Protein AF-A0ABD3H7F9-F1 (afdb_monomer_lite)

Structure (mmCIF, N/CA/C/O backbone):
data_AF-A0ABD3H7F9-F1
#
_entry.id   AF-A0ABD3H7F9-F1
#
loop_
_atom_site.group_PDB
_atom_site.id
_atom_site.type_symbol
_atom_site.label_atom_id
_atom_site.label_alt_id
_atom_site.label_comp_id
_atom_site.label_asym_id
_atom_site.label_entity_id
_atom_site.label_seq_id
_atom_site.pdbx_PDB_ins_code
_atom_site.Cartn_x
_atom_site.Cartn_y
_atom_site.Cartn_z
_atom_site.occupancy
_atom_site.B_iso_or_equiv
_atom_site.auth_seq_id
_atom_site.auth_comp_id
_atom_site.auth_asym_id
_atom_site.auth_atom_id
_atom_site.pdbx_PDB_model_num
ATOM 1 N N . MET A 1 1 ? -20.869 2.059 19.305 1.00 38.31 1 MET A N 1
ATOM 2 C CA . MET A 1 1 ? -21.438 0.926 18.537 1.00 38.31 1 MET A CA 1
ATOM 3 C C . MET A 1 1 ? -22.450 0.207 19.412 1.00 38.31 1 MET A C 1
ATOM 5 O O . MET A 1 1 ? -22.310 0.286 20.626 1.00 38.31 1 MET A O 1
ATOM 9 N N . MET A 1 2 ? -23.457 -0.457 18.847 1.00 39.31 2 MET A N 1
ATOM 10 C CA . MET A 1 2 ? -24.384 -1.286 19.617 1.00 39.31 2 MET A CA 1
ATOM 11 C C . MET A 1 2 ? -24.661 -2.608 18.898 1.00 39.31 2 MET A C 1
ATOM 13 O O . MET A 1 2 ? -24.943 -2.591 17.702 1.00 39.31 2 MET A O 1
ATOM 17 N N . ASP A 1 3 ? -24.602 -3.725 19.616 1.00 29.95 3 ASP A N 1
ATOM 18 C CA . ASP A 1 3 ? -24.915 -5.063 19.108 1.00 29.95 3 ASP A CA 1
ATOM 19 C C . ASP A 1 3 ? -26.116 -5.672 19.834 1.00 29.95 3 ASP A C 1
ATOM 21 O O . ASP A 1 3 ? -26.522 -5.212 20.906 1.00 29.95 3 ASP A O 1
ATOM 25 N N . CYS A 1 4 ? -26.733 -6.674 19.217 1.00 30.72 4 CYS A N 1
ATOM 26 C CA . CYS A 1 4 ? -28.081 -7.114 19.538 1.00 30.72 4 CYS A CA 1
ATOM 27 C C . CYS A 1 4 ? -28.252 -8.622 19.343 1.00 30.72 4 CYS A C 1
ATOM 29 O O . CYS A 1 4 ? -28.142 -9.127 18.225 1.00 30.72 4 CYS A O 1
ATOM 31 N N . LEU A 1 5 ? -28.633 -9.333 20.409 1.00 32.62 5 LEU A N 1
ATOM 32 C CA . LEU A 1 5 ? -28.878 -10.776 20.364 1.00 32.62 5 LEU A CA 1
ATOM 33 C C . LEU A 1 5 ? -30.266 -11.182 20.870 1.00 32.62 5 LEU A C 1
ATOM 35 O O . LEU A 1 5 ? -30.680 -10.869 21.988 1.00 32.62 5 LEU A O 1
ATOM 39 N N . GLY A 1 6 ? -30.931 -11.983 20.031 1.00 28.97 6 GLY A N 1
ATOM 40 C CA . GLY A 1 6 ? -32.134 -12.748 20.354 1.00 28.97 6 GLY A CA 1
ATOM 41 C C . GLY A 1 6 ? -33.464 -11.989 20.279 1.00 28.97 6 GLY A C 1
ATOM 42 O O . GLY A 1 6 ? -33.531 -10.762 20.299 1.00 28.97 6 GLY A O 1
ATOM 43 N N . LYS A 1 7 ? -34.551 -12.766 20.197 1.00 25.95 7 LYS A N 1
ATOM 44 C CA . LYS A 1 7 ? -35.922 -12.331 20.499 1.00 25.95 7 LYS A CA 1
ATOM 45 C C . LYS A 1 7 ? -36.588 -13.338 21.436 1.00 25.95 7 LYS A C 1
ATOM 47 O O . LYS A 1 7 ? -36.658 -14.523 21.110 1.00 25.95 7 LYS A O 1
ATOM 52 N N . THR A 1 8 ? -37.135 -12.856 22.546 1.00 30.25 8 THR A N 1
ATOM 53 C CA . THR A 1 8 ? -38.145 -13.557 23.361 1.00 30.25 8 THR A CA 1
ATOM 54 C C . THR A 1 8 ? -39.496 -12.824 23.273 1.00 30.25 8 THR A C 1
ATOM 56 O O . THR A 1 8 ? -39.582 -11.757 22.663 1.00 30.25 8 THR A O 1
ATOM 59 N N . SER A 1 9 ? -40.592 -13.474 23.684 1.00 25.92 9 SER A N 1
ATOM 60 C CA . SER A 1 9 ? -41.957 -13.083 23.291 1.00 25.92 9 SER A CA 1
ATOM 61 C C . SER A 1 9 ? -42.791 -12.476 24.428 1.00 25.92 9 SER A C 1
ATOM 63 O O . SER A 1 9 ? -43.049 -13.176 25.407 1.00 25.92 9 SER A O 1
ATOM 65 N N . ARG A 1 10 ? -43.361 -11.286 24.161 1.00 30.67 10 ARG A N 1
ATOM 66 C CA . ARG A 1 10 ? -44.129 -10.358 25.039 1.00 30.67 10 ARG A CA 1
ATOM 67 C C . ARG A 1 10 ? -43.253 -9.291 25.726 1.00 30.67 10 ARG A C 1
ATOM 69 O O . ARG A 1 10 ? -42.058 -9.249 25.458 1.00 30.67 10 ARG A O 1
ATOM 76 N N . SER A 1 11 ? -43.891 -8.259 26.291 1.00 27.70 11 SER A N 1
ATOM 77 C CA . SER A 1 11 ? -43.440 -6.867 26.112 1.00 27.70 11 SER A CA 1
ATOM 78 C C . SER A 1 11 ? -43.610 -5.922 27.312 1.00 27.70 11 SER A C 1
ATOM 80 O O . SER A 1 11 ? -44.677 -5.887 27.916 1.00 27.70 11 SER A O 1
ATOM 82 N N . GLU A 1 12 ? -42.627 -5.014 27.428 1.00 35.47 12 GLU A N 1
ATOM 83 C CA . GLU A 1 12 ? -42.575 -3.745 28.190 1.00 35.47 12 GLU A CA 1
ATOM 84 C C . GLU A 1 12 ? -42.271 -3.801 29.707 1.00 35.47 12 GLU A C 1
ATOM 86 O O . GLU A 1 12 ? -43.075 -4.236 30.523 1.00 35.47 12 GLU A O 1
ATOM 91 N N . SER A 1 13 ? -41.176 -3.146 30.138 1.00 42.50 13 SER A N 1
ATOM 92 C CA . SER A 1 13 ? -41.279 -1.704 30.495 1.00 42.50 13 SER A CA 1
ATOM 93 C C . SER A 1 13 ? -40.049 -1.050 31.171 1.00 42.50 13 SER A C 1
ATOM 95 O O . SER A 1 13 ? -40.034 0.175 31.270 1.00 42.50 13 SER A O 1
ATOM 97 N N . LEU A 1 14 ? -39.007 -1.775 31.620 1.00 35.69 14 LEU A N 1
ATOM 98 C CA . LEU A 1 14 ? -38.000 -1.183 32.541 1.00 35.69 14 LEU A CA 1
ATOM 99 C C . LEU A 1 14 ? -36.609 -0.850 31.952 1.00 35.69 14 LEU A C 1
ATOM 101 O O . LEU A 1 14 ? -35.970 0.110 32.390 1.00 35.69 14 LEU A O 1
ATOM 105 N N . THR A 1 15 ? -36.107 -1.607 30.973 1.00 49.72 15 THR A N 1
ATOM 106 C CA . THR A 1 15 ? -34.692 -1.500 30.544 1.00 49.72 15 THR A CA 1
ATOM 107 C C . THR A 1 15 ? -34.398 -0.281 29.660 1.00 49.72 15 THR A C 1
ATOM 109 O O . THR A 1 15 ? -33.296 0.273 29.694 1.00 49.72 15 THR A O 1
ATOM 112 N N . TRP A 1 16 ? -35.397 0.205 28.925 1.00 51.16 16 TRP A N 1
ATOM 113 C CA . TRP A 1 16 ? -35.250 1.281 27.937 1.00 51.16 16 TRP A CA 1
ATOM 114 C C . TRP A 1 16 ? -34.870 2.643 28.542 1.00 51.16 16 TRP A C 1
ATOM 116 O O . TRP A 1 16 ? -34.143 3.412 27.913 1.00 51.16 16 TRP A O 1
ATOM 126 N N . SER A 1 17 ? -35.267 2.919 29.789 1.00 53.38 17 SER A N 1
ATOM 127 C CA . SER A 1 17 ? -34.863 4.136 30.510 1.00 53.38 17 SER A CA 1
ATOM 128 C C . SER A 1 17 ? -33.361 4.167 30.816 1.00 53.38 17 SER A C 1
ATOM 130 O O . SER A 1 17 ? -32.742 5.221 30.696 1.00 53.38 17 SER A O 1
ATOM 132 N N . LYS A 1 18 ? -32.752 3.014 31.132 1.00 57.78 18 LYS A N 1
ATOM 133 C CA . LYS A 1 18 ? -31.305 2.916 31.399 1.00 57.78 18 LYS A CA 1
ATOM 134 C C . LYS A 1 18 ? -30.475 3.059 30.126 1.00 57.78 18 LYS A C 1
ATOM 136 O O . LYS A 1 18 ? -29.468 3.755 30.135 1.00 57.78 18 LYS A O 1
ATOM 141 N N . ILE A 1 19 ? -30.940 2.481 29.015 1.00 58.38 19 ILE A N 1
ATOM 142 C CA . ILE A 1 19 ? -30.327 2.686 27.691 1.00 58.38 19 ILE A CA 1
ATOM 143 C C . ILE A 1 19 ? -30.337 4.179 27.331 1.00 58.38 19 ILE A C 1
ATOM 145 O O . ILE A 1 19 ? -29.314 4.712 26.903 1.00 58.38 19 ILE A O 1
ATOM 149 N N . LYS A 1 20 ? -31.458 4.880 27.573 1.00 59.28 20 LYS A N 1
ATOM 150 C CA . LYS A 1 20 ? -31.551 6.338 27.385 1.00 59.28 20 LYS A CA 1
ATOM 151 C C . LYS A 1 20 ? -30.502 7.073 28.229 1.00 59.28 20 LYS A C 1
ATOM 153 O O . LYS A 1 20 ? -29.807 7.927 27.694 1.00 59.28 20 LYS A O 1
ATOM 158 N N . GLU A 1 21 ? -30.341 6.726 29.507 1.00 62.25 21 GLU A N 1
ATOM 159 C CA . GLU A 1 21 ? -29.339 7.337 30.399 1.00 62.25 21 GLU A CA 1
ATOM 160 C C . GLU A 1 21 ? -27.885 7.086 29.963 1.00 62.25 21 GLU A C 1
ATOM 162 O O . GLU A 1 21 ? -27.087 8.023 29.988 1.00 62.25 21 GLU A O 1
ATOM 167 N N . THR A 1 22 ? -27.533 5.886 29.495 1.00 62.62 22 THR A N 1
ATOM 168 C CA . THR A 1 22 ? -26.176 5.602 28.987 1.00 62.62 22 THR A CA 1
ATOM 169 C C . THR A 1 22 ? -25.889 6.306 27.665 1.00 62.62 22 THR A C 1
ATOM 171 O O . THR A 1 22 ? -24.820 6.898 27.514 1.00 62.62 22 THR A O 1
ATOM 174 N N . VAL A 1 23 ? -26.848 6.343 26.733 1.00 60.78 23 VAL A N 1
ATOM 175 C CA . VAL A 1 23 ? -26.695 7.124 25.493 1.00 60.78 23 VAL A CA 1
ATOM 176 C C . VAL A 1 23 ? -26.539 8.615 25.813 1.00 60.78 23 VAL A C 1
ATOM 178 O O . VAL A 1 23 ? -25.650 9.254 25.257 1.00 60.78 23 VAL A O 1
ATOM 181 N N . VAL A 1 24 ? -27.308 9.164 26.766 1.00 61.31 24 VAL A N 1
ATOM 182 C CA . VAL A 1 24 ? -27.089 10.534 27.276 1.00 61.31 24 VAL A CA 1
ATOM 183 C C . VAL A 1 24 ? -25.661 10.681 27.818 1.00 61.31 24 VAL A C 1
ATOM 185 O O . VAL A 1 24 ? -24.975 11.639 27.464 1.00 61.31 24 VAL A O 1
ATOM 188 N N . ARG A 1 25 ? -25.191 9.741 28.652 1.00 63.19 25 ARG A N 1
ATOM 189 C CA . ARG A 1 25 ? -23.871 9.795 29.303 1.00 63.19 25 ARG A CA 1
ATOM 190 C C . ARG A 1 25 ? -22.723 9.872 28.299 1.00 63.19 25 ARG A C 1
ATOM 192 O O . ARG A 1 25 ? -21.864 10.731 28.457 1.00 63.19 25 ARG A O 1
ATOM 199 N N . TRP A 1 26 ? -22.716 9.009 27.284 1.00 59.19 26 TRP A N 1
ATOM 200 C CA . TRP A 1 26 ? -21.624 8.915 26.304 1.00 59.19 26 TRP A CA 1
ATOM 201 C C . TRP A 1 26 ? -21.670 9.991 25.221 1.00 59.19 26 TRP A C 1
ATOM 203 O O . TRP A 1 26 ? -20.634 10.418 24.723 1.00 59.19 26 TRP A O 1
ATOM 213 N N . VAL A 1 27 ? -22.860 10.494 24.891 1.00 54.41 27 VAL A N 1
ATOM 214 C CA . VAL A 1 27 ? -23.014 11.632 23.974 1.00 54.41 27 VAL A CA 1
ATOM 215 C C . VAL A 1 27 ? -22.721 12.970 24.684 1.00 54.41 27 VAL A C 1
ATOM 217 O O . VAL A 1 27 ? -22.485 13.985 24.026 1.00 54.41 27 VAL A O 1
ATOM 220 N N . THR A 1 28 ? -22.680 12.997 26.025 1.00 55.94 28 THR A N 1
ATOM 221 C CA . THR A 1 28 ? -22.356 14.199 26.812 1.00 55.94 28 THR A CA 1
ATOM 222 C C . THR A 1 28 ? -20.837 14.460 26.867 1.00 55.94 28 THR A C 1
ATOM 224 O O . THR A 1 28 ? -20.105 13.693 27.491 1.00 55.94 28 THR A O 1
ATOM 227 N N . PRO A 1 29 ? -20.329 15.601 26.355 1.00 46.38 29 PRO A N 1
ATOM 228 C CA . PRO A 1 29 ? -18.886 15.864 26.200 1.00 46.38 29 PRO A CA 1
ATOM 229 C C . PRO A 1 29 ? -18.065 16.073 27.489 1.00 46.38 29 PRO A C 1
ATOM 231 O O . PRO A 1 29 ? -16.899 16.468 27.393 1.00 46.38 29 PRO A O 1
ATOM 234 N N . LEU A 1 30 ? -18.671 15.906 28.670 1.00 37.91 30 LEU A N 1
ATOM 235 C CA . LEU A 1 30 ? -18.085 16.198 29.990 1.00 37.91 30 LEU A CA 1
ATOM 236 C C . LEU A 1 30 ? -17.264 15.038 30.572 1.00 37.91 30 LEU A C 1
ATOM 238 O O . LEU A 1 30 ? -16.552 15.233 31.553 1.00 37.91 30 LEU A O 1
ATOM 242 N N . ARG A 1 31 ? -17.340 13.844 29.975 1.00 44.22 31 ARG A N 1
ATOM 243 C CA . ARG A 1 31 ? -16.438 12.725 30.259 1.00 44.22 31 ARG A CA 1
ATOM 244 C C . ARG A 1 31 ? -15.954 12.146 28.936 1.00 44.22 31 ARG A C 1
ATOM 246 O O . ARG A 1 31 ? -16.713 11.467 28.256 1.00 44.22 31 ARG A O 1
ATOM 253 N N . ARG A 1 32 ? -14.694 12.408 28.575 1.00 47.81 32 ARG A N 1
ATOM 254 C CA . ARG A 1 32 ? -13.992 11.509 27.652 1.00 47.81 32 ARG A CA 1
ATOM 255 C C . ARG A 1 32 ? -13.730 10.215 28.412 1.00 47.81 32 ARG A C 1
ATOM 257 O O . ARG A 1 32 ? -13.245 10.262 29.538 1.00 47.81 32 ARG A O 1
ATOM 264 N N . THR A 1 33 ? -14.084 9.097 27.808 1.00 51.16 33 THR A N 1
ATOM 265 C CA . THR A 1 33 ? -13.743 7.764 28.293 1.00 51.16 33 THR A CA 1
ATOM 266 C C . THR A 1 33 ? -12.237 7.547 28.090 1.00 51.16 33 THR A C 1
ATOM 268 O O . THR A 1 33 ? -11.667 7.959 27.079 1.00 51.16 33 THR A O 1
ATOM 271 N N . GLU A 1 34 ? -11.554 6.981 29.089 1.00 50.25 34 GLU A N 1
ATOM 272 C CA . GLU A 1 34 ? -10.085 6.803 29.075 1.00 50.25 34 GLU A CA 1
ATOM 273 C C . GLU A 1 34 ? -9.649 5.502 28.364 1.00 50.25 34 GLU A C 1
ATOM 275 O O . GLU A 1 34 ? -8.468 5.175 28.296 1.00 50.25 34 GLU A O 1
ATOM 280 N N . GLY A 1 35 ? -10.609 4.764 27.804 1.00 58.75 35 GLY A N 1
ATOM 281 C CA . GLY A 1 35 ? -10.428 3.501 27.096 1.00 58.75 35 GLY A CA 1
ATOM 282 C C . GLY A 1 35 ? -11.771 2.986 26.577 1.00 58.75 35 GLY A C 1
ATOM 283 O O . GLY A 1 35 ? -12.745 3.733 26.517 1.00 58.75 35 GLY A O 1
ATOM 284 N N . ILE A 1 36 ? -11.840 1.705 26.214 1.00 66.19 36 ILE A N 1
ATOM 285 C CA . ILE A 1 36 ? -13.080 1.104 25.698 1.00 66.19 36 ILE A CA 1
ATOM 286 C C . ILE A 1 36 ? -14.035 0.818 26.872 1.00 66.19 36 ILE A C 1
ATOM 288 O O . ILE A 1 36 ? -13.650 0.114 27.808 1.00 66.19 36 ILE A O 1
ATOM 292 N N . GLU A 1 37 ? -15.267 1.332 26.823 1.00 69.75 37 GLU A N 1
ATOM 293 C CA . GLU A 1 37 ? -16.351 0.975 27.753 1.00 69.75 37 GLU A CA 1
ATOM 294 C C . GLU A 1 37 ? -17.333 0.008 27.083 1.00 69.75 37 GLU A C 1
ATOM 296 O O . GLU A 1 37 ? -17.786 0.243 25.961 1.00 69.75 37 GLU A O 1
ATOM 301 N N . VAL A 1 38 ? -17.716 -1.047 27.800 1.00 69.69 38 VAL A N 1
ATOM 302 C CA . VAL A 1 38 ? -18.782 -1.977 27.411 1.00 69.69 38 VAL A CA 1
ATOM 303 C C . VAL A 1 38 ? -19.888 -1.924 28.458 1.00 69.69 38 VAL A C 1
ATOM 305 O O . VAL A 1 38 ? -19.657 -2.225 29.632 1.00 69.69 38 VAL A O 1
ATOM 308 N N . GLU A 1 39 ? -21.103 -1.576 28.037 1.00 70.88 39 GLU A N 1
ATOM 309 C CA . GLU A 1 39 ? -22.305 -1.672 28.865 1.00 70.88 39 GLU A CA 1
ATOM 310 C C . GLU A 1 39 ? -23.340 -2.593 28.231 1.00 70.88 39 GLU A C 1
ATOM 312 O O . GLU A 1 39 ? -23.689 -2.481 27.058 1.00 70.88 39 GLU A O 1
ATOM 317 N N . LEU A 1 40 ? -23.847 -3.516 29.039 1.00 67.12 40 LEU A N 1
ATOM 318 C CA . LEU A 1 40 ? -24.771 -4.559 28.627 1.00 67.12 40 LEU A CA 1
ATOM 319 C C . LEU A 1 40 ? -26.130 -4.333 29.278 1.00 67.12 40 LEU A C 1
ATOM 321 O O . LEU A 1 40 ? -26.257 -4.255 30.502 1.00 67.12 40 LEU A O 1
ATOM 325 N N . PHE A 1 41 ? -27.156 -4.272 28.441 1.00 65.94 41 PHE A N 1
ATOM 326 C CA . PHE A 1 41 ? -28.539 -4.058 28.825 1.00 65.94 41 PHE A CA 1
ATOM 327 C C . PHE A 1 41 ? -29.334 -5.316 28.532 1.00 65.94 41 PHE A C 1
ATOM 329 O O . PHE A 1 41 ? -29.323 -5.846 27.420 1.00 65.94 41 PHE A O 1
ATOM 336 N N . TYR A 1 42 ? -30.047 -5.779 29.549 1.00 58.38 42 TYR A N 1
ATOM 337 C CA . TYR A 1 42 ? -30.940 -6.917 29.443 1.00 58.38 42 TYR A CA 1
ATOM 338 C C . TYR A 1 42 ? -32.384 -6.431 29.555 1.00 58.38 42 TYR A C 1
ATOM 340 O O . TYR A 1 42 ? -32.785 -5.961 30.623 1.00 58.38 42 TYR A O 1
ATOM 348 N N . ASP A 1 43 ? -33.158 -6.489 28.468 1.00 56.31 43 ASP A N 1
ATOM 349 C CA . ASP A 1 43 ? -34.612 -6.327 28.555 1.00 56.31 43 ASP A CA 1
ATOM 350 C C . ASP A 1 43 ? -35.214 -7.669 28.963 1.00 56.31 43 ASP A C 1
ATOM 352 O O . ASP A 1 43 ? -34.997 -8.673 28.283 1.00 56.31 43 ASP A O 1
ATOM 356 N N . GLN A 1 44 ? -35.931 -7.693 30.090 1.00 47.44 44 GLN A N 1
ATOM 357 C CA . GLN A 1 44 ? -36.232 -8.929 30.829 1.00 47.44 44 GLN A CA 1
ATOM 358 C C . GLN A 1 44 ? -37.065 -9.956 30.043 1.00 47.44 44 GLN A C 1
ATOM 360 O O . GLN A 1 44 ? -37.118 -11.118 30.449 1.00 47.44 44 GLN A O 1
ATOM 365 N N . GLU A 1 45 ? -37.680 -9.546 28.929 1.00 52.03 45 GLU A N 1
ATOM 366 C CA . GLU A 1 45 ? -38.606 -10.366 28.140 1.00 52.03 45 GLU A CA 1
ATOM 367 C C . GLU A 1 45 ? -38.353 -10.368 26.618 1.00 52.03 45 GLU A C 1
ATOM 369 O O . GLU A 1 45 ? -39.100 -11.031 25.896 1.00 52.03 45 GLU A O 1
ATOM 374 N N . ALA A 1 46 ? -37.335 -9.652 26.105 1.00 53.91 46 ALA A N 1
ATOM 375 C CA . ALA A 1 46 ? -37.198 -9.450 24.654 1.00 53.91 46 ALA A CA 1
ATOM 376 C C . ALA A 1 46 ? -35.781 -9.556 24.063 1.00 53.91 46 ALA A C 1
ATOM 378 O O . ALA A 1 46 ? -35.609 -10.330 23.119 1.00 53.91 46 ALA A O 1
ATOM 379 N N . MET A 1 47 ? -34.800 -8.766 24.521 1.00 60.28 47 MET A N 1
ATOM 380 C CA . MET A 1 47 ? -33.522 -8.546 23.812 1.00 60.28 47 MET A CA 1
ATOM 381 C C . MET A 1 47 ? -32.348 -8.298 24.771 1.00 60.28 47 MET A C 1
ATOM 383 O O . MET A 1 47 ? -32.502 -7.598 25.775 1.00 60.28 47 MET A O 1
ATOM 387 N N . THR A 1 48 ? -31.159 -8.792 24.411 1.00 62.97 48 THR A N 1
ATOM 388 C CA . THR A 1 48 ? -29.886 -8.362 25.014 1.00 62.97 48 THR A CA 1
ATOM 389 C C . THR A 1 48 ? -29.194 -7.381 24.071 1.00 62.97 48 THR A C 1
ATOM 391 O O . THR A 1 48 ? -29.005 -7.690 22.894 1.00 62.97 48 THR A O 1
ATOM 394 N N . ILE A 1 49 ? -28.816 -6.212 24.589 1.00 69.56 49 ILE A N 1
ATOM 395 C CA . ILE A 1 49 ? -28.135 -5.144 23.847 1.00 69.56 49 ILE A CA 1
ATOM 396 C C . ILE A 1 49 ? -26.775 -4.900 24.500 1.00 69.56 49 ILE A C 1
ATOM 398 O O . ILE A 1 49 ? -26.720 -4.603 25.693 1.00 69.56 49 ILE A O 1
ATOM 402 N N . SER A 1 50 ? -25.688 -4.981 23.734 1.00 70.94 50 SER A N 1
ATOM 403 C CA . SER A 1 50 ? -24.373 -4.499 24.171 1.00 70.94 50 SER A CA 1
ATOM 404 C C . SER A 1 50 ? -24.096 -3.149 23.517 1.00 70.94 50 SER A C 1
ATOM 406 O O . SER A 1 50 ? -24.270 -2.986 22.314 1.00 70.94 50 SER A O 1
ATOM 408 N N . ILE A 1 51 ? -23.709 -2.148 24.300 1.00 73.75 51 ILE A N 1
ATOM 409 C CA . ILE A 1 51 ? -23.305 -0.827 23.821 1.00 73.75 51 ILE A CA 1
ATOM 410 C C . ILE A 1 51 ? -21.809 -0.704 24.109 1.00 73.75 51 ILE A C 1
ATOM 412 O O . ILE A 1 51 ? -21.365 -0.954 25.227 1.00 73.75 51 ILE A O 1
ATOM 416 N N . TRP A 1 52 ? -21.040 -0.349 23.085 1.00 72.94 52 TRP A N 1
ATOM 417 C CA . TRP A 1 52 ? -19.585 -0.244 23.130 1.00 72.94 52 TRP A CA 1
ATOM 418 C C . TRP A 1 52 ? -19.157 1.172 22.746 1.00 72.94 52 TRP A C 1
ATOM 420 O O . TRP A 1 52 ? -19.477 1.637 21.642 1.00 72.94 52 TRP A O 1
ATOM 430 N N . ASP A 1 53 ? -18.415 1.839 23.623 1.00 73.06 53 ASP A N 1
ATOM 431 C CA . ASP A 1 53 ? -17.689 3.073 23.325 1.00 73.06 53 ASP A CA 1
ATOM 432 C C . ASP A 1 53 ? -16.189 2.777 23.227 1.00 73.06 53 ASP A C 1
ATOM 434 O O . ASP A 1 53 ? -15.641 2.058 24.053 1.00 73.06 53 ASP A O 1
ATOM 438 N N . PHE A 1 54 ? -15.522 3.335 22.218 1.00 64.12 54 PHE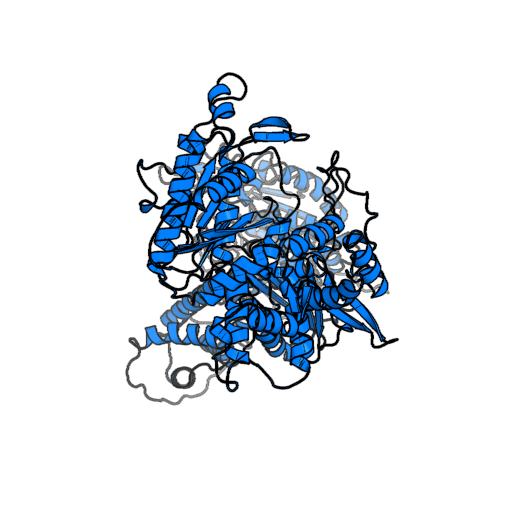 A N 1
ATOM 439 C CA . PHE A 1 54 ? -14.098 3.121 21.923 1.00 64.12 54 PHE A CA 1
ATOM 440 C C . PHE A 1 54 ? -13.260 4.396 22.158 1.00 64.12 54 PHE A C 1
ATOM 442 O O . PHE A 1 54 ? -12.222 4.588 21.524 1.00 64.12 54 PHE A O 1
ATOM 449 N N . ALA A 1 55 ? -13.735 5.308 23.019 1.00 55.41 55 ALA A N 1
ATOM 450 C CA . ALA A 1 55 ? -13.115 6.595 23.375 1.00 55.41 55 ALA A CA 1
ATOM 451 C C . ALA A 1 55 ? -12.830 7.565 22.209 1.00 55.41 55 ALA A C 1
ATOM 453 O O . ALA A 1 55 ? -12.178 8.596 22.386 1.00 55.41 55 ALA A O 1
ATOM 454 N N . GLY A 1 56 ? -13.285 7.244 20.995 1.00 53.00 56 GLY A N 1
ATOM 455 C CA . GLY A 1 56 ? -13.020 7.998 19.766 1.00 53.00 56 GLY A CA 1
ATOM 456 C C . GLY A 1 56 ? -11.555 8.014 19.302 1.00 53.00 56 GLY A C 1
ATOM 457 O O . GLY A 1 56 ? -11.280 8.513 18.212 1.00 53.00 56 GLY A O 1
ATOM 458 N N . GLN A 1 57 ? -10.613 7.469 20.077 1.00 54.09 57 GLN A N 1
ATOM 459 C CA . GLN A 1 57 ? -9.189 7.494 19.743 1.00 54.09 57 GLN A CA 1
ATOM 460 C C . GLN A 1 57 ? -8.852 6.375 18.754 1.00 54.09 57 GLN A C 1
ATOM 462 O O . GLN A 1 57 ? -9.165 5.206 18.991 1.00 54.09 57 GLN A O 1
ATOM 467 N N . GLN A 1 58 ? -8.150 6.707 17.665 1.00 57.56 58 GLN A N 1
ATOM 468 C CA . GLN A 1 58 ? -7.751 5.716 16.657 1.00 57.56 58 GLN A CA 1
ATOM 469 C C . GLN A 1 58 ? -6.950 4.546 17.246 1.00 57.56 58 GLN A C 1
ATOM 471 O O . GLN A 1 58 ? -7.070 3.420 16.773 1.00 57.56 58 GLN A O 1
ATOM 476 N N . ILE A 1 59 ? -6.197 4.797 18.318 1.00 58.41 59 ILE A N 1
ATOM 477 C CA . ILE A 1 59 ? -5.332 3.821 18.982 1.00 58.41 59 ILE A CA 1
ATOM 478 C C . ILE A 1 59 ? -6.084 2.640 19.624 1.00 58.41 59 ILE A C 1
ATOM 480 O O . ILE A 1 59 ? -5.508 1.566 19.780 1.00 58.41 59 ILE A O 1
ATOM 484 N N . PHE A 1 60 ? -7.379 2.797 19.933 1.00 62.69 60 PHE A N 1
ATOM 485 C CA . PHE A 1 60 ? -8.224 1.726 20.477 1.00 62.69 60 PHE A CA 1
ATOM 486 C C . PHE A 1 60 ? -9.037 0.977 19.415 1.00 62.69 60 PHE A C 1
ATOM 488 O O . PHE A 1 60 ? -9.469 -0.147 19.676 1.00 62.69 60 PHE A O 1
ATOM 495 N N . ARG A 1 61 ? -9.189 1.535 18.201 1.00 65.19 61 ARG A N 1
ATOM 496 C CA . ARG A 1 61 ? -9.831 0.843 17.064 1.00 65.19 61 ARG A CA 1
ATOM 497 C C . ARG A 1 61 ? -9.219 -0.549 16.799 1.00 65.19 61 ARG A C 1
ATOM 499 O O . ARG A 1 61 ? -9.996 -1.479 16.596 1.00 65.19 61 ARG A O 1
ATOM 506 N N . PRO A 1 62 ? -7.884 -0.754 16.882 1.00 61.97 62 PRO A N 1
ATOM 507 C CA . PRO A 1 62 ? -7.261 -2.074 16.803 1.00 61.97 62 PRO A CA 1
ATOM 508 C C . PRO A 1 62 ? -7.836 -3.180 17.684 1.00 61.97 62 PRO A C 1
ATOM 510 O O . PRO A 1 62 ? -7.908 -4.332 17.260 1.00 61.97 62 PRO A O 1
ATOM 513 N N . LEU A 1 63 ? -8.243 -2.843 18.907 1.00 66.88 63 LEU A N 1
ATOM 514 C CA . LEU A 1 63 ? -8.722 -3.826 19.876 1.00 66.88 63 LEU A CA 1
ATOM 515 C C . LEU A 1 63 ? -10.147 -4.291 19.570 1.00 66.88 63 LEU A C 1
ATOM 517 O O . LEU A 1 63 ? -10.556 -5.347 20.049 1.00 66.88 63 LEU A O 1
ATOM 521 N N . GLN A 1 64 ? -10.894 -3.555 18.741 1.00 66.88 64 GLN A N 1
ATOM 522 C CA . GLN A 1 64 ? -12.217 -3.977 18.291 1.00 66.88 64 GLN A CA 1
ATOM 523 C C . GLN A 1 64 ? -12.149 -5.354 17.615 1.00 66.88 64 GLN A C 1
ATOM 525 O O . GLN A 1 64 ? -12.892 -6.242 18.002 1.00 66.88 64 GLN A O 1
ATOM 530 N N . ASN A 1 65 ? -11.187 -5.595 16.719 1.00 60.91 65 ASN A N 1
ATOM 531 C CA . ASN A 1 65 ? -11.023 -6.880 16.013 1.00 60.91 65 ASN A CA 1
ATOM 532 C C . ASN A 1 65 ? -10.519 -8.040 16.903 1.00 60.91 65 ASN A C 1
ATOM 534 O O . ASN A 1 65 ? -10.189 -9.116 16.400 1.00 60.91 65 ASN A O 1
ATOM 538 N N . ILE A 1 66 ? -10.349 -7.800 18.204 1.00 65.38 66 ILE A N 1
ATOM 539 C CA . ILE A 1 66 ? -9.848 -8.764 19.193 1.00 65.38 66 ILE A CA 1
ATOM 540 C C . ILE A 1 66 ? -10.917 -9.032 20.255 1.00 65.38 66 ILE A C 1
ATOM 542 O O . ILE A 1 66 ? -11.063 -10.161 20.712 1.00 65.38 66 ILE A O 1
ATOM 546 N N . LEU A 1 67 ? -11.660 -7.992 20.640 1.00 67.38 67 LEU A N 1
ATOM 547 C CA . LEU A 1 67 ? -12.650 -8.026 21.714 1.00 67.38 67 LEU A CA 1
ATOM 548 C C . LEU A 1 67 ? -14.089 -8.148 21.206 1.00 67.38 67 LEU A C 1
ATOM 550 O O . LEU A 1 67 ? -14.951 -8.619 21.944 1.00 67.38 67 LEU A O 1
ATOM 554 N N . PHE A 1 68 ? -14.356 -7.694 19.980 1.00 64.19 68 PHE A N 1
ATOM 555 C CA . PHE A 1 68 ? -15.695 -7.646 19.412 1.00 64.19 68 PHE A CA 1
ATOM 556 C C . PHE A 1 68 ? -16.000 -8.926 18.616 1.00 64.19 68 PHE A C 1
ATOM 558 O O . PHE A 1 68 ? -15.255 -9.263 17.689 1.00 64.19 68 PHE A O 1
ATOM 565 N N . PRO A 1 69 ? -17.092 -9.639 18.928 1.00 52.62 69 PRO A N 1
ATOM 566 C CA . PRO A 1 69 ? -17.507 -10.802 18.159 1.00 52.62 69 PRO A CA 1
ATOM 567 C C . PRO A 1 69 ? -17.942 -10.426 16.738 1.00 52.62 69 PRO A C 1
ATOM 569 O O . PRO A 1 69 ? -18.620 -9.432 16.508 1.00 52.62 69 PRO A O 1
ATOM 572 N N . LYS A 1 70 ? -17.540 -11.264 15.784 1.00 56.38 70 LYS A N 1
ATOM 573 C CA . LYS A 1 70 ? -17.745 -11.195 14.324 1.00 56.38 70 LYS A CA 1
ATOM 574 C C . LYS A 1 70 ? -18.948 -10.343 13.877 1.00 56.38 70 LYS A C 1
ATOM 576 O O . LYS A 1 70 ? -20.094 -10.665 14.186 1.00 56.38 70 LYS A O 1
ATOM 581 N N . ILE A 1 71 ? -18.715 -9.363 12.995 1.00 50.69 71 ILE A N 1
ATOM 582 C CA . ILE A 1 71 ? -19.750 -8.457 12.436 1.00 50.69 71 ILE A CA 1
ATOM 583 C C . ILE A 1 71 ? -20.692 -9.160 11.416 1.00 50.69 71 ILE A C 1
ATOM 585 O O . ILE A 1 71 ? -21.312 -8.543 10.555 1.00 50.69 71 ILE A O 1
ATOM 589 N N . SER A 1 72 ? -20.863 -10.480 11.538 1.00 47.25 72 SER A N 1
ATOM 590 C CA . SER A 1 72 ? -22.038 -11.202 11.041 1.00 47.25 72 SER A CA 1
ATOM 591 C C . SER A 1 72 ? -23.263 -11.019 11.960 1.00 47.25 72 SER A C 1
ATOM 593 O O . SER A 1 72 ? -24.355 -11.486 11.620 1.00 47.25 72 SER A O 1
ATOM 595 N N . GLN A 1 73 ? -23.129 -10.301 13.084 1.00 56.31 73 GLN A N 1
ATOM 596 C CA . GLN A 1 73 ? -24.190 -9.973 14.051 1.00 56.31 73 GLN A CA 1
ATOM 597 C C . GLN A 1 73 ? -25.011 -8.709 13.714 1.00 56.31 73 GLN A C 1
ATOM 599 O O . GLN A 1 73 ? -24.916 -8.152 12.618 1.00 56.31 73 GLN A O 1
ATOM 604 N N . ALA A 1 74 ? -25.965 -8.341 14.573 1.00 61.09 74 ALA A N 1
ATOM 605 C CA . ALA A 1 74 ? -27.021 -7.362 14.302 1.00 61.09 74 ALA A CA 1
ATOM 606 C C . ALA A 1 74 ? -26.637 -5.937 14.748 1.00 61.09 74 ALA A C 1
ATOM 608 O O . ALA A 1 74 ? -27.362 -5.299 15.511 1.00 61.09 74 ALA A O 1
ATOM 609 N N . CYS A 1 75 ? -25.497 -5.442 14.267 1.00 72.38 75 CYS A N 1
ATOM 610 C CA . CYS A 1 75 ? -24.878 -4.229 14.795 1.00 72.38 75 CYS A CA 1
ATOM 611 C C . CYS A 1 75 ? -25.444 -2.927 14.191 1.00 72.38 75 CYS A C 1
ATOM 613 O O . CYS A 1 75 ? -25.612 -2.805 12.974 1.00 72.38 75 CYS A O 1
ATOM 615 N N . VAL A 1 76 ? -25.649 -1.918 15.044 1.00 79.00 76 VAL A N 1
ATOM 616 C CA . VAL A 1 76 ? -25.979 -0.532 14.676 1.00 79.00 76 VAL A CA 1
ATOM 617 C C . VAL A 1 76 ? -24.859 0.395 15.157 1.00 79.00 76 VAL A C 1
ATOM 619 O O . VAL A 1 76 ? -24.454 0.388 16.324 1.00 79.00 76 VAL A O 1
ATOM 622 N N . PHE A 1 77 ? -24.343 1.221 14.255 1.00 83.00 77 PHE A N 1
ATOM 623 C CA . PHE A 1 77 ? -23.272 2.174 14.518 1.00 83.00 77 PHE A CA 1
ATOM 624 C C . PHE A 1 77 ? -23.856 3.574 14.713 1.00 83.00 77 PHE A C 1
ATOM 626 O O . PHE A 1 77 ? -24.707 4.023 13.949 1.00 83.00 77 PHE A O 1
ATOM 633 N N . LEU A 1 78 ? -23.371 4.277 15.734 1.00 82.44 78 LEU A N 1
ATOM 634 C CA . LEU A 1 78 ? -23.730 5.662 16.020 1.00 82.44 78 LEU A CA 1
ATOM 635 C C . LEU A 1 78 ? -22.468 6.507 15.854 1.00 82.44 78 LEU A C 1
ATOM 637 O O . LEU A 1 78 ? -21.550 6.396 16.666 1.00 82.44 78 LEU A O 1
ATOM 641 N N . PHE A 1 79 ? -22.406 7.302 14.789 1.00 84.81 79 PHE A N 1
ATOM 642 C CA . PHE A 1 79 ? -21.332 8.261 14.564 1.00 84.81 79 PHE A CA 1
ATOM 643 C C . PHE A 1 79 ? -21.708 9.590 15.222 1.00 84.81 79 PHE A C 1
ATOM 645 O O . PHE A 1 79 ? -22.755 10.164 14.925 1.00 84.81 79 PHE A O 1
ATOM 652 N N . VAL A 1 80 ? -20.858 10.061 16.135 1.00 80.94 80 VAL A N 1
ATOM 653 C CA . VAL A 1 80 ? -21.100 11.257 16.950 1.00 80.94 80 VAL A CA 1
ATOM 654 C C . VAL A 1 80 ? -19.999 12.272 16.667 1.00 80.94 80 VAL A C 1
ATOM 656 O O . VAL A 1 80 ? -18.865 12.108 17.113 1.00 80.94 80 VAL A O 1
ATOM 659 N N . PHE A 1 81 ? -20.334 13.332 15.935 1.00 82.12 81 PHE A N 1
ATOM 660 C CA . PHE A 1 81 ? -19.392 14.390 15.588 1.00 82.12 81 PHE A CA 1
ATOM 661 C C . PHE A 1 81 ? -19.436 15.551 16.586 1.00 82.12 81 PHE A C 1
ATOM 663 O O . PHE A 1 81 ? -20.499 15.990 17.046 1.00 82.12 81 PHE A O 1
ATOM 670 N N . ASN A 1 82 ? -18.253 16.088 16.881 1.00 79.62 82 ASN A N 1
ATOM 671 C CA . ASN A 1 82 ? -18.075 17.351 17.584 1.00 79.62 82 ASN A CA 1
ATOM 672 C C . ASN A 1 82 ? -17.439 18.378 16.624 1.00 79.62 82 ASN A C 1
ATOM 674 O O . ASN A 1 82 ? -16.271 18.200 16.266 1.00 79.62 82 ASN A O 1
ATOM 678 N N . PRO A 1 83 ? -18.154 19.455 16.244 1.00 77.44 83 PRO A N 1
ATOM 679 C CA . PRO A 1 83 ? -17.636 20.491 15.347 1.00 77.44 83 PRO A CA 1
ATOM 680 C C . PRO A 1 83 ? -16.658 21.465 16.025 1.00 77.44 83 PRO A C 1
ATOM 682 O O . PRO A 1 83 ? -16.083 22.314 15.348 1.00 77.44 83 PRO A O 1
ATOM 685 N N . PHE A 1 84 ? -16.466 21.370 17.346 1.00 73.88 84 PHE A N 1
ATOM 686 C CA . PHE A 1 84 ? -15.670 22.317 18.125 1.00 73.88 84 PHE A CA 1
ATOM 687 C C . PHE A 1 84 ? -14.280 21.790 18.498 1.00 73.88 84 PHE A C 1
ATOM 689 O O . PHE A 1 84 ? -14.134 20.681 19.025 1.00 73.88 84 PHE A O 1
ATOM 696 N N . SER A 1 85 ? -13.276 22.642 18.308 1.00 68.12 85 SER A N 1
ATOM 697 C CA . SER A 1 85 ? -11.922 22.486 18.837 1.00 68.12 85 SER A CA 1
ATOM 698 C C . SER A 1 85 ? -11.926 22.626 20.361 1.00 68.12 85 SER A C 1
ATOM 700 O O . SER A 1 85 ? -12.699 23.409 20.923 1.00 68.12 85 SER A O 1
ATOM 702 N N . LYS A 1 86 ? -11.063 21.863 21.042 1.00 59.88 86 LYS A N 1
ATOM 703 C CA . LYS A 1 86 ? -10.920 21.915 22.502 1.00 59.88 86 LYS A CA 1
ATOM 704 C C . LYS A 1 86 ? -9.463 22.048 22.927 1.00 59.88 86 LYS A C 1
ATOM 706 O O . LYS A 1 86 ? -8.626 21.285 22.459 1.00 59.88 86 LYS A O 1
ATOM 711 N N . VAL A 1 87 ? -9.218 22.933 23.889 1.00 53.22 87 VAL A N 1
ATOM 712 C CA . VAL A 1 87 ? -7.974 23.030 24.671 1.00 53.22 87 VAL A CA 1
ATOM 713 C C . VAL A 1 87 ? -8.377 22.927 26.142 1.00 53.22 87 VAL A C 1
ATOM 715 O O . VAL A 1 87 ? -9.378 23.520 26.549 1.00 53.22 87 VAL A O 1
ATOM 718 N N . ASP A 1 88 ? -7.689 22.087 26.914 1.00 43.50 88 ASP A N 1
ATOM 719 C CA . ASP A 1 88 ? -7.976 21.803 28.334 1.00 43.50 88 ASP A CA 1
ATOM 720 C C . ASP A 1 88 ? -9.456 21.477 28.622 1.00 43.50 88 ASP A C 1
ATOM 722 O O . ASP A 1 88 ? -10.063 21.916 29.601 1.00 43.50 88 ASP A O 1
ATOM 726 N N . GLY A 1 89 ? -10.086 20.743 27.698 1.00 50.44 89 GLY A N 1
ATOM 727 C CA . GLY A 1 89 ? -11.500 20.357 27.756 1.00 50.44 89 GLY A CA 1
ATOM 728 C C . GLY A 1 89 ? -12.510 21.474 27.447 1.00 50.44 89 GLY A C 1
ATOM 729 O O . GLY A 1 89 ? -13.681 21.164 27.192 1.00 50.44 89 GLY A O 1
ATOM 730 N N . LYS A 1 90 ? -12.082 22.741 27.399 1.00 56.81 90 LYS A N 1
ATOM 731 C CA . LYS A 1 90 ? -12.909 23.904 27.039 1.00 56.81 90 LYS A CA 1
ATOM 732 C C . LYS A 1 90 ? -12.985 24.065 25.523 1.00 56.81 90 LYS A C 1
ATOM 734 O O . LYS A 1 90 ? -12.015 23.815 24.817 1.00 56.81 90 LYS A O 1
ATOM 739 N N . ILE A 1 91 ? -14.142 24.501 25.029 1.00 65.06 91 ILE A N 1
ATOM 740 C CA . ILE A 1 91 ? -14.327 24.858 23.616 1.00 65.06 91 ILE A CA 1
ATOM 741 C C . ILE A 1 91 ? -13.580 26.166 23.345 1.00 65.06 91 ILE A C 1
ATOM 743 O O . ILE A 1 91 ? -13.858 27.168 24.001 1.00 65.06 91 ILE A O 1
ATOM 747 N N . THR A 1 92 ? -12.649 26.150 22.392 1.00 66.62 92 THR A N 1
ATOM 748 C CA . THR A 1 92 ? -11.862 27.332 21.991 1.00 66.62 92 THR A CA 1
ATOM 749 C C . THR A 1 92 ? -12.350 27.969 20.693 1.00 66.62 92 THR A C 1
ATOM 751 O O . THR A 1 92 ? -12.152 29.162 20.486 1.00 66.62 92 THR A O 1
ATOM 754 N N . GLY A 1 93 ? -13.024 27.199 19.839 1.00 71.75 93 GLY A N 1
ATOM 755 C CA . GLY A 1 93 ? -13.582 27.649 18.566 1.00 71.75 93 GLY A CA 1
ATOM 756 C C . GLY A 1 93 ? -14.133 26.473 17.764 1.00 71.75 93 GLY A C 1
ATOM 757 O O . GLY A 1 93 ? -14.155 25.339 18.249 1.00 71.75 93 GLY A O 1
ATOM 758 N N . LEU A 1 94 ? -14.575 26.724 16.533 1.00 75.38 94 LEU A N 1
ATOM 759 C CA . LEU A 1 94 ? -14.854 25.650 15.575 1.00 75.38 94 LEU A CA 1
ATOM 760 C C . LEU A 1 94 ? -13.557 24.924 15.179 1.00 75.38 94 LEU A C 1
ATOM 762 O O . LEU A 1 94 ? -12.451 25.434 15.377 1.00 75.38 94 LEU A O 1
ATOM 766 N N . LYS A 1 95 ? -13.691 23.716 14.632 1.00 77.88 95 LYS A N 1
ATOM 767 C CA . LYS A 1 95 ? -12.619 23.089 13.852 1.00 77.88 95 LYS A CA 1
ATOM 768 C C . LYS A 1 95 ? -12.367 23.910 12.588 1.00 77.88 95 LYS A C 1
ATOM 770 O O . LYS A 1 95 ? -13.312 24.388 11.959 1.00 77.88 95 LYS A O 1
ATOM 775 N N . GLU A 1 96 ? -11.100 24.048 12.224 1.00 76.50 96 GLU A N 1
ATOM 776 C CA . GLU A 1 96 ? -10.701 24.589 10.926 1.00 76.50 96 GLU A CA 1
ATOM 777 C C . GLU A 1 96 ? -11.272 23.683 9.821 1.00 76.50 96 GLU A C 1
ATOM 779 O O . GLU A 1 96 ? -11.282 22.461 9.979 1.00 76.50 96 GLU A O 1
ATOM 784 N N . ASN A 1 97 ? -11.853 24.277 8.772 1.00 83.31 97 ASN A N 1
ATOM 785 C CA . ASN A 1 97 ? -12.602 23.577 7.717 1.00 83.31 97 ASN A CA 1
ATOM 786 C C . ASN A 1 97 ? -13.571 22.496 8.251 1.00 83.31 97 ASN A C 1
ATOM 788 O O . ASN A 1 97 ? -13.523 21.333 7.857 1.00 83.31 97 ASN A O 1
ATOM 792 N N . VAL A 1 98 ? -14.470 22.875 9.171 1.00 83.56 98 VAL A N 1
ATOM 793 C CA . VAL A 1 98 ? -15.353 21.946 9.913 1.00 83.56 98 VAL A CA 1
ATOM 794 C C . VAL A 1 98 ? -16.140 20.946 9.047 1.00 83.56 98 VAL A C 1
ATOM 796 O O . VAL A 1 98 ? -16.408 19.836 9.509 1.00 83.56 98 VAL A O 1
ATOM 799 N N . HIS A 1 99 ? -16.503 21.312 7.813 1.00 86.19 99 HIS A N 1
ATOM 800 C CA . HIS A 1 99 ? -17.203 20.429 6.874 1.00 86.19 99 HIS A CA 1
ATOM 801 C C . HIS A 1 99 ? -16.271 19.372 6.256 1.00 86.19 99 HIS A C 1
ATOM 803 O O . HIS A 1 99 ? -16.658 18.205 6.198 1.00 86.19 99 HIS A O 1
ATOM 809 N N . ASP A 1 100 ? -15.029 19.729 5.918 1.00 87.12 100 ASP A N 1
ATOM 810 C CA . ASP A 1 100 ? -14.003 18.777 5.469 1.00 87.12 100 ASP A CA 1
ATOM 811 C C . ASP A 1 100 ? -13.605 17.841 6.619 1.00 87.12 100 ASP A C 1
ATOM 813 O O . ASP A 1 100 ? -13.623 16.622 6.471 1.00 87.12 100 ASP A O 1
ATOM 817 N N . ALA A 1 101 ? -13.386 18.389 7.821 1.00 83.88 101 ALA A N 1
ATOM 818 C CA . ALA A 1 101 ? -13.099 17.597 9.019 1.00 83.88 101 ALA A CA 1
ATOM 819 C C . ALA A 1 101 ? -14.233 16.607 9.364 1.00 83.88 101 ALA A C 1
ATOM 821 O O . ALA A 1 101 ? -13.974 15.498 9.831 1.00 83.88 101 ALA A O 1
ATOM 822 N N . PHE A 1 102 ? -15.496 16.982 9.126 1.00 87.25 102 PHE A N 1
ATOM 823 C CA . PHE A 1 102 ? -16.638 16.070 9.233 1.00 87.25 102 PHE A CA 1
ATOM 824 C C . PHE A 1 102 ? -16.613 14.988 8.147 1.00 87.25 102 PHE A C 1
ATOM 826 O O . PHE A 1 102 ? -16.827 13.815 8.462 1.00 87.25 102 PHE A O 1
ATOM 833 N N . ALA A 1 103 ? -16.346 15.364 6.892 1.00 89.88 103 ALA A N 1
ATOM 834 C CA . ALA A 1 103 ? -16.274 14.441 5.764 1.00 89.88 103 ALA A CA 1
ATOM 835 C C . ALA A 1 103 ? -15.177 13.385 5.963 1.00 89.88 103 ALA A C 1
ATOM 837 O O . ALA A 1 103 ? -15.438 12.195 5.785 1.00 89.88 103 ALA A O 1
ATOM 838 N N . ASP A 1 104 ? -13.987 13.801 6.396 1.00 87.44 104 ASP A N 1
ATOM 839 C CA . ASP A 1 104 ? -12.838 12.925 6.618 1.00 87.44 104 ASP A CA 1
ATOM 840 C C . ASP A 1 104 ? -13.019 12.026 7.846 1.00 87.44 104 ASP A C 1
ATOM 842 O O . ASP A 1 104 ? -12.755 10.822 7.770 1.00 87.44 104 ASP A O 1
ATOM 846 N N . GLU A 1 105 ? -13.541 12.551 8.964 1.00 85.81 105 GLU A N 1
ATOM 847 C CA . GLU A 1 105 ? -13.867 11.723 10.132 1.00 85.81 105 GLU A CA 1
ATOM 848 C C . GLU A 1 105 ? -14.941 10.679 9.795 1.00 85.81 105 GLU A C 1
ATOM 850 O O . GLU A 1 105 ? -14.763 9.498 10.111 1.00 85.81 105 GLU A O 1
ATOM 855 N N . LEU A 1 106 ? -16.031 11.076 9.127 1.00 89.31 106 LEU A N 1
ATOM 856 C CA . LEU A 1 106 ? -17.108 10.159 8.749 1.00 89.31 106 LEU A CA 1
ATOM 857 C C . LEU A 1 106 ? -16.628 9.133 7.711 1.00 89.31 106 LEU A C 1
ATOM 859 O O . LEU A 1 106 ? -16.865 7.941 7.904 1.00 89.31 106 LEU A O 1
ATOM 863 N N . ARG A 1 107 ? -15.890 9.541 6.668 1.00 90.94 107 ARG A N 1
ATOM 864 C CA . ARG A 1 107 ? -15.305 8.616 5.681 1.00 90.94 107 ARG A CA 1
ATOM 865 C C . ARG A 1 107 ? -14.323 7.643 6.340 1.00 90.94 107 ARG A C 1
ATOM 867 O O . ARG A 1 107 ? -14.411 6.449 6.071 1.00 90.94 107 ARG A O 1
ATOM 874 N N . SER A 1 108 ? -13.445 8.099 7.239 1.00 85.69 108 SER A N 1
ATOM 875 C CA . SER A 1 108 ? -12.538 7.222 8.005 1.00 85.69 108 SER A CA 1
ATOM 876 C C . SER A 1 108 ? -13.309 6.168 8.807 1.00 85.69 108 SER A C 1
ATOM 878 O O . SER A 1 108 ? -12.957 4.988 8.779 1.00 85.69 108 SER A O 1
ATOM 880 N N . TRP A 1 109 ? -14.396 6.560 9.481 1.00 84.62 109 TRP A N 1
ATOM 881 C CA . TRP A 1 109 ? -15.252 5.615 10.201 1.00 84.62 109 TRP A CA 1
ATOM 882 C C . TRP A 1 109 ? -15.990 4.649 9.269 1.00 84.62 109 TRP A C 1
ATOM 884 O O . TRP A 1 109 ? -16.026 3.460 9.570 1.00 84.62 109 TRP A O 1
ATOM 894 N N . LEU A 1 110 ? -16.531 5.108 8.137 1.00 89.25 110 LEU A N 1
ATOM 895 C CA . LEU A 1 110 ? -17.195 4.241 7.156 1.00 89.25 110 LEU A CA 1
ATOM 896 C C . LEU A 1 110 ? -16.221 3.206 6.574 1.00 89.25 110 LEU A C 1
ATOM 898 O O . LEU A 1 110 ? -16.527 2.015 6.600 1.00 89.25 110 LEU A O 1
ATOM 902 N N . ARG A 1 111 ? -15.020 3.632 6.156 1.00 88.62 111 ARG A N 1
ATOM 903 C CA . ARG A 1 111 ? -13.950 2.739 5.674 1.00 88.62 111 ARG A CA 1
ATOM 904 C C . ARG A 1 111 ? -13.572 1.702 6.724 1.00 88.62 111 ARG A C 1
ATOM 906 O O . ARG A 1 111 ? -13.528 0.510 6.424 1.00 88.62 111 ARG A O 1
ATOM 913 N N . PHE A 1 112 ? -13.388 2.126 7.973 1.00 83.75 112 PHE A N 1
ATOM 914 C CA . PHE A 1 112 ? -13.106 1.224 9.089 1.00 83.75 112 PHE A CA 1
ATOM 915 C C . PHE A 1 112 ? -14.248 0.223 9.354 1.00 83.75 112 PHE A C 1
ATOM 917 O O . PHE A 1 112 ? -13.980 -0.947 9.621 1.00 83.75 112 PHE A O 1
ATOM 924 N N . ILE A 1 113 ? -15.514 0.641 9.262 1.00 82.81 113 ILE A N 1
ATOM 925 C CA . ILE A 1 113 ? -16.668 -0.251 9.453 1.00 82.81 113 ILE A CA 1
ATOM 926 C C . ILE A 1 113 ? -16.719 -1.308 8.347 1.00 82.81 113 ILE A C 1
ATOM 928 O O . ILE A 1 113 ? -16.786 -2.496 8.661 1.00 82.81 113 ILE A O 1
ATOM 932 N N . VAL A 1 114 ? -16.644 -0.903 7.074 1.00 86.75 114 VAL A N 1
ATOM 933 C CA . VAL A 1 114 ? -16.693 -1.833 5.929 1.00 86.75 114 VAL A CA 1
ATOM 934 C C . VAL A 1 114 ? -15.549 -2.837 6.006 1.00 86.75 114 VAL A C 1
ATOM 936 O O . VAL A 1 114 ? -15.793 -4.036 5.981 1.00 86.75 114 VAL A O 1
ATOM 939 N N . SER A 1 115 ? -14.318 -2.365 6.205 1.00 86.31 115 SER A N 1
ATOM 940 C CA . SER A 1 115 ? -13.106 -3.200 6.187 1.00 86.31 115 SER A CA 1
ATOM 941 C C . SER A 1 115 ? -13.106 -4.325 7.223 1.00 86.31 115 SER A C 1
ATOM 943 O O . SER A 1 115 ? -12.503 -5.372 7.006 1.00 86.31 115 SER A O 1
ATOM 945 N N . ASN A 1 116 ? -13.800 -4.136 8.347 1.00 79.81 116 ASN A N 1
ATOM 946 C CA . ASN A 1 116 ? -13.896 -5.135 9.413 1.00 79.81 116 ASN A CA 1
ATOM 947 C C . ASN A 1 116 ? -15.223 -5.921 9.388 1.00 79.81 116 ASN A C 1
ATOM 949 O O . ASN A 1 116 ? -15.427 -6.804 10.221 1.00 79.81 116 ASN A O 1
ATOM 953 N N . THR A 1 117 ? -16.115 -5.637 8.431 1.00 77.06 117 THR A N 1
ATOM 954 C CA . THR A 1 117 ? -17.422 -6.293 8.286 1.00 77.06 117 THR A CA 1
ATOM 955 C C . THR A 1 117 ? -17.430 -7.259 7.107 1.00 77.06 117 THR A C 1
ATOM 957 O O . THR A 1 117 ? -17.379 -6.847 5.953 1.00 77.06 117 THR A O 1
ATOM 960 N N . GLN A 1 118 ? -17.598 -8.555 7.378 1.00 69.88 118 GLN A N 1
ATOM 961 C CA . GLN A 1 118 ? -17.807 -9.541 6.318 1.00 69.88 118 GLN A CA 1
ATOM 962 C C . GLN A 1 118 ? -19.265 -9.493 5.824 1.00 69.88 118 GLN A C 1
ATOM 964 O O . GLN A 1 118 ? -20.173 -10.040 6.460 1.00 69.88 118 GLN A O 1
ATOM 969 N N . ILE A 1 119 ? -19.504 -8.835 4.685 1.00 65.44 119 ILE A N 1
ATOM 970 C CA . ILE A 1 119 ? -20.847 -8.644 4.111 1.00 65.44 119 ILE A CA 1
ATOM 971 C C . ILE A 1 119 ? -21.353 -9.958 3.491 1.00 65.44 119 ILE A C 1
ATOM 973 O O . ILE A 1 119 ? -21.227 -10.224 2.299 1.00 65.44 119 ILE A O 1
ATOM 977 N N . THR A 1 120 ? -21.950 -10.805 4.327 1.00 54.94 120 THR A N 1
ATOM 978 C CA . THR A 1 120 ? -22.521 -12.100 3.933 1.00 54.94 120 THR A CA 1
ATOM 979 C C . THR A 1 120 ? -24.009 -11.962 3.583 1.00 54.94 120 THR A C 1
ATOM 981 O O . THR A 1 120 ? -24.906 -12.197 4.392 1.00 54.94 120 THR A O 1
ATOM 984 N N . GLY A 1 121 ? -24.291 -11.574 2.336 1.00 54.66 121 GLY A N 1
ATOM 985 C CA . GLY A 1 121 ? -25.650 -11.508 1.784 1.00 54.66 121 GLY A CA 1
ATOM 986 C C . GLY A 1 121 ? -26.298 -10.119 1.858 1.00 54.66 121 GLY A C 1
ATOM 987 O O . GLY A 1 121 ? -25.685 -9.122 1.502 1.00 54.66 121 GLY A O 1
ATOM 988 N N . ARG A 1 122 ? -27.580 -10.046 2.249 1.00 56.62 122 ARG A N 1
ATOM 989 C CA . ARG A 1 122 ? -28.431 -8.841 2.085 1.00 56.62 122 ARG A CA 1
ATOM 990 C C . ARG A 1 122 ? -28.400 -7.826 3.240 1.00 56.62 122 ARG A C 1
ATOM 992 O O . ARG A 1 122 ? -29.185 -6.881 3.218 1.00 56.62 122 ARG A O 1
ATOM 999 N N . ILE A 1 123 ? -27.583 -8.023 4.275 1.00 67.38 123 ILE A N 1
ATOM 1000 C CA . ILE A 1 123 ? -27.607 -7.177 5.483 1.00 67.38 123 ILE A CA 1
ATOM 1001 C C . ILE A 1 123 ? -26.298 -6.394 5.583 1.00 67.38 123 ILE A C 1
ATOM 1003 O O . ILE A 1 123 ? -25.258 -6.961 5.903 1.00 67.38 123 ILE A O 1
ATOM 1007 N N . ARG A 1 124 ? -26.381 -5.086 5.321 1.00 78.38 124 ARG A N 1
ATOM 1008 C CA . ARG A 1 124 ? -25.290 -4.116 5.489 1.00 78.38 124 ARG A CA 1
ATOM 1009 C C . ARG A 1 124 ? -25.271 -3.581 6.933 1.00 78.38 124 ARG A C 1
ATOM 1011 O O . ARG A 1 124 ? -26.341 -3.510 7.544 1.00 78.38 124 ARG A O 1
ATOM 1018 N N . PRO A 1 125 ? -24.112 -3.167 7.475 1.00 81.50 125 PRO A N 1
ATOM 1019 C CA . PRO A 1 125 ? -24.050 -2.424 8.732 1.00 81.50 125 PRO A CA 1
ATOM 1020 C C . PRO A 1 125 ? -24.836 -1.109 8.618 1.00 81.50 125 PRO A C 1
ATOM 1022 O O . PRO A 1 125 ? -24.733 -0.409 7.609 1.00 81.50 125 PRO A O 1
ATOM 1025 N N . GLN A 1 126 ? -25.616 -0.773 9.648 1.00 84.94 126 GLN A N 1
ATOM 1026 C CA . GLN A 1 126 ? -26.382 0.476 9.705 1.00 84.94 126 GLN A CA 1
ATOM 1027 C C . GLN A 1 126 ? -25.597 1.556 10.452 1.00 84.94 126 GLN A C 1
ATOM 1029 O O . GLN A 1 126 ? -25.090 1.294 11.543 1.00 84.94 126 GLN A O 1
ATOM 1034 N N . VAL A 1 127 ? -25.518 2.768 9.898 1.00 87.44 127 VAL A N 1
ATOM 1035 C CA . VAL A 1 127 ? -24.799 3.906 10.503 1.00 87.44 127 VAL A CA 1
ATOM 1036 C C . VAL A 1 127 ? -25.747 5.090 10.664 1.00 87.44 127 VAL A C 1
ATOM 1038 O O . VAL A 1 127 ? -26.356 5.527 9.695 1.00 87.44 127 VAL A O 1
ATOM 1041 N N . ILE A 1 128 ? -25.854 5.631 11.876 1.00 86.06 128 ILE A N 1
ATOM 1042 C CA . ILE A 1 128 ? -26.648 6.825 12.201 1.00 86.06 128 ILE A CA 1
ATOM 1043 C C . ILE A 1 128 ? -25.697 7.991 12.489 1.00 86.06 128 ILE A C 1
ATOM 1045 O O . ILE A 1 128 ? -24.773 7.846 13.292 1.00 86.06 128 ILE A O 1
ATOM 1049 N N . VAL A 1 129 ? -25.940 9.149 11.867 1.00 87.50 129 VAL A N 1
ATOM 1050 C CA . VAL A 1 129 ? -25.113 10.361 11.999 1.00 87.50 129 VAL A CA 1
ATOM 1051 C C . VAL A 1 129 ? -25.734 11.354 12.983 1.00 87.50 129 VAL A C 1
ATOM 1053 O O . VAL A 1 129 ? -26.877 11.791 12.824 1.00 87.50 129 VAL A O 1
ATOM 1056 N N . VAL A 1 130 ? -24.948 11.755 13.983 1.00 83.56 130 VAL A N 1
ATOM 1057 C CA . VAL A 1 130 ? -25.338 12.696 15.040 1.00 83.56 130 VAL A CA 1
ATOM 1058 C C . VAL A 1 130 ? -24.307 13.816 15.159 1.00 83.56 130 VAL A C 1
ATOM 1060 O O . VAL A 1 130 ? -23.112 13.555 15.293 1.00 83.56 130 VAL A O 1
ATOM 1063 N N . ILE A 1 131 ? -24.768 15.068 15.173 1.00 81.56 131 ILE A N 1
ATOM 1064 C CA . ILE A 1 131 ? -23.935 16.254 15.411 1.00 81.56 131 ILE A CA 1
ATOM 1065 C C . ILE A 1 131 ? -24.309 16.865 16.764 1.00 81.56 131 ILE A C 1
ATOM 1067 O O . ILE A 1 131 ? -25.471 17.159 17.053 1.00 81.56 131 ILE A O 1
ATOM 1071 N N . THR A 1 132 ? -23.302 17.023 17.619 1.00 78.62 132 THR A N 1
ATOM 1072 C CA . THR A 1 132 ? -23.456 17.494 19.004 1.00 78.62 132 THR A CA 1
ATOM 1073 C C . THR A 1 132 ? -23.394 19.019 19.127 1.00 78.62 132 THR A C 1
ATOM 1075 O O . THR A 1 132 ? -23.070 19.720 18.171 1.00 78.62 132 THR A O 1
ATOM 1078 N N . HIS A 1 133 ? -23.663 19.537 20.333 1.00 73.19 133 HIS A N 1
ATOM 1079 C CA . HIS A 1 133 ? -23.555 20.963 20.681 1.00 73.19 133 HIS A CA 1
ATOM 1080 C C . HIS A 1 133 ? -24.452 21.890 19.830 1.00 73.19 133 HIS A C 1
ATOM 1082 O O . HIS A 1 133 ? -24.086 23.031 19.536 1.00 73.19 133 HIS A O 1
ATOM 1088 N N . LYS A 1 134 ? -25.652 21.420 19.457 1.00 76.94 134 LYS A N 1
ATOM 1089 C CA . LYS A 1 134 ? -26.683 22.207 18.752 1.00 76.94 134 LYS A CA 1
ATOM 1090 C C . LYS A 1 134 ? -26.923 23.579 19.382 1.00 76.94 134 LYS A C 1
ATOM 1092 O O . LYS A 1 134 ? -27.024 24.566 18.667 1.00 76.94 134 LYS A O 1
ATOM 1097 N N . ASP A 1 135 ? -26.949 23.659 20.708 1.00 71.06 135 ASP A N 1
ATOM 1098 C CA . ASP A 1 135 ? -27.173 24.907 21.432 1.00 71.06 135 ASP A CA 1
ATOM 1099 C C . ASP A 1 135 ? -26.023 25.916 21.286 1.00 71.06 135 ASP A C 1
ATOM 1101 O O . ASP A 1 135 ? -26.261 27.117 21.380 1.00 71.06 135 ASP A O 1
ATOM 1105 N N . VAL A 1 136 ? -24.795 25.453 21.036 1.00 70.12 136 VAL A N 1
ATOM 1106 C CA . VAL A 1 136 ? -23.639 26.311 20.736 1.00 70.12 136 VAL A CA 1
ATOM 1107 C C . VAL A 1 136 ? -23.657 26.730 19.266 1.00 70.12 136 VAL A C 1
ATOM 1109 O O . VAL A 1 136 ? -23.415 27.897 18.974 1.00 70.12 136 VAL A O 1
ATOM 1112 N N . LEU A 1 137 ? -24.018 25.828 18.345 1.00 71.44 137 LEU A N 1
ATOM 1113 C CA . LEU A 1 137 ? -24.183 26.143 16.918 1.00 71.44 137 LEU A CA 1
ATOM 1114 C C . LEU A 1 137 ? -25.310 27.166 16.673 1.00 71.44 137 LEU A C 1
ATOM 1116 O O . LEU A 1 137 ? -25.133 28.116 15.915 1.00 71.44 137 LEU A O 1
ATOM 1120 N N . GLU A 1 138 ? -26.454 27.016 17.345 1.00 70.12 138 GLU A N 1
ATOM 1121 C CA . GLU A 1 138 ? -27.613 27.908 17.198 1.00 70.12 138 GLU A CA 1
ATOM 1122 C C . GLU A 1 138 ? -27.370 29.301 17.807 1.00 70.12 138 GLU A C 1
ATOM 1124 O O . GLU A 1 138 ? -27.789 30.305 17.224 1.00 70.12 138 GLU A O 1
ATOM 1129 N N . LYS A 1 139 ? -26.655 29.383 18.942 1.00 62.50 139 LYS A N 1
ATOM 1130 C CA . LYS A 1 139 ? -26.253 30.654 19.583 1.00 62.50 139 LYS A CA 1
ATOM 1131 C C . LYS A 1 139 ? -25.025 31.297 18.925 1.00 62.50 139 LYS A C 1
ATOM 1133 O O . LYS A 1 139 ? -24.843 32.508 19.022 1.00 62.50 139 LYS A O 1
ATOM 1138 N N . GLY A 1 140 ? -24.184 30.506 18.257 1.00 53.69 140 GLY A N 1
ATOM 1139 C CA . GLY A 1 140 ? -22.876 30.900 17.722 1.00 53.69 140 GLY A CA 1
ATOM 1140 C C . GLY A 1 140 ? -22.900 31.859 16.530 1.00 53.69 140 GLY A C 1
ATOM 1141 O O . GLY A 1 140 ? -21.840 32.371 16.167 1.00 53.69 140 GLY A O 1
ATOM 1142 N N . LYS A 1 141 ? -24.090 32.158 15.978 1.00 53.19 141 LYS A N 1
ATOM 1143 C CA . LYS A 1 141 ? -24.323 33.037 14.811 1.00 53.19 141 LYS A CA 1
ATOM 1144 C C . LYS A 1 141 ? -23.577 34.377 14.847 1.00 53.19 141 LYS A C 1
ATOM 1146 O O . LYS A 1 141 ? -23.271 34.913 13.789 1.00 53.19 141 LYS A O 1
ATOM 1151 N N . ASN A 1 142 ? -23.267 34.892 16.039 1.00 49.12 142 ASN A N 1
ATOM 1152 C CA . ASN A 1 142 ? -22.622 36.195 16.226 1.00 49.12 142 ASN A CA 1
ATOM 1153 C C . ASN A 1 142 ? -21.146 36.111 16.678 1.00 49.12 142 ASN A C 1
ATOM 1155 O O . ASN A 1 142 ? -20.525 37.155 16.845 1.00 49.12 142 ASN A O 1
ATOM 1159 N N . ALA A 1 143 ? -20.596 34.914 16.935 1.00 52.53 143 ALA A N 1
ATOM 1160 C CA . ALA A 1 143 ? -19.302 34.749 17.620 1.00 52.53 143 ALA A CA 1
ATOM 1161 C C . ALA A 1 143 ? -18.283 33.846 16.900 1.00 52.53 143 ALA A C 1
ATOM 1163 O O . ALA A 1 143 ? -17.087 34.080 17.037 1.00 52.53 143 ALA A O 1
ATOM 1164 N N . PHE A 1 144 ? -18.728 32.836 16.141 1.00 55.00 144 PHE A N 1
ATOM 1165 C CA . PHE A 1 144 ? -17.831 31.855 15.501 1.00 55.00 144 PHE A CA 1
ATOM 1166 C C . PHE A 1 144 ? -18.107 31.638 14.001 1.00 55.00 144 PHE A C 1
ATOM 1168 O O . PHE A 1 144 ? -17.554 30.722 13.403 1.00 55.00 144 PHE A O 1
ATOM 1175 N N . GLY A 1 145 ? -18.944 32.478 13.384 1.00 56.44 145 GLY A N 1
ATOM 1176 C CA . GLY A 1 145 ? -19.402 32.301 12.002 1.00 56.44 145 GLY A CA 1
ATOM 1177 C C . GLY A 1 145 ? -20.619 31.374 11.881 1.00 56.44 145 GLY A C 1
ATOM 1178 O O . GLY A 1 145 ? -21.016 30.694 12.829 1.00 56.44 145 GLY A O 1
ATOM 1179 N N . GLN A 1 146 ? -21.256 31.385 10.709 1.00 60.84 146 GLN A N 1
ATOM 1180 C CA . GLN A 1 146 ? -22.448 30.584 10.431 1.00 60.84 146 GLN A CA 1
ATOM 1181 C C . GLN A 1 146 ? -22.053 29.216 9.863 1.00 60.84 146 GLN A C 1
ATOM 1183 O O . GLN A 1 146 ? -21.551 29.135 8.748 1.00 60.84 146 GLN A O 1
ATOM 1188 N N . VAL A 1 147 ? -22.332 28.141 10.607 1.00 68.44 147 VAL A N 1
ATOM 1189 C CA . VAL A 1 147 ? -22.177 26.759 10.122 1.00 68.44 147 VAL A CA 1
ATOM 1190 C C . VAL A 1 147 ? -23.450 26.321 9.397 1.00 68.44 147 VAL A C 1
ATOM 1192 O O . VAL A 1 147 ? -24.559 26.459 9.922 1.00 68.44 147 VAL A O 1
ATOM 1195 N N . SER A 1 148 ? -23.295 25.789 8.188 1.00 73.00 148 SER A N 1
ATOM 1196 C CA . SER A 1 148 ? -24.385 25.391 7.299 1.00 73.00 148 SER A CA 1
ATOM 1197 C C . SER A 1 148 ? -24.808 23.946 7.574 1.00 73.00 148 SER A C 1
ATOM 1199 O O . SER A 1 148 ? -24.116 22.997 7.217 1.00 73.00 148 SER A O 1
ATOM 1201 N N . VAL A 1 149 ? -25.966 23.744 8.212 1.00 73.69 149 VAL A N 1
ATOM 1202 C CA . VAL A 1 149 ? -26.487 22.384 8.484 1.00 73.69 149 VAL A CA 1
ATOM 1203 C C . VAL A 1 149 ? -26.711 21.602 7.181 1.00 73.69 149 VAL A C 1
ATOM 1205 O O . VAL A 1 149 ? -26.415 20.412 7.107 1.00 73.69 149 VAL A O 1
ATOM 1208 N N . SER A 1 150 ? -27.148 22.296 6.128 1.00 79.06 150 SER A N 1
ATOM 1209 C CA . SER A 1 150 ? -27.327 21.750 4.780 1.00 79.06 150 SER A CA 1
ATOM 1210 C C . SER A 1 150 ? -26.039 21.217 4.144 1.00 79.06 150 SER A C 1
ATOM 1212 O O . SER A 1 150 ? -26.112 20.293 3.338 1.00 79.06 150 SER A O 1
ATOM 1214 N N . GLU A 1 151 ? -24.863 21.744 4.499 1.00 83.50 151 GLU A N 1
ATOM 1215 C CA . GLU A 1 151 ? -23.589 21.213 3.996 1.00 83.50 151 GLU A CA 1
ATOM 1216 C C . GLU A 1 151 ? -23.266 19.849 4.610 1.00 83.50 151 GLU A C 1
ATOM 1218 O O . GLU A 1 151 ? -22.931 18.932 3.866 1.00 83.50 151 GLU A O 1
ATOM 1223 N N . PHE A 1 152 ? -23.498 19.649 5.916 1.00 86.69 152 PHE A N 1
ATOM 1224 C CA . PHE A 1 152 ? -23.379 18.315 6.525 1.00 86.69 152 PHE A CA 1
ATOM 1225 C C . PHE A 1 152 ? -24.349 17.303 5.897 1.00 86.69 152 PHE A C 1
ATOM 1227 O O . PHE A 1 152 ? -23.964 16.165 5.632 1.00 86.69 152 PHE A O 1
ATOM 1234 N N . GLU A 1 153 ? -25.596 17.702 5.621 1.00 88.00 153 GLU A N 1
ATOM 1235 C CA . GLU A 1 153 ? -26.558 16.830 4.932 1.00 88.00 153 GLU A CA 1
ATOM 1236 C C . GLU A 1 153 ? -26.120 16.487 3.503 1.00 88.00 153 GLU A C 1
ATOM 1238 O O . GLU A 1 153 ? -26.337 15.362 3.057 1.00 88.00 153 GLU A O 1
ATOM 1243 N N . ASN A 1 154 ? -25.495 17.421 2.781 1.00 89.06 154 ASN A N 1
ATOM 1244 C CA . ASN A 1 154 ? -24.956 17.160 1.447 1.00 89.06 154 ASN A CA 1
ATOM 1245 C C . ASN A 1 154 ? -23.764 16.193 1.505 1.00 89.06 154 ASN A C 1
ATOM 1247 O O . ASN A 1 154 ? -23.780 15.198 0.784 1.00 89.06 154 ASN A O 1
ATOM 1251 N N . THR A 1 155 ? -22.820 16.381 2.434 1.00 91.00 155 THR A N 1
ATOM 1252 C CA . THR A 1 155 ? -21.732 15.418 2.677 1.00 91.00 155 THR A CA 1
ATOM 1253 C C . THR A 1 155 ? -22.269 14.022 3.010 1.00 91.00 155 THR A C 1
ATOM 1255 O O . THR A 1 155 ? -21.743 13.026 2.516 1.00 91.00 155 THR A O 1
ATOM 1258 N N . VAL A 1 156 ? -23.344 13.916 3.804 1.00 91.44 156 VAL A N 1
ATOM 1259 C CA . VAL A 1 156 ? -23.981 12.617 4.081 1.00 91.44 156 VAL A CA 1
ATOM 1260 C C . VAL A 1 156 ? -24.626 12.020 2.828 1.00 91.44 156 VAL A C 1
ATOM 1262 O O . VAL A 1 156 ? -24.466 10.824 2.622 1.00 91.44 156 VAL A O 1
ATOM 1265 N N . LYS A 1 157 ? -25.271 12.803 1.950 1.00 90.69 157 LYS A N 1
ATOM 1266 C CA . LYS A 1 157 ? -25.786 12.303 0.653 1.00 90.69 157 LYS A CA 1
ATOM 1267 C C . LYS A 1 157 ? -24.667 11.815 -0.268 1.00 90.69 157 LYS A C 1
ATOM 1269 O O . LYS A 1 157 ? -24.833 10.812 -0.960 1.00 90.69 157 LYS A O 1
ATOM 1274 N N . ASP A 1 158 ? -23.533 12.507 -0.287 1.00 91.94 158 ASP A N 1
ATOM 1275 C CA . ASP A 1 158 ? -22.365 12.111 -1.076 1.00 91.94 158 ASP A CA 1
ATOM 1276 C C . ASP A 1 158 ? -21.795 10.782 -0.576 1.00 91.94 158 ASP A C 1
ATOM 1278 O O . ASP A 1 158 ? -21.651 9.842 -1.358 1.00 91.94 158 ASP A O 1
ATOM 1282 N N . LEU A 1 159 ? -21.595 10.652 0.737 1.00 92.81 159 LEU A N 1
ATOM 1283 C CA . LEU A 1 159 ? -21.123 9.414 1.357 1.00 92.81 159 LEU A CA 1
ATOM 1284 C C . LEU A 1 159 ? -22.171 8.286 1.315 1.00 92.81 159 LEU A C 1
ATOM 1286 O O . LEU A 1 159 ? -21.799 7.123 1.192 1.00 92.81 159 LEU A O 1
ATOM 1290 N N . GLN A 1 160 ? -23.473 8.592 1.334 1.00 91.75 160 GLN A N 1
ATOM 1291 C CA . GLN A 1 160 ? -24.540 7.610 1.095 1.00 91.75 160 GLN A CA 1
ATOM 1292 C C . GLN A 1 160 ? -24.438 7.009 -0.308 1.00 91.75 160 GLN A C 1
ATOM 1294 O O . GLN A 1 160 ? -24.620 5.804 -0.449 1.00 91.75 160 GLN A O 1
ATOM 1299 N N . ARG A 1 161 ? -24.125 7.820 -1.330 1.00 90.81 161 ARG A N 1
ATOM 1300 C CA . ARG A 1 161 ? -23.889 7.342 -2.703 1.00 90.81 161 ARG A CA 1
ATOM 1301 C C . ARG A 1 161 ? -22.576 6.572 -2.821 1.00 90.81 161 ARG A C 1
ATOM 1303 O O . ARG A 1 161 ? -22.562 5.507 -3.425 1.00 90.81 161 ARG A O 1
ATOM 1310 N N . GLU A 1 162 ? -21.499 7.074 -2.214 1.00 93.31 162 GLU A N 1
ATOM 1311 C CA . GLU A 1 162 ? -20.180 6.423 -2.202 1.00 93.31 162 GLU A CA 1
ATOM 1312 C C . GLU A 1 162 ? -20.262 5.022 -1.558 1.00 93.31 162 GLU A C 1
ATOM 1314 O O . GLU A 1 162 ? -19.799 4.045 -2.140 1.00 93.31 162 GLU A O 1
ATOM 1319 N N . PHE A 1 163 ? -20.932 4.883 -0.410 1.00 92.06 163 PHE A N 1
ATOM 1320 C CA . PHE A 1 163 ? -20.989 3.635 0.366 1.00 92.06 163 PHE A CA 1
ATOM 1321 C C . PHE A 1 163 ? -22.271 2.800 0.168 1.00 92.06 163 PHE A C 1
ATOM 1323 O O . PHE A 1 163 ? -22.442 1.801 0.867 1.00 92.06 163 PHE A O 1
ATOM 1330 N N . GLN A 1 164 ? -23.154 3.145 -0.781 1.00 87.12 164 GLN A N 1
ATOM 1331 C CA . GLN A 1 164 ? -24.511 2.573 -0.907 1.00 87.12 164 GLN A CA 1
ATOM 1332 C C . GLN A 1 164 ? -24.558 1.034 -0.925 1.00 87.12 164 GLN A C 1
ATOM 1334 O O . GLN A 1 164 ? -25.462 0.417 -0.357 1.00 87.12 164 GLN A O 1
ATOM 1339 N N . GLU A 1 165 ? -23.600 0.392 -1.588 1.00 85.44 165 GLU A N 1
ATOM 1340 C CA . GLU A 1 165 ? -23.547 -1.069 -1.733 1.00 85.44 165 GLU A CA 1
ATOM 1341 C C . GLU A 1 165 ? -23.110 -1.782 -0.443 1.00 85.44 165 GLU A C 1
ATOM 1343 O O . GLU A 1 165 ? -23.494 -2.926 -0.208 1.00 85.44 165 GLU A O 1
ATOM 1348 N N . VAL A 1 166 ? -22.345 -1.096 0.413 1.00 86.06 166 VAL A N 1
ATOM 1349 C CA . VAL A 1 166 ? -21.596 -1.692 1.530 1.00 86.06 166 VAL A CA 1
ATOM 1350 C C . VAL A 1 166 ? -22.061 -1.233 2.916 1.00 86.06 166 VAL A C 1
ATOM 1352 O O . VAL A 1 166 ? -21.877 -1.966 3.882 1.00 86.06 166 VAL A O 1
ATOM 1355 N N . VAL A 1 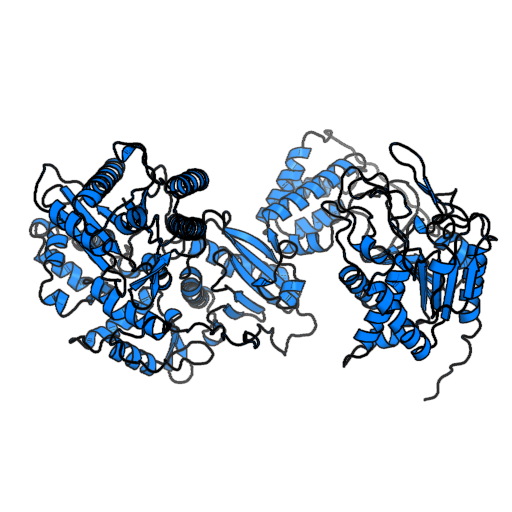167 ? -22.714 -0.072 3.035 1.00 87.88 167 VAL A N 1
ATOM 1356 C CA . VAL A 1 167 ? -23.236 0.479 4.300 1.00 87.88 167 VAL A CA 1
ATOM 1357 C C . VAL A 1 167 ? -24.660 0.998 4.108 1.00 87.88 167 VAL A C 1
ATOM 1359 O O . VAL A 1 167 ? -24.987 1.627 3.106 1.00 87.88 167 VAL A O 1
ATOM 1362 N N . GLU A 1 168 ? -25.518 0.776 5.100 1.00 87.12 168 GLU A N 1
ATOM 1363 C CA . GLU A 1 168 ? -26.837 1.403 5.200 1.00 87.12 168 GLU A CA 1
ATOM 1364 C C . GLU A 1 168 ? -26.720 2.670 6.073 1.00 87.12 168 GLU A C 1
ATOM 1366 O O . GLU A 1 168 ? -27.012 2.670 7.269 1.00 87.12 168 GLU A O 1
ATOM 1371 N N . LEU A 1 169 ? -26.193 3.745 5.475 1.00 88.19 169 LEU A N 1
ATOM 1372 C CA . LEU A 1 169 ? -25.994 5.046 6.124 1.00 88.19 169 LEU A CA 1
ATOM 1373 C C . LEU A 1 169 ? -27.325 5.816 6.176 1.00 88.19 169 LEU A C 1
ATOM 1375 O O . LEU A 1 169 ? -27.913 6.098 5.136 1.00 88.19 169 LEU A O 1
ATOM 1379 N N . CYS A 1 170 ? -27.785 6.147 7.384 1.00 82.31 170 CYS A N 1
ATOM 1380 C CA . CYS A 1 170 ? -29.051 6.820 7.700 1.00 82.31 170 CYS A CA 1
ATOM 1381 C C . CYS A 1 170 ? -30.279 6.209 6.977 1.00 82.31 170 CYS A C 1
ATOM 1383 O O . CYS A 1 170 ? -30.850 6.854 6.097 1.00 82.31 170 CYS A O 1
ATOM 1385 N N . PRO A 1 171 ? -30.686 4.964 7.318 1.00 70.31 171 PRO A N 1
ATOM 1386 C CA . PRO A 1 171 ? -31.779 4.254 6.644 1.00 70.31 171 PRO A CA 1
ATOM 1387 C C . PRO A 1 171 ? -33.126 4.988 6.675 1.00 70.31 171 PRO A C 1
ATOM 1389 O O . PRO A 1 171 ? -33.527 5.532 7.701 1.00 70.31 171 PRO A O 1
ATOM 1392 N N . GLU A 1 172 ? -33.899 4.896 5.592 1.00 62.44 172 GLU A N 1
ATOM 1393 C CA . GLU A 1 172 ? -35.244 5.496 5.495 1.00 62.44 172 GLU A CA 1
ATOM 1394 C C . GLU A 1 172 ? -36.262 4.876 6.472 1.00 62.44 172 GLU A C 1
ATOM 1396 O O . GLU A 1 172 ? -37.183 5.550 6.932 1.00 62.44 172 GLU A O 1
ATOM 1401 N N . SER A 1 173 ? -36.075 3.604 6.852 1.00 52.25 173 SER A N 1
ATOM 1402 C CA . SER A 1 173 ? -36.922 2.889 7.823 1.00 52.25 173 SER A CA 1
ATOM 1403 C C . SER A 1 173 ? -36.814 3.417 9.260 1.00 52.25 173 SER A C 1
ATOM 1405 O O . SER A 1 173 ? -37.541 2.958 10.140 1.00 52.25 173 SER A O 1
ATOM 1407 N N . SER A 1 174 ? -35.911 4.366 9.505 1.00 51.47 174 SER A N 1
ATOM 1408 C CA . SER A 1 174 ? -35.488 4.783 10.841 1.00 51.47 174 SER A CA 1
ATOM 1409 C C . SER A 1 174 ? -36.415 5.832 11.502 1.00 51.47 174 SER A C 1
ATOM 1411 O O . SER A 1 174 ? -36.447 5.945 12.727 1.00 51.47 174 SER A O 1
ATOM 1413 N N . GLY A 1 175 ? -37.310 6.459 10.724 1.00 43.78 175 GLY A N 1
ATOM 1414 C CA . GLY A 1 175 ? -38.610 6.938 11.220 1.00 43.78 175 GLY A CA 1
ATOM 1415 C C . GLY A 1 175 ? -38.819 8.457 11.313 1.00 43.78 175 GLY A C 1
ATOM 1416 O O . GLY A 1 175 ? -38.248 9.118 12.171 1.00 43.78 175 GLY A O 1
ATOM 1417 N N . GLN A 1 176 ? -39.776 8.928 10.498 1.00 43.16 176 GLN A N 1
ATOM 1418 C CA . GLN A 1 176 ? -40.429 10.252 10.443 1.00 43.16 176 GLN A CA 1
ATOM 1419 C C . GLN A 1 176 ? -39.534 11.508 10.372 1.00 43.16 176 GLN A C 1
ATOM 1421 O O . GLN A 1 176 ? -38.741 11.804 11.256 1.00 43.16 176 GLN A O 1
ATOM 1426 N N . GLU A 1 177 ? -39.804 12.308 9.329 1.00 53.16 177 GLU A N 1
ATOM 1427 C CA . GLU A 1 177 ? -38.937 13.352 8.757 1.00 53.16 177 GLU A CA 1
ATOM 1428 C C . GLU A 1 177 ? -37.680 12.767 8.089 1.00 53.16 177 GLU A C 1
ATOM 1430 O O . GLU A 1 177 ? -36.898 12.061 8.713 1.00 53.16 177 GLU A O 1
ATOM 1435 N N . GLY A 1 178 ? -37.469 13.071 6.802 1.00 55.78 178 GLY A N 1
ATOM 1436 C CA . GLY A 1 178 ? -36.323 12.597 6.007 1.00 55.78 178 GLY A CA 1
ATOM 1437 C C . GLY A 1 178 ? -34.998 13.286 6.357 1.00 55.78 178 GLY A C 1
ATOM 1438 O O . GLY A 1 178 ? -34.294 13.756 5.466 1.00 55.78 178 GLY A O 1
ATOM 1439 N N . LYS A 1 179 ? -34.695 13.410 7.652 1.00 66.62 179 LYS A N 1
ATOM 1440 C CA . LYS A 1 179 ? -33.484 14.034 8.188 1.00 66.62 179 LYS A CA 1
ATOM 1441 C C . LYS A 1 179 ? -32.321 13.055 8.123 1.00 66.62 179 LYS A C 1
ATOM 1443 O O . LYS A 1 179 ? -32.339 12.009 8.763 1.00 66.62 179 LYS A O 1
ATOM 1448 N N . LEU A 1 180 ? -31.283 13.434 7.385 1.00 75.25 180 LEU A N 1
ATOM 1449 C CA . LEU A 1 180 ? -30.066 12.630 7.238 1.00 75.25 180 LEU A CA 1
ATOM 1450 C C . LEU A 1 180 ? -29.068 12.838 8.385 1.00 75.25 180 LEU A C 1
ATOM 1452 O O . LEU A 1 180 ? -28.157 12.032 8.557 1.00 75.25 180 LEU A O 1
ATOM 1456 N N . VAL A 1 181 ? -29.227 13.913 9.161 1.00 79.75 181 VAL A N 1
ATOM 1457 C CA . VAL A 1 181 ? -28.321 14.300 10.247 1.00 79.75 181 VAL A CA 1
ATOM 1458 C C . VAL A 1 181 ? -29.132 14.746 11.462 1.00 79.75 181 VAL A C 1
ATOM 1460 O O . VAL A 1 181 ? -29.988 15.626 11.365 1.00 79.75 181 VAL A O 1
ATOM 1463 N N . TYR A 1 182 ? -28.836 14.184 12.635 1.00 79.50 182 TYR A N 1
ATOM 1464 C CA . TYR A 1 182 ? -29.489 14.574 13.885 1.00 79.50 182 TYR A CA 1
ATOM 1465 C C . TYR A 1 182 ? -28.639 15.586 14.661 1.00 79.50 182 TYR A C 1
ATOM 1467 O O . TYR A 1 182 ? -27.639 15.227 15.280 1.00 79.50 182 TYR A O 1
ATOM 1475 N N . HIS A 1 183 ? -29.051 16.856 14.655 1.00 79.06 183 HIS A N 1
ATOM 1476 C CA . HIS A 1 183 ? -28.473 17.900 15.511 1.00 79.06 183 HIS A CA 1
ATOM 1477 C C . HIS A 1 183 ? -29.070 17.845 16.921 1.00 79.06 183 HIS A C 1
ATOM 1479 O O . HIS A 1 183 ? -30.291 17.926 17.079 1.00 79.06 183 HIS A O 1
ATOM 1485 N N . ILE A 1 184 ? -28.218 17.772 17.947 1.00 76.62 184 ILE A N 1
ATOM 1486 C CA . ILE A 1 184 ? -28.645 17.653 19.350 1.00 76.62 184 ILE A CA 1
ATOM 1487 C C . ILE A 1 184 ? -27.834 18.499 20.332 1.00 76.62 184 ILE A C 1
ATOM 1489 O O . ILE A 1 184 ? -26.619 18.678 20.206 1.00 76.62 184 ILE A O 1
ATOM 1493 N N . ASN A 1 185 ? -28.502 18.959 21.386 1.00 72.69 185 ASN A N 1
ATOM 1494 C CA . ASN A 1 185 ? -27.859 19.305 22.641 1.00 72.69 185 ASN A CA 1
ATOM 1495 C C . ASN A 1 185 ? -27.888 18.079 23.569 1.00 72.69 185 ASN A C 1
ATOM 1497 O O . ASN A 1 185 ? -28.942 17.695 24.075 1.00 72.69 185 ASN A O 1
ATOM 1501 N N . ALA A 1 186 ? -26.717 17.497 23.837 1.00 66.69 186 ALA A N 1
ATOM 1502 C CA . ALA A 1 186 ? -26.558 16.320 24.696 1.00 66.69 186 ALA A CA 1
ATOM 1503 C C . ALA A 1 186 ? -27.030 16.525 26.153 1.00 66.69 186 ALA A C 1
ATOM 1505 O O . ALA A 1 186 ? -27.254 15.557 26.873 1.00 66.69 186 ALA A O 1
ATOM 1506 N N . THR A 1 187 ? -27.214 17.772 26.597 1.00 63.34 187 THR A N 1
ATOM 1507 C CA . THR A 1 187 ? -27.742 18.086 27.936 1.00 63.34 187 THR A CA 1
ATOM 1508 C C . THR A 1 187 ? -29.277 18.116 27.996 1.00 63.34 187 THR A C 1
ATOM 1510 O O . THR A 1 187 ? -29.848 18.081 29.086 1.00 63.34 187 THR A O 1
ATOM 1513 N N . LEU A 1 188 ? -29.972 18.143 26.849 1.00 68.00 188 LEU A N 1
ATOM 1514 C CA . LEU A 1 188 ? -31.431 18.257 26.773 1.00 68.00 188 LEU A CA 1
ATOM 1515 C C . LEU A 1 188 ? -32.090 16.918 26.413 1.00 68.00 188 LEU A C 1
ATOM 1517 O O . LEU A 1 188 ? -32.009 16.437 25.284 1.00 68.00 188 LEU A O 1
ATOM 1521 N N . LYS A 1 189 ? -32.855 16.351 27.358 1.00 68.00 189 LYS A N 1
ATOM 1522 C CA . LYS A 1 189 ? -33.574 15.071 27.177 1.00 68.00 189 LYS A CA 1
ATOM 1523 C C . LYS A 1 189 ? -34.520 15.046 25.963 1.00 68.00 189 LYS A C 1
ATOM 1525 O O . LYS A 1 189 ? -34.746 13.969 25.415 1.00 68.00 189 LYS A O 1
ATOM 1530 N N . GLN A 1 190 ? -35.052 16.201 25.553 1.00 74.81 190 GLN A N 1
ATOM 1531 C CA . GLN A 1 190 ? -35.955 16.339 24.400 1.00 74.81 190 GLN A CA 1
ATOM 1532 C C . GLN A 1 190 ? -35.259 16.072 23.053 1.00 74.81 190 GLN A C 1
ATOM 1534 O O . GLN A 1 190 ? -35.852 15.448 22.181 1.00 74.81 190 GLN A O 1
ATOM 1539 N N . ASP A 1 191 ? -33.993 16.477 22.907 1.00 70.44 191 ASP A N 1
ATOM 1540 C CA . ASP A 1 191 ? -33.213 16.294 21.675 1.00 70.44 191 ASP A CA 1
ATOM 1541 C C . ASP A 1 191 ? -32.727 14.837 21.528 1.00 70.44 191 ASP A C 1
ATOM 1543 O O . ASP A 1 191 ? -32.538 14.339 20.421 1.00 70.44 191 ASP A O 1
ATOM 1547 N N . LEU A 1 192 ? -32.555 14.129 22.649 1.00 69.62 192 LEU A N 1
ATOM 1548 C CA . LEU A 1 192 ? -32.048 12.752 22.691 1.00 69.62 192 LEU A CA 1
ATOM 1549 C C . LEU A 1 192 ? -33.135 11.681 22.525 1.00 69.62 192 LEU A C 1
ATOM 1551 O O . LEU A 1 192 ? -32.835 10.535 22.180 1.00 69.62 192 LEU A O 1
ATOM 1555 N N . GLU A 1 193 ? -34.401 12.015 22.772 1.00 72.88 193 GLU A N 1
ATOM 1556 C CA . GLU A 1 193 ? -35.500 11.056 22.659 1.00 72.88 193 GLU A CA 1
ATOM 1557 C C . GLU A 1 193 ? -35.753 10.549 21.225 1.00 72.88 193 GLU A C 1
ATOM 1559 O O . GLU A 1 193 ? -35.912 9.332 21.083 1.00 72.88 193 GLU A O 1
ATOM 1564 N N . PRO A 1 194 ? -35.730 11.391 20.169 1.00 76.38 194 PRO A N 1
ATOM 1565 C CA . PRO A 1 194 ? -35.808 10.924 18.786 1.00 76.38 194 PRO A CA 1
ATOM 1566 C C . PRO A 1 194 ? -34.694 9.929 18.447 1.00 76.38 194 PRO A C 1
ATOM 1568 O O . PRO A 1 194 ? -34.993 8.828 17.998 1.00 76.38 194 PRO A O 1
ATOM 1571 N N . ILE A 1 195 ? -33.432 10.250 18.769 1.00 75.00 195 ILE A N 1
ATOM 1572 C CA . ILE A 1 195 ? -32.278 9.361 18.525 1.00 75.00 195 ILE A CA 1
ATOM 1573 C C . ILE A 1 195 ? -32.409 8.045 19.300 1.00 75.00 195 ILE A C 1
ATOM 1575 O O . ILE A 1 195 ? -32.081 6.978 18.786 1.00 75.00 195 ILE A O 1
ATOM 1579 N N . THR A 1 196 ? -32.921 8.085 20.530 1.00 72.62 196 THR A N 1
ATOM 1580 C CA . THR A 1 196 ? -33.126 6.858 21.312 1.00 72.62 196 THR A CA 1
ATOM 1581 C C . THR A 1 196 ? -34.166 5.953 20.637 1.00 72.62 196 THR A C 1
ATOM 1583 O O . THR A 1 196 ? -33.928 4.758 20.480 1.00 72.62 196 THR A O 1
ATOM 1586 N N . LYS A 1 197 ? -35.297 6.508 20.172 1.00 75.19 197 LYS A N 1
ATOM 1587 C CA . LYS A 1 197 ? -36.338 5.754 19.442 1.00 75.19 197 LYS A CA 1
ATOM 1588 C C . LYS A 1 197 ? -35.820 5.207 18.106 1.00 75.19 197 LYS A C 1
ATOM 1590 O O . LYS A 1 197 ? -36.029 4.033 17.811 1.00 75.19 197 LYS A O 1
ATOM 1595 N N . LEU A 1 198 ? -35.098 6.039 17.359 1.00 76.88 198 LEU A N 1
ATOM 1596 C CA . LEU A 1 198 ? -34.409 5.741 16.102 1.00 76.88 198 LEU A CA 1
ATOM 1597 C C . LEU A 1 198 ? -33.488 4.516 16.229 1.00 76.88 198 LEU A C 1
ATOM 1599 O O . LEU A 1 198 ? -33.672 3.520 15.525 1.00 76.88 198 LEU A O 1
ATOM 1603 N N . VAL A 1 199 ? -32.556 4.547 17.186 1.00 76.12 199 VAL A N 1
ATOM 1604 C CA . VAL A 1 199 ? -31.617 3.448 17.468 1.00 76.12 199 VAL A CA 1
ATOM 1605 C C . VAL A 1 199 ? -32.365 2.165 17.845 1.00 76.12 199 VAL A C 1
ATOM 1607 O O . VAL A 1 199 ? -32.098 1.111 17.270 1.00 76.12 199 VAL A O 1
ATOM 1610 N N . ILE A 1 200 ? -33.361 2.247 18.736 1.00 74.19 200 ILE A N 1
ATOM 1611 C CA . ILE A 1 200 ? -34.171 1.086 19.150 1.00 74.19 200 ILE A CA 1
ATOM 1612 C C . ILE A 1 200 ? -34.951 0.488 17.967 1.00 74.19 200 ILE A C 1
ATOM 1614 O O . ILE A 1 200 ? -35.070 -0.734 17.863 1.00 74.19 200 ILE A O 1
ATOM 1618 N N . SER A 1 201 ? -35.497 1.320 17.076 1.00 76.50 201 SER A N 1
ATOM 1619 C CA . SER A 1 201 ? -36.221 0.848 15.888 1.00 76.50 201 SER A CA 1
ATOM 1620 C C . SER A 1 201 ? -35.290 0.116 14.914 1.00 76.50 201 SER A C 1
ATOM 1622 O O . SER A 1 201 ? -35.611 -0.992 14.485 1.00 76.50 201 SER A O 1
ATOM 1624 N N . SER A 1 202 ? -34.093 0.669 14.695 1.00 77.81 202 SER A N 1
ATOM 1625 C CA . SER A 1 202 ? -33.031 0.098 13.859 1.00 77.81 202 SER A CA 1
ATOM 1626 C C . SER A 1 202 ? -32.603 -1.280 14.383 1.00 77.81 202 SER A C 1
ATOM 1628 O O . SER A 1 202 ? -32.635 -2.270 13.658 1.00 77.81 202 SER A O 1
ATOM 1630 N N . MET A 1 203 ? -32.339 -1.400 15.689 1.00 75.25 203 MET A N 1
ATOM 1631 C CA . MET A 1 203 ? -32.041 -2.685 16.342 1.00 75.25 203 MET A CA 1
ATOM 1632 C C . MET A 1 203 ? -33.155 -3.724 16.158 1.00 75.25 203 MET A C 1
ATOM 1634 O O . MET A 1 203 ? -32.891 -4.882 15.826 1.00 75.25 203 MET A O 1
ATOM 1638 N N . LYS A 1 204 ? -34.418 -3.323 16.366 1.00 74.88 204 LYS A N 1
ATOM 1639 C CA . LYS A 1 204 ? -35.584 -4.212 16.229 1.00 74.88 204 LYS A CA 1
ATOM 1640 C C . LYS A 1 204 ? -35.759 -4.715 14.796 1.00 74.88 204 LYS A C 1
ATOM 1642 O O . LYS A 1 204 ? -36.152 -5.876 14.624 1.00 74.88 204 LYS A O 1
ATOM 1647 N N . ASP A 1 205 ? -35.458 -3.871 13.810 1.00 75.56 205 ASP A N 1
ATOM 1648 C CA . ASP A 1 205 ? -35.427 -4.192 12.384 1.00 75.56 205 ASP A CA 1
ATOM 1649 C C . ASP A 1 205 ? -34.302 -5.194 12.071 1.00 75.56 205 ASP A C 1
ATOM 1651 O O . ASP A 1 205 ? -34.603 -6.320 11.664 1.00 75.56 205 ASP A O 1
ATOM 1655 N N . VAL A 1 206 ? -33.035 -4.892 12.383 1.00 73.94 206 VAL A N 1
ATOM 1656 C CA . VAL A 1 206 ? -31.906 -5.807 12.108 1.00 73.94 206 VAL A CA 1
ATOM 1657 C C . VAL A 1 206 ? -32.086 -7.169 12.807 1.00 73.94 206 VAL A C 1
ATOM 1659 O O . VAL A 1 206 ? -31.880 -8.215 12.184 1.00 73.94 206 VAL A O 1
ATOM 1662 N N . LEU A 1 207 ? -32.585 -7.200 14.050 1.00 71.06 207 LEU A N 1
ATOM 1663 C CA . LEU A 1 207 ? -32.954 -8.448 14.737 1.00 71.06 207 LEU A CA 1
ATOM 1664 C C . LEU A 1 207 ? -34.137 -9.179 14.086 1.00 71.06 207 LEU A C 1
ATOM 1666 O O . LEU A 1 207 ? -34.196 -10.410 14.128 1.00 71.06 207 LEU A O 1
ATOM 1670 N N . SER A 1 208 ? -35.101 -8.462 13.497 1.00 69.81 208 SER A N 1
ATOM 1671 C CA . SER A 1 208 ? -36.204 -9.089 12.753 1.00 69.81 208 SER A CA 1
ATOM 1672 C C . SER A 1 208 ? -35.714 -9.801 11.493 1.00 69.81 208 SER A C 1
ATOM 1674 O O . SER A 1 208 ? -36.187 -10.900 11.211 1.00 69.81 208 SER A O 1
ATOM 1676 N N . ARG A 1 209 ? -34.714 -9.224 10.811 1.00 69.50 209 ARG A N 1
ATOM 1677 C CA . ARG A 1 209 ? -34.101 -9.772 9.594 1.00 69.50 209 ARG A CA 1
ATOM 1678 C C . ARG A 1 209 ? -33.278 -11.045 9.863 1.00 69.50 209 ARG A C 1
ATOM 1680 O O . ARG A 1 209 ? -33.197 -11.887 8.976 1.00 69.50 209 ARG A O 1
ATOM 1687 N N . LYS A 1 210 ? -32.684 -11.206 11.060 1.00 62.31 210 LYS A N 1
ATOM 1688 C CA . LYS A 1 210 ? -31.816 -12.362 11.406 1.00 62.31 210 LYS A CA 1
ATOM 1689 C C . LYS A 1 210 ? -32.505 -13.495 12.188 1.00 62.31 210 LYS A C 1
ATOM 1691 O O . LYS A 1 210 ? -32.106 -14.644 12.049 1.00 62.31 210 LYS A O 1
ATOM 1696 N N . SER A 1 211 ? -33.521 -13.198 13.005 1.00 53.38 211 SER A N 1
ATOM 1697 C CA . SER A 1 211 ? -34.338 -14.176 13.762 1.00 53.38 211 SER A CA 1
ATOM 1698 C C . SER A 1 211 ? -33.611 -15.335 14.507 1.00 53.38 211 SER A C 1
ATOM 1700 O O . SER A 1 211 ? -34.107 -16.468 14.504 1.00 53.38 211 SER A O 1
ATOM 1702 N N . PRO A 1 212 ? -32.467 -15.122 15.196 1.00 59.31 212 PRO A N 1
ATOM 1703 C CA . PRO A 1 212 ? -31.859 -16.181 15.999 1.00 59.31 212 PRO A CA 1
ATOM 1704 C C . PRO A 1 212 ? -32.718 -16.482 17.241 1.00 59.31 212 PRO A C 1
ATOM 1706 O O . PRO A 1 212 ? -32.946 -15.615 18.090 1.00 59.31 212 PRO A O 1
ATOM 1709 N N . LYS A 1 213 ? -33.183 -17.730 17.377 1.00 60.84 213 LYS A N 1
ATOM 1710 C CA . LYS A 1 213 ? -33.835 -18.215 18.604 1.00 60.84 213 LYS A CA 1
ATOM 1711 C C . LYS A 1 213 ? -32.773 -18.603 19.631 1.00 60.84 213 LYS A C 1
ATOM 1713 O O . LYS A 1 213 ? -32.130 -19.640 19.492 1.00 60.84 213 LYS A O 1
ATOM 1718 N N . VAL A 1 214 ? -32.619 -17.786 20.668 1.00 65.94 214 VAL A N 1
ATOM 1719 C CA . VAL A 1 214 ? -31.673 -18.021 21.769 1.00 65.94 214 VAL A CA 1
ATOM 1720 C C . VAL A 1 214 ? -32.385 -18.743 22.927 1.00 65.94 214 VAL A C 1
ATOM 1722 O O . VAL A 1 214 ? -33.479 -18.325 23.311 1.00 65.94 214 VAL A O 1
ATOM 1725 N N . PRO A 1 215 ? -31.806 -19.807 23.517 1.00 67.94 215 PRO A N 1
ATOM 1726 C CA . PRO A 1 215 ? -32.329 -20.415 24.740 1.00 67.94 215 PRO A CA 1
ATOM 1727 C C . PRO A 1 215 ? -32.300 -19.444 25.930 1.00 67.94 215 PRO A C 1
ATOM 1729 O O . PRO A 1 215 ? -31.261 -18.854 26.218 1.00 67.94 215 PRO A O 1
ATOM 1732 N N . ARG A 1 216 ? -33.410 -19.342 26.677 1.00 71.12 216 ARG A N 1
ATOM 1733 C CA . ARG A 1 216 ? -33.565 -18.420 27.825 1.00 71.12 216 ARG A CA 1
ATOM 1734 C C . ARG A 1 216 ? -32.425 -18.507 28.852 1.00 71.12 216 ARG A C 1
ATOM 1736 O O . ARG A 1 216 ? -31.957 -17.481 29.327 1.00 71.12 216 ARG A O 1
ATOM 1743 N N . VAL A 1 217 ? -31.911 -19.714 29.100 1.00 74.81 217 VAL A N 1
ATOM 1744 C CA . VAL A 1 217 ? -30.791 -19.953 30.028 1.00 74.81 217 VAL A CA 1
ATOM 1745 C C . VAL A 1 217 ? -29.533 -19.138 29.699 1.00 74.81 217 VAL A C 1
ATOM 1747 O O . VAL A 1 217 ? -28.807 -18.746 30.607 1.00 74.81 217 VAL A O 1
ATOM 1750 N N . CYS A 1 218 ? -29.280 -18.830 28.423 1.00 75.50 218 CYS A N 1
ATOM 1751 C CA . CYS A 1 218 ? -28.161 -17.976 28.035 1.00 75.50 218 CYS A CA 1
ATOM 1752 C C . CYS A 1 218 ? -28.364 -16.534 28.525 1.00 75.50 218 CYS A C 1
ATOM 1754 O O . CYS A 1 218 ? -27.438 -15.918 29.047 1.00 75.50 218 CYS A O 1
ATOM 1756 N N . SER A 1 219 ? -29.585 -16.012 28.394 1.00 71.62 219 SER A N 1
ATOM 1757 C CA . SER A 1 219 ? -29.979 -14.691 28.887 1.00 71.62 219 SER A CA 1
ATOM 1758 C C . SER A 1 219 ? -29.917 -14.602 30.414 1.00 71.62 219 SER A C 1
ATOM 1760 O O . SER A 1 219 ? -29.386 -13.629 30.950 1.00 71.62 219 SER A O 1
ATOM 1762 N N . ASP A 1 220 ? -30.383 -15.640 31.114 1.00 75.31 220 ASP A N 1
ATOM 1763 C CA . ASP A 1 220 ? -30.343 -15.711 32.579 1.00 75.31 220 ASP A CA 1
ATOM 1764 C C . ASP A 1 220 ? -28.887 -15.723 33.104 1.00 75.31 220 ASP A C 1
ATOM 1766 O O . ASP A 1 220 ? -28.553 -15.001 34.047 1.00 75.31 220 ASP A O 1
ATOM 1770 N N . LEU A 1 221 ? -27.986 -16.468 32.445 1.00 79.94 221 LEU A N 1
ATOM 1771 C CA . LEU A 1 221 ? -26.555 -16.525 32.781 1.00 79.94 221 LEU A CA 1
ATOM 1772 C C . LEU A 1 221 ? -25.817 -15.206 32.508 1.00 79.94 221 LEU A C 1
ATOM 1774 O O . LEU A 1 221 ? -25.016 -14.775 33.341 1.00 79.94 221 LEU A O 1
ATOM 1778 N N . VAL A 1 222 ? -26.109 -14.528 31.390 1.00 77.50 222 VAL A N 1
ATOM 1779 C CA . VAL A 1 222 ? -25.598 -13.167 31.136 1.00 77.50 222 VAL A CA 1
ATOM 1780 C C . VAL A 1 222 ? -26.094 -12.213 32.225 1.00 77.50 222 VAL A C 1
ATOM 1782 O O . VAL A 1 222 ? -25.288 -11.505 32.823 1.00 77.50 222 VAL A O 1
ATOM 1785 N N . SER A 1 223 ? -27.387 -12.247 32.570 1.00 74.94 223 SER A N 1
ATOM 1786 C CA . SER A 1 223 ? -27.949 -11.427 33.653 1.00 74.94 223 SER A CA 1
ATOM 1787 C C . SER A 1 223 ? -27.251 -11.659 35.001 1.00 74.94 223 SER A C 1
ATOM 1789 O O . SER A 1 223 ? -27.087 -10.713 35.774 1.00 74.94 223 SER A O 1
ATOM 1791 N N . PHE A 1 224 ? -26.801 -12.885 35.288 1.00 78.06 224 PHE A N 1
ATOM 1792 C CA . PHE A 1 224 ? -26.039 -13.183 36.500 1.00 78.06 224 PHE A CA 1
ATOM 1793 C C . PHE A 1 224 ? -24.644 -12.538 36.492 1.00 78.06 224 PHE A C 1
ATOM 1795 O O . PHE A 1 224 ? -24.280 -11.901 37.480 1.00 78.06 224 PHE A O 1
ATOM 1802 N N . LEU A 1 225 ? -23.886 -12.622 35.388 1.00 77.88 225 LEU A N 1
ATOM 1803 C CA . LEU A 1 225 ? -22.582 -11.943 35.283 1.00 77.88 225 LEU A CA 1
ATOM 1804 C C . LEU A 1 225 ? -22.711 -10.417 35.415 1.00 77.88 225 LEU A C 1
ATOM 1806 O O . LEU A 1 225 ? -21.900 -9.793 36.098 1.00 77.88 225 LEU A O 1
ATOM 1810 N N . LEU A 1 226 ? -23.766 -9.816 34.851 1.00 70.88 226 LEU A N 1
ATOM 1811 C CA . LEU A 1 226 ? -24.010 -8.367 34.933 1.00 70.88 226 LEU A CA 1
ATOM 1812 C C . LEU A 1 226 ? -24.289 -7.855 36.349 1.00 70.88 226 LEU A C 1
ATOM 1814 O O . LEU A 1 226 ? -24.090 -6.672 36.621 1.00 70.88 226 LEU A O 1
ATOM 1818 N N . LYS A 1 227 ? -24.689 -8.729 37.279 1.00 74.38 227 LYS A N 1
ATOM 1819 C CA . LYS A 1 227 ? -24.785 -8.385 38.708 1.00 74.38 227 LYS A CA 1
ATOM 1820 C C . LYS A 1 227 ? -23.407 -8.260 39.378 1.00 74.38 227 LYS A C 1
ATOM 1822 O O . LYS A 1 227 ? -23.361 -7.918 40.556 1.00 74.38 227 LYS A O 1
ATOM 1827 N N . ARG A 1 228 ? -22.311 -8.526 38.646 1.00 72.44 228 ARG A N 1
ATOM 1828 C CA . ARG A 1 228 ? -20.908 -8.501 39.098 1.00 72.44 228 ARG A CA 1
ATOM 1829 C C . ARG A 1 228 ? -20.735 -9.198 40.456 1.00 72.44 228 ARG A C 1
ATOM 1831 O O . ARG A 1 228 ? -20.431 -8.525 41.445 1.00 72.44 228 ARG A O 1
ATOM 1838 N N . PRO A 1 229 ? -20.932 -10.530 40.537 1.00 75.69 229 PRO A N 1
ATOM 1839 C CA . PRO A 1 229 ? -20.698 -11.271 41.775 1.00 75.69 229 PRO A CA 1
ATOM 1840 C C . PRO A 1 229 ? -19.247 -11.080 42.268 1.00 75.69 229 PRO A C 1
ATOM 1842 O O . PRO A 1 229 ? -18.358 -10.807 41.452 1.00 75.69 229 PRO A O 1
ATOM 1845 N N . PRO A 1 230 ? -18.966 -11.231 43.579 1.00 74.88 230 PRO A N 1
ATOM 1846 C CA . PRO A 1 230 ? -17.646 -10.939 44.154 1.00 74.88 230 PRO A CA 1
ATOM 1847 C C . PRO A 1 230 ? -16.486 -11.690 43.482 1.00 74.88 230 PRO A C 1
ATOM 1849 O O . PRO A 1 230 ? -15.375 -11.170 43.389 1.00 74.88 230 PRO A O 1
ATOM 1852 N N . GLU A 1 231 ? -16.755 -12.889 42.964 1.00 75.75 231 GLU A N 1
ATOM 1853 C CA . GLU A 1 231 ? -15.819 -13.724 42.201 1.00 75.75 231 GLU A CA 1
ATOM 1854 C C . GLU A 1 231 ? -15.324 -13.040 40.916 1.00 75.75 231 GLU A C 1
ATOM 1856 O O . GLU A 1 231 ? -14.133 -13.082 40.625 1.00 75.75 231 GLU A O 1
ATOM 1861 N N . VAL A 1 232 ? -16.209 -12.354 40.179 1.00 76.44 232 VAL A N 1
ATOM 1862 C CA . VAL A 1 232 ? -15.861 -11.603 38.955 1.00 76.44 232 VAL A CA 1
ATOM 1863 C C . VAL A 1 232 ? -15.055 -10.350 39.304 1.00 76.44 232 VAL A C 1
ATOM 1865 O O . VAL A 1 232 ? -14.056 -10.057 38.654 1.00 76.44 232 VAL A O 1
ATOM 1868 N N . GLN A 1 233 ? -15.442 -9.638 40.370 1.00 70.62 233 GLN A N 1
ATOM 1869 C CA . GLN A 1 233 ? -14.749 -8.417 40.810 1.00 70.62 233 GLN A CA 1
ATOM 1870 C C . GLN A 1 233 ? -13.330 -8.687 41.339 1.00 70.62 233 GLN A C 1
ATOM 1872 O O . GLN A 1 233 ? -12.464 -7.817 41.275 1.00 70.62 233 GLN A O 1
ATOM 1877 N N . THR A 1 234 ? -13.094 -9.872 41.907 1.00 75.44 234 THR A N 1
ATOM 1878 C CA . THR A 1 234 ? -11.788 -10.261 42.465 1.00 75.44 234 THR A CA 1
ATOM 1879 C C . THR A 1 234 ? -10.911 -10.994 41.453 1.00 75.44 234 THR A C 1
ATOM 1881 O O . THR A 1 234 ? -9.701 -10.765 41.431 1.00 75.44 234 THR A O 1
ATOM 1884 N N . LYS A 1 235 ? -11.508 -11.824 40.588 1.00 83.44 235 LYS A N 1
ATOM 1885 C CA . LYS A 1 235 ? -10.832 -12.576 39.525 1.00 83.44 235 LYS A CA 1
ATOM 1886 C C . LYS A 1 235 ? -11.517 -12.296 38.173 1.00 83.44 235 LYS A C 1
ATOM 1888 O O . LYS A 1 235 ? -12.434 -13.023 37.804 1.00 83.44 235 LYS A O 1
ATOM 1893 N N . PRO A 1 236 ? -11.074 -11.279 37.410 1.00 85.75 236 PRO A N 1
ATOM 1894 C CA . PRO A 1 236 ? -11.686 -10.897 36.128 1.00 85.75 236 PRO A CA 1
ATOM 1895 C C . PRO A 1 236 ? -11.299 -11.810 34.946 1.00 85.75 236 PRO A C 1
ATOM 1897 O O . PRO A 1 236 ? -11.825 -11.658 33.841 1.00 85.75 236 PRO A O 1
ATOM 1900 N N . LEU A 1 237 ? -10.387 -12.763 35.168 1.00 88.81 237 LEU A N 1
ATOM 1901 C CA . LEU A 1 237 ? -9.873 -13.717 34.185 1.00 88.81 237 LEU A CA 1
ATOM 1902 C C . LEU A 1 237 ? -10.017 -15.140 34.740 1.00 88.81 237 LEU A C 1
ATOM 1904 O O . LEU A 1 237 ? -9.458 -15.445 35.795 1.00 88.81 237 LEU A O 1
ATOM 1908 N N . TRP A 1 238 ? -10.774 -15.995 34.050 1.00 88.75 238 TRP A N 1
ATOM 1909 C CA . TRP A 1 238 ? -11.090 -17.366 34.466 1.00 88.75 238 TRP A CA 1
ATOM 1910 C C . TRP A 1 238 ? -10.578 -18.394 33.444 1.00 88.75 238 TRP A C 1
ATOM 1912 O O . TRP A 1 238 ? -10.679 -18.167 32.236 1.00 88.75 238 TRP A O 1
ATOM 1922 N N . PRO A 1 239 ? -10.122 -19.581 33.878 1.00 87.94 239 PRO A N 1
ATOM 1923 C CA . PRO A 1 239 ? -10.033 -20.745 33.004 1.00 87.94 239 PRO A CA 1
ATOM 1924 C C . PRO A 1 239 ? -11.423 -21.141 32.485 1.00 87.94 239 PRO A C 1
ATOM 1926 O O . PRO A 1 239 ? -12.407 -21.117 33.227 1.00 87.94 239 PRO A O 1
ATOM 1929 N N . CYS A 1 240 ? -11.527 -21.607 31.240 1.00 85.69 240 CYS A N 1
ATOM 1930 C CA . CYS A 1 240 ? -12.807 -22.005 30.640 1.00 85.69 240 CYS A CA 1
ATOM 1931 C C . CYS A 1 240 ? -13.523 -23.115 31.425 1.00 85.69 240 CYS A C 1
ATOM 1933 O O . CYS A 1 240 ? -14.749 -23.172 31.431 1.00 85.69 240 CYS A O 1
ATOM 1935 N N . LYS A 1 241 ? -12.777 -23.963 32.146 1.00 84.25 241 LYS A N 1
ATOM 1936 C CA . LYS A 1 241 ? -13.341 -24.935 33.094 1.00 84.25 241 LYS A CA 1
ATOM 1937 C C . LYS A 1 241 ? -14.198 -24.254 34.173 1.00 84.25 241 LYS A C 1
ATOM 1939 O O . LYS A 1 241 ? -15.333 -24.673 34.380 1.00 84.25 241 LYS A O 1
ATOM 1944 N N . GLN A 1 242 ? -13.694 -23.183 34.787 1.00 87.12 242 GLN A N 1
ATOM 1945 C CA . GLN A 1 242 ? -14.413 -22.401 35.798 1.00 87.12 242 GLN A CA 1
ATOM 1946 C C . GLN A 1 242 ? -15.646 -21.710 35.192 1.00 87.12 242 GLN A C 1
ATOM 1948 O O . GLN A 1 242 ? -16.703 -21.691 35.816 1.00 87.12 242 GLN A O 1
ATOM 1953 N N . LEU A 1 243 ? -15.560 -21.221 33.947 1.00 87.38 243 LEU A N 1
ATOM 1954 C CA . LEU A 1 243 ? -16.721 -20.680 33.228 1.00 87.38 243 LEU A CA 1
ATOM 1955 C C . LEU A 1 243 ? -17.803 -21.754 32.979 1.00 87.38 243 LEU A C 1
ATOM 1957 O O . LEU A 1 243 ? -18.986 -21.500 33.189 1.00 87.38 243 LEU A O 1
ATOM 1961 N N . TYR A 1 244 ? -17.423 -22.979 32.598 1.00 86.50 244 TYR A N 1
ATOM 1962 C CA . TYR A 1 244 ? -18.369 -24.090 32.410 1.00 86.50 244 TYR A CA 1
ATOM 1963 C C . TYR A 1 244 ? -18.987 -24.594 33.726 1.00 86.50 244 TYR A C 1
ATOM 1965 O O . TYR A 1 244 ? -20.141 -25.042 33.735 1.00 86.50 244 TYR A O 1
ATOM 1973 N N . GLU A 1 245 ? -18.244 -24.519 34.832 1.00 85.56 245 GLU A N 1
ATOM 1974 C CA . GLU A 1 245 ? -18.738 -24.775 36.189 1.00 85.56 245 GLU A CA 1
ATOM 1975 C C . GLU A 1 245 ? -19.733 -23.684 36.614 1.00 85.56 245 GLU A C 1
ATOM 1977 O O . GLU A 1 245 ? -20.857 -24.009 36.990 1.00 85.56 245 GLU A O 1
ATOM 1982 N N . PHE A 1 246 ? -19.403 -22.403 36.418 1.00 86.12 246 PHE A N 1
ATOM 1983 C CA . PHE A 1 246 ? -20.311 -21.271 36.631 1.00 86.12 246 PHE A CA 1
ATOM 1984 C C . PHE A 1 246 ? -21.628 -21.421 35.848 1.00 86.12 246 PHE A C 1
ATOM 1986 O O . PHE A 1 246 ? -22.709 -21.301 36.433 1.00 86.12 246 PHE A O 1
ATOM 1993 N N . CYS A 1 247 ? -21.561 -21.748 34.551 1.00 85.00 247 CYS A N 1
ATOM 1994 C CA . CYS A 1 247 ? -22.748 -22.005 33.733 1.00 85.00 247 CYS A CA 1
ATOM 1995 C C . CYS A 1 247 ? -23.547 -23.219 34.240 1.00 85.00 247 CYS A C 1
ATOM 1997 O O . CYS A 1 247 ? -24.774 -23.191 34.227 1.00 85.00 247 CYS A O 1
ATOM 1999 N N . SER A 1 248 ? -22.870 -24.275 34.706 1.00 82.44 248 SER A N 1
ATOM 2000 C CA . SER A 1 248 ? -23.513 -25.482 35.248 1.00 82.44 248 SER A CA 1
ATOM 2001 C C . SER A 1 248 ? -24.239 -25.257 36.571 1.00 82.44 248 SER A C 1
ATOM 2003 O O . SER A 1 248 ? -25.259 -25.905 36.793 1.00 82.44 248 SER A O 1
ATOM 2005 N N . THR A 1 249 ? -23.702 -24.398 37.438 1.00 82.00 249 THR A N 1
ATOM 2006 C CA . THR A 1 249 ? -24.253 -24.115 38.771 1.00 82.00 249 THR A CA 1
ATOM 2007 C C . THR A 1 249 ? -25.422 -23.138 38.699 1.00 82.00 249 THR A C 1
ATOM 2009 O O . THR A 1 249 ? -26.429 -23.351 39.364 1.00 82.00 249 THR A O 1
ATOM 2012 N N . ASN A 1 250 ? -25.319 -22.096 37.867 1.00 79.50 250 ASN A N 1
ATOM 2013 C CA . ASN A 1 250 ? -26.330 -21.034 37.787 1.00 79.50 250 ASN A CA 1
ATOM 2014 C C . ASN A 1 250 ? -27.410 -21.287 36.716 1.00 79.50 250 ASN A C 1
ATOM 2016 O O . ASN A 1 250 ? -28.449 -20.631 36.715 1.00 79.50 250 ASN A O 1
ATOM 2020 N N . GLY A 1 251 ? -27.194 -22.232 35.797 1.00 74.56 251 GLY A N 1
ATOM 2021 C CA . GLY A 1 251 ? -28.175 -22.616 34.784 1.00 74.56 251 GLY A CA 1
ATOM 2022 C C . GLY A 1 251 ? -29.097 -23.737 35.264 1.00 74.56 251 GLY A C 1
ATOM 2023 O O . GLY A 1 251 ? -28.898 -24.884 34.868 1.00 74.56 251 GLY A O 1
ATOM 2024 N N . GLU A 1 252 ? -30.131 -23.427 36.055 1.00 64.75 252 GLU A N 1
ATOM 2025 C CA . GLU A 1 252 ? -31.063 -24.423 36.632 1.00 64.75 252 GLU A CA 1
ATOM 2026 C C . GLU A 1 252 ? -31.621 -25.412 35.587 1.00 64.75 252 GLU A C 1
ATOM 2028 O O . GLU A 1 252 ? -31.661 -26.623 35.811 1.00 64.75 252 GLU A O 1
ATOM 2033 N N . SER A 1 253 ? -31.955 -24.916 34.389 1.00 61.72 253 SER A N 1
ATOM 2034 C CA . SER A 1 253 ? -32.461 -25.721 33.261 1.00 61.72 253 SER A CA 1
ATOM 2035 C C . SER A 1 253 ? -31.434 -26.695 32.649 1.00 61.72 253 SER A C 1
ATOM 2037 O O . SER A 1 253 ? -31.815 -27.603 31.911 1.00 61.72 253 SER A O 1
ATOM 2039 N N . LEU A 1 254 ? -30.134 -26.542 32.931 1.00 64.12 254 LEU A N 1
ATOM 2040 C CA . LEU A 1 254 ? -29.065 -27.419 32.422 1.00 64.12 254 LEU A CA 1
ATOM 2041 C C . LEU A 1 254 ? -28.890 -28.692 33.263 1.00 64.12 254 LEU A C 1
ATOM 2043 O O . LEU A 1 254 ? -28.227 -29.635 32.822 1.00 64.12 254 LEU A O 1
ATOM 2047 N N . SER A 1 255 ? -29.491 -28.740 34.455 1.00 61.84 255 SER A N 1
ATOM 2048 C CA . SER A 1 255 ? -29.462 -29.893 35.364 1.00 61.84 255 SER A CA 1
ATOM 2049 C C . SER A 1 255 ? -29.973 -31.186 34.708 1.00 61.84 255 SER A C 1
ATOM 2051 O O . SER A 1 255 ? -29.401 -32.252 34.928 1.00 61.84 255 SER A O 1
ATOM 2053 N N . HIS A 1 256 ? -30.978 -31.085 33.832 1.00 59.44 256 HIS A N 1
ATOM 2054 C CA . HIS A 1 256 ? -31.621 -32.214 33.149 1.00 59.44 256 HIS A CA 1
ATOM 2055 C C . HIS A 1 256 ? -30.883 -32.725 31.893 1.00 59.44 256 HIS A C 1
ATOM 2057 O O . HIS A 1 256 ? -31.300 -33.719 31.291 1.00 59.44 256 HIS A O 1
ATOM 2063 N N . ILE A 1 257 ? -29.799 -32.072 31.456 1.00 60.88 257 ILE A N 1
ATOM 2064 C CA . ILE A 1 257 ? -29.096 -32.443 30.219 1.00 60.88 257 ILE A CA 1
ATOM 2065 C C . ILE A 1 257 ? -28.221 -33.682 30.453 1.00 60.88 257 ILE A C 1
ATOM 2067 O O . ILE A 1 257 ? -27.331 -33.685 31.306 1.00 60.88 257 ILE A O 1
ATOM 2071 N N . LYS A 1 258 ? -28.445 -34.735 29.649 1.00 58.62 258 LYS A N 1
ATOM 2072 C CA . LYS A 1 258 ? -27.694 -36.002 29.714 1.00 58.62 258 LYS A CA 1
ATOM 2073 C C . LYS A 1 258 ? -26.177 -35.764 29.672 1.00 58.62 258 LYS A C 1
ATOM 2075 O O . LYS A 1 258 ? -25.673 -35.002 28.849 1.00 58.62 258 LYS A O 1
ATOM 2080 N N . VAL A 1 259 ? -25.442 -36.506 30.508 1.00 57.25 259 VAL A N 1
ATOM 2081 C CA . VAL A 1 259 ? -23.972 -36.424 30.663 1.00 57.25 259 VAL A CA 1
ATOM 2082 C C . VAL A 1 259 ? -23.235 -36.474 29.315 1.00 57.25 259 VAL A C 1
ATOM 2084 O O . VAL A 1 259 ? -22.289 -35.720 29.081 1.00 57.25 259 VAL A O 1
ATOM 2087 N N . ARG A 1 260 ? -23.707 -37.314 28.384 1.00 52.31 260 ARG A N 1
ATOM 2088 C CA . ARG A 1 260 ? -23.163 -37.436 27.026 1.00 52.31 260 ARG A CA 1
ATOM 2089 C C . ARG A 1 260 ? -23.563 -36.218 26.178 1.00 52.31 260 ARG A C 1
ATOM 2091 O O . ARG A 1 260 ? -24.621 -36.203 25.562 1.00 52.31 260 ARG A O 1
ATOM 2098 N N . GLY A 1 261 ? -22.696 -35.204 26.156 1.00 65.44 261 GLY A N 1
ATOM 2099 C CA . GLY A 1 261 ? -22.868 -33.974 25.369 1.00 65.44 261 GLY A CA 1
ATOM 2100 C C . GLY A 1 261 ? -22.902 -32.680 26.188 1.00 65.44 261 GLY A C 1
ATOM 2101 O O . GLY A 1 261 ? -22.726 -31.611 25.609 1.00 65.44 261 GLY A O 1
ATOM 2102 N N . ARG A 1 262 ? -23.026 -32.751 27.524 1.00 76.12 262 ARG A N 1
ATOM 2103 C CA . ARG A 1 262 ? -23.104 -31.574 28.415 1.00 76.12 262 ARG A CA 1
ATOM 2104 C C . ARG A 1 262 ? -21.981 -30.549 28.182 1.00 76.12 262 ARG A C 1
ATOM 2106 O O . ARG A 1 262 ? -22.264 -29.361 28.086 1.00 76.12 262 ARG A O 1
ATOM 2113 N N . LYS A 1 263 ? -20.734 -31.000 27.987 1.00 76.88 263 LYS A N 1
ATOM 2114 C CA . LYS A 1 263 ? -19.576 -30.130 27.687 1.00 76.88 263 LYS A CA 1
ATOM 2115 C C . LYS A 1 263 ? -19.725 -29.354 26.365 1.00 76.88 263 LYS A C 1
ATOM 2117 O O . LYS A 1 263 ? -19.327 -28.199 26.307 1.00 76.88 263 LYS A O 1
ATOM 2122 N N . LYS A 1 264 ? -20.358 -29.940 25.334 1.00 80.25 264 LYS A N 1
ATOM 2123 C CA . LYS A 1 264 ? -20.658 -29.241 24.067 1.00 80.25 264 LYS A CA 1
ATOM 2124 C C . LYS A 1 264 ? -21.735 -28.169 24.245 1.00 80.25 264 LYS A C 1
ATOM 2126 O O . LYS A 1 264 ? -21.618 -27.103 23.656 1.00 80.25 264 LYS A O 1
ATOM 2131 N N . VAL A 1 265 ? -22.753 -28.433 25.070 1.00 82.25 265 VAL A N 1
ATOM 2132 C CA . VAL A 1 265 ? -23.799 -27.442 25.381 1.00 82.25 265 VAL A CA 1
ATOM 2133 C C . VAL A 1 265 ? -23.222 -26.276 26.185 1.00 82.25 265 VAL A C 1
ATOM 2135 O O . VAL A 1 265 ? -23.452 -25.131 25.826 1.00 82.25 265 VAL A O 1
ATOM 2138 N N . LEU A 1 266 ? -22.422 -26.551 27.220 1.00 84.00 266 LEU A N 1
ATOM 2139 C CA . LEU A 1 266 ? -21.757 -25.510 28.018 1.00 84.00 266 LEU A CA 1
ATOM 2140 C C . LEU A 1 266 ? -20.794 -24.664 27.176 1.00 84.00 266 LEU A C 1
ATOM 2142 O O . LEU A 1 266 ? -20.781 -23.447 27.317 1.00 84.00 266 LEU A O 1
ATOM 2146 N N . HIS A 1 267 ? -20.050 -25.290 26.260 1.00 84.94 267 HIS A N 1
ATOM 2147 C CA . HIS A 1 267 ? -19.229 -24.578 25.284 1.00 84.94 267 HIS A CA 1
ATOM 2148 C C . HIS A 1 267 ? -20.079 -23.691 24.363 1.00 84.94 267 HIS A C 1
ATOM 2150 O O . HIS A 1 267 ? -19.779 -22.515 24.247 1.00 84.94 267 HIS A O 1
ATOM 2156 N N . ALA A 1 268 ? -21.184 -24.190 23.796 1.00 82.31 268 ALA A N 1
ATOM 2157 C CA . ALA A 1 268 ? -22.077 -23.378 22.960 1.00 82.31 268 ALA A CA 1
ATOM 2158 C C . ALA A 1 268 ? -22.726 -22.200 23.719 1.00 82.31 268 ALA A C 1
ATOM 2160 O O . ALA A 1 268 ? -22.917 -21.131 23.145 1.00 82.31 268 ALA A O 1
ATOM 2161 N N . ILE A 1 269 ? -23.033 -22.369 25.011 1.00 83.62 269 ILE A N 1
ATOM 2162 C CA . ILE A 1 269 ? -23.500 -21.282 25.887 1.00 83.62 269 ILE A CA 1
ATOM 2163 C C . ILE A 1 269 ? -22.381 -20.258 26.108 1.00 83.62 269 ILE A C 1
ATOM 2165 O O . ILE A 1 269 ? -22.626 -19.065 25.971 1.00 83.62 269 ILE A O 1
ATOM 2169 N N . ALA A 1 270 ? -21.156 -20.701 26.398 1.00 85.00 270 ALA A N 1
ATOM 2170 C CA . ALA A 1 270 ? -20.011 -19.808 26.565 1.00 85.00 270 ALA A CA 1
ATOM 2171 C C . ALA A 1 270 ? -19.668 -19.057 25.265 1.00 85.00 270 ALA A C 1
ATOM 2173 O O . ALA A 1 270 ? -19.443 -17.853 25.314 1.00 85.00 270 ALA A O 1
ATOM 2174 N N . SER A 1 271 ? -19.730 -19.721 24.104 1.00 81.19 271 SER A N 1
ATOM 2175 C CA . SER A 1 271 ? -19.616 -19.085 22.786 1.00 81.19 271 SER A CA 1
ATOM 2176 C C . SER A 1 271 ? -20.711 -18.046 22.565 1.00 81.19 271 SER A C 1
ATOM 2178 O O . SER A 1 271 ? -20.393 -16.940 22.162 1.00 81.19 271 SER A O 1
ATOM 2180 N N . TYR A 1 272 ? -21.970 -18.329 22.923 1.00 80.06 272 TYR A N 1
ATOM 2181 C CA . TYR A 1 272 ? -23.029 -17.315 22.881 1.00 80.06 272 TYR A CA 1
ATOM 2182 C C . TYR A 1 272 ? -22.748 -16.133 23.826 1.00 80.06 272 TYR A C 1
ATOM 2184 O O . TYR A 1 272 ? -23.017 -14.986 23.488 1.00 80.06 272 TYR A O 1
ATOM 2192 N N . MET A 1 273 ? -22.222 -16.384 25.028 1.00 80.69 273 MET A N 1
ATOM 2193 C CA . MET A 1 273 ? -21.865 -15.318 25.972 1.00 80.69 273 MET A CA 1
ATOM 2194 C C . MET A 1 273 ? -20.676 -14.491 25.467 1.00 80.69 273 MET A C 1
ATOM 2196 O O . MET A 1 273 ? -20.621 -13.291 25.737 1.00 80.69 273 MET A O 1
ATOM 2200 N N . HIS A 1 274 ? -19.761 -15.112 24.716 1.00 81.75 274 HIS A N 1
ATOM 2201 C CA . HIS A 1 274 ? -18.729 -14.412 23.966 1.00 81.75 274 HIS A CA 1
ATOM 2202 C C . HIS A 1 274 ? -19.351 -13.551 22.870 1.00 81.75 274 HIS A C 1
ATOM 2204 O O . HIS A 1 274 ? -19.150 -12.343 22.889 1.00 81.75 274 HIS A O 1
ATOM 2210 N N . ASP A 1 275 ? -20.182 -14.146 22.012 1.00 74.38 275 ASP A N 1
ATOM 2211 C CA . ASP A 1 275 ? -20.925 -13.476 20.942 1.00 74.38 275 ASP A CA 1
ATOM 221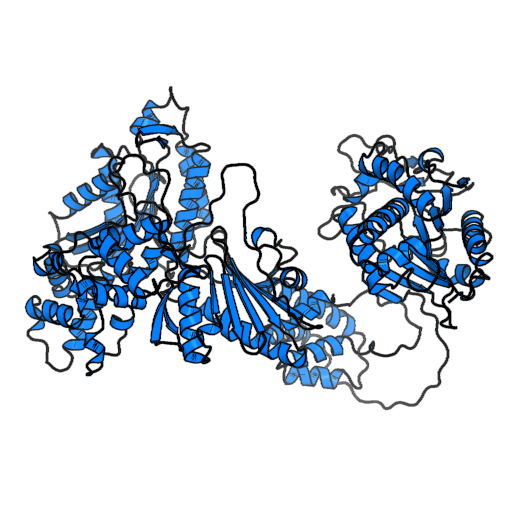2 C C . ASP A 1 275 ? -21.774 -12.301 21.460 1.00 74.38 275 ASP A C 1
ATOM 2214 O O . ASP A 1 275 ? -21.920 -11.299 20.771 1.00 74.38 275 ASP A O 1
ATOM 2218 N N . ALA A 1 276 ? -22.283 -12.369 22.693 1.00 72.75 276 ALA A N 1
ATOM 2219 C CA . ALA A 1 276 ? -23.032 -11.291 23.338 1.00 72.75 276 ALA A CA 1
ATOM 2220 C C . ALA A 1 276 ? -22.170 -10.127 23.859 1.00 72.75 276 ALA A C 1
ATOM 2222 O O . ALA A 1 276 ? -22.724 -9.131 24.324 1.00 72.75 276 ALA A O 1
ATOM 2223 N N . GLY A 1 277 ? -20.840 -10.256 23.863 1.00 74.62 277 GLY A N 1
ATOM 2224 C CA . GLY A 1 277 ? -19.927 -9.328 24.535 1.00 74.62 277 GLY A CA 1
ATOM 2225 C C . GLY A 1 277 ? -19.930 -9.438 26.065 1.00 74.62 277 GLY A C 1
ATOM 2226 O O . GLY A 1 277 ? -19.377 -8.571 26.736 1.00 74.62 277 GLY A O 1
ATOM 2227 N N . ALA A 1 278 ? -20.556 -10.474 26.637 1.00 78.56 278 ALA A N 1
ATOM 2228 C CA . ALA A 1 278 ? -20.625 -10.683 28.087 1.00 78.56 278 ALA A CA 1
ATOM 2229 C C . ALA A 1 278 ? -19.348 -11.319 28.663 1.00 78.56 278 ALA A C 1
ATOM 2231 O O . ALA A 1 278 ? -19.052 -11.134 29.841 1.00 78.56 278 ALA A O 1
ATOM 2232 N N . VAL A 1 279 ? -18.597 -12.054 27.837 1.00 84.19 279 VAL A N 1
ATOM 2233 C CA . VAL A 1 279 ? -17.246 -12.560 28.132 1.00 84.19 279 VAL A CA 1
ATOM 2234 C C . VAL A 1 279 ? -16.357 -12.422 26.889 1.00 84.19 279 VAL A C 1
ATOM 2236 O O . VAL A 1 279 ? -16.855 -12.347 25.770 1.00 84.19 279 VAL A O 1
ATOM 2239 N N . CYS A 1 280 ? -15.035 -12.421 27.043 1.00 84.50 280 CYS A N 1
ATOM 2240 C CA . CYS A 1 280 ? -14.110 -12.548 25.913 1.00 84.50 280 CYS A CA 1
ATOM 2241 C C . CYS A 1 280 ? -13.338 -13.863 26.042 1.00 84.50 280 CYS A C 1
ATOM 2243 O O . CYS A 1 280 ? -12.461 -13.991 26.896 1.00 84.50 280 CYS A O 1
ATOM 2245 N N . MET A 1 281 ? -13.691 -14.858 25.227 1.00 84.50 281 MET A N 1
ATOM 2246 C CA . MET A 1 281 ? -12.985 -16.141 25.162 1.00 84.50 281 MET A CA 1
ATOM 2247 C C . MET A 1 281 ? -11.794 -16.042 24.210 1.00 84.50 281 MET A C 1
ATOM 2249 O O . MET A 1 281 ? -11.867 -15.344 23.200 1.00 84.50 281 MET A O 1
ATOM 2253 N N . THR A 1 282 ? -10.705 -16.753 24.498 1.00 80.94 282 THR A N 1
ATOM 2254 C CA . THR A 1 282 ? -9.554 -16.772 23.587 1.00 80.94 282 THR A CA 1
ATOM 2255 C C . THR A 1 282 ? -9.835 -17.580 22.310 1.00 80.94 282 THR A C 1
ATOM 2257 O O . THR A 1 282 ? -10.690 -18.472 22.315 1.00 80.94 282 THR A O 1
ATOM 2260 N N . PRO A 1 283 ? -9.130 -17.323 21.189 1.00 76.69 283 PRO A N 1
ATOM 2261 C CA . PRO A 1 283 ? -9.389 -18.020 19.925 1.00 76.69 283 PRO A CA 1
ATOM 2262 C C . PRO A 1 283 ? -9.273 -19.547 20.036 1.00 76.69 283 PRO A C 1
ATOM 2264 O O . PRO A 1 283 ? -10.094 -20.279 19.486 1.00 76.69 283 PRO A O 1
ATOM 2267 N N . THR A 1 284 ? -8.301 -20.042 20.807 1.00 75.00 284 THR A N 1
ATOM 2268 C CA . THR A 1 284 ? -8.134 -21.474 21.106 1.00 75.00 284 THR A CA 1
ATOM 2269 C C . THR A 1 284 ? -9.339 -22.038 21.865 1.00 75.00 284 THR A C 1
ATOM 2271 O O . THR A 1 284 ? -9.781 -23.156 21.579 1.00 75.00 284 THR A O 1
ATOM 2274 N N . ALA A 1 285 ? -9.915 -21.257 22.784 1.00 78.25 285 ALA A N 1
ATOM 2275 C CA . ALA A 1 285 ? -11.085 -21.613 23.574 1.00 78.25 285 ALA A CA 1
ATOM 2276 C C . ALA A 1 285 ? -12.373 -21.745 22.749 1.00 78.25 285 ALA A C 1
ATOM 2278 O O . ALA A 1 285 ? -13.250 -22.511 23.146 1.00 78.25 285 ALA A O 1
ATOM 2279 N N . LEU A 1 286 ? -12.466 -21.057 21.606 1.00 75.00 286 LEU A N 1
ATOM 2280 C CA . LEU A 1 286 ? -13.614 -21.084 20.689 1.00 75.00 286 LEU A CA 1
ATOM 2281 C C . LEU A 1 286 ? -13.572 -22.235 19.664 1.00 75.00 286 LEU A C 1
ATOM 2283 O O . LEU A 1 286 ? -14.588 -22.541 19.042 1.00 75.00 286 LEU A O 1
ATOM 2287 N N . THR A 1 287 ? -12.428 -22.903 19.475 1.00 70.19 287 THR A N 1
ATOM 2288 C CA . THR A 1 287 ? -12.328 -24.022 18.517 1.00 70.19 287 THR A CA 1
ATOM 2289 C C . THR A 1 287 ? -13.020 -25.297 19.024 1.00 70.19 287 THR A C 1
ATOM 2291 O O . THR A 1 287 ? -12.839 -25.721 20.168 1.00 70.19 287 THR A O 1
ATOM 2294 N N . GLN A 1 288 ? -13.786 -25.965 18.149 1.00 54.03 288 GLN A N 1
ATOM 2295 C CA . GLN A 1 288 ? -14.667 -27.094 18.509 1.00 54.03 288 GLN A CA 1
ATOM 2296 C C . GLN A 1 288 ? -13.956 -28.411 18.887 1.00 54.03 288 GLN A C 1
ATOM 2298 O O . GLN A 1 288 ? -14.627 -29.417 19.152 1.00 54.03 288 GLN A O 1
ATOM 2303 N N . HIS A 1 289 ? -12.622 -28.442 18.963 1.00 53.88 289 HIS A N 1
ATOM 2304 C CA . HIS A 1 289 ? -11.874 -29.586 19.491 1.00 53.88 289 HIS A CA 1
ATOM 2305 C C . HIS A 1 289 ? -11.997 -29.656 21.021 1.00 53.88 289 HIS A C 1
ATOM 2307 O O . HIS A 1 289 ? -11.063 -29.391 21.778 1.00 53.88 289 HIS A O 1
ATOM 2313 N N . VAL A 1 290 ? -13.191 -30.049 21.470 1.00 52.19 290 VAL A N 1
ATOM 2314 C CA . VAL A 1 290 ? -13.509 -30.412 22.852 1.00 52.19 290 VAL A CA 1
ATOM 2315 C C . VAL A 1 290 ? -12.901 -31.788 23.137 1.00 52.19 290 VAL A C 1
ATOM 2317 O O . VAL A 1 290 ? -13.586 -32.813 23.128 1.00 52.19 290 VAL A O 1
ATOM 2320 N N . GLY A 1 291 ? -11.583 -31.804 23.338 1.00 50.25 291 GLY A N 1
ATOM 2321 C CA . GLY A 1 291 ? -10.841 -32.979 23.779 1.00 50.25 291 GLY A CA 1
ATOM 2322 C C . GLY A 1 291 ? -11.224 -33.398 25.202 1.00 50.25 291 GLY A C 1
ATOM 2323 O O . GLY A 1 291 ? -11.921 -32.686 25.929 1.00 50.25 291 GLY A O 1
ATOM 2324 N N . ASN A 1 292 ? -10.757 -34.574 25.617 1.00 49.50 292 ASN A N 1
ATOM 2325 C CA . ASN A 1 292 ? -10.955 -35.089 26.977 1.00 49.50 292 ASN A CA 1
ATOM 2326 C C . ASN A 1 292 ? -9.652 -35.059 27.804 1.00 49.50 292 ASN A C 1
ATOM 2328 O O . ASN A 1 292 ? -9.474 -35.864 28.710 1.00 49.50 292 ASN A O 1
ATOM 2332 N N . SER A 1 293 ? -8.733 -34.159 27.443 1.00 53.06 293 SER A N 1
ATOM 2333 C CA . SER A 1 293 ? -7.361 -34.044 27.955 1.00 53.06 293 SER A CA 1
ATOM 2334 C C . SER A 1 293 ? -7.132 -32.742 28.730 1.00 53.06 293 SER A C 1
ATOM 2336 O O . SER A 1 293 ? -7.777 -31.733 28.439 1.00 53.06 293 SER A O 1
ATOM 2338 N N . ASP A 1 294 ? -6.130 -32.728 29.616 1.00 49.19 294 ASP A N 1
ATOM 2339 C CA . ASP A 1 294 ? -5.742 -31.574 30.454 1.00 49.19 294 ASP A CA 1
ATOM 2340 C C . ASP A 1 294 ? -5.410 -30.281 29.684 1.00 49.19 294 ASP A C 1
ATOM 2342 O O . ASP A 1 294 ? -5.412 -29.196 30.263 1.00 49.19 294 ASP A O 1
ATOM 2346 N N . ALA A 1 295 ? -5.184 -30.360 28.369 1.00 51.66 295 ALA A N 1
ATOM 2347 C CA . ALA A 1 295 ? -5.010 -29.197 27.498 1.00 51.66 295 ALA A CA 1
ATOM 2348 C C . ALA A 1 295 ? -6.189 -28.197 27.552 1.00 51.66 295 ALA A C 1
ATOM 2350 O O . ALA A 1 295 ? -5.976 -26.996 27.399 1.00 51.66 295 ALA A O 1
ATOM 2351 N N . ASP A 1 296 ? -7.419 -28.653 27.829 1.00 51.41 296 ASP A N 1
ATOM 2352 C CA . ASP A 1 296 ? -8.580 -27.758 27.967 1.00 51.41 296 ASP A CA 1
ATOM 2353 C C . ASP A 1 296 ? -8.512 -26.852 29.213 1.00 51.41 296 ASP A C 1
ATOM 2355 O O . ASP A 1 296 ? -9.206 -25.836 29.265 1.00 51.41 296 ASP A O 1
ATOM 2359 N N . CYS A 1 297 ? -7.673 -27.177 30.203 1.00 49.88 297 CYS A N 1
ATOM 2360 C CA . CYS A 1 297 ? -7.517 -26.388 31.428 1.00 49.88 297 CYS A CA 1
ATOM 2361 C C . CYS A 1 297 ? -6.700 -25.097 31.230 1.00 49.88 297 CYS A C 1
ATOM 2363 O O . CYS A 1 297 ? -6.709 -24.251 32.120 1.00 49.88 297 CYS A O 1
ATOM 2365 N N . LYS A 1 298 ? -6.016 -24.929 30.086 1.00 62.09 298 LYS A N 1
ATOM 2366 C CA . LYS A 1 298 ? -5.241 -23.716 29.755 1.00 62.09 298 LYS A CA 1
ATOM 2367 C C . LYS A 1 298 ? -6.034 -22.638 29.007 1.00 62.09 298 LYS A C 1
ATOM 2369 O O . LYS A 1 298 ? -5.574 -21.509 28.932 1.00 62.09 298 LYS A O 1
ATOM 2374 N N . LYS A 1 299 ? -7.209 -22.973 28.464 1.00 81.38 299 LYS A N 1
ATOM 2375 C CA . LYS A 1 299 ? -8.073 -22.047 27.712 1.00 81.38 299 LYS A CA 1
ATOM 2376 C C . LYS A 1 299 ? -8.641 -20.972 28.640 1.00 81.38 299 LYS A C 1
ATOM 2378 O O . LYS A 1 299 ? -9.229 -21.319 29.666 1.00 81.38 299 LYS A O 1
ATOM 2383 N N . LEU A 1 300 ? -8.530 -19.696 28.274 1.00 87.31 300 LEU A N 1
ATOM 2384 C CA . LEU A 1 300 ? -8.921 -18.565 29.124 1.00 87.31 300 LEU A CA 1
ATOM 2385 C C . LEU A 1 300 ? -10.190 -17.851 28.631 1.00 87.31 300 LEU A C 1
ATOM 2387 O O . LEU A 1 300 ? -10.506 -17.829 27.440 1.00 87.31 300 LEU A O 1
ATOM 2391 N N . ALA A 1 301 ? -10.912 -17.250 29.574 1.00 88.00 301 ALA A N 1
ATOM 2392 C CA . ALA A 1 301 ? -12.049 -16.377 29.330 1.00 88.00 301 ALA A CA 1
ATOM 2393 C C . ALA A 1 301 ? -12.003 -15.169 30.276 1.00 88.00 301 ALA A C 1
ATOM 2395 O O . ALA A 1 301 ? -11.908 -15.306 31.496 1.00 88.00 301 ALA A O 1
ATOM 2396 N N . VAL A 1 302 ? -12.088 -13.974 29.706 1.00 88.38 302 VAL A N 1
ATOM 2397 C CA . VAL A 1 302 ? -12.195 -12.710 30.438 1.00 88.38 302 VAL A CA 1
ATOM 2398 C C . VAL A 1 302 ? -13.666 -12.496 30.769 1.00 88.38 302 VAL A C 1
ATOM 2400 O O . VAL A 1 302 ? -14.500 -12.462 29.864 1.00 88.38 302 VAL A O 1
ATOM 2403 N N . VAL A 1 303 ? -13.985 -12.364 32.053 1.00 87.62 303 VAL A N 1
ATOM 2404 C CA . VAL A 1 303 ? -15.364 -12.218 32.556 1.00 87.62 303 VAL A CA 1
ATOM 2405 C C . VAL A 1 303 ? -15.702 -10.797 33.004 1.00 87.62 303 VAL A C 1
ATOM 2407 O O . VAL A 1 303 ? -16.861 -10.500 33.276 1.00 87.62 303 VAL A O 1
ATOM 2410 N N . ASP A 1 304 ? -14.712 -9.903 33.028 1.00 84.69 304 ASP A N 1
ATOM 2411 C CA . ASP A 1 304 ? -14.921 -8.459 33.103 1.00 84.69 304 ASP A CA 1
ATOM 2412 C C . ASP A 1 304 ? -14.173 -7.775 31.949 1.00 84.69 304 ASP A C 1
ATOM 2414 O O . ASP A 1 304 ? -12.961 -7.555 32.011 1.00 84.69 304 ASP A O 1
ATOM 2418 N N . LEU A 1 305 ? -14.889 -7.475 30.858 1.00 78.69 305 LEU A N 1
ATOM 2419 C CA . LEU A 1 305 ? -14.288 -6.832 29.685 1.00 78.69 305 LEU A CA 1
ATOM 2420 C C . LEU A 1 305 ? -13.759 -5.433 30.007 1.00 78.69 305 LEU A C 1
ATOM 2422 O O . LEU A 1 305 ? -12.708 -5.071 29.489 1.00 78.69 305 LEU A O 1
ATOM 2426 N N . ASN A 1 306 ? -14.440 -4.680 30.881 1.00 78.75 306 ASN A N 1
ATOM 2427 C CA . ASN A 1 306 ? -14.026 -3.323 31.243 1.00 78.75 306 ASN A CA 1
ATOM 2428 C C . ASN A 1 306 ? -12.687 -3.324 31.995 1.00 78.75 306 ASN A C 1
ATOM 2430 O O . ASN A 1 306 ? -11.864 -2.440 31.780 1.00 78.75 306 ASN A O 1
ATOM 2434 N N . TRP A 1 307 ? -12.418 -4.349 32.812 1.00 83.94 307 TRP A N 1
ATOM 2435 C CA . TRP A 1 307 ? -11.092 -4.539 33.409 1.00 83.94 307 TRP A CA 1
ATOM 2436 C C . TRP A 1 307 ? -10.006 -4.751 32.342 1.00 83.94 307 TRP A C 1
ATOM 2438 O O . TRP A 1 307 ? -8.952 -4.115 32.391 1.00 83.94 307 TRP A O 1
ATOM 2448 N N . LEU A 1 308 ? -10.256 -5.607 31.345 1.00 82.56 308 LEU A N 1
ATOM 2449 C CA . LEU A 1 308 ? -9.283 -5.843 30.277 1.00 82.56 308 LEU A CA 1
ATOM 2450 C C . LEU A 1 308 ? -9.065 -4.582 29.431 1.00 82.56 308 LEU A C 1
ATOM 2452 O O . LEU A 1 308 ? -7.925 -4.246 29.115 1.00 82.56 308 LEU A O 1
ATOM 2456 N N . THR A 1 309 ? -10.127 -3.872 29.059 1.00 76.12 309 THR A N 1
ATOM 2457 C CA . THR A 1 309 ? -10.023 -2.701 28.184 1.00 76.12 309 THR A CA 1
ATOM 2458 C C . THR A 1 309 ? -9.432 -1.485 28.878 1.00 76.12 309 THR A C 1
ATOM 2460 O O . THR A 1 309 ? -8.542 -0.854 28.313 1.00 76.12 309 THR A O 1
ATOM 2463 N N . GLN A 1 310 ? -9.909 -1.144 30.076 1.00 75.00 310 GLN A N 1
ATOM 2464 C CA . GLN A 1 310 ? -9.533 0.083 30.777 1.00 75.00 310 GLN A CA 1
ATOM 2465 C C . GLN A 1 310 ? -8.253 -0.125 31.592 1.00 75.00 310 GLN A C 1
ATOM 2467 O O . GLN A 1 310 ? -7.264 0.579 31.390 1.00 75.00 310 GLN A O 1
ATOM 2472 N N . ASN A 1 311 ? -8.241 -1.121 32.483 1.00 78.38 311 ASN A N 1
ATOM 2473 C CA . ASN A 1 311 ? -7.141 -1.312 33.428 1.00 78.38 311 ASN A CA 1
ATOM 2474 C C . ASN A 1 311 ? -5.902 -1.941 32.781 1.00 78.38 311 ASN A C 1
ATOM 2476 O O . ASN A 1 311 ? -4.799 -1.658 33.234 1.00 78.38 311 ASN A O 1
ATOM 2480 N N . VAL A 1 312 ? -6.057 -2.770 31.741 1.00 82.56 312 VAL A N 1
ATOM 2481 C CA . VAL A 1 312 ? -4.926 -3.467 31.102 1.00 82.56 312 VAL A CA 1
ATOM 2482 C C . VAL A 1 312 ? -4.539 -2.841 29.764 1.00 82.56 312 VAL A C 1
ATOM 2484 O O . VAL A 1 312 ? -3.466 -2.250 29.644 1.00 82.56 312 VAL A O 1
ATOM 2487 N N . LEU A 1 313 ? -5.391 -2.963 28.745 1.00 79.69 313 LEU A N 1
ATOM 2488 C CA . LEU A 1 313 ? -5.050 -2.574 27.375 1.00 79.69 313 LEU A CA 1
ATOM 2489 C C . LEU A 1 313 ? -4.922 -1.050 27.226 1.00 79.69 313 LEU A C 1
ATOM 2491 O O . LEU A 1 313 ? -3.975 -0.589 26.593 1.00 79.69 313 LEU A O 1
ATOM 2495 N N . GLY A 1 314 ? -5.797 -0.276 27.879 1.00 74.12 314 GLY A N 1
ATOM 2496 C CA . GLY A 1 314 ? -5.728 1.186 27.963 1.00 74.12 314 GLY A CA 1
ATOM 2497 C C . GLY A 1 314 ? -4.392 1.693 28.507 1.00 74.12 314 GLY A C 1
ATOM 2498 O O . GLY A 1 314 ? -3.758 2.567 27.908 1.00 74.12 314 GLY A O 1
ATOM 2499 N N . GLN A 1 315 ? -3.906 1.081 29.590 1.00 76.19 315 GLN A N 1
ATOM 2500 C CA . GLN A 1 315 ? -2.622 1.443 30.190 1.00 76.19 315 GLN A CA 1
ATOM 2501 C C . GLN A 1 315 ? -1.429 0.985 29.341 1.00 76.19 315 GLN A C 1
ATOM 2503 O O . GLN A 1 315 ? -0.510 1.772 29.132 1.00 76.19 315 GLN A O 1
ATOM 2508 N N . LEU A 1 316 ? -1.444 -0.242 28.800 1.00 78.19 316 LEU A N 1
ATOM 2509 C CA . LEU A 1 316 ? -0.386 -0.731 27.900 1.00 78.19 316 LEU A CA 1
ATOM 2510 C C . LEU A 1 316 ? -0.225 0.164 26.665 1.00 78.19 316 LEU A C 1
ATOM 2512 O O . LEU A 1 316 ? 0.894 0.493 26.282 1.00 78.19 316 LEU A O 1
ATOM 2516 N N . ILE A 1 317 ? -1.337 0.602 26.077 1.00 72.25 317 ILE A N 1
ATOM 2517 C CA . ILE A 1 317 ? -1.346 1.541 24.954 1.00 72.25 317 ILE A CA 1
ATOM 2518 C C . ILE A 1 317 ? -0.769 2.903 25.365 1.00 72.25 317 ILE A C 1
ATOM 2520 O O . ILE A 1 317 ? 0.122 3.420 24.692 1.00 72.25 317 ILE A O 1
ATOM 2524 N N . THR A 1 318 ? -1.211 3.454 26.498 1.00 70.50 318 THR A N 1
ATOM 2525 C CA . THR A 1 318 ? -0.713 4.740 27.025 1.00 70.50 318 THR A CA 1
ATOM 2526 C C . THR A 1 318 ? 0.791 4.705 27.336 1.00 70.50 318 THR A C 1
ATOM 2528 O O . THR A 1 318 ? 1.484 5.700 27.139 1.00 70.50 318 THR A O 1
ATOM 2531 N N . LEU A 1 319 ? 1.323 3.556 27.773 1.00 72.44 319 LEU A N 1
ATOM 2532 C CA . LEU A 1 319 ? 2.756 3.358 28.027 1.00 72.44 319 LEU A CA 1
ATOM 2533 C C . LEU A 1 319 ? 3.612 3.413 26.750 1.00 72.44 319 LEU A C 1
ATOM 2535 O O . LEU A 1 319 ? 4.731 3.924 26.804 1.00 72.44 319 LEU A O 1
ATOM 2539 N N . GLY A 1 320 ? 3.107 2.903 25.621 1.00 66.56 320 GLY A N 1
ATOM 2540 C CA . GLY A 1 320 ? 3.777 3.009 24.318 1.00 66.56 320 GLY A CA 1
ATOM 2541 C C . GLY A 1 320 ? 3.589 4.377 23.650 1.00 66.56 320 GLY A C 1
ATOM 2542 O O . GLY A 1 320 ? 4.479 4.861 22.952 1.00 66.56 320 GLY A O 1
ATOM 2543 N N . HIS A 1 321 ? 2.445 5.022 23.884 1.00 64.38 321 HIS A N 1
ATOM 2544 C CA . HIS A 1 321 ? 2.018 6.243 23.202 1.00 64.38 321 HIS A CA 1
ATOM 2545 C C . HIS A 1 321 ? 1.643 7.374 24.183 1.00 64.38 321 HIS A C 1
ATOM 2547 O O . HIS A 1 321 ? 0.465 7.717 24.306 1.00 64.38 321 HIS A O 1
ATOM 2553 N N . PRO A 1 322 ? 2.624 8.000 24.864 1.00 54.31 322 PRO A N 1
ATOM 2554 C CA . PRO A 1 322 ? 2.367 9.141 25.738 1.00 54.31 322 PRO A CA 1
ATOM 2555 C C . PRO A 1 322 ? 1.913 10.363 24.921 1.00 54.31 322 PRO A C 1
ATOM 2557 O O . PRO A 1 322 ? 2.717 11.020 24.262 1.00 54.31 322 PRO A O 1
ATOM 2560 N N . THR A 1 323 ? 0.616 10.672 24.962 1.00 46.91 323 THR A N 1
ATOM 2561 C CA . THR A 1 323 ? 0.030 11.851 24.304 1.00 46.91 323 THR A CA 1
ATOM 2562 C C . THR A 1 323 ? 0.361 13.142 25.046 1.00 46.91 323 THR A C 1
ATOM 2564 O O . THR A 1 323 ? 0.174 13.217 26.260 1.00 46.91 323 THR A O 1
ATOM 2567 N N . GLU A 1 324 ? 0.724 14.197 24.314 1.00 40.44 324 GLU A N 1
ATOM 2568 C CA . GLU A 1 324 ? 0.970 15.538 24.874 1.00 40.44 324 GLU A CA 1
ATOM 2569 C C . GLU A 1 324 ? -0.293 16.166 25.500 1.00 40.44 324 GLU A C 1
ATOM 2571 O O . GLU A 1 324 ? -0.208 16.952 26.436 1.00 40.44 324 GLU A O 1
ATOM 2576 N N . SER A 1 325 ? -1.490 15.758 25.062 1.00 37.19 325 SER A N 1
ATOM 2577 C CA . SER A 1 325 ? -2.781 16.305 25.509 1.00 37.19 325 SER A CA 1
ATOM 2578 C C . SER A 1 325 ? -3.294 15.774 26.863 1.00 37.19 325 SER A C 1
ATOM 2580 O O . SER A 1 325 ? -4.508 15.672 27.053 1.00 37.19 325 SER A O 1
ATOM 2582 N N . MET A 1 326 ? -2.407 15.376 27.781 1.00 39.25 326 MET A N 1
ATOM 2583 C CA . MET A 1 326 ? -2.760 14.873 29.123 1.00 39.25 326 MET A CA 1
ATOM 2584 C C . MET A 1 326 ? -2.133 15.675 30.280 1.00 39.25 326 MET A C 1
ATOM 2586 O O . MET A 1 326 ? -2.010 15.177 31.401 1.00 39.25 326 MET A O 1
ATOM 2590 N N . GLU A 1 327 ? -1.819 16.954 30.063 1.00 32.22 327 GLU A N 1
ATOM 2591 C CA . GLU A 1 327 ? -1.574 17.893 31.165 1.00 32.22 327 GLU A CA 1
ATOM 2592 C C . GLU A 1 327 ? -2.882 18.213 31.916 1.00 32.22 327 GLU A C 1
ATOM 2594 O O . GLU A 1 327 ? -3.600 19.155 31.595 1.00 32.22 327 GLU A O 1
ATOM 2599 N N . GLY A 1 328 ? -3.223 17.408 32.929 1.00 35.31 328 GLY A N 1
ATOM 2600 C CA . GLY A 1 328 ? -4.333 17.715 33.844 1.00 35.31 328 GLY A CA 1
ATOM 2601 C C . GLY A 1 328 ? -4.975 16.515 34.540 1.00 35.31 328 GLY A C 1
ATOM 2602 O O . GLY A 1 328 ? -5.516 16.665 35.635 1.00 35.31 328 GLY A O 1
ATOM 2603 N N . ALA A 1 329 ? -4.882 15.318 33.960 1.00 32.25 329 ALA A N 1
ATOM 2604 C CA . ALA A 1 329 ? -5.244 14.085 34.656 1.00 32.25 329 ALA A CA 1
ATOM 2605 C C . ALA A 1 329 ? -4.078 13.633 35.563 1.00 32.25 329 ALA A C 1
ATOM 2607 O O . ALA A 1 329 ? -2.917 13.804 35.182 1.00 32.25 329 ALA A O 1
ATOM 2608 N N . PRO A 1 330 ? -4.330 13.019 36.737 1.00 32.56 330 PRO A N 1
ATOM 2609 C CA . PRO A 1 330 ? -3.287 12.499 37.624 1.00 32.56 330 PRO A CA 1
ATOM 2610 C C . PRO A 1 330 ? -2.705 11.171 37.102 1.00 32.56 330 PRO A C 1
ATOM 2612 O O . PRO A 1 330 ? -2.531 10.206 37.851 1.00 32.56 330 PRO A O 1
ATOM 2615 N N . VAL A 1 331 ? -2.393 11.110 35.805 1.00 40.31 331 VAL A N 1
ATOM 2616 C CA . VAL A 1 331 ? -1.693 9.983 35.193 1.00 40.31 331 VAL A CA 1
ATOM 2617 C C . VAL A 1 331 ? -0.291 9.959 35.785 1.00 40.31 331 VAL A C 1
ATOM 2619 O O . VAL A 1 331 ? 0.511 10.876 35.586 1.00 40.31 331 VAL A O 1
ATOM 2622 N N . ARG A 1 332 ? -0.003 8.911 36.564 1.00 42.28 332 ARG A N 1
ATOM 2623 C CA . ARG A 1 332 ? 1.323 8.672 37.142 1.00 42.28 332 ARG A CA 1
ATOM 2624 C C . ARG A 1 332 ? 2.339 8.761 36.000 1.00 42.28 332 ARG A C 1
ATOM 2626 O O . ARG A 1 332 ? 2.230 7.996 35.048 1.00 42.28 332 ARG A O 1
ATOM 2633 N N . ARG A 1 333 ? 3.303 9.692 36.072 1.00 41.38 333 ARG A N 1
ATOM 2634 C CA . ARG A 1 333 ? 4.352 9.853 35.047 1.00 41.38 333 ARG A CA 1
ATOM 2635 C C . ARG A 1 333 ? 5.191 8.576 34.968 1.00 41.38 333 ARG A C 1
ATOM 2637 O O . ARG A 1 333 ? 6.182 8.428 35.683 1.00 41.38 333 ARG A O 1
ATOM 2644 N N . PHE A 1 334 ? 4.780 7.642 34.119 1.00 47.94 334 PHE A N 1
ATOM 2645 C CA . PHE A 1 334 ? 5.529 6.428 33.855 1.00 47.94 334 PHE A CA 1
ATOM 2646 C C . PHE A 1 334 ? 6.776 6.792 33.051 1.00 47.94 334 PHE A C 1
ATOM 2648 O O . PHE A 1 334 ? 6.699 7.428 32.000 1.00 47.94 334 PHE A O 1
ATOM 2655 N N . ARG A 1 335 ? 7.946 6.403 33.564 1.00 48.12 335 ARG A N 1
ATOM 2656 C CA . ARG A 1 335 ? 9.202 6.493 32.817 1.00 48.12 335 ARG A CA 1
ATOM 2657 C C . ARG A 1 335 ? 9.076 5.585 31.591 1.00 48.12 335 ARG A C 1
ATOM 2659 O O . ARG A 1 335 ? 8.649 4.440 31.747 1.00 48.12 335 ARG A O 1
ATOM 2666 N N . GLN A 1 336 ? 9.411 6.112 30.413 1.00 55.72 336 GLN A N 1
ATOM 2667 C CA . GLN A 1 336 ? 9.314 5.394 29.139 1.00 55.72 336 GLN A CA 1
ATOM 2668 C C . GLN A 1 336 ? 9.986 4.019 29.252 1.00 55.72 336 GLN A C 1
ATOM 2670 O O . GLN A 1 336 ? 11.061 3.900 29.843 1.00 55.72 336 GLN A O 1
ATOM 2675 N N . VAL A 1 337 ? 9.327 2.979 28.738 1.00 58.41 337 VAL A N 1
ATOM 2676 C CA . VAL A 1 337 ? 9.882 1.622 28.740 1.00 58.41 337 VAL A CA 1
ATOM 2677 C C . VAL A 1 337 ? 11.068 1.596 27.778 1.00 58.41 337 VAL A C 1
ATOM 2679 O O . VAL A 1 337 ? 10.904 1.860 26.590 1.00 58.41 337 VAL A O 1
ATOM 2682 N N . GLU A 1 338 ? 12.255 1.281 28.293 1.00 56.97 338 GLU A N 1
ATOM 2683 C CA . GLU A 1 338 ? 13.424 0.980 27.466 1.00 56.97 338 GLU A CA 1
ATOM 2684 C C . GLU A 1 338 ? 13.222 -0.400 26.827 1.00 56.97 338 GLU A C 1
ATOM 2686 O O . GLU A 1 338 ? 13.431 -1.440 27.456 1.00 56.97 338 GLU A O 1
ATOM 2691 N N . VAL A 1 339 ? 12.739 -0.382 25.585 1.00 62.94 339 VAL A N 1
ATOM 2692 C CA . VAL A 1 339 ? 12.701 -1.533 24.676 1.00 62.94 339 VAL A CA 1
ATOM 2693 C C . VAL A 1 339 ? 14.041 -1.595 23.933 1.00 62.94 339 VAL A C 1
ATOM 2695 O O . VAL A 1 339 ? 14.665 -0.553 23.715 1.00 62.94 339 VAL A O 1
ATOM 2698 N N . ASP A 1 340 ? 14.508 -2.787 23.557 1.00 60.94 340 ASP A N 1
ATOM 2699 C CA . ASP A 1 340 ? 15.737 -2.904 22.765 1.00 60.94 340 ASP A CA 1
ATOM 2700 C C . ASP A 1 340 ? 15.567 -2.429 21.305 1.00 60.94 340 ASP A C 1
ATOM 2702 O O . ASP A 1 340 ? 14.488 -2.019 20.868 1.00 60.94 340 ASP A O 1
ATOM 2706 N N . ALA A 1 341 ? 16.667 -2.447 20.544 1.00 56.88 341 ALA A N 1
ATOM 2707 C CA . ALA A 1 341 ? 16.716 -1.925 19.176 1.00 56.88 341 ALA A CA 1
ATOM 2708 C C . ALA A 1 341 ? 15.822 -2.681 18.169 1.00 56.88 341 ALA A C 1
ATOM 2710 O 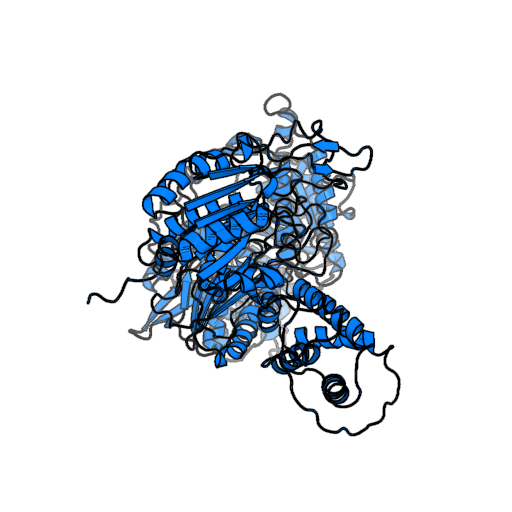O . ALA A 1 341 ? 15.544 -2.135 17.097 1.00 56.88 341 ALA A O 1
ATOM 2711 N N . ASP A 1 342 ? 15.366 -3.888 18.519 1.00 60.38 342 ASP A N 1
ATOM 2712 C CA . ASP A 1 342 ? 14.519 -4.764 17.700 1.00 60.38 342 ASP A CA 1
ATOM 2713 C C . ASP A 1 342 ? 13.120 -4.955 18.326 1.00 60.38 342 ASP A C 1
ATOM 2715 O O . ASP A 1 342 ? 12.341 -5.828 17.935 1.00 60.38 342 ASP A O 1
ATOM 2719 N N . GLY A 1 343 ? 12.764 -4.110 19.301 1.00 68.81 343 GLY A N 1
ATOM 2720 C CA . GLY A 1 343 ? 11.420 -4.052 19.863 1.00 68.81 343 GLY A CA 1
ATOM 2721 C C . GLY A 1 343 ? 11.081 -5.162 20.864 1.00 68.81 343 GLY A C 1
ATOM 2722 O O . GLY A 1 343 ? 9.895 -5.406 21.114 1.00 68.81 343 GLY A O 1
ATOM 2723 N N . LEU A 1 344 ? 12.081 -5.848 21.424 1.00 76.19 344 LEU A N 1
ATOM 2724 C CA . LEU A 1 344 ? 11.895 -6.980 22.329 1.00 76.19 344 LEU A CA 1
ATOM 2725 C C . LEU A 1 344 ? 12.028 -6.589 23.811 1.00 76.19 344 LEU A C 1
ATOM 2727 O O . LEU A 1 344 ? 12.725 -5.651 24.202 1.00 76.19 344 LEU A O 1
ATOM 2731 N N . LEU A 1 345 ? 11.337 -7.359 24.651 1.00 81.19 345 LEU A N 1
ATOM 2732 C CA . LEU A 1 345 ? 11.346 -7.277 26.111 1.00 81.19 345 LEU A CA 1
ATOM 2733 C C . LEU A 1 345 ? 11.721 -8.639 26.691 1.00 81.19 345 LEU A C 1
ATOM 2735 O O . LEU A 1 345 ? 11.131 -9.650 26.322 1.00 81.19 345 LEU A O 1
ATOM 2739 N N . ASN A 1 346 ? 12.652 -8.710 27.636 1.00 84.00 346 ASN A N 1
ATOM 2740 C CA . ASN A 1 346 ? 12.887 -9.954 28.368 1.00 84.00 346 ASN A CA 1
ATOM 2741 C C . ASN A 1 346 ? 11.743 -10.252 29.365 1.00 84.00 346 ASN A C 1
ATOM 2743 O O . ASN A 1 346 ? 10.899 -9.402 29.660 1.00 84.00 346 ASN A O 1
ATOM 2747 N N . THR A 1 347 ? 11.713 -11.475 29.902 1.00 83.56 347 THR A N 1
ATOM 2748 C CA . THR A 1 347 ? 10.648 -11.924 30.821 1.00 83.56 347 THR A CA 1
ATOM 2749 C C . THR A 1 347 ? 10.460 -11.002 32.037 1.00 83.56 347 THR A C 1
ATOM 2751 O O . THR A 1 347 ? 9.314 -10.707 32.378 1.00 83.56 347 THR A O 1
ATOM 2754 N N . GLN A 1 348 ? 11.550 -10.506 32.641 1.00 83.06 348 GLN A N 1
ATOM 2755 C CA . GLN A 1 348 ? 11.503 -9.613 33.807 1.00 83.06 348 GLN A CA 1
ATOM 2756 C C . GLN A 1 348 ? 10.961 -8.228 33.438 1.00 83.06 348 GLN A C 1
ATOM 2758 O O . GLN A 1 348 ? 10.116 -7.698 34.152 1.00 83.06 348 GLN A O 1
ATOM 2763 N N . GLN A 1 349 ? 11.389 -7.658 32.305 1.00 84.31 349 GLN A N 1
ATOM 2764 C CA . GLN A 1 349 ? 10.850 -6.384 31.810 1.00 84.31 349 GLN A CA 1
ATOM 2765 C C . GLN A 1 349 ? 9.334 -6.476 31.587 1.00 84.31 349 GLN A C 1
ATOM 2767 O O . GLN A 1 349 ? 8.604 -5.556 31.953 1.00 84.31 349 GLN A O 1
ATOM 2772 N N . LEU A 1 350 ? 8.845 -7.596 31.038 1.00 85.50 350 LEU A N 1
ATOM 2773 C CA . LEU A 1 350 ? 7.410 -7.820 30.868 1.00 85.50 350 LEU A CA 1
ATOM 2774 C C . LEU A 1 350 ? 6.676 -7.952 32.214 1.00 85.50 350 LEU A C 1
ATOM 2776 O O . LEU A 1 350 ? 5.623 -7.337 32.379 1.00 85.50 350 LEU A O 1
ATOM 2780 N N . ASP A 1 351 ? 7.212 -8.704 33.183 1.00 85.25 351 ASP A N 1
ATOM 2781 C CA . ASP A 1 351 ? 6.620 -8.781 34.530 1.00 85.25 351 ASP A CA 1
ATOM 2782 C C . ASP A 1 351 ? 6.561 -7.407 35.207 1.00 85.25 351 ASP A C 1
ATOM 2784 O O . ASP A 1 351 ? 5.515 -7.033 35.734 1.00 85.25 351 ASP A O 1
ATOM 2788 N N . ASP A 1 352 ? 7.632 -6.616 35.132 1.00 83.56 352 ASP A N 1
ATOM 2789 C CA . ASP A 1 352 ? 7.687 -5.266 35.699 1.00 83.56 352 ASP A CA 1
ATOM 2790 C C . ASP A 1 352 ? 6.631 -4.333 35.082 1.00 83.56 352 ASP A C 1
ATOM 2792 O O . ASP A 1 352 ? 6.040 -3.515 35.791 1.00 83.56 352 ASP A O 1
ATOM 2796 N N . ILE A 1 353 ? 6.373 -4.444 33.774 1.00 83.94 353 ILE A N 1
ATOM 2797 C CA . ILE A 1 353 ? 5.323 -3.684 33.079 1.00 83.94 353 ILE A CA 1
ATOM 2798 C C . ILE A 1 353 ? 3.938 -4.141 33.549 1.00 83.94 353 ILE A C 1
ATOM 2800 O O . ILE A 1 353 ? 3.130 -3.308 33.964 1.00 83.94 353 ILE A O 1
ATOM 2804 N N . LEU A 1 354 ? 3.668 -5.450 33.546 1.00 86.88 354 LEU A N 1
ATOM 2805 C CA . LEU A 1 354 ? 2.369 -5.993 33.952 1.00 86.88 354 LEU A CA 1
ATOM 2806 C C . LEU A 1 354 ? 2.069 -5.722 35.435 1.00 86.88 354 LEU A C 1
ATOM 2808 O O . LEU A 1 354 ? 0.935 -5.384 35.767 1.00 86.88 354 LEU A O 1
ATOM 2812 N N . HIS A 1 355 ? 3.072 -5.763 36.317 1.00 85.44 355 HIS A N 1
ATOM 2813 C CA . HIS A 1 355 ? 2.940 -5.372 37.724 1.00 85.44 355 HIS A CA 1
ATOM 2814 C C . HIS A 1 355 ? 2.609 -3.883 37.916 1.00 85.44 355 HIS A C 1
ATOM 2816 O O . HIS A 1 355 ? 1.890 -3.544 38.857 1.00 85.44 355 HIS A O 1
ATOM 2822 N N . ARG A 1 356 ? 3.111 -2.986 37.054 1.00 80.12 356 ARG A N 1
ATOM 2823 C CA . ARG A 1 356 ? 2.772 -1.548 37.097 1.00 80.12 356 ARG A CA 1
ATOM 2824 C C . ARG A 1 356 ? 1.337 -1.308 36.631 1.00 80.12 356 ARG A C 1
ATOM 2826 O O . ARG A 1 356 ? 0.586 -0.627 37.331 1.00 80.12 356 ARG A O 1
ATOM 2833 N N . VAL A 1 357 ? 0.967 -1.913 35.501 1.00 81.69 357 VAL A N 1
ATOM 2834 C CA . VAL A 1 357 ? -0.383 -1.863 34.913 1.00 81.69 357 VAL A CA 1
ATOM 2835 C C . VAL A 1 357 ? -1.428 -2.393 35.903 1.00 81.69 357 VAL A C 1
ATOM 2837 O O . VAL A 1 357 ? -2.432 -1.747 36.186 1.00 81.69 357 VAL A O 1
ATOM 2840 N N . LEU A 1 358 ? -1.143 -3.532 36.535 1.00 83.75 358 LEU A N 1
ATOM 2841 C CA . LEU A 1 358 ? -2.014 -4.175 37.520 1.00 83.75 358 LEU A CA 1
ATOM 2842 C C . LEU A 1 358 ? -1.743 -3.736 38.970 1.00 83.75 358 LEU A C 1
ATOM 2844 O O . LEU A 1 358 ? -2.050 -4.480 39.899 1.00 83.75 358 LEU A O 1
ATOM 2848 N N . SER A 1 359 ? -1.195 -2.537 39.201 1.00 75.44 359 SER A N 1
ATOM 2849 C CA . SER A 1 359 ? -0.820 -2.092 40.559 1.00 75.44 359 SER A CA 1
ATOM 2850 C C . SER A 1 359 ? -1.990 -1.993 41.554 1.00 75.44 359 SER A C 1
ATOM 2852 O O . SER A 1 359 ? -1.764 -2.025 42.762 1.00 75.44 359 SER A O 1
ATOM 2854 N N . GLU A 1 360 ? -3.230 -1.918 41.064 1.00 71.88 360 GLU A N 1
ATOM 2855 C CA . GLU A 1 360 ? -4.461 -1.888 41.873 1.00 71.88 360 GLU A CA 1
ATOM 2856 C C . GLU A 1 360 ? -5.150 -3.264 41.983 1.00 71.88 360 GLU A C 1
ATOM 2858 O O . GLU A 1 360 ? -6.097 -3.435 42.756 1.00 71.88 360 GLU A O 1
ATOM 2863 N N . GLN A 1 361 ? -4.669 -4.270 41.244 1.00 78.12 361 GLN A N 1
ATOM 2864 C CA . GLN A 1 361 ? -5.246 -5.611 41.223 1.00 78.12 361 GLN A CA 1
ATOM 2865 C C . GLN A 1 361 ? -4.803 -6.415 42.452 1.00 78.12 361 GLN A C 1
ATOM 2867 O O . GLN A 1 361 ? -3.614 -6.596 42.716 1.00 78.12 361 GLN A O 1
ATOM 2872 N N . LYS A 1 362 ? -5.778 -6.940 43.202 1.00 70.62 362 LYS A N 1
ATOM 2873 C CA . LYS A 1 362 ? -5.520 -7.683 44.449 1.00 70.62 362 LYS A CA 1
ATOM 2874 C C . LYS A 1 362 ? -4.944 -9.080 44.214 1.00 70.62 362 LYS A C 1
ATOM 2876 O O . LYS A 1 362 ? -4.141 -9.547 45.017 1.00 70.62 362 LYS A O 1
ATOM 2881 N N . ASP A 1 363 ? -5.363 -9.740 43.137 1.00 75.62 363 ASP A N 1
ATOM 2882 C CA . ASP A 1 363 ? -4.886 -11.073 42.773 1.00 75.62 363 ASP A CA 1
ATOM 2883 C C . ASP A 1 363 ? -3.654 -10.979 41.860 1.00 75.62 363 ASP A C 1
ATOM 2885 O O . ASP A 1 363 ? -3.761 -10.581 40.699 1.00 75.62 363 ASP A O 1
ATOM 2889 N N . LYS A 1 364 ? -2.481 -11.352 42.385 1.00 72.31 364 LYS A N 1
ATOM 2890 C CA . LYS A 1 364 ? -1.222 -11.382 41.623 1.00 72.31 364 LYS A CA 1
ATOM 2891 C C . LYS A 1 364 ? -1.063 -12.640 40.762 1.00 72.31 364 LYS A C 1
ATOM 2893 O O . LYS A 1 364 ? -0.262 -12.618 39.830 1.00 72.31 364 LYS A O 1
ATOM 2898 N N . GLU A 1 365 ? -1.839 -13.701 41.005 1.00 75.88 365 GLU A N 1
ATOM 2899 C CA . GLU A 1 365 ? -1.838 -14.917 40.173 1.00 75.88 365 GLU A CA 1
ATOM 2900 C C . GLU A 1 365 ? -2.436 -14.659 38.779 1.00 75.88 365 GLU A C 1
ATOM 2902 O O . GLU A 1 365 ? -2.261 -15.458 37.859 1.00 75.88 365 GLU A O 1
ATOM 2907 N N . VAL A 1 366 ? -3.085 -13.505 38.580 1.00 83.00 366 VAL A N 1
ATOM 2908 C CA . VAL A 1 366 ? -3.587 -13.080 37.270 1.00 83.00 366 VAL A CA 1
ATOM 2909 C C . VAL A 1 366 ? -2.468 -12.791 36.261 1.00 83.00 366 VAL A C 1
ATOM 2911 O O . VAL A 1 366 ? -2.719 -12.878 35.067 1.00 83.00 366 VAL A O 1
ATOM 2914 N N . ILE A 1 367 ? -1.242 -12.458 36.692 1.00 83.94 367 ILE A N 1
ATOM 2915 C CA . ILE A 1 367 ? -0.164 -12.020 35.780 1.00 83.94 367 ILE A CA 1
ATOM 2916 C C . ILE A 1 367 ? 0.311 -13.145 34.844 1.00 83.94 367 ILE A C 1
ATOM 2918 O O . ILE A 1 367 ? 0.334 -12.913 33.633 1.00 83.94 367 ILE A O 1
ATOM 2922 N N . PRO A 1 368 ? 0.613 -14.369 35.325 1.00 84.88 368 PRO A N 1
ATOM 2923 C CA . PRO A 1 368 ? 0.864 -15.513 34.448 1.00 84.88 368 PRO A CA 1
ATOM 2924 C C . PRO A 1 368 ? -0.283 -15.785 33.466 1.00 84.88 368 PRO A C 1
ATOM 2926 O O . PRO A 1 368 ? -0.036 -15.976 32.278 1.00 84.88 368 PRO A O 1
ATOM 2929 N N . MET A 1 369 ? -1.539 -15.735 33.927 1.00 86.06 369 MET A N 1
ATOM 2930 C CA . MET A 1 369 ? -2.703 -15.928 33.051 1.00 86.06 369 MET A CA 1
ATOM 2931 C C . MET A 1 369 ? -2.843 -14.798 32.018 1.00 86.06 369 MET A C 1
ATOM 2933 O O . MET A 1 369 ? -3.203 -15.054 30.874 1.00 86.06 369 MET A O 1
ATOM 2937 N N . LEU A 1 370 ? -2.521 -13.555 32.383 1.00 87.44 370 LEU A N 1
ATOM 2938 C CA . LEU A 1 370 ? -2.550 -12.408 31.477 1.00 87.44 370 LEU A CA 1
ATOM 2939 C C . LEU A 1 370 ? -1.449 -12.493 30.409 1.00 87.44 370 LEU A C 1
ATOM 2941 O O . LEU A 1 370 ? -1.701 -12.137 29.261 1.00 87.44 370 LEU A O 1
ATOM 2945 N N . LYS A 1 371 ? -0.255 -12.999 30.741 1.00 86.38 371 LYS A N 1
ATOM 2946 C CA . LYS A 1 371 ? 0.790 -13.277 29.740 1.00 86.38 371 LYS A CA 1
ATOM 2947 C C . LYS A 1 371 ? 0.293 -14.257 28.678 1.00 86.38 371 LYS A C 1
ATOM 2949 O O . LYS A 1 371 ? 0.408 -13.967 27.491 1.00 86.38 371 LYS A O 1
ATOM 2954 N N . GLU A 1 372 ? -0.308 -15.371 29.095 1.00 85.31 372 GLU A N 1
ATOM 2955 C CA . GLU A 1 372 ? -0.897 -16.347 28.169 1.00 85.31 372 GLU A CA 1
ATOM 2956 C C . GLU A 1 372 ? -2.062 -15.732 27.367 1.00 85.31 372 GLU A C 1
ATOM 2958 O O . GLU A 1 372 ? -2.103 -15.877 26.148 1.00 85.31 372 GLU A O 1
ATOM 2963 N N . LEU A 1 373 ? -2.939 -14.937 27.996 1.00 85.81 373 LEU A N 1
ATOM 2964 C CA . LEU A 1 373 ? -4.008 -14.201 27.306 1.00 85.81 373 LEU A CA 1
ATOM 2965 C C . LEU A 1 373 ? -3.461 -13.284 26.194 1.00 85.81 373 LEU A C 1
ATOM 2967 O O . LEU A 1 373 ? -3.974 -13.302 25.078 1.00 85.81 373 LEU A O 1
ATOM 2971 N N . LEU A 1 374 ? -2.407 -12.506 26.460 1.00 85.44 374 LEU A N 1
ATOM 2972 C CA . LEU A 1 374 ? -1.794 -11.615 25.464 1.00 85.44 374 LEU A CA 1
ATOM 2973 C C . LEU A 1 374 ? -1.150 -12.388 24.296 1.00 85.44 374 LEU A C 1
ATOM 2975 O O . LEU A 1 374 ? -1.164 -11.898 23.164 1.00 85.44 374 LEU A O 1
ATOM 2979 N N . LEU A 1 375 ? -0.626 -13.595 24.548 1.00 82.81 375 LEU A N 1
ATOM 2980 C CA . LEU A 1 375 ? -0.099 -14.500 23.516 1.00 82.81 375 LEU A CA 1
ATOM 2981 C C . LEU A 1 375 ? -1.213 -15.145 22.667 1.00 82.81 375 LEU A C 1
ATOM 2983 O O . LEU A 1 375 ? -1.034 -15.307 21.454 1.00 82.81 375 LEU A O 1
ATOM 2987 N N . GLU A 1 376 ? -2.350 -15.504 23.278 1.00 79.62 376 GLU A N 1
ATOM 2988 C CA . GLU A 1 376 ? -3.509 -16.098 22.590 1.00 79.62 376 GLU A CA 1
ATOM 2989 C C . GLU A 1 376 ? -4.334 -15.072 21.793 1.00 79.62 376 GLU A C 1
ATOM 2991 O O . GLU A 1 376 ? -4.911 -15.429 20.766 1.00 79.62 376 GLU A O 1
ATOM 2996 N N . LEU A 1 377 ? -4.367 -13.803 22.219 1.00 77.62 377 LEU A N 1
ATOM 2997 C CA . LEU A 1 377 ? -5.033 -12.701 21.504 1.00 77.62 377 LEU A CA 1
ATOM 2998 C C . LEU A 1 377 ? -4.197 -12.106 20.348 1.00 77.62 377 LEU A C 1
ATOM 3000 O O . LEU A 1 377 ? -4.649 -11.172 19.687 1.00 77.62 377 LEU A O 1
ATOM 3004 N N . ASP A 1 378 ? -2.990 -12.630 20.095 1.00 77.81 378 ASP A N 1
ATOM 3005 C CA . ASP A 1 378 ? -2.010 -12.086 19.136 1.00 77.81 378 ASP A CA 1
ATOM 3006 C C . ASP A 1 378 ? -1.642 -10.607 19.402 1.00 77.81 378 ASP A C 1
ATOM 3008 O O . ASP A 1 378 ? -1.370 -9.840 18.480 1.00 77.81 378 ASP A O 1
ATOM 3012 N N . LEU A 1 379 ? -1.621 -10.207 20.680 1.00 78.31 379 LEU A N 1
ATOM 3013 C CA . LEU A 1 379 ? -1.143 -8.896 21.150 1.00 78.31 379 LEU A CA 1
ATOM 3014 C C . LEU A 1 379 ? 0.341 -8.917 21.549 1.00 78.31 379 LEU A C 1
ATOM 3016 O O . LEU A 1 379 ? 0.975 -7.871 21.700 1.00 78.31 379 LEU A O 1
ATOM 3020 N N . CYS A 1 380 ? 0.887 -10.117 21.737 1.00 80.94 380 CYS A N 1
ATOM 3021 C CA . CYS A 1 380 ? 2.273 -10.380 22.080 1.00 80.94 380 CYS A CA 1
ATOM 3022 C C . CYS A 1 380 ? 2.750 -11.667 21.384 1.00 80.94 380 CYS A C 1
ATOM 3024 O O . CYS A 1 380 ? 1.958 -12.569 21.101 1.00 80.94 380 CYS A O 1
ATOM 3026 N N . TYR A 1 381 ? 4.054 -11.775 21.137 1.00 80.56 381 TYR A N 1
ATOM 3027 C CA . TYR A 1 381 ? 4.725 -13.010 20.724 1.00 80.56 381 TYR A CA 1
ATOM 3028 C C . TYR A 1 381 ? 5.915 -13.293 21.641 1.00 80.56 381 TYR A C 1
ATOM 3030 O O . TYR A 1 381 ? 6.609 -12.354 22.013 1.00 80.56 381 TYR A O 1
ATOM 3038 N N . SER A 1 382 ? 6.205 -14.560 21.956 1.00 82.69 382 SER A N 1
ATOM 3039 C CA . SER A 1 382 ? 7.380 -14.934 22.755 1.00 82.69 382 SER A CA 1
ATOM 3040 C C . SER A 1 382 ? 8.459 -15.656 21.944 1.00 82.69 382 SER A C 1
ATOM 3042 O O . SER A 1 382 ? 8.163 -16.694 21.356 1.00 82.69 382 SER A O 1
ATOM 3044 N N . LEU A 1 383 ? 9.698 -15.170 21.996 1.00 74.88 383 LEU A N 1
ATOM 3045 C CA . LEU A 1 383 ? 10.892 -15.811 21.439 1.00 74.88 383 LEU A CA 1
ATOM 3046 C C . LEU A 1 383 ? 11.592 -16.660 22.501 1.00 74.88 383 LEU A C 1
ATOM 3048 O O . LEU A 1 383 ? 11.660 -16.243 23.661 1.00 74.88 383 LEU A O 1
ATOM 3052 N N . GLU A 1 384 ? 12.218 -17.764 22.103 1.00 69.62 384 GLU A N 1
ATOM 3053 C CA . GLU A 1 384 ? 13.128 -18.525 22.970 1.00 69.62 384 GLU A CA 1
ATOM 3054 C C . GLU A 1 384 ? 14.559 -18.483 22.422 1.00 69.62 384 GLU A C 1
ATOM 3056 O O . GLU A 1 384 ? 14.847 -19.005 21.346 1.00 69.62 384 GLU A O 1
ATOM 3061 N N . SER A 1 385 ? 15.487 -17.877 23.172 1.00 60.06 385 SER A N 1
ATOM 3062 C CA . SER A 1 385 ? 16.902 -17.901 22.793 1.00 60.06 385 SER A CA 1
ATOM 3063 C C . SER A 1 385 ? 17.517 -19.268 23.088 1.00 60.06 385 SER A C 1
ATOM 3065 O O . SER A 1 385 ? 17.538 -19.727 24.237 1.00 60.06 385 SER A O 1
ATOM 3067 N N . GLY A 1 386 ? 18.100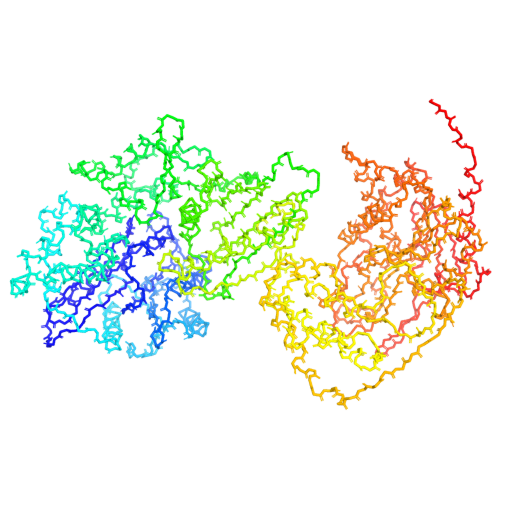 -19.888 22.056 1.00 50.44 386 GLY A N 1
ATOM 3068 C CA . GLY A 1 386 ? 18.857 -21.138 22.181 1.00 50.44 386 GLY A CA 1
ATOM 3069 C C . GLY A 1 386 ? 20.080 -21.028 23.102 1.00 50.44 386 GLY A C 1
ATOM 3070 O O . GLY A 1 386 ? 20.553 -22.040 23.621 1.00 50.44 386 GLY A O 1
ATOM 3071 N N . VAL A 1 387 ? 20.563 -19.809 23.369 1.00 46.22 387 VAL A N 1
ATOM 3072 C CA . VAL A 1 387 ? 21.628 -19.540 24.340 1.00 46.22 387 VAL A CA 1
ATOM 3073 C C . VAL A 1 387 ? 20.998 -19.094 25.664 1.00 46.22 387 VAL A C 1
ATOM 3075 O O . VAL A 1 387 ? 20.557 -17.957 25.815 1.00 46.22 387 VAL A O 1
ATOM 3078 N N . GLY A 1 388 ? 20.969 -20.003 26.643 1.00 53.53 388 GLY A N 1
ATOM 3079 C CA . GLY A 1 388 ? 20.613 -19.698 28.036 1.00 53.53 388 GLY A CA 1
ATOM 3080 C C . GLY A 1 388 ? 19.142 -19.873 28.440 1.00 53.53 388 GLY A C 1
ATOM 3081 O O . GLY A 1 388 ? 18.833 -19.644 29.605 1.00 53.53 388 GLY A O 1
ATOM 3082 N N . ARG A 1 389 ? 18.243 -20.312 27.541 1.00 59.56 389 ARG A N 1
ATOM 3083 C CA . ARG A 1 389 ? 16.781 -20.435 27.786 1.00 59.56 389 ARG A CA 1
ATOM 3084 C C . ARG A 1 389 ? 16.086 -19.116 28.168 1.00 59.56 389 ARG A C 1
ATOM 3086 O O . ARG A 1 389 ? 15.005 -19.130 28.756 1.00 59.56 389 ARG A O 1
ATOM 3093 N N . THR A 1 390 ? 16.677 -17.970 27.838 1.00 66.06 390 THR A N 1
ATOM 3094 C CA . THR A 1 390 ? 16.044 -16.667 28.076 1.00 66.06 390 THR A CA 1
ATOM 3095 C C . THR A 1 390 ? 14.887 -16.471 27.098 1.00 66.06 390 THR A C 1
ATOM 3097 O O . THR A 1 390 ? 15.083 -16.521 25.880 1.00 66.06 390 THR A O 1
ATOM 3100 N N . ARG A 1 391 ? 13.683 -16.238 27.633 1.00 78.69 391 ARG A N 1
ATOM 3101 C CA . ARG A 1 391 ? 12.472 -15.956 26.853 1.00 78.69 391 ARG A CA 1
ATOM 3102 C C . ARG A 1 391 ? 12.272 -14.444 26.719 1.00 78.69 391 ARG A C 1
ATOM 3104 O O . ARG A 1 391 ? 12.252 -13.724 27.727 1.00 78.69 391 ARG A O 1
ATOM 3111 N N . TYR A 1 392 ? 12.136 -13.989 25.479 1.00 82.50 392 TYR A N 1
ATOM 3112 C CA . TYR A 1 392 ? 11.866 -12.598 25.109 1.00 82.50 392 TYR A CA 1
ATOM 3113 C C . TYR A 1 392 ? 10.442 -12.470 24.570 1.00 82.50 392 TYR A C 1
ATOM 3115 O O . TYR A 1 392 ? 9.818 -13.462 24.204 1.00 82.50 392 TYR A O 1
ATOM 3123 N N . PHE A 1 393 ? 9.926 -11.250 24.514 1.00 83.25 393 PHE A N 1
ATOM 3124 C CA . PHE A 1 393 ? 8.558 -10.928 24.153 1.00 83.25 393 PHE A CA 1
ATOM 3125 C C . PHE A 1 393 ? 8.534 -9.718 23.220 1.00 83.25 393 PHE A C 1
ATOM 3127 O O . PHE A 1 393 ? 9.022 -8.647 23.570 1.00 83.25 393 PHE A O 1
ATOM 3134 N N . PHE A 1 394 ? 7.946 -9.885 22.040 1.00 81.75 394 PHE A N 1
ATOM 3135 C CA . PHE A 1 394 ? 7.648 -8.803 21.109 1.00 81.75 394 PHE A CA 1
ATOM 3136 C C . PHE A 1 394 ? 6.235 -8.284 21.395 1.00 81.75 394 PHE A C 1
ATOM 3138 O O . PHE A 1 394 ? 5.278 -9.064 21.414 1.00 81.75 394 PHE A O 1
ATOM 3145 N N . MET A 1 395 ? 6.100 -6.979 21.640 1.00 80.19 395 MET A N 1
ATOM 3146 C CA . MET A 1 395 ? 4.819 -6.319 21.919 1.00 80.19 395 MET A CA 1
ATOM 3147 C C . MET A 1 395 ? 4.669 -5.070 21.042 1.00 80.19 395 MET A C 1
ATOM 3149 O O . MET A 1 395 ? 5.093 -3.989 21.455 1.00 80.19 395 MET A O 1
ATOM 3153 N N . PRO A 1 396 ? 4.033 -5.177 19.859 1.00 74.31 396 PRO A N 1
ATOM 3154 C CA . PRO A 1 396 ? 3.931 -4.065 18.912 1.00 74.31 396 PRO A CA 1
ATOM 3155 C C . PRO A 1 396 ? 3.343 -2.775 19.501 1.00 74.31 396 PRO A C 1
ATOM 3157 O O . PRO A 1 396 ? 3.765 -1.685 19.129 1.00 74.31 396 PRO A O 1
ATOM 3160 N N . MET A 1 397 ? 2.404 -2.887 20.451 1.00 71.31 397 MET A N 1
ATOM 3161 C CA . MET A 1 397 ? 1.750 -1.731 21.087 1.00 71.31 397 MET A CA 1
ATOM 3162 C C . MET A 1 397 ? 2.690 -0.875 21.954 1.00 71.31 397 MET A C 1
ATOM 3164 O O . MET A 1 397 ? 2.347 0.262 22.269 1.00 71.31 397 MET A O 1
ATOM 3168 N N . LEU A 1 398 ? 3.841 -1.417 22.371 1.00 71.69 398 LEU A N 1
ATOM 3169 C CA . LEU A 1 398 ? 4.826 -0.724 23.212 1.00 71.69 398 LEU A CA 1
ATOM 3170 C C . LEU A 1 398 ? 5.944 -0.058 22.397 1.00 71.69 398 LEU A C 1
ATOM 3172 O O . LEU A 1 398 ? 6.715 0.728 22.946 1.00 71.69 398 LEU A O 1
ATOM 3176 N N . LEU A 1 399 ? 6.022 -0.335 21.092 1.00 66.00 399 LEU A N 1
ATOM 3177 C CA . LEU A 1 399 ? 6.927 0.358 20.182 1.00 66.00 399 LEU A CA 1
ATOM 3178 C C . LEU A 1 399 ? 6.395 1.775 19.979 1.00 66.00 399 LEU A C 1
ATOM 3180 O O . LEU A 1 399 ? 5.461 1.966 19.204 1.00 66.00 399 LEU A O 1
ATOM 3184 N N . GLY A 1 400 ? 6.951 2.765 20.674 1.00 53.25 400 GLY A N 1
ATOM 3185 C CA . GLY A 1 400 ? 6.504 4.151 20.537 1.00 53.25 400 GLY A CA 1
ATOM 3186 C C . GLY A 1 400 ? 6.583 4.672 19.098 1.00 53.25 400 GLY A C 1
ATOM 3187 O O . GLY A 1 400 ? 7.269 4.112 18.241 1.00 53.25 400 GLY A O 1
ATOM 3188 N N . GLY A 1 401 ? 5.865 5.759 18.815 1.00 48.88 401 GLY A N 1
ATOM 3189 C CA . GLY A 1 401 ? 6.047 6.467 17.549 1.00 48.88 401 GLY A CA 1
ATOM 3190 C C . GLY A 1 401 ? 7.448 7.078 17.475 1.00 48.88 401 GLY A C 1
ATOM 3191 O O . GLY A 1 401 ? 7.873 7.748 18.419 1.00 48.88 401 GLY A O 1
ATOM 3192 N N . GLU A 1 402 ? 8.142 6.891 16.350 1.00 41.69 402 GLU A N 1
ATOM 3193 C CA . GLU A 1 402 ? 9.254 7.771 15.979 1.00 41.69 402 GLU A CA 1
ATOM 3194 C C . GLU A 1 402 ? 8.685 9.194 15.926 1.00 41.69 402 GLU A C 1
ATOM 3196 O O . GLU A 1 402 ? 7.765 9.472 15.154 1.00 41.69 402 GLU A O 1
ATOM 3201 N N . ARG A 1 403 ? 9.130 10.073 16.833 1.00 33.94 403 ARG A N 1
ATOM 3202 C CA . ARG A 1 403 ? 8.537 11.408 16.947 1.00 33.94 403 ARG A CA 1
ATOM 3203 C C . ARG A 1 403 ? 8.853 12.207 15.679 1.00 33.94 403 ARG A C 1
ATOM 3205 O O . ARG A 1 403 ? 10.037 12.356 15.369 1.00 33.94 403 ARG A O 1
ATOM 3212 N N . PRO A 1 404 ? 7.861 12.816 15.009 1.00 28.41 404 PRO A N 1
ATOM 3213 C CA . PRO A 1 404 ? 8.147 13.949 14.150 1.00 28.41 404 PRO A CA 1
ATOM 3214 C C . PRO A 1 404 ? 8.595 15.095 15.065 1.00 28.41 404 PRO A C 1
ATOM 3216 O O . PRO A 1 404 ? 7.776 15.716 15.740 1.00 28.41 404 PRO A O 1
ATOM 3219 N N . CYS A 1 405 ? 9.903 15.345 15.152 1.00 24.92 405 CYS A N 1
ATOM 3220 C CA . CYS A 1 405 ? 10.408 16.507 15.875 1.00 24.92 405 CYS A CA 1
ATOM 3221 C C . CYS A 1 405 ? 9.856 17.776 15.220 1.00 24.92 405 CYS A C 1
ATOM 3223 O O . CYS A 1 405 ? 10.186 18.092 14.079 1.00 24.92 405 CYS A O 1
ATOM 3225 N N . THR A 1 406 ? 9.033 18.528 15.950 1.00 28.55 406 THR A N 1
ATOM 3226 C CA . THR A 1 406 ? 8.485 19.824 15.525 1.00 28.55 406 THR A CA 1
ATOM 3227 C C . THR A 1 406 ? 9.516 20.947 15.677 1.00 28.55 406 THR A C 1
ATOM 3229 O O . THR A 1 406 ? 9.266 21.979 16.294 1.00 28.55 406 THR A O 1
ATOM 3232 N N . THR A 1 407 ? 10.695 20.729 15.104 1.00 28.00 407 THR A N 1
ATOM 3233 C CA . THR A 1 407 ? 11.762 21.704 14.867 1.00 28.00 407 THR A CA 1
ATOM 3234 C C . THR A 1 407 ? 12.460 21.277 13.588 1.00 28.00 407 THR A C 1
ATOM 3236 O O . THR A 1 407 ? 12.706 20.090 13.402 1.00 28.00 407 THR A O 1
ATOM 3239 N N . SER A 1 408 ? 12.765 22.231 12.712 1.00 34.72 408 SER A N 1
ATOM 3240 C CA . SER A 1 408 ? 13.311 22.016 11.369 1.00 34.72 408 SER A CA 1
ATOM 3241 C C . SER A 1 408 ? 14.658 21.278 11.354 1.00 34.72 408 SER A C 1
ATOM 3243 O O . SER A 1 408 ? 15.706 21.907 11.254 1.00 34.72 408 SER A O 1
ATOM 3245 N N . GLU A 1 409 ? 14.618 19.951 11.407 1.00 29.81 409 GLU A N 1
ATOM 3246 C CA . GLU A 1 409 ? 15.724 19.031 11.147 1.00 29.81 409 GLU A CA 1
ATOM 3247 C C . GLU A 1 409 ? 15.150 17.656 10.759 1.00 29.81 409 GLU A C 1
ATOM 3249 O O . GLU A 1 409 ? 13.981 17.356 11.004 1.00 29.81 409 GLU A O 1
ATOM 3254 N N . GLN A 1 410 ? 15.938 16.862 10.036 1.00 32.16 410 GLN A N 1
ATOM 3255 C CA . GLN A 1 410 ? 15.452 15.718 9.258 1.00 32.16 410 GLN A CA 1
ATOM 3256 C C . GLN A 1 410 ? 14.789 14.635 10.127 1.00 32.16 410 GLN A C 1
ATOM 3258 O O . GLN A 1 410 ? 15.322 14.250 11.166 1.00 32.16 410 GLN A O 1
ATOM 3263 N N . VAL A 1 411 ? 13.665 14.080 9.652 1.00 33.28 411 VAL A N 1
ATOM 3264 C CA . VAL A 1 411 ? 13.065 12.874 10.244 1.00 33.28 411 VAL A CA 1
ATOM 3265 C C . VAL A 1 411 ? 14.097 11.751 10.178 1.00 33.28 411 VAL A C 1
ATOM 3267 O O . VAL A 1 411 ? 14.480 11.329 9.085 1.00 33.28 411 VAL A O 1
ATOM 3270 N N . ILE A 1 412 ? 14.543 11.261 11.337 1.00 34.72 412 ILE A N 1
ATOM 3271 C CA . ILE A 1 412 ? 15.522 10.171 11.435 1.00 34.72 412 ILE A CA 1
ATOM 3272 C C . ILE A 1 412 ? 14.806 8.834 11.201 1.00 34.72 412 ILE A C 1
ATOM 3274 O O . ILE A 1 412 ? 14.745 7.974 12.077 1.00 34.72 412 ILE A O 1
ATOM 3278 N N . TYR A 1 413 ? 14.295 8.643 9.985 1.00 43.38 413 TYR A N 1
ATOM 3279 C CA . TYR A 1 413 ? 14.112 7.303 9.450 1.00 43.38 413 TYR A CA 1
ATOM 3280 C C . TYR A 1 413 ? 15.495 6.653 9.415 1.00 43.38 413 TYR A C 1
ATOM 3282 O O . TYR A 1 413 ? 16.370 7.114 8.679 1.00 43.38 413 TYR A O 1
ATOM 3290 N N . ARG A 1 414 ? 15.718 5.573 10.174 1.00 48.78 414 ARG A N 1
ATOM 3291 C CA . ARG A 1 414 ? 16.829 4.668 9.845 1.00 48.78 414 ARG A CA 1
ATOM 3292 C C . ARG A 1 414 ? 16.479 4.022 8.501 1.00 48.78 414 ARG A C 1
ATOM 3294 O O . ARG A 1 414 ? 15.485 3.295 8.466 1.00 48.78 414 ARG A O 1
ATOM 3301 N N . PRO A 1 415 ? 17.228 4.282 7.412 1.00 60.75 415 PRO A N 1
ATOM 3302 C CA . PRO A 1 415 ? 16.868 3.745 6.109 1.00 60.75 415 PRO A CA 1
ATOM 3303 C C . PRO A 1 415 ? 16.861 2.218 6.149 1.00 60.75 415 PRO A C 1
ATOM 3305 O O . PRO A 1 415 ? 17.676 1.611 6.850 1.00 60.75 415 PRO A O 1
ATOM 3308 N N . LEU A 1 416 ? 15.973 1.598 5.368 1.00 75.06 416 LEU A N 1
ATOM 3309 C CA . LEU A 1 416 ? 16.168 0.201 4.994 1.00 75.06 416 LEU A CA 1
ATOM 3310 C C . LEU A 1 416 ? 17.537 0.085 4.308 1.00 75.06 416 LEU A C 1
ATOM 3312 O O . LEU A 1 416 ? 17.931 0.961 3.538 1.00 75.06 416 LEU A O 1
ATOM 3316 N N . SER A 1 417 ? 18.254 -1.001 4.572 1.00 78.75 417 SER A N 1
ATOM 3317 C CA . SER A 1 417 ? 19.533 -1.284 3.927 1.00 78.75 417 SER A CA 1
ATOM 3318 C C . SER A 1 417 ? 19.602 -2.757 3.567 1.00 78.75 417 SER A C 1
ATOM 3320 O O . SER A 1 417 ? 19.533 -3.607 4.457 1.00 78.75 417 SER A O 1
ATOM 3322 N N . TRP A 1 418 ? 19.800 -3.057 2.284 1.00 82.88 418 TRP A N 1
ATOM 3323 C CA . TRP A 1 418 ? 20.300 -4.367 1.882 1.00 82.88 418 TRP A CA 1
ATOM 3324 C C . TRP A 1 418 ? 21.654 -4.609 2.560 1.00 82.88 418 TRP A C 1
ATOM 3326 O O . TRP A 1 418 ? 22.392 -3.659 2.840 1.00 82.88 418 TRP A O 1
ATOM 3336 N N . ASP A 1 419 ? 21.971 -5.868 2.863 1.00 63.16 419 ASP A N 1
ATOM 3337 C CA . ASP A 1 419 ? 23.181 -6.191 3.621 1.00 63.16 419 ASP A CA 1
ATOM 3338 C C . ASP A 1 419 ? 24.430 -5.674 2.883 1.00 63.16 419 ASP A C 1
ATOM 3340 O O . ASP A 1 419 ? 24.576 -5.856 1.672 1.00 63.16 419 ASP A O 1
ATOM 3344 N N . VAL A 1 420 ? 25.359 -5.049 3.616 1.00 51.62 420 VAL A N 1
ATOM 3345 C CA . VAL A 1 420 ? 26.596 -4.450 3.070 1.00 51.62 420 VAL A CA 1
ATOM 3346 C C . VAL A 1 420 ? 27.477 -5.505 2.374 1.00 51.62 420 VAL A C 1
ATOM 3348 O O . VAL A 1 420 ? 28.392 -5.171 1.624 1.00 51.62 420 VAL A O 1
ATOM 3351 N N . LYS A 1 421 ? 27.189 -6.795 2.592 1.00 46.91 421 LYS A N 1
ATOM 3352 C CA . LYS A 1 421 ? 27.828 -7.950 1.947 1.00 46.91 421 LYS A CA 1
ATOM 3353 C C . LYS A 1 421 ? 27.030 -8.546 0.775 1.00 46.91 421 LYS A C 1
ATOM 3355 O O . LYS A 1 421 ? 27.217 -9.725 0.478 1.00 46.91 421 LYS A O 1
ATOM 3360 N N . ALA A 1 422 ? 26.158 -7.780 0.117 1.00 54.03 422 ALA A N 1
ATOM 3361 C CA . ALA A 1 422 ? 25.467 -8.217 -1.099 1.00 54.03 422 ALA A CA 1
ATOM 3362 C C . ALA A 1 422 ? 26.471 -8.785 -2.136 1.00 54.03 422 ALA A C 1
ATOM 3364 O O . ALA A 1 422 ? 27.370 -8.058 -2.572 1.00 54.03 422 ALA A O 1
ATOM 3365 N N . PRO A 1 423 ? 26.363 -10.069 -2.536 1.00 55.66 423 PRO A N 1
ATOM 3366 C CA . PRO A 1 423 ? 27.247 -10.644 -3.544 1.00 55.66 423 PRO A CA 1
ATOM 3367 C C . PRO A 1 423 ? 27.107 -9.933 -4.896 1.00 55.66 423 PRO A C 1
ATOM 3369 O O . PRO A 1 423 ? 26.022 -9.492 -5.276 1.00 55.66 423 PRO A O 1
ATOM 3372 N N . GLN A 1 424 ? 28.200 -9.859 -5.661 1.00 56.03 424 GLN A N 1
ATOM 3373 C CA . GLN A 1 424 ? 28.141 -9.370 -7.041 1.00 56.03 424 GLN A CA 1
ATOM 3374 C C . GLN A 1 424 ? 27.153 -10.234 -7.845 1.00 56.03 424 GLN A C 1
ATOM 3376 O O . GLN A 1 424 ? 27.347 -11.443 -7.956 1.00 56.03 424 GLN A O 1
ATOM 3381 N N . GLY A 1 425 ? 26.100 -9.614 -8.391 1.00 64.94 425 GLY A N 1
ATOM 3382 C CA . GLY A 1 425 ? 25.031 -10.310 -9.121 1.00 64.94 425 GLY A CA 1
ATOM 3383 C C . GLY A 1 425 ? 23.706 -10.497 -8.366 1.00 64.94 425 GLY A C 1
ATOM 3384 O O . GLY A 1 425 ? 22.824 -11.180 -8.887 1.00 64.94 425 GLY A O 1
ATOM 3385 N N . SER A 1 426 ? 23.525 -9.898 -7.180 1.00 72.75 426 SER A N 1
ATOM 3386 C CA . SER A 1 426 ? 22.208 -9.841 -6.522 1.00 72.75 426 SER A CA 1
ATOM 3387 C C . SER A 1 426 ? 21.117 -9.272 -7.440 1.00 72.75 426 SER A C 1
ATOM 3389 O O . SER A 1 426 ? 21.325 -8.283 -8.141 1.00 72.75 426 SER A O 1
ATOM 3391 N N . SER A 1 427 ? 19.944 -9.896 -7.404 1.00 82.88 427 SER A N 1
ATOM 3392 C CA . SER A 1 427 ? 18.742 -9.553 -8.168 1.00 82.88 427 SER A CA 1
ATOM 3393 C C . SER A 1 427 ? 17.585 -9.205 -7.229 1.00 82.88 427 SER A C 1
ATOM 3395 O O . SER A 1 427 ? 17.565 -9.644 -6.076 1.00 82.88 427 SER A O 1
ATOM 3397 N N . TYR A 1 428 ? 16.619 -8.423 -7.725 1.00 86.81 428 TYR A N 1
ATOM 3398 C CA . TYR A 1 428 ? 15.555 -7.834 -6.907 1.00 86.81 428 TYR A CA 1
ATOM 3399 C C . TYR A 1 428 ? 14.185 -7.893 -7.594 1.00 86.81 428 TYR A C 1
ATOM 3401 O O . TYR A 1 428 ? 14.074 -7.714 -8.810 1.00 86.81 428 TYR A O 1
ATOM 3409 N N . PHE A 1 429 ? 13.128 -8.090 -6.809 1.00 89.12 429 PHE A N 1
ATOM 3410 C CA . PHE A 1 429 ? 11.735 -7.893 -7.226 1.00 89.12 429 PHE A CA 1
ATOM 3411 C C . PHE A 1 429 ? 10.879 -7.509 -6.019 1.00 89.12 429 PHE A C 1
ATOM 3413 O O . PHE A 1 429 ? 11.285 -7.709 -4.873 1.00 89.12 429 PHE A O 1
ATOM 3420 N N . GLY A 1 430 ? 9.687 -6.969 -6.261 1.00 90.56 430 GLY A N 1
ATOM 3421 C CA . GLY A 1 430 ? 8.772 -6.648 -5.178 1.00 90.56 430 GLY A CA 1
ATOM 3422 C C . GLY A 1 430 ? 7.313 -6.662 -5.597 1.00 90.56 430 GLY A C 1
ATOM 3423 O O . GLY A 1 430 ? 6.981 -6.446 -6.763 1.00 90.56 430 GLY A O 1
ATOM 3424 N N . TYR A 1 431 ? 6.456 -6.901 -4.612 1.00 93.62 431 TYR A N 1
ATOM 3425 C CA . TYR A 1 431 ? 5.007 -6.841 -4.733 1.00 93.62 431 TYR A CA 1
ATOM 3426 C C . TYR A 1 431 ? 4.463 -5.738 -3.834 1.00 93.62 431 TYR A C 1
ATOM 3428 O O . TYR A 1 431 ? 4.918 -5.586 -2.703 1.00 93.62 431 TYR A O 1
ATOM 3436 N N . GLN A 1 432 ? 3.459 -5.018 -4.315 1.00 92.50 432 GLN A N 1
ATOM 3437 C CA . GLN A 1 432 ? 2.609 -4.153 -3.508 1.00 92.50 432 GLN A CA 1
ATOM 3438 C C . GLN A 1 432 ? 1.252 -4.836 -3.372 1.00 92.50 432 GLN A C 1
ATOM 3440 O O . GLN A 1 432 ? 0.584 -5.104 -4.368 1.00 92.50 432 GLN A O 1
ATOM 3445 N N . ILE A 1 433 ? 0.856 -5.158 -2.144 1.00 94.25 433 ILE A N 1
ATOM 3446 C CA . ILE A 1 433 ? -0.438 -5.758 -1.840 1.00 94.25 433 ILE A CA 1
ATOM 3447 C C . ILE A 1 433 ? -1.329 -4.641 -1.315 1.00 94.25 433 ILE A C 1
ATOM 3449 O O . ILE A 1 433 ? -1.105 -4.135 -0.214 1.00 94.25 433 ILE A O 1
ATOM 3453 N N . GLN A 1 434 ? -2.314 -4.240 -2.113 1.00 91.44 434 GLN A N 1
ATOM 3454 C CA . GLN A 1 434 ? -3.159 -3.078 -1.841 1.00 91.44 434 GLN A CA 1
ATOM 3455 C C . GLN A 1 434 ? -4.642 -3.447 -1.781 1.00 91.44 434 GLN A C 1
ATOM 3457 O O . GLN A 1 434 ? -5.071 -4.428 -2.388 1.00 91.44 434 GLN A O 1
ATOM 3462 N N . CYS A 1 435 ? -5.443 -2.649 -1.076 1.00 91.69 435 CYS A N 1
ATOM 3463 C CA . CYS A 1 435 ? -6.901 -2.760 -1.126 1.00 91.69 435 CYS A CA 1
ATOM 3464 C C . CYS A 1 435 ? -7.394 -2.561 -2.572 1.00 91.69 435 CYS A C 1
ATOM 3466 O O . CYS A 1 435 ? -7.025 -1.566 -3.199 1.00 91.69 435 CYS A O 1
ATOM 3468 N N . ARG A 1 436 ? -8.274 -3.437 -3.088 1.00 92.00 436 ARG A N 1
ATOM 3469 C CA . ARG A 1 436 ? -8.925 -3.245 -4.405 1.00 92.00 436 ARG A CA 1
ATOM 3470 C C . ARG A 1 436 ? -9.709 -1.933 -4.442 1.00 92.00 436 ARG A C 1
ATOM 3472 O O . ARG A 1 436 ? -9.709 -1.231 -5.448 1.00 92.00 436 ARG A O 1
ATOM 3479 N N . ASP A 1 437 ? -10.363 -1.603 -3.330 1.00 90.94 437 ASP A N 1
ATOM 3480 C CA . ASP A 1 437 ? -11.160 -0.390 -3.171 1.00 90.94 437 ASP A CA 1
ATOM 3481 C C . ASP A 1 437 ? -10.612 0.484 -2.030 1.00 90.94 437 ASP A C 1
ATOM 3483 O O . ASP A 1 437 ? -11.138 0.461 -0.912 1.00 90.94 437 ASP A O 1
ATOM 3487 N N . PRO A 1 438 ? -9.549 1.273 -2.272 1.00 88.81 438 PRO A N 1
ATOM 3488 C CA . PRO A 1 438 ? -8.963 2.130 -1.244 1.00 88.81 438 PRO A CA 1
ATOM 3489 C C . PRO A 1 438 ? -9.877 3.304 -0.856 1.00 88.81 438 PRO A C 1
ATOM 3491 O O . PRO A 1 438 ? -9.632 3.954 0.159 1.00 88.81 438 PRO A O 1
ATOM 3494 N N . LYS A 1 439 ? -10.944 3.587 -1.622 1.00 89.88 439 LYS A N 1
ATOM 3495 C CA . LYS A 1 439 ? -11.930 4.623 -1.275 1.00 89.88 439 LYS A CA 1
ATOM 3496 C C . LYS A 1 439 ? -12.858 4.137 -0.167 1.00 89.88 439 LYS A C 1
ATOM 3498 O O . LYS A 1 439 ? -13.049 4.845 0.816 1.00 89.88 439 LYS A O 1
ATOM 3503 N N . ARG A 1 440 ? -13.388 2.916 -0.295 1.00 90.06 440 ARG A N 1
ATOM 3504 C CA . ARG A 1 440 ? -14.367 2.341 0.644 1.00 90.06 440 ARG A CA 1
ATOM 3505 C C . ARG A 1 440 ? -13.757 1.424 1.703 1.00 90.06 440 ARG A C 1
ATOM 3507 O O . ARG A 1 440 ? -14.436 1.130 2.682 1.00 90.06 440 ARG A O 1
ATOM 3514 N N . THR A 1 441 ? -12.495 1.015 1.559 1.00 90.38 441 THR A N 1
ATOM 3515 C CA . THR A 1 441 ? -11.809 0.109 2.498 1.00 90.38 441 THR A CA 1
ATOM 3516 C C . THR A 1 441 ? -10.384 0.560 2.849 1.00 90.38 441 THR A C 1
ATOM 3518 O O . THR A 1 441 ? -9.779 1.366 2.137 1.00 90.38 441 THR A O 1
ATOM 3521 N N . SER A 1 442 ? -9.863 0.048 3.966 1.00 88.38 442 SER A N 1
ATOM 3522 C CA . SER A 1 442 ? -8.499 0.220 4.478 1.00 88.38 442 SER A CA 1
ATOM 3523 C C . SER A 1 442 ? -8.070 -0.965 5.347 1.00 88.38 442 SER A C 1
ATOM 3525 O O . SER A 1 442 ? -8.865 -1.565 6.072 1.00 88.38 442 SER A O 1
ATOM 3527 N N . LEU A 1 443 ? -6.771 -1.249 5.350 1.00 86.69 443 LEU A N 1
ATOM 3528 C CA . LEU A 1 443 ? -6.133 -2.055 6.381 1.00 86.69 443 LEU A CA 1
ATOM 3529 C C . LEU A 1 443 ? -6.177 -1.288 7.709 1.00 86.69 443 LEU A C 1
ATOM 3531 O O . LEU A 1 443 ? -5.776 -0.128 7.794 1.00 86.69 443 LEU A O 1
ATOM 3535 N N . SER A 1 444 ? -6.675 -1.929 8.769 1.00 77.69 444 SER A N 1
ATOM 3536 C CA . SER A 1 444 ? -6.716 -1.289 10.089 1.00 77.69 444 SER A CA 1
ATOM 3537 C C . SER A 1 444 ? -5.297 -1.055 10.645 1.00 77.69 444 SER A C 1
ATOM 3539 O O . SER A 1 444 ? -4.404 -1.859 10.376 1.00 77.69 444 SER A O 1
ATOM 3541 N N . PRO A 1 445 ? -5.071 -0.059 11.527 1.00 75.12 445 PRO A N 1
ATOM 3542 C CA . PRO A 1 445 ? -3.766 0.136 12.178 1.00 75.12 445 PRO A CA 1
ATOM 3543 C C . PRO A 1 445 ? -3.270 -1.071 13.002 1.00 75.12 445 PRO A C 1
ATOM 3545 O O . PRO A 1 445 ? -2.095 -1.150 13.349 1.00 75.12 445 PRO A O 1
ATOM 3548 N N . ALA A 1 446 ? -4.158 -2.021 13.321 1.00 74.56 446 ALA A N 1
ATOM 3549 C CA . ALA A 1 446 ? -3.835 -3.295 13.968 1.00 74.56 446 ALA A CA 1
ATOM 3550 C C . ALA A 1 446 ? -3.282 -4.346 13.009 1.00 74.56 446 ALA A C 1
ATOM 3552 O O . ALA A 1 446 ? -2.596 -5.274 13.440 1.00 74.56 446 ALA A O 1
ATOM 3553 N N . PHE A 1 447 ? -3.680 -4.250 11.739 1.00 83.44 447 PHE A N 1
ATOM 3554 C CA . PHE A 1 447 ? -3.576 -5.323 10.766 1.00 83.44 447 PHE A CA 1
ATOM 3555 C C . PHE A 1 447 ? -2.130 -5.770 10.617 1.00 83.44 447 PHE A C 1
ATOM 3557 O O . PHE A 1 447 ? -1.813 -6.934 10.850 1.00 83.44 447 PHE A O 1
ATOM 3564 N N . TYR A 1 448 ? -1.251 -4.814 10.318 1.00 86.06 448 TYR A N 1
ATOM 3565 C CA . TYR A 1 448 ? 0.157 -5.091 10.117 1.00 86.06 448 TYR A CA 1
ATOM 3566 C C . TYR A 1 448 ? 0.844 -5.624 11.396 1.00 86.06 448 TYR A C 1
ATOM 3568 O O . TYR A 1 448 ? 1.362 -6.736 11.331 1.00 86.06 448 TYR A O 1
ATOM 3576 N N . PRO A 1 449 ? 0.764 -4.972 12.579 1.00 81.06 449 PRO A N 1
ATOM 3577 C CA . PRO A 1 449 ? 1.263 -5.529 13.844 1.00 81.06 449 PRO A CA 1
ATOM 3578 C C . PRO A 1 449 ? 0.851 -6.979 14.149 1.00 81.06 449 PRO A C 1
ATOM 3580 O O . PRO A 1 449 ? 1.677 -7.784 14.585 1.00 81.06 449 PRO A O 1
ATOM 3583 N N . ARG A 1 450 ? -0.419 -7.336 13.907 1.00 82.69 450 ARG A N 1
ATOM 3584 C CA . ARG A 1 450 ? -0.912 -8.711 14.101 1.00 82.69 450 ARG A CA 1
ATOM 3585 C C . ARG A 1 450 ? -0.391 -9.654 13.017 1.00 82.69 450 ARG A C 1
ATOM 3587 O O . ARG A 1 450 ? -0.038 -10.791 13.328 1.00 82.69 450 ARG A O 1
ATOM 3594 N N . TYR A 1 451 ? -0.277 -9.180 11.775 1.00 88.62 451 TYR A N 1
ATOM 3595 C CA . TYR A 1 451 ? 0.320 -9.937 10.679 1.00 88.62 451 TYR A CA 1
ATOM 3596 C C . TYR A 1 451 ? 1.802 -10.253 10.938 1.00 88.62 451 TYR A C 1
ATOM 3598 O O . TYR A 1 451 ? 2.212 -11.383 10.700 1.00 88.62 451 TYR A O 1
ATOM 3606 N N . GLN A 1 452 ? 2.589 -9.341 11.528 1.00 86.69 452 GLN A N 1
ATOM 3607 C CA . GLN A 1 452 ? 3.980 -9.623 11.932 1.00 86.69 452 GLN A CA 1
ATOM 3608 C C . GLN A 1 452 ? 4.069 -10.840 12.875 1.00 86.69 452 GLN A C 1
ATOM 3610 O O . GLN A 1 452 ? 4.936 -11.700 12.715 1.00 86.69 452 GLN A O 1
ATOM 3615 N N . ILE A 1 453 ? 3.149 -10.930 13.844 1.00 84.56 453 ILE A N 1
ATOM 3616 C CA . ILE A 1 453 ? 3.061 -12.044 14.799 1.00 84.56 453 ILE A CA 1
ATOM 3617 C C . ILE A 1 453 ? 2.605 -13.336 14.099 1.00 84.56 453 ILE A C 1
ATOM 3619 O O . ILE A 1 453 ? 3.185 -14.399 14.332 1.00 84.56 453 ILE A O 1
ATOM 3623 N N . HIS A 1 454 ? 1.588 -13.253 13.236 1.00 87.50 454 HIS A N 1
ATOM 3624 C CA . HIS A 1 454 ? 1.046 -14.386 12.474 1.00 87.50 454 HIS A CA 1
ATOM 3625 C C . HIS A 1 454 ? 2.069 -14.983 11.500 1.00 87.50 454 HIS A C 1
ATOM 3627 O O . HIS A 1 454 ? 2.365 -16.176 11.583 1.00 87.50 454 HIS A O 1
ATOM 3633 N N . LEU A 1 455 ? 2.663 -14.147 10.643 1.00 89.44 455 LEU A N 1
ATOM 3634 C CA . LEU A 1 455 ? 3.651 -14.522 9.630 1.00 89.44 455 LEU A CA 1
ATOM 3635 C C . LEU A 1 455 ? 4.823 -15.285 10.259 1.00 89.44 455 LEU A C 1
ATOM 3637 O O . LEU A 1 455 ? 5.224 -16.343 9.771 1.00 89.44 455 LEU A O 1
ATOM 3641 N N . ARG A 1 456 ? 5.316 -14.801 11.406 1.00 84.50 456 ARG A N 1
ATOM 3642 C CA . ARG A 1 456 ? 6.344 -15.487 12.193 1.00 84.50 456 ARG A CA 1
ATOM 3643 C C . ARG A 1 456 ? 5.865 -16.836 12.729 1.00 84.50 456 ARG A C 1
ATOM 3645 O O . ARG A 1 456 ? 6.532 -17.841 12.489 1.00 84.50 456 ARG A O 1
ATOM 3652 N N . LYS A 1 457 ? 4.725 -16.874 13.440 1.00 83.75 457 LYS A N 1
ATOM 3653 C CA . LYS A 1 457 ? 4.151 -18.114 14.006 1.00 83.75 457 LYS A CA 1
ATOM 3654 C C . LYS A 1 457 ? 4.014 -19.188 12.921 1.00 83.75 457 LYS A C 1
ATOM 3656 O O . LYS A 1 457 ? 4.420 -20.329 13.137 1.00 83.75 457 LYS A O 1
ATOM 3661 N N . ARG A 1 458 ? 3.496 -18.820 11.743 1.00 87.00 458 ARG A N 1
ATOM 3662 C CA . ARG A 1 458 ? 3.301 -19.740 10.618 1.00 87.00 458 ARG A CA 1
ATOM 3663 C C . ARG A 1 458 ? 4.619 -20.180 9.985 1.00 87.00 458 ARG A C 1
ATOM 3665 O O . ARG A 1 458 ? 4.784 -21.379 9.782 1.00 87.00 458 ARG A O 1
ATOM 3672 N N . MET A 1 459 ? 5.566 -19.281 9.707 1.00 84.69 459 MET A N 1
ATOM 3673 C CA . MET A 1 459 ? 6.854 -19.671 9.112 1.00 84.69 459 MET A CA 1
ATOM 3674 C C . MET A 1 459 ? 7.719 -20.520 10.056 1.00 84.69 459 MET A C 1
ATOM 3676 O O . MET A 1 459 ? 8.333 -21.485 9.603 1.00 84.69 459 MET A O 1
ATOM 3680 N N . GLY A 1 460 ? 7.709 -20.246 11.363 1.00 81.44 460 GLY A N 1
ATOM 3681 C CA . GLY A 1 460 ? 8.366 -21.108 12.350 1.00 81.44 460 GLY A CA 1
ATOM 3682 C C . GLY A 1 460 ? 7.747 -22.510 12.402 1.00 81.44 460 GLY A C 1
ATOM 3683 O O . GLY A 1 460 ? 8.465 -23.504 12.330 1.00 81.44 460 GLY A O 1
ATOM 3684 N N . ALA A 1 461 ? 6.413 -22.605 12.453 1.00 79.69 461 ALA A N 1
ATOM 3685 C CA . ALA A 1 461 ? 5.706 -23.885 12.560 1.00 79.69 461 ALA A CA 1
ATOM 3686 C C . ALA A 1 461 ? 5.670 -24.709 11.257 1.00 79.69 461 ALA A C 1
ATOM 3688 O O . ALA A 1 461 ? 5.688 -25.936 11.314 1.00 79.69 461 ALA A O 1
ATOM 3689 N N . THR A 1 462 ? 5.596 -24.052 10.095 1.00 77.19 462 THR A N 1
ATOM 3690 C CA . THR A 1 462 ? 5.370 -24.704 8.787 1.00 77.19 462 THR A CA 1
ATOM 3691 C C . THR A 1 462 ? 6.669 -24.938 8.021 1.00 77.19 462 THR A C 1
ATOM 3693 O O . THR A 1 462 ? 6.806 -25.947 7.338 1.00 77.19 462 THR A O 1
ATOM 3696 N N . LEU A 1 463 ? 7.621 -24.004 8.125 1.00 78.81 463 LEU A N 1
ATOM 3697 C CA . LEU A 1 463 ? 8.866 -24.000 7.348 1.00 78.81 463 LEU A CA 1
ATOM 3698 C C . LEU A 1 463 ? 10.116 -24.198 8.225 1.00 78.81 463 LEU A C 1
ATOM 3700 O O . LEU A 1 463 ? 11.220 -24.287 7.699 1.00 78.81 463 LEU A O 1
ATOM 3704 N N . GLY A 1 464 ? 9.971 -24.254 9.555 1.00 80.75 464 GLY A N 1
ATOM 3705 C CA . GLY A 1 464 ? 11.095 -24.428 10.481 1.00 80.75 464 GLY A CA 1
ATOM 3706 C C . GLY A 1 464 ? 12.048 -23.228 10.555 1.00 80.75 464 GLY A C 1
ATOM 3707 O O . GLY A 1 464 ? 13.174 -23.374 11.034 1.00 80.75 464 GLY A O 1
ATOM 3708 N N . VAL A 1 465 ? 11.627 -22.048 10.078 1.00 83.12 465 VAL A N 1
ATOM 3709 C CA . VAL A 1 465 ? 12.458 -20.835 10.094 1.00 83.12 465 VAL A CA 1
ATOM 3710 C C . VAL A 1 465 ? 12.689 -20.407 11.542 1.00 83.12 465 VAL A C 1
ATOM 3712 O O . VAL A 1 465 ? 11.744 -20.165 12.292 1.00 83.12 465 VAL A O 1
ATOM 3715 N N . LYS A 1 466 ? 13.959 -20.325 11.943 1.00 82.81 466 LYS A N 1
ATOM 3716 C CA . LYS A 1 466 ? 14.354 -20.016 13.320 1.00 82.81 466 LYS A CA 1
ATOM 3717 C C . LYS A 1 466 ? 14.084 -18.562 13.700 1.00 82.81 466 LYS A C 1
ATOM 3719 O O . LYS A 1 466 ? 14.139 -17.667 12.864 1.00 82.81 466 LYS A O 1
ATOM 3724 N N . ASP A 1 467 ? 13.946 -18.323 15.002 1.00 75.94 467 ASP A N 1
ATOM 3725 C CA . ASP A 1 467 ? 13.772 -16.986 15.580 1.00 75.94 467 ASP A CA 1
ATOM 3726 C C . ASP A 1 467 ? 14.913 -15.999 15.251 1.00 75.94 467 ASP A C 1
ATOM 3728 O O . ASP A 1 467 ? 14.653 -14.802 15.174 1.00 75.94 467 ASP A O 1
ATOM 3732 N N . GLU A 1 468 ? 16.140 -16.485 15.015 1.00 79.44 468 GLU A N 1
ATOM 3733 C CA . GLU A 1 468 ? 17.324 -15.678 14.646 1.00 79.44 468 GLU A CA 1
ATOM 3734 C C . GLU A 1 468 ? 17.281 -15.102 13.216 1.00 79.44 468 GLU A C 1
ATOM 3736 O O . GLU A 1 468 ? 18.049 -14.203 12.887 1.00 79.44 468 GLU A O 1
ATOM 3741 N N . ASN A 1 469 ? 16.367 -15.594 12.374 1.00 85.44 469 ASN A N 1
ATOM 3742 C CA . ASN A 1 469 ? 16.216 -15.176 10.978 1.00 85.44 469 ASN A CA 1
ATOM 3743 C C . ASN A 1 469 ? 15.243 -13.998 10.791 1.00 85.44 469 ASN A C 1
ATOM 3745 O O . ASN A 1 469 ? 14.960 -13.623 9.652 1.00 85.44 469 ASN A O 1
ATOM 3749 N N . PHE A 1 470 ? 14.705 -13.445 11.881 1.00 85.12 470 PHE A N 1
ATOM 3750 C CA . PHE A 1 470 ? 13.719 -12.371 11.852 1.00 85.12 470 PHE A CA 1
ATOM 3751 C C . PHE A 1 470 ? 14.190 -11.137 12.626 1.00 85.12 470 PHE A C 1
ATOM 3753 O O . PHE A 1 470 ? 14.476 -11.234 13.820 1.00 85.12 470 PHE A O 1
ATOM 3760 N N . THR A 1 471 ? 14.116 -9.965 11.996 1.00 83.19 471 THR A N 1
ATOM 3761 C CA . THR A 1 471 ? 14.260 -8.666 12.676 1.00 83.19 471 THR A CA 1
ATOM 3762 C C . THR A 1 471 ? 12.914 -7.950 12.657 1.00 83.19 471 THR A C 1
ATOM 3764 O O . THR A 1 471 ? 12.354 -7.707 11.586 1.00 83.19 471 THR A O 1
ATOM 3767 N N . PHE A 1 472 ? 12.375 -7.605 13.829 1.00 79.00 472 PHE A N 1
ATOM 3768 C CA . PHE A 1 472 ? 11.080 -6.932 13.947 1.00 79.00 472 PHE A CA 1
ATOM 3769 C C . PHE A 1 472 ? 11.262 -5.441 14.188 1.00 79.00 472 PHE A C 1
ATOM 3771 O O . PHE A 1 472 ? 12.000 -5.030 15.076 1.00 79.00 472 PHE A O 1
ATOM 3778 N N . ARG A 1 473 ? 10.545 -4.614 13.427 1.00 78.56 473 ARG A N 1
ATOM 3779 C CA . ARG A 1 473 ? 10.430 -3.172 13.666 1.00 78.56 473 ARG A CA 1
ATOM 3780 C C . ARG A 1 473 ? 8.991 -2.716 13.484 1.00 78.56 473 ARG A C 1
ATOM 3782 O O . ARG A 1 473 ? 8.155 -3.441 12.948 1.00 78.56 473 ARG A O 1
ATOM 3789 N N . ARG A 1 474 ? 8.690 -1.492 13.923 1.00 73.81 474 ARG A N 1
ATOM 3790 C CA . ARG A 1 474 ? 7.336 -0.922 13.844 1.00 73.81 474 ARG A CA 1
ATOM 3791 C C . ARG A 1 474 ? 6.812 -0.828 12.401 1.00 73.81 474 ARG A C 1
ATOM 3793 O O . ARG A 1 474 ? 5.625 -1.040 12.186 1.00 73.81 474 ARG A O 1
ATOM 3800 N N . SER A 1 475 ? 7.686 -0.534 11.435 1.00 77.00 475 SER A N 1
ATOM 3801 C CA . SER A 1 475 ? 7.335 -0.349 10.016 1.00 77.00 475 SER A CA 1
ATOM 3802 C C . SER A 1 475 ? 7.668 -1.534 9.103 1.00 77.00 475 SER A C 1
ATOM 3804 O O . SER A 1 475 ? 7.193 -1.577 7.973 1.00 77.00 475 SER A O 1
ATOM 3806 N N . HIS A 1 476 ? 8.479 -2.502 9.541 1.00 86.25 476 HIS A N 1
ATOM 3807 C CA . HIS A 1 476 ? 8.873 -3.637 8.700 1.00 86.25 476 HIS A CA 1
ATOM 3808 C C . HIS A 1 476 ? 9.251 -4.888 9.506 1.00 86.25 476 HIS A C 1
ATOM 3810 O O . HIS A 1 476 ? 9.588 -4.809 10.687 1.00 86.25 476 HIS A O 1
ATOM 3816 N N . VAL A 1 477 ? 9.183 -6.050 8.858 1.00 88.44 477 VAL A N 1
ATOM 3817 C CA . VAL A 1 477 ? 9.866 -7.281 9.274 1.00 88.44 477 VAL A CA 1
ATOM 3818 C C . VAL A 1 477 ? 10.906 -7.600 8.215 1.00 88.44 477 VAL A C 1
ATOM 3820 O O . VAL A 1 477 ? 10.583 -7.648 7.030 1.00 88.44 477 VAL A O 1
ATOM 3823 N N . GLU A 1 478 ? 12.136 -7.833 8.650 1.00 90.19 478 GLU A N 1
ATOM 3824 C CA . GLU A 1 478 ? 13.181 -8.439 7.831 1.00 90.19 478 GLU A CA 1
ATOM 3825 C C . GLU A 1 478 ? 13.178 -9.952 8.062 1.00 90.19 478 GLU A C 1
ATOM 3827 O O . GLU A 1 478 ? 13.134 -10.404 9.208 1.00 90.19 478 GLU A O 1
ATOM 3832 N N . ILE A 1 479 ? 13.220 -10.730 6.982 1.00 91.25 479 ILE A N 1
ATOM 3833 C CA . ILE A 1 479 ? 13.241 -12.193 6.993 1.00 91.25 479 ILE A CA 1
ATOM 3834 C C . ILE A 1 479 ? 14.454 -12.650 6.182 1.00 91.25 479 ILE A C 1
ATOM 3836 O O . ILE A 1 479 ? 14.579 -12.322 4.999 1.00 91.25 479 ILE A O 1
ATOM 3840 N N . ARG A 1 480 ? 15.332 -13.441 6.803 1.00 87.94 480 ARG A N 1
ATOM 3841 C CA . ARG A 1 480 ? 16.524 -14.025 6.172 1.00 87.94 480 ARG A CA 1
ATOM 3842 C C . ARG A 1 480 ? 16.369 -15.541 6.068 1.00 87.94 480 ARG A C 1
ATOM 3844 O O . ARG A 1 480 ? 16.487 -16.247 7.063 1.00 87.94 480 ARG A O 1
ATOM 3851 N N . VAL A 1 481 ? 16.102 -16.067 4.876 1.00 84.38 481 VAL A N 1
ATOM 3852 C CA . VAL A 1 481 ? 15.870 -17.509 4.662 1.00 84.38 481 VAL A CA 1
ATOM 3853 C C . VAL A 1 481 ? 16.537 -17.961 3.367 1.00 84.38 481 VAL A C 1
ATOM 3855 O O . VAL A 1 481 ? 16.464 -17.256 2.372 1.00 84.38 481 VAL A O 1
ATOM 3858 N N . ASP A 1 482 ? 17.245 -19.093 3.390 1.00 75.44 482 ASP A N 1
ATOM 3859 C CA . ASP A 1 482 ? 17.890 -19.736 2.228 1.00 75.44 482 ASP A CA 1
ATOM 3860 C C . ASP A 1 482 ? 18.768 -18.834 1.327 1.00 75.44 482 ASP A C 1
ATOM 3862 O O . ASP A 1 482 ? 18.979 -19.110 0.147 1.00 75.44 482 ASP A O 1
ATOM 3866 N N . GLY A 1 483 ? 19.342 -17.765 1.894 1.00 76.31 483 GLY A N 1
ATOM 3867 C CA . GLY A 1 483 ? 20.157 -16.784 1.160 1.00 76.31 483 GLY A CA 1
ATOM 3868 C C . GLY A 1 483 ? 19.353 -15.664 0.485 1.00 76.31 483 GLY A C 1
ATOM 3869 O O . GLY A 1 483 ? 19.925 -14.870 -0.264 1.00 76.31 483 GLY A O 1
ATOM 3870 N N . TYR A 1 484 ? 18.053 -15.587 0.762 1.00 85.62 484 TYR A N 1
ATOM 3871 C CA . TYR A 1 484 ? 17.165 -14.486 0.412 1.00 85.62 484 TYR A CA 1
ATOM 3872 C C . TYR A 1 484 ? 17.051 -13.505 1.584 1.00 85.62 484 TYR A C 1
ATOM 3874 O O . TYR A 1 484 ? 17.007 -13.916 2.748 1.00 85.62 484 TYR A O 1
ATOM 3882 N N . CYS A 1 485 ? 16.961 -12.213 1.271 1.00 90.00 485 CYS A N 1
ATOM 3883 C CA . CYS A 1 485 ? 16.556 -11.178 2.218 1.00 90.00 485 CYS A CA 1
ATOM 3884 C C . CYS A 1 485 ? 15.208 -10.617 1.765 1.00 90.00 485 CYS A C 1
ATOM 3886 O O . CYS A 1 485 ? 15.073 -10.187 0.617 1.00 90.00 485 CYS A O 1
ATOM 3888 N N . ILE A 1 486 ? 14.209 -10.659 2.645 1.00 92.88 486 ILE A N 1
ATOM 3889 C CA . ILE A 1 486 ? 12.852 -10.198 2.357 1.00 92.88 486 ILE A CA 1
ATOM 3890 C C . ILE A 1 486 ? 12.452 -9.158 3.399 1.00 92.88 486 ILE A C 1
ATOM 3892 O O . ILE A 1 486 ? 12.437 -9.460 4.592 1.00 92.88 486 ILE A O 1
ATOM 3896 N N . PHE A 1 487 ? 12.069 -7.964 2.953 1.00 93.31 487 PHE A N 1
ATOM 3897 C CA . PHE A 1 487 ? 11.361 -7.001 3.790 1.00 93.31 487 PHE A CA 1
ATOM 3898 C C . PHE A 1 487 ? 9.864 -7.084 3.504 1.00 93.31 487 PHE A C 1
ATOM 3900 O O . PHE A 1 487 ? 9.444 -6.990 2.353 1.00 93.31 487 PHE A O 1
ATOM 3907 N N . VAL A 1 488 ? 9.057 -7.212 4.553 1.00 93.81 488 VAL A N 1
ATOM 3908 C CA . VAL A 1 488 ? 7.622 -6.906 4.506 1.00 93.81 488 VAL A CA 1
ATOM 3909 C C . VAL A 1 488 ? 7.446 -5.575 5.220 1.00 93.81 488 VAL A C 1
ATOM 3911 O O . VAL A 1 488 ? 7.838 -5.470 6.379 1.00 93.81 488 VAL A O 1
ATOM 3914 N N . GLU A 1 489 ? 6.907 -4.558 4.551 1.00 89.50 489 GLU A N 1
ATOM 3915 C CA . GLU A 1 489 ? 6.869 -3.182 5.060 1.00 89.50 489 GLU A CA 1
ATOM 3916 C C . GLU A 1 489 ? 5.495 -2.500 4.940 1.00 89.50 489 GLU A C 1
ATOM 3918 O O . GLU A 1 489 ? 4.802 -2.558 3.920 1.00 89.50 489 GLU A O 1
ATOM 3923 N N . SER A 1 490 ? 5.132 -1.799 6.013 1.00 84.88 490 SER A N 1
ATOM 3924 C CA . SER A 1 490 ? 3.919 -1.003 6.168 1.00 84.88 490 SER A CA 1
ATOM 3925 C C . SER A 1 490 ? 4.284 0.333 6.803 1.00 84.88 490 SER A C 1
ATOM 3927 O O . SER A 1 490 ? 5.012 0.386 7.793 1.00 84.88 490 SER A O 1
ATOM 3929 N N . ASP A 1 491 ? 3.731 1.421 6.282 1.00 68.31 491 ASP A N 1
ATOM 3930 C CA . ASP A 1 491 ? 3.771 2.703 6.983 1.00 68.31 491 ASP A CA 1
ATOM 3931 C C . ASP A 1 491 ? 2.578 2.781 7.950 1.00 68.31 491 ASP A C 1
ATOM 3933 O O . ASP A 1 491 ? 1.499 2.274 7.653 1.00 68.31 491 ASP A O 1
ATOM 3937 N N . VAL A 1 492 ? 2.771 3.439 9.093 1.00 54.38 492 VAL A N 1
ATOM 3938 C CA . VAL A 1 492 ? 1.709 3.824 10.032 1.00 54.38 492 VAL A CA 1
ATOM 3939 C C . VAL A 1 492 ? 0.713 4.783 9.360 1.00 54.38 492 VAL A C 1
ATOM 3941 O O . VAL A 1 492 ? -0.450 4.806 9.751 1.00 54.38 492 VAL A O 1
ATOM 3944 N N . SER A 1 493 ? 1.150 5.551 8.351 1.00 51.25 493 SER A N 1
ATOM 3945 C CA . SER A 1 493 ? 0.284 6.429 7.547 1.00 51.25 493 SER A CA 1
ATOM 3946 C C . SER A 1 493 ? -0.376 5.745 6.336 1.00 51.25 493 SER A C 1
ATOM 3948 O O . SER A 1 493 ? -1.392 6.232 5.839 1.00 51.25 493 SER A O 1
ATOM 3950 N N . SER A 1 494 ? 0.150 4.603 5.869 1.00 58.22 494 SER A N 1
ATOM 3951 C CA . SER A 1 494 ? -0.407 3.883 4.715 1.00 58.22 494 SER A CA 1
ATOM 3952 C C . SER A 1 494 ? -1.506 2.921 5.155 1.00 58.22 494 SER A C 1
ATOM 3954 O O . SER A 1 494 ? -1.276 1.736 5.387 1.00 58.22 494 SER A O 1
ATOM 3956 N N . GLU A 1 495 ? -2.738 3.420 5.208 1.00 67.06 495 GLU A N 1
ATOM 3957 C CA . GLU A 1 495 ? -3.926 2.597 5.471 1.00 67.06 495 GLU A CA 1
ATOM 3958 C C . GLU A 1 495 ? -4.273 1.615 4.327 1.00 67.06 495 GLU A C 1
ATOM 3960 O O . GLU A 1 495 ? -5.236 0.861 4.442 1.00 67.06 495 GLU A O 1
ATOM 3965 N N . ASN A 1 496 ? -3.554 1.634 3.195 1.00 81.50 496 ASN A N 1
ATOM 3966 C CA . ASN A 1 496 ? -4.064 1.078 1.932 1.00 81.50 496 ASN A CA 1
ATOM 3967 C C . ASN A 1 496 ? -3.221 -0.044 1.313 1.00 81.50 496 ASN A C 1
ATOM 3969 O O . ASN A 1 496 ? -3.743 -0.752 0.452 1.00 81.50 496 ASN A O 1
ATOM 3973 N N . HIS A 1 497 ? -1.942 -0.193 1.683 1.00 88.88 497 HIS A N 1
ATOM 3974 C CA . HIS A 1 497 ? -1.069 -1.198 1.068 1.00 88.88 497 HIS A CA 1
ATOM 3975 C C . HIS A 1 497 ? 0.161 -1.579 1.910 1.00 88.88 497 HIS A C 1
ATOM 3977 O O . HIS A 1 497 ? 0.750 -0.747 2.609 1.00 88.88 497 HIS A O 1
ATOM 3983 N N . ILE A 1 498 ? 0.591 -2.834 1.762 1.00 92.50 498 ILE A N 1
ATOM 3984 C CA . ILE A 1 498 ? 1.819 -3.418 2.320 1.00 92.50 498 ILE A CA 1
ATOM 3985 C C . ILE A 1 498 ? 2.722 -3.817 1.157 1.00 92.50 498 ILE A C 1
ATOM 3987 O O . ILE A 1 498 ? 2.247 -4.433 0.205 1.00 92.50 498 ILE A O 1
ATOM 3991 N N . ASP A 1 499 ? 4.016 -3.509 1.248 1.00 93.56 499 ASP A N 1
ATOM 3992 C CA . ASP A 1 499 ? 4.974 -3.908 0.213 1.00 93.56 499 ASP A CA 1
ATOM 3993 C C . ASP A 1 499 ? 5.840 -5.071 0.695 1.00 93.56 499 ASP A C 1
ATOM 3995 O O . ASP A 1 499 ? 6.167 -5.191 1.876 1.00 93.56 499 ASP A O 1
ATOM 3999 N N . VAL A 1 500 ? 6.202 -5.942 -0.241 1.00 95.31 500 VAL A N 1
ATOM 4000 C CA . VAL A 1 500 ? 7.105 -7.073 -0.045 1.00 95.31 500 VAL A CA 1
ATOM 4001 C C . VAL A 1 500 ? 8.271 -6.883 -1.004 1.00 95.31 500 VAL A C 1
ATOM 4003 O O . VAL A 1 500 ? 8.090 -6.933 -2.218 1.00 95.31 500 VAL A O 1
ATOM 4006 N N . LEU A 1 501 ? 9.458 -6.637 -0.461 1.00 94.31 501 LEU A N 1
ATOM 4007 C CA . LEU A 1 501 ? 10.691 -6.351 -1.194 1.00 94.31 501 LEU A CA 1
ATOM 4008 C C . LEU A 1 501 ? 11.642 -7.537 -1.041 1.00 94.31 501 LEU A C 1
ATOM 4010 O O . LEU A 1 501 ? 11.887 -7.969 0.083 1.00 94.31 501 LEU A O 1
ATOM 4014 N N . VAL A 1 502 ? 12.198 -8.051 -2.138 1.00 92.06 502 VAL A N 1
ATOM 4015 C CA . VAL A 1 502 ? 13.027 -9.265 -2.125 1.00 92.06 502 VAL A CA 1
ATOM 4016 C C . VAL A 1 502 ? 14.373 -9.029 -2.803 1.00 92.06 502 VAL A C 1
ATOM 4018 O O . VAL A 1 502 ? 14.427 -8.530 -3.926 1.00 92.06 502 VAL A O 1
ATOM 4021 N N . GLN A 1 503 ? 15.446 -9.468 -2.142 1.00 89.88 503 GLN A N 1
ATOM 4022 C CA . GLN A 1 503 ? 16.801 -9.605 -2.680 1.00 89.88 503 GLN A CA 1
ATOM 4023 C C . GLN A 1 503 ? 17.209 -11.088 -2.698 1.00 89.88 503 GLN A C 1
ATOM 4025 O O . GLN A 1 503 ? 17.059 -11.797 -1.700 1.00 89.88 503 GLN A O 1
ATOM 4030 N N . PHE A 1 504 ? 17.769 -11.555 -3.818 1.00 85.06 504 PHE A N 1
ATOM 4031 C CA . PHE A 1 504 ? 18.243 -12.933 -4.003 1.00 85.06 504 PHE A CA 1
ATOM 4032 C C . PHE A 1 504 ? 19.505 -12.996 -4.880 1.00 85.06 504 PHE A C 1
ATOM 4034 O O . PHE A 1 504 ? 19.763 -12.094 -5.670 1.00 85.06 504 PHE A O 1
ATOM 4041 N N . CYS A 1 505 ? 20.312 -14.057 -4.749 1.00 71.75 505 CYS A N 1
ATOM 4042 C CA . CYS A 1 505 ? 21.689 -14.071 -5.278 1.00 71.75 505 CYS A CA 1
ATOM 4043 C C . CYS A 1 505 ? 21.942 -14.938 -6.533 1.00 71.75 505 CYS A C 1
ATOM 4045 O O . CYS A 1 505 ? 23.079 -14.968 -7.001 1.00 71.75 505 CYS A O 1
ATOM 4047 N N . LYS A 1 506 ? 20.964 -15.700 -7.058 1.00 63.38 506 LYS A N 1
ATOM 4048 C CA . LYS A 1 506 ? 21.190 -16.640 -8.186 1.00 63.38 506 LYS A CA 1
ATOM 4049 C C . LYS A 1 506 ? 20.027 -16.700 -9.196 1.00 63.38 506 LYS A C 1
ATOM 4051 O O . LYS A 1 506 ? 18.883 -16.851 -8.757 1.00 63.38 506 LYS A O 1
ATOM 4056 N N . PRO A 1 507 ? 20.289 -16.715 -10.521 1.00 52.16 507 PRO A N 1
ATOM 4057 C CA . PRO A 1 507 ? 19.248 -16.864 -11.547 1.00 52.16 507 PRO A CA 1
ATOM 4058 C C . PRO A 1 507 ? 18.430 -18.156 -11.415 1.00 52.16 507 PRO A C 1
ATOM 4060 O O . PRO A 1 507 ? 17.207 -18.086 -11.377 1.00 52.16 507 PRO A O 1
ATOM 4063 N N . ASP A 1 508 ? 19.084 -19.306 -11.208 1.00 53.69 508 ASP A N 1
ATOM 4064 C CA . ASP A 1 508 ? 18.441 -20.633 -11.068 1.00 53.69 508 ASP A CA 1
ATOM 4065 C C . ASP A 1 508 ? 17.504 -20.757 -9.847 1.00 53.69 508 ASP A C 1
ATOM 4067 O O . ASP A 1 508 ? 16.823 -21.768 -9.667 1.00 53.69 508 ASP A O 1
ATOM 4071 N N . SER A 1 509 ? 17.493 -19.746 -8.970 1.00 61.00 509 SER A N 1
ATOM 4072 C CA . SER A 1 509 ? 16.575 -19.653 -7.832 1.00 61.00 509 SER A CA 1
ATOM 4073 C C . SER A 1 509 ? 15.391 -18.711 -8.056 1.00 61.00 509 SER A C 1
ATOM 4075 O O . SER A 1 509 ? 14.506 -18.712 -7.207 1.00 61.00 509 SER A O 1
ATOM 4077 N N . ARG A 1 510 ? 15.331 -17.950 -9.166 1.00 71.75 510 ARG A N 1
ATOM 4078 C CA . ARG A 1 510 ? 14.317 -16.899 -9.393 1.00 71.75 510 ARG A CA 1
ATOM 4079 C C . ARG A 1 510 ? 12.892 -17.424 -9.252 1.00 71.75 510 ARG A C 1
ATOM 4081 O O . ARG A 1 510 ? 12.161 -16.920 -8.410 1.00 71.75 510 ARG A O 1
ATOM 4088 N N . ASP A 1 511 ? 12.525 -18.445 -10.020 1.00 73.38 511 ASP A N 1
ATOM 4089 C CA . ASP A 1 511 ? 11.153 -18.966 -10.011 1.00 73.38 511 ASP A CA 1
ATOM 4090 C C . ASP A 1 511 ? 10.799 -19.520 -8.623 1.00 73.38 511 ASP A C 1
ATOM 4092 O O . ASP A 1 511 ? 9.747 -19.212 -8.076 1.00 73.38 511 ASP A O 1
ATOM 4096 N N . ARG A 1 512 ? 11.749 -20.202 -7.964 1.00 79.12 512 ARG A N 1
ATOM 4097 C CA . ARG A 1 512 ? 11.571 -20.723 -6.598 1.00 79.12 512 ARG A CA 1
ATOM 4098 C C . ARG A 1 512 ? 11.347 -19.626 -5.560 1.00 79.12 512 ARG A C 1
ATOM 4100 O O . ARG A 1 512 ? 10.542 -19.834 -4.658 1.00 79.12 512 ARG A O 1
ATOM 4107 N N . ILE A 1 513 ? 12.053 -18.492 -5.640 1.00 84.44 513 ILE A N 1
ATOM 4108 C CA . ILE A 1 513 ? 11.846 -17.380 -4.700 1.00 84.44 513 ILE A CA 1
ATOM 4109 C C . ILE A 1 513 ? 10.593 -16.570 -5.047 1.00 84.44 513 ILE A C 1
ATOM 4111 O O . ILE A 1 513 ? 9.897 -16.130 -4.141 1.00 84.44 513 ILE A O 1
ATOM 4115 N N . VAL A 1 514 ? 10.236 -16.440 -6.327 1.00 84.06 514 VAL A N 1
ATOM 4116 C CA . VAL A 1 514 ? 8.957 -15.852 -6.751 1.00 84.06 514 VAL A CA 1
ATOM 4117 C C . VAL A 1 514 ? 7.789 -16.688 -6.224 1.00 84.06 514 VAL A C 1
ATOM 4119 O O . VAL A 1 514 ? 6.912 -16.142 -5.554 1.00 84.06 514 VAL A O 1
ATOM 4122 N N . ASP A 1 515 ? 7.819 -18.007 -6.425 1.00 83.69 515 ASP A N 1
ATOM 4123 C CA . ASP A 1 515 ? 6.828 -18.947 -5.899 1.00 83.69 515 ASP A CA 1
ATOM 4124 C C . ASP A 1 515 ? 6.801 -18.945 -4.372 1.00 83.69 515 ASP A C 1
ATOM 4126 O O . ASP A 1 515 ? 5.722 -18.881 -3.783 1.00 83.69 515 ASP A O 1
ATOM 4130 N N . PHE A 1 516 ? 7.965 -18.968 -3.713 1.00 87.50 516 PHE A N 1
ATOM 4131 C CA . PHE A 1 516 ? 8.053 -18.868 -2.258 1.00 87.50 516 PHE A CA 1
ATOM 4132 C C . PHE A 1 516 ? 7.413 -17.571 -1.762 1.00 87.50 516 PHE A C 1
ATOM 4134 O O . PHE A 1 516 ? 6.558 -17.619 -0.887 1.00 87.50 516 PHE A O 1
ATOM 4141 N N . THR A 1 517 ? 7.752 -16.414 -2.330 1.00 90.62 517 THR A N 1
ATOM 4142 C CA . THR A 1 517 ? 7.174 -15.131 -1.913 1.00 90.62 517 THR A CA 1
ATOM 4143 C C . THR A 1 517 ? 5.671 -15.077 -2.190 1.00 90.62 517 THR A C 1
ATOM 4145 O O . THR A 1 517 ? 4.919 -14.630 -1.321 1.00 90.62 517 THR A O 1
ATOM 4148 N N . ARG A 1 518 ? 5.197 -15.573 -3.343 1.00 89.00 518 ARG A N 1
ATOM 4149 C CA . ARG A 1 518 ? 3.760 -15.608 -3.659 1.00 89.00 518 ARG A CA 1
ATOM 4150 C C . ARG A 1 518 ? 2.989 -16.523 -2.703 1.00 89.00 518 ARG A C 1
ATOM 4152 O O . ARG A 1 518 ? 2.012 -16.070 -2.120 1.00 89.00 518 ARG A O 1
ATOM 4159 N N . HIS A 1 519 ? 3.435 -17.755 -2.465 1.00 87.62 519 HIS A N 1
ATOM 4160 C CA . HIS A 1 519 ? 2.709 -18.712 -1.617 1.00 87.62 519 HIS A CA 1
ATOM 4161 C C . HIS A 1 519 ? 2.926 -18.492 -0.111 1.00 87.62 519 HIS A C 1
ATOM 4163 O O . HIS A 1 519 ? 2.000 -18.649 0.677 1.00 87.62 519 HIS A O 1
ATOM 4169 N N . GLN A 1 520 ? 4.142 -18.139 0.312 1.00 90.25 520 GLN A N 1
ATOM 4170 C CA . GLN A 1 520 ? 4.517 -18.032 1.727 1.00 90.25 520 GLN A CA 1
ATOM 4171 C C . GLN A 1 520 ? 4.431 -16.615 2.290 1.00 90.25 520 GLN A C 1
ATOM 4173 O O . GLN A 1 520 ? 4.639 -16.464 3.490 1.00 90.25 520 GLN A O 1
ATOM 4178 N N . ILE A 1 521 ? 4.139 -15.587 1.486 1.00 93.31 521 ILE A N 1
ATOM 4179 C CA . ILE A 1 521 ? 3.953 -14.216 1.992 1.00 93.31 521 ILE A CA 1
ATOM 4180 C C . ILE A 1 521 ? 2.713 -13.561 1.383 1.00 93.31 521 ILE A C 1
ATOM 4182 O O . ILE A 1 521 ? 1.849 -13.132 2.137 1.00 93.31 521 ILE A O 1
ATOM 4186 N N . VAL A 1 522 ? 2.581 -13.491 0.053 1.00 93.75 522 VAL A N 1
ATOM 4187 C CA . VAL A 1 522 ? 1.434 -12.801 -0.575 1.00 93.75 522 VAL A CA 1
ATOM 4188 C C . VAL A 1 522 ? 0.121 -13.524 -0.255 1.00 93.75 522 VAL A C 1
ATOM 4190 O O . VAL A 1 522 ? -0.784 -12.920 0.309 1.00 93.75 522 VAL A O 1
ATOM 4193 N N . GLN A 1 523 ? 0.039 -14.826 -0.530 1.00 92.31 523 GLN A N 1
ATOM 4194 C CA . GLN A 1 523 ? -1.153 -15.638 -0.279 1.00 92.31 523 GLN A CA 1
ATOM 4195 C C . GLN A 1 523 ? -1.506 -15.716 1.217 1.00 92.31 523 GLN A C 1
ATOM 4197 O O . GLN A 1 523 ? -2.675 -15.619 1.574 1.00 92.31 523 GLN A O 1
ATOM 4202 N N . ASP A 1 524 ? -0.509 -15.796 2.104 1.00 94.25 524 ASP A N 1
ATOM 4203 C CA . ASP A 1 524 ? -0.736 -15.735 3.555 1.00 94.25 524 ASP A CA 1
ATOM 4204 C C . ASP A 1 524 ? -1.297 -14.384 4.011 1.00 94.25 524 ASP A C 1
ATOM 4206 O O . ASP A 1 524 ? -2.154 -14.333 4.888 1.00 94.25 524 ASP A O 1
ATOM 4210 N N . LEU A 1 525 ? -0.851 -13.279 3.408 1.00 94.69 525 LEU A N 1
ATOM 4211 C CA . LEU A 1 525 ? -1.393 -11.952 3.689 1.00 94.69 525 LEU A CA 1
ATOM 4212 C C . LEU A 1 525 ? -2.860 -11.865 3.239 1.00 94.69 525 LEU A C 1
ATOM 4214 O O . LEU A 1 525 ? -3.687 -11.342 3.983 1.00 94.69 525 LEU A O 1
ATOM 4218 N N . PHE A 1 526 ? -3.205 -12.444 2.083 1.00 94.25 526 PHE A N 1
ATOM 4219 C CA . PHE A 1 526 ? -4.589 -12.563 1.603 1.00 94.25 526 PHE A CA 1
ATOM 4220 C C . PHE A 1 526 ? -5.456 -13.408 2.548 1.00 94.25 526 PHE A C 1
ATOM 4222 O O . PHE A 1 526 ? -6.520 -12.957 2.972 1.00 94.25 526 PHE A O 1
ATOM 4229 N N . GLU A 1 527 ? -4.993 -14.599 2.932 1.00 93.06 527 GLU A N 1
ATOM 4230 C CA . GLU A 1 527 ? -5.695 -15.491 3.863 1.00 93.06 527 GLU A CA 1
ATOM 4231 C C . GLU A 1 527 ? -5.853 -14.859 5.249 1.00 93.06 527 GLU A C 1
ATOM 4233 O O . GLU A 1 527 ? -6.940 -14.896 5.828 1.00 93.06 527 GLU A O 1
ATOM 4238 N N . PHE A 1 528 ? -4.808 -14.208 5.764 1.00 91.38 528 PHE A N 1
ATOM 4239 C CA . PHE A 1 528 ? -4.866 -13.467 7.018 1.00 91.38 528 PHE A CA 1
ATOM 4240 C C . PHE A 1 528 ? -5.839 -12.284 6.929 1.00 91.38 528 PHE A C 1
ATOM 4242 O O . PHE A 1 528 ? -6.605 -12.077 7.870 1.00 91.38 528 PHE A O 1
ATOM 4249 N N . CYS A 1 529 ? -5.875 -11.552 5.809 1.00 90.75 529 CYS A N 1
ATOM 4250 C CA . CYS A 1 529 ? -6.810 -10.448 5.576 1.00 90.75 529 CYS A CA 1
ATOM 4251 C C . CYS A 1 529 ? -8.268 -10.908 5.547 1.00 90.75 529 CYS A C 1
ATOM 4253 O O . CYS A 1 529 ? -9.082 -10.363 6.292 1.00 90.75 529 CYS A O 1
ATOM 4255 N N . ALA A 1 530 ? -8.567 -11.966 4.789 1.00 88.88 530 ALA A N 1
ATOM 4256 C CA . ALA A 1 530 ? -9.888 -12.586 4.733 1.00 88.88 530 ALA A CA 1
ATOM 4257 C C . ALA A 1 530 ? -10.293 -13.290 6.046 1.00 88.88 530 ALA A C 1
ATOM 4259 O O . ALA A 1 530 ? -11.475 -13.571 6.259 1.00 88.88 530 ALA A O 1
ATOM 4260 N N . SER A 1 531 ? -9.335 -13.588 6.931 1.00 84.25 531 SER A N 1
ATOM 4261 C CA . SER A 1 531 ? -9.605 -14.211 8.225 1.00 84.25 531 SER A CA 1
ATOM 4262 C C . SER A 1 531 ? -10.288 -13.265 9.215 1.00 84.25 531 SER A C 1
ATOM 4264 O O . SER A 1 531 ? -10.147 -12.044 9.181 1.00 84.25 531 SER A O 1
ATOM 4266 N N . GLU A 1 532 ? -10.928 -13.860 10.219 1.00 72.31 532 GLU A N 1
ATOM 4267 C CA . GLU A 1 532 ? -11.530 -13.159 11.362 1.00 72.31 532 GLU A CA 1
ATOM 4268 C C . GLU A 1 532 ? -10.510 -12.365 12.207 1.00 72.31 532 GLU A C 1
ATOM 4270 O O . GLU A 1 532 ? -10.902 -11.530 13.019 1.00 72.31 532 GLU A O 1
ATOM 4275 N N . LYS A 1 533 ? -9.201 -12.608 12.030 1.00 75.12 533 LYS A N 1
ATOM 4276 C CA . LYS A 1 533 ? -8.119 -11.859 12.691 1.00 75.12 533 LYS A CA 1
ATOM 4277 C C . LYS A 1 533 ? -7.631 -10.650 11.882 1.00 75.12 533 LYS A C 1
ATOM 4279 O O . LYS A 1 533 ? -6.945 -9.796 12.448 1.00 75.12 533 LYS A O 1
ATOM 4284 N N . GLY A 1 534 ? -7.952 -10.591 10.592 1.00 81.75 534 GLY A N 1
ATOM 4285 C CA . GLY A 1 534 ? -7.526 -9.542 9.674 1.00 81.75 534 GLY A CA 1
ATOM 4286 C C . GLY A 1 534 ? -8.557 -8.428 9.533 1.00 81.75 534 GLY A C 1
ATOM 4287 O O . GLY A 1 534 ? -8.948 -7.794 10.517 1.00 81.75 534 GLY A O 1
ATOM 4288 N N . CYS A 1 535 ? -8.960 -8.194 8.286 1.00 85.81 535 CYS A N 1
ATOM 4289 C CA . CYS A 1 535 ? -9.925 -7.188 7.856 1.00 85.81 535 CYS A CA 1
ATOM 4290 C C . CYS A 1 535 ? -10.839 -7.830 6.787 1.00 85.81 535 CYS A C 1
ATOM 4292 O O . CYS A 1 535 ? -10.658 -7.582 5.597 1.00 85.81 535 CYS A O 1
ATOM 4294 N N . PRO A 1 536 ? -11.812 -8.676 7.181 1.00 84.25 536 PRO A N 1
ATOM 4295 C CA . PRO A 1 536 ? -12.527 -9.582 6.270 1.00 84.25 536 PRO A CA 1
ATOM 4296 C C . PRO A 1 536 ? -13.513 -8.902 5.301 1.00 84.25 536 PRO A C 1
ATOM 4298 O O . PRO A 1 536 ? -14.175 -9.592 4.526 1.00 84.25 536 PRO A O 1
ATOM 4301 N N . GLY A 1 537 ? -13.655 -7.574 5.362 1.00 85.12 537 GLY A N 1
ATOM 4302 C CA . GLY A 1 537 ? -14.361 -6.769 4.360 1.00 85.12 537 GLY A CA 1
ATOM 4303 C C . GLY A 1 537 ? -13.432 -6.084 3.346 1.00 85.12 537 GLY A C 1
ATOM 4304 O O . GLY A 1 537 ? -13.918 -5.369 2.473 1.00 85.12 537 GLY A O 1
ATOM 4305 N N . VAL A 1 538 ? -12.112 -6.272 3.458 1.00 89.88 538 VAL A N 1
ATOM 4306 C CA . VAL A 1 538 ? -11.115 -5.804 2.486 1.00 89.88 538 VAL A CA 1
ATOM 4307 C C . VAL A 1 538 ? -10.876 -6.902 1.455 1.00 89.88 538 VAL A C 1
ATOM 4309 O O . VAL A 1 538 ? -10.505 -8.022 1.801 1.00 89.88 538 VAL A O 1
ATOM 4312 N N . GLU A 1 539 ? -11.027 -6.567 0.176 1.00 91.50 539 GLU A N 1
ATOM 4313 C CA . GLU A 1 539 ? -10.459 -7.366 -0.908 1.00 91.50 539 GLU A CA 1
ATOM 4314 C C . GLU A 1 539 ? -9.072 -6.816 -1.254 1.00 91.50 539 GLU A C 1
ATOM 4316 O O . GLU A 1 539 ? -8.899 -5.601 -1.393 1.00 91.50 539 GLU A O 1
ATOM 4321 N N . LEU A 1 540 ? -8.085 -7.700 -1.391 1.00 93.94 540 LEU A N 1
ATOM 4322 C CA . LEU A 1 540 ? -6.717 -7.343 -1.756 1.00 93.94 540 LEU A CA 1
ATOM 4323 C C . LEU A 1 540 ? -6.435 -7.658 -3.226 1.00 93.94 540 LEU A C 1
ATOM 4325 O O . LEU A 1 540 ? -6.963 -8.615 -3.787 1.00 93.94 540 LEU A O 1
ATOM 4329 N N . VAL A 1 541 ? -5.564 -6.855 -3.830 1.00 93.25 541 VAL A N 1
ATOM 4330 C CA . VAL A 1 541 ? -5.006 -7.055 -5.172 1.00 93.25 541 VAL A CA 1
ATOM 4331 C C . VAL A 1 541 ? -3.491 -6.925 -5.132 1.00 93.25 541 VAL A C 1
ATOM 4333 O O . VAL A 1 541 ? -2.927 -6.280 -4.243 1.00 93.25 541 VAL A O 1
ATOM 4336 N N . VAL A 1 542 ? -2.831 -7.556 -6.100 1.00 92.44 542 VAL A N 1
ATOM 4337 C CA . VAL A 1 542 ? -1.374 -7.545 -6.227 1.00 92.44 542 VAL A CA 1
ATOM 4338 C C . VAL A 1 542 ? -0.973 -6.575 -7.330 1.00 92.44 542 VAL A C 1
ATOM 4340 O O . VAL A 1 542 ? -1.495 -6.618 -8.441 1.00 92.44 542 VAL A O 1
ATOM 4343 N N . ALA A 1 543 ? 0.006 -5.734 -7.035 1.00 88.81 543 ALA A N 1
ATOM 4344 C CA . ALA A 1 543 ? 0.760 -4.970 -8.007 1.00 88.81 543 ALA A CA 1
ATOM 4345 C C . ALA A 1 543 ? 2.241 -5.370 -7.963 1.00 88.81 543 ALA A C 1
ATOM 4347 O O . ALA A 1 543 ? 2.757 -5.828 -6.943 1.00 88.81 543 ALA A O 1
ATOM 4348 N N . VAL A 1 544 ? 2.932 -5.191 -9.083 1.00 87.94 544 VAL A N 1
ATOM 4349 C CA . VAL A 1 544 ? 4.374 -5.396 -9.227 1.00 87.94 544 VAL A CA 1
ATOM 4350 C C . VAL A 1 544 ? 5.086 -4.064 -9.010 1.00 87.94 544 VAL A C 1
ATOM 4352 O O . VAL A 1 544 ? 4.750 -3.067 -9.648 1.00 87.94 544 VAL A O 1
ATOM 4355 N N . ILE A 1 545 ? 6.093 -4.053 -8.135 1.00 84.25 545 ILE A N 1
ATOM 4356 C CA . ILE A 1 545 ? 6.977 -2.903 -7.914 1.00 84.25 545 ILE A CA 1
ATOM 4357 C C . ILE A 1 545 ? 8.157 -3.005 -8.885 1.00 84.25 545 ILE A C 1
ATOM 4359 O O . ILE A 1 545 ? 8.818 -4.044 -8.967 1.00 84.25 545 ILE A O 1
ATOM 4363 N N . ARG A 1 546 ? 8.463 -1.916 -9.601 1.00 81.00 546 ARG A N 1
ATOM 4364 C CA . ARG A 1 546 ? 9.596 -1.830 -10.535 1.00 81.00 546 ARG A CA 1
ATOM 4365 C C . ARG A 1 546 ? 10.890 -2.217 -9.816 1.00 81.00 546 ARG A C 1
ATOM 4367 O O . ARG A 1 546 ? 11.271 -1.568 -8.843 1.00 81.00 546 ARG A O 1
ATOM 4374 N N . THR A 1 547 ? 11.600 -3.223 -10.333 1.00 80.94 547 THR A N 1
ATOM 4375 C CA . THR A 1 547 ? 12.838 -3.784 -9.752 1.00 80.94 547 THR A CA 1
ATOM 4376 C C . THR A 1 547 ? 13.831 -2.727 -9.265 1.00 80.94 547 THR A C 1
ATOM 4378 O O . THR A 1 547 ? 14.407 -2.890 -8.194 1.00 80.94 547 THR A O 1
ATOM 4381 N N . LYS A 1 548 ? 13.997 -1.615 -9.995 1.00 75.94 548 LYS A N 1
ATOM 4382 C CA . LYS A 1 548 ? 14.927 -0.549 -9.598 1.00 75.94 548 LYS A CA 1
ATOM 4383 C C . LYS A 1 548 ? 14.533 0.147 -8.285 1.00 75.94 548 LYS A C 1
ATOM 4385 O O . LYS A 1 548 ? 15.387 0.407 -7.449 1.00 75.94 548 LYS A O 1
ATOM 4390 N N . CYS A 1 549 ? 13.239 0.356 -8.047 1.00 79.56 549 CYS A N 1
ATOM 4391 C CA . CYS A 1 549 ? 12.734 0.940 -6.801 1.00 79.56 549 CYS A CA 1
ATOM 4392 C C . CYS A 1 549 ? 12.953 0.019 -5.589 1.00 79.56 549 CYS A C 1
ATOM 4394 O O . CYS A 1 549 ? 13.095 0.503 -4.466 1.00 79.56 549 CYS A O 1
ATOM 4396 N N . VAL A 1 550 ? 12.997 -1.296 -5.830 1.00 85.31 550 VAL A N 1
ATOM 4397 C CA . VAL A 1 550 ? 13.314 -2.329 -4.833 1.00 85.31 550 VAL A CA 1
ATOM 4398 C C . VAL A 1 550 ? 14.819 -2.372 -4.552 1.00 85.31 550 VAL A C 1
ATOM 4400 O O . VAL A 1 550 ? 15.223 -2.352 -3.393 1.00 85.31 550 VAL A O 1
ATOM 4403 N N . GLU A 1 551 ? 15.649 -2.385 -5.601 1.00 84.75 551 GLU A N 1
ATOM 4404 C CA . GLU A 1 551 ? 17.115 -2.323 -5.498 1.00 84.75 551 GLU A CA 1
ATOM 4405 C C . GLU A 1 551 ? 17.563 -1.090 -4.697 1.00 84.75 551 GLU A C 1
ATOM 4407 O O . GLU A 1 551 ? 18.321 -1.223 -3.739 1.00 84.75 551 GLU A O 1
ATOM 4412 N N . ASP A 1 552 ? 17.031 0.089 -5.033 1.00 82.25 552 ASP A N 1
ATOM 4413 C CA . ASP A 1 552 ? 17.393 1.363 -4.400 1.00 82.25 552 ASP A CA 1
ATOM 4414 C C . ASP A 1 552 ? 16.712 1.597 -3.038 1.00 82.25 552 ASP A C 1
ATOM 4416 O O . ASP A 1 552 ? 16.927 2.641 -2.424 1.00 82.25 552 ASP A O 1
ATOM 4420 N N . LEU A 1 553 ? 15.859 0.667 -2.577 1.00 85.12 553 LEU A N 1
ATOM 4421 C CA . LEU A 1 553 ? 15.026 0.805 -1.370 1.00 85.12 553 LEU A CA 1
ATOM 4422 C C . LEU A 1 553 ? 14.309 2.162 -1.306 1.00 85.12 553 LEU A C 1
ATOM 4424 O O . LEU A 1 553 ? 14.275 2.827 -0.270 1.00 85.12 553 LEU A O 1
ATOM 4428 N N . THR A 1 554 ? 13.721 2.569 -2.439 1.00 81.12 554 THR A N 1
ATOM 4429 C CA . THR A 1 554 ? 12.980 3.833 -2.561 1.00 81.12 554 THR A CA 1
ATOM 4430 C C . THR A 1 554 ? 11.950 3.914 -1.431 1.00 81.12 554 THR A C 1
ATOM 4432 O O . THR A 1 554 ? 11.144 2.984 -1.334 1.00 81.12 554 THR A O 1
ATOM 4435 N N . PRO A 1 555 ? 11.946 4.961 -0.581 1.00 80.19 555 PRO A N 1
ATOM 4436 C CA . PRO A 1 555 ? 11.016 5.071 0.541 1.00 80.19 555 PRO A CA 1
ATOM 4437 C C . PRO A 1 555 ? 9.562 4.902 0.100 1.00 80.19 555 PRO A C 1
ATOM 4439 O O . PRO A 1 555 ? 9.172 5.431 -0.941 1.00 80.19 555 PRO A O 1
ATOM 4442 N N . LYS A 1 556 ? 8.758 4.185 0.894 1.00 81.31 556 LYS A N 1
ATOM 4443 C CA . LYS A 1 556 ? 7.370 3.817 0.563 1.00 81.31 556 LYS A CA 1
ATOM 4444 C C . LYS A 1 556 ? 6.533 5.001 0.075 1.00 81.31 556 LYS A C 1
ATOM 4446 O O . LYS A 1 556 ? 5.857 4.906 -0.942 1.00 81.31 556 LYS A O 1
ATOM 4451 N N . GLN A 1 557 ? 6.652 6.138 0.757 1.00 75.81 557 GLN A N 1
ATOM 4452 C CA . GLN A 1 557 ? 5.911 7.372 0.483 1.00 75.81 557 GLN A CA 1
ATOM 4453 C C . GLN A 1 557 ? 6.328 8.070 -0.825 1.00 75.81 557 GLN A C 1
ATOM 4455 O O . GLN A 1 557 ? 5.641 8.983 -1.273 1.00 75.81 557 GLN A O 1
ATOM 4460 N N . LEU A 1 558 ? 7.452 7.666 -1.428 1.00 75.69 558 LEU A N 1
ATOM 4461 C CA . LEU A 1 558 ? 7.985 8.209 -2.681 1.00 75.69 558 LEU A CA 1
ATOM 4462 C C . LEU A 1 558 ? 7.763 7.273 -3.882 1.00 75.69 558 LEU A C 1
ATOM 4464 O O . LEU A 1 558 ? 8.163 7.620 -4.993 1.00 75.69 558 LEU A O 1
ATOM 4468 N N . ARG A 1 559 ? 7.133 6.103 -3.687 1.00 78.81 559 ARG A N 1
ATOM 4469 C CA . ARG A 1 559 ? 6.805 5.172 -4.777 1.00 78.81 559 ARG A CA 1
ATOM 4470 C C . ARG A 1 559 ? 5.584 5.686 -5.541 1.00 78.81 559 ARG A C 1
ATOM 4472 O O . ARG A 1 559 ? 4.488 5.764 -4.993 1.00 78.81 559 ARG A O 1
ATOM 4479 N N . SER A 1 560 ? 5.775 6.063 -6.801 1.00 71.19 560 SER A N 1
ATOM 4480 C CA . SER A 1 560 ? 4.715 6.614 -7.651 1.00 71.19 560 SER A CA 1
ATOM 4481 C C . SER A 1 560 ? 3.909 5.524 -8.371 1.00 71.19 560 SER A C 1
ATOM 4483 O O . SER A 1 560 ? 4.371 4.401 -8.567 1.00 71.19 560 SER A O 1
ATOM 4485 N N . ALA A 1 561 ? 2.731 5.889 -8.886 1.00 64.56 561 ALA A N 1
ATOM 4486 C CA . ALA A 1 561 ? 1.908 5.013 -9.729 1.00 64.56 561 ALA A CA 1
ATOM 4487 C C . ALA A 1 561 ? 2.572 4.603 -11.066 1.00 64.56 561 ALA A C 1
ATOM 4489 O O . ALA A 1 561 ? 2.065 3.729 -11.756 1.00 64.56 561 ALA A O 1
ATOM 4490 N N . SER A 1 562 ? 3.706 5.206 -11.453 1.00 63.81 562 SER A N 1
ATOM 4491 C CA . SER A 1 562 ? 4.507 4.749 -12.603 1.00 63.81 562 SER A CA 1
ATOM 4492 C C . SER A 1 562 ? 5.555 3.693 -12.224 1.00 63.81 562 SER A C 1
ATOM 4494 O O . SER A 1 562 ? 6.201 3.121 -13.096 1.00 63.81 562 SER A O 1
ATOM 4496 N N . GLN A 1 563 ? 5.772 3.470 -10.926 1.00 73.31 563 GLN A N 1
ATOM 4497 C CA . GLN A 1 563 ? 6.727 2.508 -10.372 1.00 73.31 563 GLN A CA 1
ATOM 4498 C C . GLN A 1 563 ? 6.038 1.262 -9.803 1.00 73.31 563 GLN A C 1
ATOM 4500 O O . GLN A 1 563 ? 6.724 0.302 -9.451 1.00 73.31 563 GLN A O 1
ATOM 4505 N N . VAL A 1 564 ? 4.706 1.270 -9.718 1.00 80.31 564 VAL A N 1
ATOM 4506 C CA . VAL A 1 564 ? 3.884 0.171 -9.210 1.00 80.31 564 VAL A CA 1
ATOM 4507 C C . VAL A 1 564 ? 2.720 -0.056 -10.172 1.00 80.31 564 VAL A C 1
ATOM 4509 O O . VAL A 1 564 ? 1.946 0.863 -10.420 1.00 80.31 564 VAL A O 1
ATOM 4512 N N . VAL A 1 565 ? 2.605 -1.265 -10.726 1.00 82.06 565 VAL A N 1
ATOM 4513 C CA . VAL A 1 565 ? 1.614 -1.607 -11.765 1.00 82.06 565 VAL A CA 1
ATOM 4514 C C . VAL A 1 565 ? 0.775 -2.794 -11.306 1.00 82.06 565 VAL A C 1
ATOM 4516 O O . VAL A 1 565 ? 1.335 -3.827 -10.940 1.00 82.06 565 VAL A O 1
ATOM 4519 N N . LEU A 1 566 ? -0.555 -2.666 -11.324 1.00 86.00 566 LEU A N 1
ATOM 4520 C CA . LEU A 1 566 ? -1.472 -3.760 -10.984 1.00 86.00 566 LEU A CA 1
ATOM 4521 C C . LEU A 1 566 ? -1.258 -4.975 -11.890 1.00 86.00 566 LEU A C 1
ATOM 4523 O O . LEU A 1 566 ? -1.028 -4.838 -13.092 1.00 86.00 566 LEU A O 1
ATOM 4527 N N . VAL A 1 567 ? -1.385 -6.175 -11.321 1.00 84.56 567 VAL A N 1
ATOM 4528 C CA . VAL A 1 567 ? -1.295 -7.425 -12.084 1.00 84.56 567 VAL A CA 1
ATOM 4529 C C . VAL A 1 567 ? -2.421 -7.514 -13.119 1.00 84.56 567 VAL A C 1
ATOM 4531 O O . VAL A 1 567 ? -2.172 -7.956 -14.237 1.00 84.56 567 VAL A O 1
ATOM 4534 N N . GLU A 1 568 ? -3.631 -7.043 -12.811 1.00 83.19 568 GLU A N 1
ATOM 4535 C CA . GLU A 1 568 ? -4.730 -6.959 -13.781 1.00 83.19 568 GLU A CA 1
ATOM 4536 C C . GLU A 1 568 ? -4.429 -6.004 -14.952 1.00 83.19 568 GLU A C 1
ATOM 4538 O O . GLU A 1 568 ? -4.575 -6.403 -16.108 1.00 83.19 568 GLU A O 1
ATOM 4543 N N . ASP A 1 569 ? -3.919 -4.797 -14.685 1.00 81.75 569 ASP A N 1
ATOM 4544 C CA . ASP A 1 569 ? -3.525 -3.852 -15.744 1.00 81.75 569 ASP A CA 1
ATOM 4545 C C . ASP A 1 569 ? -2.394 -4.432 -16.610 1.00 81.75 569 ASP A C 1
ATOM 4547 O O . ASP A 1 569 ? -2.406 -4.328 -17.839 1.00 81.75 569 ASP A O 1
ATOM 4551 N N . LEU A 1 570 ? -1.429 -5.108 -15.977 1.00 77.00 570 LEU A N 1
ATOM 4552 C CA . LEU A 1 570 ? -0.339 -5.808 -16.651 1.00 77.00 570 LEU A CA 1
ATOM 4553 C C . LEU A 1 570 ? -0.862 -6.946 -17.545 1.00 77.00 570 LEU A C 1
ATOM 4555 O O . LEU A 1 570 ? -0.438 -7.043 -18.700 1.00 77.00 570 LEU A O 1
ATOM 4559 N N . LYS A 1 571 ? -1.813 -7.766 -17.066 1.00 77.31 571 LYS A N 1
ATOM 4560 C CA . LYS A 1 571 ? -2.491 -8.794 -17.879 1.00 77.31 571 LYS A CA 1
ATOM 4561 C C . LYS A 1 571 ? -3.122 -8.176 -19.120 1.00 77.31 571 LYS A C 1
ATOM 4563 O O . LYS A 1 571 ? -2.938 -8.715 -20.208 1.00 77.31 571 LYS A O 1
ATOM 4568 N N . ASP A 1 572 ? -3.835 -7.061 -18.989 1.00 77.44 572 ASP A N 1
ATOM 4569 C CA . ASP A 1 572 ? -4.531 -6.432 -20.115 1.00 77.44 572 ASP A CA 1
ATOM 4570 C C . ASP A 1 572 ? -3.566 -5.763 -21.107 1.00 77.44 572 ASP A C 1
ATOM 4572 O O . ASP A 1 572 ? -3.753 -5.882 -22.323 1.00 77.44 572 ASP A O 1
ATOM 4576 N N . ILE A 1 573 ? -2.470 -5.164 -20.627 1.00 70.88 573 ILE A N 1
ATOM 4577 C CA . ILE A 1 573 ? -1.359 -4.687 -21.469 1.00 70.88 573 ILE A CA 1
ATOM 4578 C C . ILE A 1 573 ? -0.758 -5.847 -22.279 1.00 70.88 573 ILE A C 1
ATOM 4580 O O . ILE A 1 573 ? -0.557 -5.710 -23.492 1.00 70.88 573 ILE A O 1
ATOM 4584 N N . ILE A 1 574 ? -0.506 -6.997 -21.642 1.00 69.62 574 ILE A N 1
ATOM 4585 C CA . ILE A 1 574 ? 0.038 -8.193 -22.300 1.00 69.62 574 ILE A CA 1
ATOM 4586 C C . ILE A 1 574 ? -0.978 -8.771 -23.299 1.00 69.62 574 ILE A C 1
ATOM 4588 O O . ILE A 1 574 ? -0.637 -8.938 -24.470 1.00 69.62 574 ILE A O 1
ATOM 4592 N N . LYS A 1 575 ? -2.233 -9.012 -22.890 1.00 71.06 575 LYS A N 1
ATOM 4593 C CA . LYS A 1 575 ? -3.319 -9.522 -23.754 1.00 71.06 575 LYS A CA 1
ATOM 4594 C C . LYS A 1 575 ? -3.492 -8.656 -24.999 1.00 71.06 575 LYS A C 1
ATOM 4596 O O . LYS A 1 575 ? -3.544 -9.189 -26.105 1.00 71.06 575 LYS A O 1
ATOM 4601 N N . LYS A 1 576 ? -3.536 -7.327 -24.840 1.00 69.75 576 LYS A N 1
ATOM 4602 C CA . LYS A 1 576 ? -3.673 -6.379 -25.954 1.00 69.75 576 LYS A CA 1
ATOM 4603 C C . LYS A 1 576 ? -2.494 -6.484 -26.921 1.00 69.75 576 LYS A C 1
ATOM 4605 O O . LYS A 1 576 ? -2.722 -6.629 -28.116 1.00 69.75 576 LYS A O 1
ATOM 4610 N N . LYS A 1 577 ? -1.250 -6.476 -26.420 1.00 65.94 577 LYS A N 1
ATOM 4611 C CA . LYS A 1 577 ? -0.049 -6.620 -27.265 1.00 65.94 577 LYS A CA 1
ATOM 4612 C C . LYS A 1 577 ? 0.004 -7.968 -27.990 1.00 65.94 577 LYS A C 1
ATOM 4614 O O . LYS A 1 577 ? 0.329 -7.997 -29.176 1.00 65.94 577 LYS A O 1
ATOM 4619 N N . LEU A 1 578 ? -0.349 -9.063 -27.315 1.00 64.00 578 LEU A N 1
ATOM 4620 C CA . LEU A 1 578 ? -0.387 -10.396 -27.919 1.00 64.00 578 LEU A CA 1
ATOM 4621 C C . LEU A 1 578 ? -1.469 -10.511 -28.986 1.00 64.00 578 LEU A C 1
ATOM 4623 O O . LEU A 1 578 ? -1.192 -11.032 -30.060 1.00 64.00 578 LEU A O 1
ATOM 4627 N N . LYS A 1 579 ? -2.667 -9.974 -28.734 1.00 65.44 579 LYS A N 1
ATOM 4628 C CA . LYS A 1 579 ? -3.754 -9.957 -29.714 1.00 65.44 579 LYS A CA 1
ATOM 4629 C C . LYS A 1 579 ? -3.338 -9.232 -30.993 1.00 65.44 579 LYS A C 1
ATOM 4631 O O . LYS A 1 579 ? -3.427 -9.830 -32.060 1.00 65.44 579 LYS A O 1
ATOM 4636 N N . THR A 1 580 ? -2.762 -8.030 -30.888 1.00 61.84 580 THR A N 1
ATOM 4637 C CA . THR A 1 580 ? -2.238 -7.310 -32.060 1.00 61.84 580 THR A CA 1
ATOM 4638 C C . THR A 1 580 ? -1.126 -8.099 -32.780 1.00 61.84 580 THR A C 1
ATOM 4640 O O . THR A 1 580 ? -1.060 -8.069 -34.006 1.00 61.84 580 THR A O 1
ATOM 4643 N N . CYS A 1 581 ? -0.261 -8.821 -32.050 1.00 57.50 581 CYS A N 1
ATOM 4644 C CA . CYS A 1 581 ? 0.832 -9.630 -32.621 1.00 57.50 581 CYS A CA 1
ATOM 4645 C C . CYS A 1 581 ? 0.338 -10.897 -33.343 1.00 57.50 581 CYS A C 1
ATOM 4647 O O . CYS A 1 581 ? 0.892 -11.288 -34.368 1.00 57.50 581 CYS A O 1
ATOM 4649 N N . VAL A 1 582 ? -0.720 -11.535 -32.837 1.00 59.03 582 VAL A N 1
ATOM 4650 C CA . VAL A 1 582 ? -1.357 -12.676 -33.507 1.00 59.03 582 VAL A CA 1
ATOM 4651 C C . VAL A 1 582 ? -2.127 -12.195 -34.739 1.00 59.03 582 VAL A C 1
ATOM 4653 O O . VAL A 1 582 ? -1.926 -12.733 -35.825 1.00 59.03 582 VAL A O 1
ATOM 4656 N N . GLU A 1 583 ? -2.940 -11.144 -34.613 1.00 58.78 583 GLU A N 1
ATOM 4657 C CA . GLU A 1 583 ? -3.758 -10.603 -35.711 1.00 58.78 583 GLU A CA 1
ATOM 4658 C C . GLU A 1 583 ? -2.916 -10.132 -36.909 1.00 58.78 583 GLU A C 1
ATOM 4660 O O . GLU A 1 583 ? -3.301 -10.367 -38.053 1.00 58.78 583 GLU A O 1
ATOM 4665 N N . SER A 1 584 ? -1.737 -9.546 -36.674 1.00 53.94 584 SER A N 1
ATOM 4666 C CA . SER A 1 584 ? -0.816 -9.155 -37.751 1.00 53.94 584 SER A CA 1
ATOM 4667 C C . SER A 1 584 ? -0.110 -10.337 -38.425 1.00 53.94 584 SER A C 1
ATOM 4669 O O . SER A 1 584 ? 0.238 -10.251 -39.604 1.00 53.94 584 SER A O 1
ATOM 4671 N N . LYS A 1 585 ? 0.097 -11.451 -37.709 1.00 51.78 585 LYS A N 1
ATOM 4672 C CA . LYS A 1 585 ? 0.858 -12.613 -38.202 1.00 51.78 585 LYS A CA 1
ATOM 4673 C C . LYS A 1 585 ? -0.005 -13.734 -38.775 1.00 51.78 585 LYS A C 1
ATOM 4675 O O . LYS A 1 585 ? 0.514 -14.513 -39.570 1.00 51.78 585 LYS A O 1
ATOM 4680 N N . VAL A 1 586 ? -1.308 -13.790 -38.481 1.00 47.31 586 VAL A N 1
ATOM 4681 C CA . VAL A 1 586 ? -2.250 -14.778 -39.059 1.00 47.31 586 VAL A CA 1
ATOM 4682 C C . VAL A 1 586 ? -2.292 -14.730 -40.600 1.00 47.31 586 VAL A C 1
ATOM 4684 O O . VAL A 1 586 ? -2.534 -15.757 -41.229 1.00 47.31 586 VAL A O 1
ATOM 4687 N N . GLY A 1 587 ? -1.964 -13.593 -41.227 1.00 40.56 587 GLY A N 1
ATOM 4688 C CA . GLY A 1 587 ? -1.823 -13.472 -42.688 1.00 40.56 587 GLY A CA 1
ATOM 4689 C C . GLY A 1 587 ? -0.467 -13.897 -43.283 1.00 40.56 587 GLY A C 1
ATOM 4690 O O . GLY A 1 587 ? -0.338 -13.939 -44.503 1.00 40.56 587 GLY A O 1
ATOM 4691 N N . LEU A 1 588 ? 0.548 -14.195 -42.460 1.00 39.88 588 LEU A N 1
ATOM 4692 C CA . LEU A 1 588 ? 1.954 -14.371 -42.876 1.00 39.88 588 LEU A CA 1
ATOM 4693 C C . LEU A 1 588 ? 2.515 -15.787 -42.636 1.00 39.88 588 LEU A C 1
ATOM 4695 O O . LEU A 1 588 ? 3.706 -16.030 -42.836 1.00 39.88 588 LEU A O 1
ATOM 4699 N N . VAL A 1 589 ? 1.692 -16.739 -42.189 1.00 38.00 589 VAL A N 1
ATOM 4700 C CA . VAL A 1 589 ? 2.189 -18.035 -41.700 1.00 38.00 589 VAL A CA 1
ATOM 4701 C C . VAL A 1 589 ? 2.516 -19.016 -42.833 1.00 38.00 589 VAL A C 1
ATOM 4703 O O . VAL A 1 589 ? 1.633 -19.651 -43.409 1.00 38.00 589 VAL A O 1
ATOM 4706 N N . THR A 1 590 ? 3.806 -19.228 -43.106 1.00 32.34 590 THR A N 1
ATOM 4707 C CA . THR A 1 590 ? 4.268 -20.343 -43.955 1.00 32.34 590 THR A CA 1
ATOM 4708 C C . THR A 1 590 ? 4.082 -21.707 -43.258 1.00 32.34 590 THR A C 1
ATOM 4710 O O . THR A 1 590 ? 4.359 -21.805 -42.059 1.00 32.34 590 THR A O 1
ATOM 4713 N N . PRO A 1 591 ? 3.686 -22.797 -43.952 1.00 39.84 591 PRO A N 1
ATOM 4714 C CA . PRO A 1 591 ? 2.932 -23.874 -43.285 1.00 39.84 591 PRO A CA 1
ATOM 4715 C C . PRO A 1 591 ? 3.703 -24.911 -42.444 1.00 39.84 591 PRO A C 1
ATOM 4717 O O . PRO A 1 591 ? 3.068 -25.759 -41.825 1.00 39.84 591 PRO A O 1
ATOM 4720 N N . ALA A 1 592 ? 5.041 -24.933 -42.457 1.00 35.56 592 ALA A N 1
ATOM 4721 C CA . ALA A 1 592 ? 5.771 -26.195 -42.246 1.00 35.56 592 ALA A CA 1
ATOM 4722 C C . ALA A 1 592 ? 6.338 -26.488 -40.836 1.00 35.56 592 ALA A C 1
ATOM 4724 O O . ALA A 1 592 ? 6.692 -27.640 -40.589 1.00 35.56 592 ALA A O 1
ATOM 4725 N N . PHE A 1 593 ? 6.466 -25.513 -39.920 1.00 33.12 593 PHE A N 1
ATOM 4726 C CA . PHE A 1 593 ? 7.122 -25.767 -38.614 1.00 33.12 593 PHE A CA 1
ATOM 4727 C C . PHE A 1 593 ? 6.462 -25.082 -37.401 1.00 33.12 593 PHE A C 1
ATOM 4729 O O . PHE A 1 593 ? 6.153 -25.764 -36.426 1.00 33.12 593 PHE A O 1
ATOM 4736 N N . SER A 1 594 ? 6.159 -23.776 -37.453 1.00 49.38 594 SER A N 1
ATOM 4737 C CA . SER A 1 594 ? 5.583 -23.073 -36.286 1.00 49.38 594 SER A CA 1
ATOM 4738 C C . SER A 1 594 ? 4.134 -23.452 -35.970 1.00 49.38 594 SER A C 1
ATOM 4740 O O . SER A 1 594 ? 3.781 -23.526 -34.798 1.00 49.38 594 SER A O 1
ATOM 4742 N N . VAL A 1 595 ? 3.293 -23.737 -36.976 1.00 46.25 595 VAL A N 1
ATOM 4743 C CA . VAL A 1 595 ? 1.860 -24.043 -36.755 1.00 46.25 595 VAL A CA 1
ATOM 4744 C C . VAL A 1 595 ? 1.671 -25.295 -35.900 1.00 46.25 595 VAL A C 1
ATOM 4746 O O . VAL A 1 595 ? 0.778 -25.319 -35.063 1.00 46.25 595 VAL A O 1
ATOM 4749 N N . ARG A 1 596 ? 2.527 -26.315 -36.064 1.00 45.62 596 ARG A N 1
ATOM 4750 C CA . ARG A 1 596 ? 2.453 -27.555 -35.276 1.00 45.62 596 ARG A CA 1
ATOM 4751 C C . ARG A 1 596 ? 2.775 -27.281 -33.806 1.00 45.62 596 ARG A C 1
ATOM 4753 O O . ARG A 1 596 ? 1.915 -27.516 -32.976 1.00 45.62 596 ARG A O 1
ATOM 4760 N N . LYS A 1 597 ? 3.922 -26.650 -33.501 1.00 50.25 597 LYS A N 1
ATOM 4761 C CA . LYS A 1 597 ? 4.314 -26.325 -32.112 1.00 50.25 597 LYS A CA 1
ATOM 4762 C C . LYS A 1 597 ? 3.336 -25.345 -31.439 1.00 50.25 597 LYS A C 1
ATOM 4764 O O . LYS A 1 597 ? 3.061 -25.489 -30.254 1.00 50.25 597 LYS A O 1
ATOM 4769 N N . LEU A 1 598 ? 2.777 -24.383 -32.182 1.00 48.38 598 LEU A N 1
ATOM 4770 C CA . LEU A 1 598 ? 1.747 -23.463 -31.676 1.00 48.38 598 LEU A CA 1
ATOM 4771 C C . LEU A 1 598 ? 0.398 -24.163 -31.433 1.00 48.38 598 LEU A C 1
ATOM 4773 O O . LEU A 1 598 ? -0.235 -23.899 -30.415 1.00 48.38 598 LEU A O 1
ATOM 4777 N N . ASN A 1 599 ? -0.024 -25.083 -32.309 1.00 50.44 599 ASN A N 1
ATOM 4778 C CA . ASN A 1 599 ? -1.207 -25.913 -32.065 1.00 50.44 599 ASN A CA 1
ATOM 4779 C C . ASN A 1 599 ? -0.980 -26.907 -30.918 1.00 50.44 599 ASN A C 1
ATOM 4781 O O . ASN A 1 599 ? -1.885 -27.081 -30.115 1.00 50.44 599 ASN A O 1
ATOM 4785 N N . ASP A 1 600 ? 0.210 -27.493 -30.774 1.00 52.69 600 ASP A N 1
ATOM 4786 C CA . ASP A 1 600 ? 0.544 -28.383 -29.656 1.00 52.69 600 ASP A CA 1
ATOM 4787 C C . ASP A 1 600 ? 0.473 -27.617 -28.319 1.00 52.69 600 ASP A C 1
ATOM 4789 O O . ASP A 1 600 ? -0.188 -28.075 -27.384 1.00 52.69 600 ASP A O 1
ATOM 4793 N N . LEU A 1 601 ? 1.062 -26.411 -28.254 1.00 51.59 601 LEU A N 1
ATOM 4794 C CA . LEU A 1 601 ? 0.965 -25.481 -27.114 1.00 51.59 601 LEU A CA 1
ATOM 4795 C C . LEU A 1 601 ? -0.466 -24.971 -26.861 1.00 51.59 601 LEU A C 1
ATOM 4797 O O . LEU A 1 601 ? -0.776 -24.560 -25.744 1.00 51.59 601 LEU A O 1
ATOM 4801 N N . TYR A 1 602 ? -1.347 -25.001 -27.863 1.00 47.78 602 TYR A N 1
ATOM 4802 C CA . TYR A 1 602 ? -2.757 -24.637 -27.717 1.00 47.78 602 TYR A CA 1
ATOM 4803 C C . TYR A 1 602 ? -3.634 -25.811 -27.251 1.00 47.78 602 TYR A C 1
ATOM 4805 O O . TYR A 1 602 ? -4.421 -25.651 -26.318 1.00 47.78 602 TYR A O 1
ATOM 4813 N N . GLU A 1 603 ? -3.495 -26.989 -27.863 1.00 49.28 603 GLU A N 1
ATOM 4814 C CA . GLU A 1 603 ? -4.263 -28.194 -27.525 1.00 49.28 603 GLU A CA 1
ATOM 4815 C C . GLU A 1 603 ? -3.906 -28.730 -26.129 1.00 49.28 603 GLU A C 1
ATOM 4817 O O . GLU A 1 603 ? -4.784 -29.234 -25.429 1.00 49.28 603 GLU A O 1
ATOM 4822 N N . HIS A 1 604 ? -2.655 -28.549 -25.687 1.00 52.09 604 HIS A N 1
ATOM 4823 C CA . HIS A 1 604 ? -2.178 -28.972 -24.362 1.00 52.09 604 HIS A CA 1
ATOM 4824 C C . HIS A 1 604 ? -2.051 -27.811 -23.351 1.00 52.09 604 HIS A C 1
ATOM 4826 O O . HIS A 1 604 ? -1.991 -28.054 -22.139 1.00 52.09 604 HIS A O 1
ATOM 4832 N N . GLY A 1 605 ? -2.078 -26.562 -23.836 1.00 48.47 605 GLY A N 1
ATOM 4833 C CA . GLY A 1 605 ? -1.924 -25.322 -23.066 1.00 48.47 605 GLY A CA 1
ATOM 4834 C C . GLY A 1 605 ? -0.481 -25.035 -22.627 1.00 48.47 605 GLY A C 1
ATOM 4835 O O . GLY A 1 605 ? 0.278 -25.958 -22.354 1.00 48.47 605 GLY A O 1
ATOM 4836 N N . CYS A 1 606 ? -0.125 -23.754 -22.462 1.00 54.34 606 CYS A N 1
ATOM 4837 C CA . CYS A 1 606 ? 1.034 -23.385 -21.639 1.00 54.34 606 CYS A CA 1
ATOM 4838 C C . CYS A 1 606 ? 0.737 -23.765 -20.181 1.00 54.34 606 CYS A C 1
ATOM 4840 O O . CYS A 1 606 ? -0.244 -23.283 -19.604 1.00 54.34 606 CYS A O 1
ATOM 4842 N N . GLN A 1 607 ? 1.552 -24.650 -19.607 1.00 51.72 607 GLN A N 1
ATOM 4843 C CA . GLN A 1 607 ? 1.362 -25.173 -18.248 1.00 51.72 607 GLN A CA 1
ATOM 4844 C C . GLN A 1 607 ? 2.220 -24.457 -17.197 1.00 51.72 607 GLN A C 1
ATOM 4846 O O . GLN A 1 607 ? 1.935 -24.569 -16.008 1.00 51.72 607 GLN A O 1
ATOM 4851 N N . ASP A 1 608 ? 3.231 -23.702 -17.628 1.00 54.94 608 ASP A N 1
ATOM 4852 C CA . ASP A 1 608 ? 4.175 -22.995 -16.765 1.00 54.94 608 ASP A CA 1
ATOM 4853 C C . ASP A 1 608 ? 4.689 -21.692 -17.419 1.00 54.94 608 ASP A C 1
ATOM 4855 O O . ASP A 1 608 ? 4.437 -21.402 -18.596 1.00 54.94 608 ASP A O 1
ATOM 4859 N N . ASN A 1 609 ? 5.411 -20.883 -16.636 1.00 55.88 609 ASN A N 1
ATOM 4860 C CA . ASN A 1 609 ? 5.969 -19.607 -17.093 1.00 55.88 609 ASN A CA 1
ATOM 4861 C C . ASN A 1 609 ? 7.088 -19.788 -18.138 1.00 55.88 609 ASN A C 1
ATOM 4863 O O . ASN A 1 609 ? 7.319 -18.882 -18.937 1.00 55.88 609 ASN A O 1
ATOM 4867 N N . LEU A 1 610 ? 7.762 -20.945 -18.175 1.00 62.00 610 LEU A N 1
ATOM 4868 C CA . LEU A 1 610 ? 8.817 -21.241 -19.147 1.00 62.00 610 LEU A CA 1
ATOM 4869 C C . LEU A 1 610 ? 8.223 -21.486 -20.538 1.00 62.00 610 LEU A C 1
ATOM 4871 O O . LEU A 1 610 ? 8.701 -20.909 -21.506 1.00 62.00 610 LEU A O 1
ATOM 4875 N N . GLN A 1 611 ? 7.136 -22.251 -20.633 1.00 59.41 611 GLN A N 1
ATOM 4876 C CA . GLN A 1 611 ? 6.366 -22.447 -21.862 1.00 59.41 611 GLN A CA 1
ATOM 4877 C C . GLN A 1 611 ? 5.748 -21.138 -22.351 1.00 59.41 611 GLN A C 1
ATOM 4879 O O . GLN A 1 611 ? 5.673 -20.923 -23.556 1.00 59.41 611 GLN A O 1
ATOM 4884 N N . MET A 1 612 ? 5.358 -20.237 -21.442 1.00 58.94 612 MET A N 1
ATOM 4885 C CA . MET A 1 612 ? 4.927 -18.892 -21.824 1.00 58.94 612 MET A CA 1
ATOM 4886 C C . MET A 1 612 ? 6.081 -18.039 -22.346 1.00 58.94 612 MET A C 1
ATOM 4888 O O . MET A 1 612 ? 5.890 -17.369 -23.353 1.00 58.94 612 MET A O 1
ATOM 4892 N N . ARG A 1 613 ? 7.277 -18.078 -21.740 1.00 58.00 613 ARG A N 1
ATOM 4893 C CA . ARG A 1 613 ? 8.467 -17.452 -22.345 1.00 58.00 613 ARG A CA 1
ATOM 4894 C C . ARG A 1 613 ? 8.736 -18.044 -23.724 1.00 58.00 613 ARG A C 1
ATOM 4896 O O . ARG A 1 613 ? 8.726 -17.296 -24.687 1.00 58.00 613 ARG A O 1
ATOM 4903 N N . GLU A 1 614 ? 8.812 -19.370 -23.850 1.00 59.88 614 GLU A N 1
ATOM 4904 C CA . GLU A 1 614 ? 8.963 -20.046 -25.144 1.00 59.88 614 GLU A CA 1
ATOM 4905 C C . GLU A 1 614 ? 7.858 -19.681 -26.146 1.00 59.88 614 GLU A C 1
ATOM 4907 O O . GLU A 1 614 ? 8.119 -19.679 -27.342 1.00 59.88 614 GLU A O 1
ATOM 4912 N N . PHE A 1 615 ? 6.634 -19.382 -25.700 1.00 56.81 615 PHE A N 1
ATOM 4913 C CA . PHE A 1 615 ? 5.517 -18.954 -26.546 1.00 56.81 615 PHE A CA 1
ATOM 4914 C C . PHE A 1 615 ? 5.609 -17.474 -26.947 1.00 56.81 615 PHE A C 1
ATOM 4916 O O . PHE A 1 615 ? 5.327 -17.146 -28.098 1.00 56.81 615 PHE A O 1
ATOM 4923 N N . LEU A 1 616 ? 6.036 -16.588 -26.044 1.00 53.84 616 LEU A N 1
ATOM 4924 C CA . LEU A 1 616 ? 6.343 -15.185 -26.340 1.00 53.84 616 LEU A CA 1
ATOM 4925 C C . LEU A 1 616 ? 7.521 -15.099 -27.324 1.00 53.84 616 LEU A C 1
ATOM 4927 O O . LEU A 1 616 ? 7.394 -14.473 -28.376 1.00 53.84 616 LEU A O 1
ATOM 4931 N N . ASP A 1 617 ? 8.593 -15.840 -27.045 1.00 54.09 617 ASP A N 1
ATOM 4932 C CA . ASP A 1 617 ? 9.750 -16.038 -27.918 1.00 54.09 617 ASP A CA 1
ATOM 4933 C C . ASP A 1 617 ? 9.336 -16.696 -29.253 1.00 54.09 617 ASP A C 1
ATOM 4935 O O . ASP A 1 617 ? 9.875 -16.361 -30.308 1.00 54.09 617 ASP A O 1
ATOM 4939 N N . ALA A 1 618 ? 8.344 -17.601 -29.256 1.00 49.09 618 ALA A N 1
ATOM 4940 C CA . ALA A 1 618 ? 7.873 -18.271 -30.473 1.00 49.09 618 ALA A CA 1
ATOM 4941 C C . ALA A 1 618 ? 6.926 -17.434 -31.335 1.00 49.09 618 ALA A C 1
ATOM 4943 O O . ALA A 1 618 ? 6.950 -17.556 -32.563 1.00 49.09 618 ALA A O 1
ATOM 4944 N N . LEU A 1 619 ? 6.133 -16.545 -30.734 1.00 47.66 619 LEU A N 1
ATOM 4945 C CA . LEU A 1 619 ? 5.463 -15.466 -31.460 1.00 47.66 619 LEU A CA 1
ATOM 4946 C C . LEU A 1 619 ? 6.489 -14.500 -32.084 1.00 47.66 619 LEU A C 1
ATOM 4948 O O . LEU A 1 619 ? 6.144 -13.773 -33.017 1.00 47.66 619 LEU A O 1
ATOM 4952 N N . GLU A 1 620 ? 7.752 -14.544 -31.650 1.00 50.78 620 GLU A N 1
ATOM 4953 C CA . GLU A 1 620 ? 8.907 -13.830 -32.206 1.00 50.78 620 GLU A CA 1
ATOM 4954 C C . GLU A 1 620 ? 9.922 -14.748 -32.941 1.00 50.78 620 GLU A C 1
ATOM 4956 O O . GLU A 1 620 ? 11.093 -14.387 -33.085 1.00 50.78 620 GLU A O 1
ATOM 4961 N N . PHE A 1 621 ? 9.500 -15.900 -33.501 1.00 30.95 621 PHE A N 1
ATOM 4962 C CA . PHE A 1 621 ? 10.399 -16.805 -34.249 1.00 30.95 621 PHE A CA 1
ATOM 4963 C C . PHE A 1 621 ? 10.898 -16.254 -35.605 1.00 30.95 621 PHE A C 1
ATOM 4965 O O . PHE A 1 621 ? 10.507 -16.732 -36.668 1.00 30.95 621 PHE A O 1
ATOM 4972 N N . SER A 1 622 ? 11.831 -15.296 -35.558 1.00 28.47 622 SER A N 1
ATOM 4973 C CA . SER A 1 622 ? 13.154 -15.409 -36.201 1.00 28.47 622 SER A CA 1
ATOM 4974 C C . SER A 1 622 ? 14.044 -14.171 -35.956 1.00 28.47 622 SER A C 1
ATOM 4976 O O . SER A 1 622 ? 14.423 -13.507 -36.920 1.00 28.47 622 SER A O 1
ATOM 4978 N N . CYS A 1 623 ? 14.417 -13.834 -34.709 1.00 28.39 623 CYS A N 1
ATOM 4979 C CA . CYS A 1 623 ? 15.430 -12.776 -34.490 1.00 28.39 623 CYS A CA 1
ATOM 4980 C C . CYS A 1 623 ? 16.393 -12.927 -33.293 1.00 28.39 623 CYS A C 1
ATOM 4982 O O . CYS A 1 623 ? 16.974 -11.950 -32.829 1.00 28.39 623 CYS A O 1
ATOM 4984 N N . PHE A 1 624 ? 16.706 -14.165 -32.907 1.00 24.77 624 PHE A N 1
ATOM 4985 C CA . PHE A 1 624 ? 17.961 -14.510 -32.225 1.00 24.77 624 PHE A CA 1
ATOM 4986 C C . PHE A 1 624 ? 18.523 -15.785 -32.874 1.00 24.77 624 PHE A C 1
ATOM 4988 O O . PHE A 1 624 ? 17.786 -16.755 -33.008 1.00 24.77 624 PHE A O 1
ATOM 4995 N N . HIS A 1 625 ? 19.772 -15.902 -33.339 1.00 23.70 625 HIS A N 1
ATOM 4996 C CA . HIS A 1 625 ? 20.871 -14.971 -33.676 1.00 23.70 625 HIS A CA 1
ATOM 4997 C C . HIS A 1 625 ? 21.784 -15.717 -34.707 1.00 23.70 625 HIS A C 1
ATOM 4999 O O . HIS A 1 625 ? 21.600 -16.925 -34.868 1.00 23.70 625 HIS A O 1
ATOM 5005 N N . PRO A 1 626 ? 22.774 -15.103 -35.404 1.00 27.09 626 PRO A N 1
ATOM 5006 C CA . PRO A 1 626 ? 23.226 -13.716 -35.409 1.00 27.09 626 PRO A CA 1
ATOM 5007 C C . PRO A 1 626 ? 23.124 -13.104 -36.829 1.00 27.09 626 PRO A C 1
ATOM 5009 O O . PRO A 1 626 ? 24.135 -12.845 -37.478 1.00 27.09 626 PRO A O 1
ATOM 5012 N N . TRP A 1 627 ? 21.885 -12.811 -37.267 1.00 25.39 627 TRP A N 1
ATOM 5013 C CA . TRP A 1 627 ? 21.572 -11.756 -38.259 1.00 25.39 627 TRP A CA 1
ATOM 5014 C C . TRP A 1 627 ? 22.008 -12.092 -39.731 1.00 25.39 627 TRP A C 1
ATOM 5016 O O . TRP A 1 627 ? 23.178 -11.964 -40.073 1.00 25.39 627 TRP A O 1
ATOM 5026 N N . PRO A 1 628 ? 21.120 -12.589 -40.630 1.00 36.12 628 PRO A N 1
ATOM 5027 C CA . PRO A 1 628 ? 20.995 -12.104 -42.047 1.00 36.12 628 PRO A CA 1
ATOM 5028 C C . PRO A 1 628 ? 19.523 -12.034 -42.552 1.00 36.12 628 PRO A C 1
ATOM 5030 O O . PRO A 1 628 ? 18.671 -12.632 -41.914 1.00 36.12 628 PRO A O 1
ATOM 5033 N N . ARG A 1 629 ? 19.098 -11.402 -43.673 1.00 20.41 629 ARG A N 1
ATOM 5034 C CA . ARG A 1 629 ? 19.626 -10.459 -44.711 1.00 20.41 629 ARG A CA 1
ATOM 5035 C C . ARG A 1 629 ? 18.442 -9.529 -45.141 1.00 20.41 629 ARG A C 1
ATOM 5037 O O . ARG A 1 629 ? 17.299 -9.818 -44.820 1.00 20.41 629 ARG A O 1
ATOM 5044 N N . ILE A 1 630 ? 18.725 -8.422 -45.838 1.00 29.45 630 ILE A N 1
ATOM 5045 C CA . ILE A 1 630 ? 17.797 -7.404 -46.403 1.00 29.45 630 ILE A CA 1
ATOM 5046 C C . ILE A 1 630 ? 16.598 -7.994 -47.182 1.00 29.45 630 ILE A C 1
ATOM 5048 O O . ILE A 1 630 ? 16.826 -8.914 -47.969 1.00 29.45 630 ILE A O 1
ATOM 5052 N N . GLY A 1 631 ? 15.401 -7.368 -47.122 1.00 27.08 631 GLY A N 1
ATOM 5053 C CA . GLY A 1 631 ? 14.534 -7.363 -48.318 1.00 27.08 631 GLY A CA 1
ATOM 5054 C C . GLY A 1 631 ? 12.999 -7.236 -48.278 1.00 27.08 631 GLY A C 1
ATOM 5055 O O . GLY A 1 631 ? 12.420 -7.659 -49.270 1.00 27.08 631 GLY A O 1
ATOM 5056 N N . THR A 1 632 ? 12.315 -6.648 -47.284 1.00 23.22 632 THR A N 1
ATOM 5057 C CA . THR A 1 632 ? 10.889 -6.234 -47.450 1.00 23.22 632 THR A CA 1
ATOM 5058 C C . THR A 1 632 ? 10.520 -4.999 -46.613 1.00 23.22 632 THR A C 1
ATOM 5060 O O . THR A 1 632 ? 10.988 -4.901 -45.480 1.00 23.22 632 THR A O 1
ATOM 5063 N N . PRO A 1 633 ? 9.674 -4.077 -47.121 1.00 29.80 633 PRO A N 1
ATOM 5064 C CA . PRO A 1 633 ? 9.241 -2.886 -46.394 1.00 29.80 633 PRO A CA 1
ATOM 5065 C C . PRO A 1 633 ? 7.925 -3.124 -45.630 1.00 29.80 633 PRO A C 1
ATOM 5067 O O . PRO A 1 633 ? 6.861 -2.909 -46.194 1.00 29.80 633 PRO A O 1
ATOM 5070 N N . ASP A 1 634 ? 8.005 -3.583 -44.378 1.00 29.27 634 ASP A N 1
ATOM 5071 C CA . ASP A 1 634 ? 7.045 -3.289 -43.289 1.00 29.27 634 ASP A CA 1
ATOM 5072 C C . ASP A 1 634 ? 7.374 -4.141 -42.050 1.00 29.27 634 ASP A C 1
ATOM 5074 O O . ASP A 1 634 ? 7.152 -5.351 -42.035 1.00 29.27 634 ASP A O 1
ATOM 5078 N N . ALA A 1 635 ? 7.904 -3.515 -40.994 1.00 28.44 635 ALA A N 1
ATOM 5079 C CA . ALA A 1 635 ? 8.141 -4.168 -39.698 1.00 28.44 635 ALA A CA 1
ATOM 5080 C C . ALA A 1 635 ? 8.041 -3.203 -38.493 1.00 28.44 635 ALA A C 1
ATOM 5082 O O . ALA A 1 635 ? 8.519 -3.508 -37.405 1.00 28.44 635 ALA A O 1
ATOM 5083 N N . SER A 1 636 ? 7.401 -2.035 -38.651 1.00 29.09 636 SER A N 1
ATOM 5084 C CA . SER A 1 636 ? 7.335 -0.987 -37.607 1.00 29.09 636 SER A CA 1
ATOM 5085 C C . SER A 1 636 ? 6.277 -1.235 -36.510 1.00 29.09 636 SER A C 1
ATOM 5087 O O . SER A 1 636 ? 5.679 -0.291 -35.979 1.00 29.09 636 SER A O 1
ATOM 5089 N N . GLN A 1 637 ? 6.021 -2.507 -36.186 1.00 32.88 637 GLN A N 1
ATOM 5090 C CA . GLN A 1 637 ? 5.136 -2.979 -35.117 1.00 32.88 637 GLN A CA 1
ATOM 5091 C C . GLN A 1 637 ? 5.702 -4.279 -34.504 1.00 32.88 637 GLN A C 1
ATOM 5093 O O . GLN A 1 637 ? 6.353 -5.053 -35.197 1.00 32.88 637 GLN A O 1
ATOM 5098 N N . PHE A 1 638 ? 5.380 -4.533 -33.228 1.00 33.69 638 PHE A N 1
ATOM 5099 C CA . PHE A 1 638 ? 5.747 -5.717 -32.416 1.00 33.69 638 PHE A CA 1
ATOM 5100 C C . PHE A 1 638 ? 7.156 -5.732 -31.804 1.00 33.69 638 PHE A C 1
ATOM 5102 O O . PHE A 1 638 ? 8.096 -6.321 -32.321 1.00 33.69 638 PHE A O 1
ATOM 5109 N N . SER A 1 639 ? 7.234 -5.149 -30.604 1.00 34.81 639 SER A N 1
ATOM 5110 C CA . SER A 1 639 ? 8.194 -5.513 -29.560 1.00 34.81 639 SER A CA 1
ATOM 5111 C C . SER A 1 639 ? 7.499 -5.402 -28.193 1.00 34.81 639 SER A C 1
ATOM 5113 O O . SER A 1 639 ? 6.796 -4.421 -27.889 1.00 34.81 639 SER A O 1
ATOM 5115 N N . LEU A 1 640 ? 7.652 -6.431 -27.359 1.00 37.31 640 LEU A N 1
ATOM 5116 C CA . LEU A 1 640 ? 7.381 -6.336 -25.925 1.00 37.31 640 LEU A CA 1
ATOM 5117 C C . LEU A 1 640 ? 8.511 -5.528 -25.276 1.00 37.31 640 LEU A C 1
ATOM 5119 O O . LEU A 1 640 ? 9.686 -5.776 -25.529 1.00 37.31 640 LEU A O 1
ATOM 5123 N N . ALA A 1 641 ? 8.160 -4.542 -24.446 1.00 42.75 641 ALA A N 1
ATOM 5124 C CA . ALA A 1 641 ? 9.178 -3.769 -23.739 1.00 42.75 641 ALA A CA 1
ATOM 5125 C C . ALA A 1 641 ? 9.889 -4.692 -22.728 1.00 42.75 641 ALA A C 1
ATOM 5127 O O . ALA A 1 641 ? 9.194 -5.498 -22.097 1.00 42.75 641 ALA A O 1
ATOM 5128 N N . PRO A 1 642 ? 11.214 -4.570 -22.510 1.00 40.12 642 PRO A N 1
ATOM 5129 C CA . PRO A 1 642 ? 11.952 -5.432 -21.576 1.00 40.12 642 PRO A CA 1
ATOM 5130 C C . PRO A 1 642 ? 11.349 -5.458 -20.164 1.00 40.12 642 PRO A C 1
ATOM 5132 O O . PRO A 1 642 ? 11.374 -6.475 -19.476 1.00 40.12 642 PRO A O 1
ATOM 5135 N N . GLU A 1 643 ? 10.737 -4.347 -19.756 1.00 42.34 643 GLU A N 1
ATOM 5136 C CA . GLU A 1 643 ? 10.045 -4.190 -18.475 1.00 42.34 643 GLU A CA 1
ATOM 5137 C C . GLU A 1 643 ? 8.779 -5.055 -18.366 1.00 42.34 643 GLU A C 1
ATOM 5139 O O . GLU A 1 643 ? 8.484 -5.567 -17.290 1.00 42.34 643 GLU A O 1
ATOM 5144 N N . VAL A 1 644 ? 8.067 -5.288 -19.477 1.00 44.81 644 VAL A N 1
ATOM 5145 C CA . VAL A 1 644 ? 6.906 -6.195 -19.524 1.00 44.81 644 VAL A CA 1
ATOM 5146 C C . VAL A 1 644 ? 7.366 -7.649 -19.440 1.00 44.81 644 VAL A C 1
ATOM 5148 O O . VAL A 1 644 ? 6.763 -8.424 -18.707 1.00 44.81 644 VAL A O 1
ATOM 5151 N N . VAL A 1 645 ? 8.459 -8.017 -20.118 1.00 47.44 645 VAL A N 1
ATOM 5152 C CA . VAL A 1 645 ? 9.027 -9.378 -20.052 1.00 47.44 645 VAL A CA 1
ATOM 5153 C C . VAL A 1 645 ? 9.492 -9.702 -18.626 1.00 47.44 645 VAL A C 1
ATOM 5155 O O . VAL A 1 645 ? 9.108 -10.725 -18.068 1.00 47.44 645 VAL A O 1
ATOM 5158 N N . CYS A 1 646 ? 10.213 -8.783 -17.976 1.00 52.81 646 CYS A N 1
ATOM 5159 C CA . CYS A 1 646 ? 10.613 -8.931 -16.572 1.00 52.81 646 CYS A CA 1
ATOM 5160 C C . CYS A 1 646 ? 9.435 -8.986 -15.583 1.00 52.81 646 CYS A C 1
ATOM 5162 O O . CYS A 1 646 ? 9.617 -9.508 -14.482 1.00 52.81 646 CYS A O 1
ATOM 5164 N N . ALA A 1 647 ? 8.265 -8.447 -15.947 1.00 60.59 647 ALA A N 1
ATOM 5165 C CA . ALA A 1 647 ? 7.055 -8.473 -15.128 1.00 60.59 647 ALA A CA 1
ATOM 5166 C C . ALA A 1 647 ? 6.182 -9.721 -15.373 1.00 60.59 647 ALA A C 1
ATOM 5168 O O . ALA A 1 647 ? 5.529 -10.180 -14.438 1.00 60.59 647 ALA A O 1
ATOM 5169 N N . VAL A 1 648 ? 6.220 -10.327 -16.572 1.00 62.28 648 VAL A N 1
ATOM 5170 C CA . VAL A 1 648 ? 5.620 -11.654 -16.846 1.00 62.28 648 VAL A CA 1
ATOM 5171 C C . VAL A 1 648 ? 6.175 -12.709 -15.886 1.00 62.28 648 VAL A C 1
ATOM 5173 O O . VAL A 1 648 ? 5.422 -13.523 -15.367 1.00 62.28 648 VAL A O 1
ATOM 5176 N N . ASP A 1 649 ? 7.467 -12.635 -15.567 1.00 64.25 649 ASP A N 1
ATOM 5177 C CA . ASP A 1 649 ? 8.145 -13.512 -14.600 1.00 64.25 649 ASP A CA 1
ATOM 5178 C C . ASP A 1 649 ? 7.625 -13.420 -13.154 1.00 64.25 649 ASP A C 1
ATOM 5180 O O . ASP A 1 649 ? 8.046 -14.202 -12.303 1.00 64.25 649 ASP A O 1
ATOM 5184 N N . LEU A 1 650 ? 6.782 -12.432 -12.846 1.00 72.75 650 LEU A N 1
ATOM 5185 C CA . LEU A 1 650 ? 6.170 -12.228 -11.530 1.00 72.75 650 LEU A CA 1
ATOM 5186 C C . LEU A 1 650 ? 4.677 -12.610 -11.526 1.00 72.75 650 LEU A C 1
ATOM 5188 O O . LEU A 1 650 ? 4.028 -12.581 -10.477 1.00 72.75 650 LEU A O 1
ATOM 5192 N N . LEU A 1 651 ? 4.140 -13.013 -12.683 1.00 70.62 651 LEU A N 1
ATOM 5193 C CA . LEU A 1 651 ? 2.825 -13.634 -12.815 1.00 70.62 651 LEU A CA 1
ATOM 5194 C C . LEU A 1 651 ? 2.882 -15.113 -12.404 1.00 70.62 651 LEU A C 1
ATOM 5196 O O . LEU A 1 651 ? 3.894 -15.792 -12.581 1.00 70.62 651 LEU A O 1
ATOM 5200 N N . SER A 1 652 ? 1.775 -15.631 -11.881 1.00 68.75 652 SER A N 1
ATOM 5201 C CA . SER A 1 652 ? 1.594 -17.066 -11.666 1.00 68.75 652 SER A CA 1
ATOM 5202 C C . SER A 1 652 ? 1.254 -17.783 -12.975 1.00 68.75 652 SER A C 1
ATOM 5204 O O . SER A 1 652 ? 0.722 -17.192 -13.919 1.00 68.75 652 SER A O 1
ATOM 5206 N N . SER A 1 653 ? 1.481 -19.096 -13.012 1.00 64.19 653 SER A N 1
ATOM 5207 C CA . SER A 1 653 ? 1.167 -19.919 -14.186 1.00 64.19 653 SER A CA 1
ATOM 5208 C C . SER A 1 653 ? -0.324 -19.911 -14.552 1.00 64.19 653 SER A C 1
ATOM 5210 O O . SER A 1 653 ? -0.666 -20.079 -15.719 1.00 64.19 653 SER A O 1
ATOM 5212 N N . GLU A 1 654 ? -1.224 -19.662 -13.594 1.00 67.94 654 GLU A N 1
ATOM 5213 C CA . GLU A 1 654 ? -2.661 -19.505 -13.859 1.00 67.94 654 GLU A CA 1
ATOM 5214 C C . GLU A 1 654 ? -2.986 -18.154 -14.516 1.00 67.94 654 GLU A C 1
ATOM 5216 O O . GLU A 1 654 ? -3.728 -18.114 -15.496 1.00 67.94 654 GLU A O 1
ATOM 5221 N N . GLU A 1 655 ? -2.369 -17.062 -14.055 1.00 73.31 655 GLU A N 1
ATOM 5222 C CA . GLU A 1 655 ? -2.492 -15.724 -14.657 1.00 73.31 655 GLU A CA 1
ATOM 5223 C C . GLU A 1 655 ? -1.956 -15.714 -16.099 1.00 73.31 655 GLU A C 1
ATOM 5225 O O . GLU A 1 655 ? -2.569 -15.150 -17.005 1.00 73.31 655 GLU A O 1
ATOM 5230 N N . VAL A 1 656 ? -0.841 -16.410 -16.323 1.00 66.31 656 VAL A N 1
ATOM 5231 C CA . VAL A 1 656 ? -0.255 -16.679 -17.640 1.00 66.31 656 VAL A CA 1
ATOM 5232 C C . VAL A 1 656 ? -1.191 -17.511 -18.525 1.00 66.31 656 VAL A C 1
ATOM 5234 O O . VAL A 1 656 ? -1.443 -17.150 -19.678 1.00 66.31 656 VAL A O 1
ATOM 5237 N N . ARG A 1 657 ? -1.762 -18.597 -17.993 1.00 65.00 657 ARG A N 1
ATOM 5238 C CA . ARG A 1 657 ? -2.700 -19.464 -18.722 1.00 65.00 657 ARG A CA 1
ATOM 5239 C C . ARG A 1 657 ? -3.971 -18.718 -19.128 1.00 65.00 657 ARG A C 1
ATOM 5241 O O . ARG A 1 657 ? -4.439 -18.900 -20.250 1.00 65.00 657 ARG A O 1
ATOM 5248 N N . GLU A 1 658 ? -4.491 -17.853 -18.259 1.00 72.88 658 GLU A N 1
ATOM 5249 C CA . GLU A 1 658 ? -5.637 -16.976 -18.528 1.00 72.88 658 GLU A CA 1
ATOM 5250 C C . GLU A 1 658 ? -5.357 -16.029 -19.709 1.00 72.88 658 GLU A C 1
ATOM 5252 O O . GLU A 1 658 ? -6.184 -15.918 -20.619 1.00 72.88 658 GLU A O 1
ATOM 5257 N N . ILE A 1 659 ? -4.176 -15.394 -19.745 1.00 68.06 659 ILE A N 1
ATOM 5258 C CA . ILE A 1 659 ? -3.735 -14.546 -20.866 1.00 68.06 659 ILE A CA 1
ATOM 5259 C C . ILE A 1 659 ? -3.754 -15.346 -22.179 1.00 68.06 659 ILE A C 1
ATOM 5261 O O . ILE A 1 659 ? -4.395 -14.919 -23.143 1.00 68.06 659 ILE A O 1
ATOM 5265 N N . VAL A 1 660 ? -3.100 -16.515 -22.215 1.00 63.47 660 VAL A N 1
ATOM 5266 C CA . VAL A 1 660 ? -3.002 -17.358 -23.424 1.00 63.47 660 VAL A CA 1
ATOM 5267 C C . VAL A 1 660 ? -4.379 -17.834 -23.888 1.00 63.47 660 VAL A C 1
ATOM 5269 O O . VAL A 1 660 ? -4.717 -17.699 -25.065 1.00 63.47 660 VAL A O 1
ATOM 5272 N N . GLN A 1 661 ? -5.207 -18.346 -22.972 1.00 66.69 661 GLN A N 1
ATOM 5273 C CA . GLN A 1 661 ? -6.550 -18.836 -23.291 1.00 66.69 661 GLN A CA 1
ATOM 5274 C C . GLN A 1 661 ? -7.474 -17.725 -23.798 1.00 66.69 661 GLN A C 1
ATOM 5276 O O . GLN A 1 661 ? -8.235 -17.964 -24.734 1.00 66.69 661 GLN A O 1
ATOM 5281 N N . THR A 1 662 ? -7.384 -16.517 -23.234 1.00 71.44 662 THR A N 1
ATOM 5282 C CA . THR A 1 662 ? -8.174 -15.360 -23.683 1.00 71.44 662 THR A CA 1
ATOM 5283 C C . THR A 1 662 ? -7.784 -14.955 -25.104 1.00 71.44 662 THR A C 1
ATOM 5285 O O . THR A 1 662 ? -8.638 -14.879 -25.985 1.00 71.44 662 THR A O 1
ATOM 5288 N N . VAL A 1 663 ? -6.484 -14.746 -25.352 1.00 64.38 663 VAL A N 1
ATOM 5289 C CA . VAL A 1 663 ? -5.982 -14.299 -26.661 1.00 64.38 663 VAL A CA 1
ATOM 5290 C C . VAL A 1 663 ? -6.259 -15.339 -27.748 1.00 64.38 663 VAL A C 1
ATOM 5292 O O . VAL A 1 663 ? -6.669 -14.972 -28.846 1.00 64.38 663 VAL A O 1
ATOM 5295 N N . TRP A 1 664 ? -6.081 -16.631 -27.461 1.00 59.75 664 TRP A N 1
ATOM 5296 C CA . TRP A 1 664 ? -6.251 -17.687 -28.463 1.00 59.75 664 TRP A CA 1
ATOM 5297 C C . TRP A 1 664 ? -7.707 -18.151 -28.633 1.00 59.75 664 TRP A C 1
ATOM 5299 O O . TRP A 1 664 ? -8.118 -18.533 -29.731 1.00 59.75 664 TRP A O 1
ATOM 5309 N N . GLY A 1 665 ? -8.520 -18.094 -27.573 1.00 59.22 665 GLY A N 1
ATOM 5310 C CA . GLY A 1 665 ? -9.947 -18.429 -27.621 1.00 59.22 665 GLY A CA 1
ATOM 5311 C C . GLY A 1 665 ? -10.727 -17.550 -28.603 1.00 59.22 665 GLY A C 1
ATOM 5312 O O . GLY A 1 665 ? -11.545 -18.063 -29.369 1.00 59.22 665 GLY A O 1
ATOM 5313 N N . ASP A 1 666 ? -10.397 -16.256 -28.651 1.00 58.34 666 ASP A N 1
ATOM 5314 C CA . ASP A 1 666 ? -10.924 -15.295 -29.629 1.00 58.34 666 ASP A CA 1
ATOM 5315 C C . ASP A 1 666 ? -10.583 -15.674 -31.083 1.00 58.34 666 ASP A C 1
ATOM 5317 O O . ASP A 1 666 ? -11.415 -15.528 -31.983 1.00 58.34 666 ASP A O 1
ATOM 5321 N N . GLN A 1 667 ? -9.369 -16.185 -31.318 1.00 54.66 667 GLN A N 1
ATOM 5322 C CA . GLN A 1 667 ? -8.805 -16.402 -32.657 1.00 54.66 667 GLN A CA 1
ATOM 5323 C C . GLN A 1 667 ? -9.278 -17.700 -33.331 1.00 54.66 667 GLN A C 1
ATOM 5325 O O . GLN A 1 667 ? -9.170 -17.847 -34.549 1.00 54.66 667 GLN A O 1
ATOM 5330 N N . LYS A 1 668 ? -9.896 -18.623 -32.578 1.00 48.22 668 LYS A N 1
ATOM 5331 C CA . LYS A 1 668 ? -10.376 -19.932 -33.076 1.00 48.22 668 LYS A CA 1
ATOM 5332 C C . LYS A 1 668 ? -11.383 -19.846 -34.240 1.00 48.22 668 LYS A C 1
ATOM 5334 O O . LYS A 1 668 ? -11.639 -20.845 -34.905 1.00 48.22 668 LYS A O 1
ATOM 5339 N N . LYS A 1 669 ? -11.958 -18.665 -34.491 1.00 49.59 669 LYS A N 1
ATOM 5340 C CA . LYS A 1 669 ? -12.916 -18.390 -35.577 1.00 49.59 669 LYS A CA 1
ATOM 5341 C C . LYS A 1 669 ? -12.261 -18.079 -36.932 1.00 49.59 669 LYS A C 1
ATOM 5343 O O . LYS A 1 669 ? -12.974 -18.054 -37.929 1.00 49.59 669 LYS A O 1
ATOM 5348 N N . PHE A 1 670 ? -10.949 -17.828 -36.973 1.00 42.72 670 PHE A N 1
ATOM 5349 C CA . PHE A 1 670 ? -10.265 -17.267 -38.148 1.00 42.72 670 PHE A CA 1
ATOM 5350 C C . PHE A 1 670 ? -9.336 -18.244 -38.890 1.00 42.72 670 PHE A C 1
ATOM 5352 O O . PHE A 1 670 ? -8.802 -17.883 -39.936 1.00 42.72 670 PHE A O 1
ATOM 5359 N N . TRP A 1 671 ? -9.145 -19.475 -38.399 1.00 42.53 671 TRP A N 1
ATOM 5360 C CA . TRP A 1 671 ? -8.215 -20.429 -39.018 1.00 42.53 671 TRP A CA 1
ATOM 5361 C C . TRP A 1 671 ? -8.899 -21.385 -40.021 1.00 42.53 671 TRP A C 1
ATOM 5363 O O . TRP A 1 671 ? -9.894 -22.021 -39.659 1.00 42.53 671 TRP A O 1
ATOM 5373 N N . PRO A 1 672 ? -8.378 -21.560 -41.255 1.00 39.06 672 PRO A N 1
ATOM 5374 C CA . PRO A 1 672 ? -8.911 -22.531 -42.214 1.00 39.06 672 PRO A CA 1
ATOM 5375 C C . PRO A 1 672 ? -8.650 -23.982 -41.783 1.00 39.06 672 PRO A C 1
ATOM 5377 O O . PRO A 1 672 ? -7.565 -24.322 -41.309 1.00 39.06 672 PRO A O 1
ATOM 5380 N N . GLN A 1 673 ? -9.613 -24.878 -42.010 1.00 35.16 673 GLN A N 1
ATOM 5381 C CA . GLN A 1 673 ? -9.408 -26.310 -41.778 1.00 35.16 673 GLN A CA 1
ATOM 5382 C C . GLN A 1 673 ? -8.537 -26.939 -42.882 1.00 35.16 673 GLN A C 1
ATOM 5384 O O . GLN A 1 673 ? -9.000 -27.135 -44.002 1.00 35.16 673 GLN A O 1
ATOM 5389 N N . GLY A 1 674 ? -7.306 -27.322 -42.523 1.00 45.88 674 GLY A N 1
ATOM 5390 C CA . GLY A 1 674 ? -6.419 -28.184 -43.317 1.00 45.88 674 GLY A CA 1
ATOM 5391 C C . GLY A 1 674 ? -5.398 -27.450 -44.198 1.00 45.88 674 GLY A C 1
ATOM 5392 O O . GLY A 1 674 ? -5.762 -26.726 -45.118 1.00 45.88 674 GLY A O 1
ATOM 5393 N N . VAL A 1 675 ? -4.103 -27.702 -43.960 1.00 32.50 675 VAL A N 1
ATOM 5394 C CA . VAL A 1 675 ? -2.980 -27.278 -44.824 1.00 32.50 675 VAL A CA 1
ATOM 5395 C C . VAL A 1 675 ? -1.948 -28.416 -44.911 1.00 32.50 675 VAL A C 1
ATOM 5397 O O . VAL A 1 675 ? -1.771 -29.161 -43.949 1.00 32.50 675 VAL A O 1
ATOM 5400 N N . VAL A 1 676 ? -1.308 -28.583 -46.076 1.00 32.16 676 VAL A N 1
ATOM 5401 C CA . VAL A 1 676 ? -0.502 -29.761 -46.474 1.00 32.16 676 VAL A CA 1
ATOM 5402 C C . VAL A 1 676 ? 0.992 -29.409 -46.647 1.00 32.16 676 VAL A C 1
ATOM 5404 O O . VAL A 1 676 ? 1.329 -28.283 -47.007 1.00 32.16 676 VAL A O 1
ATOM 5407 N N . GLU A 1 677 ? 1.889 -30.370 -46.385 1.00 26.59 677 GLU A N 1
ATOM 5408 C CA . GLU A 1 677 ? 3.362 -30.224 -46.405 1.00 26.59 677 GLU A CA 1
ATOM 5409 C C . GLU A 1 677 ? 3.991 -30.122 -47.818 1.00 26.59 677 GLU A C 1
ATOM 5411 O O . GLU A 1 677 ? 3.576 -30.822 -48.741 1.00 26.59 677 GLU A O 1
ATOM 5416 N N . VAL A 1 678 ? 5.087 -29.351 -47.962 1.00 27.98 678 VAL A N 1
ATOM 5417 C CA . VAL A 1 678 ? 6.005 -29.370 -49.130 1.00 27.98 678 VAL A CA 1
ATOM 5418 C C . VAL A 1 678 ? 7.471 -29.215 -48.667 1.00 27.98 678 VAL A C 1
ATOM 5420 O O . VAL A 1 678 ? 7.745 -28.512 -47.696 1.00 27.98 678 VAL A O 1
ATOM 5423 N N . LYS A 1 679 ? 8.422 -29.887 -49.342 1.00 27.70 679 LYS A N 1
ATOM 5424 C CA . LYS A 1 679 ? 9.861 -29.977 -48.981 1.00 27.70 679 LYS A CA 1
ATOM 5425 C C . LYS A 1 679 ? 10.750 -29.006 -49.788 1.00 27.70 679 LYS A C 1
ATOM 5427 O O . LYS A 1 679 ? 10.426 -28.699 -50.930 1.00 27.70 679 LYS A O 1
ATOM 5432 N N . GLY A 1 680 ? 11.872 -28.553 -49.208 1.00 28.70 680 GLY A N 1
ATOM 5433 C CA . GLY A 1 680 ? 12.741 -27.489 -49.761 1.00 28.70 680 GLY A CA 1
ATOM 5434 C C . GLY A 1 680 ? 14.128 -27.909 -50.291 1.00 28.70 680 GLY A C 1
ATOM 5435 O O . GLY A 1 680 ? 14.462 -29.092 -50.335 1.00 28.70 680 GLY A O 1
ATOM 5436 N N . GLY A 1 681 ? 14.943 -26.908 -50.668 1.00 24.53 681 GLY A N 1
ATOM 5437 C CA . GLY A 1 681 ? 16.322 -27.028 -51.184 1.00 24.53 681 GLY A CA 1
ATOM 5438 C C . GLY A 1 681 ? 17.218 -25.814 -50.820 1.00 24.53 681 GLY A C 1
ATOM 5439 O O . GLY A 1 681 ? 16.699 -24.839 -50.277 1.00 24.53 681 GLY A O 1
ATOM 5440 N N . PRO A 1 682 ? 18.551 -25.869 -51.046 1.00 28.62 682 PRO A N 1
ATOM 5441 C CA . PRO A 1 682 ? 19.539 -25.026 -50.343 1.00 28.62 682 PRO A CA 1
ATOM 5442 C C . PRO A 1 682 ? 19.944 -23.712 -51.053 1.00 28.62 682 PRO A C 1
ATOM 5444 O O . PRO A 1 682 ? 19.815 -23.589 -52.267 1.00 28.62 682 PRO A O 1
ATOM 5447 N N . TYR A 1 683 ? 20.503 -22.750 -50.296 1.00 23.33 683 TYR A N 1
ATOM 5448 C CA . TYR A 1 683 ? 20.836 -21.381 -50.750 1.00 23.33 683 TYR A CA 1
ATOM 5449 C C . TYR A 1 683 ? 22.265 -20.919 -50.372 1.00 23.33 683 TYR A C 1
ATOM 5451 O O . TYR A 1 683 ? 22.782 -21.281 -49.316 1.00 23.33 683 TYR A O 1
ATOM 5459 N N . GLN A 1 684 ? 22.881 -20.063 -51.204 1.00 26.08 684 GLN A N 1
ATOM 5460 C CA . GLN A 1 684 ? 24.206 -19.436 -50.990 1.00 26.08 684 GLN A CA 1
ATOM 5461 C C . GLN A 1 684 ? 24.130 -18.024 -50.354 1.00 26.08 684 GLN A C 1
ATOM 5463 O O . GLN A 1 684 ? 23.075 -17.383 -50.331 1.00 26.08 684 GLN A O 1
ATOM 5468 N N . GLN A 1 685 ? 25.257 -17.521 -49.822 1.00 26.94 685 GLN A N 1
ATOM 5469 C CA . GLN A 1 685 ? 25.336 -16.246 -49.085 1.00 26.94 685 GLN A CA 1
ATOM 5470 C C . GLN A 1 685 ? 26.008 -15.073 -49.841 1.00 26.94 685 GLN A C 1
ATOM 5472 O O . GLN A 1 685 ? 26.838 -15.274 -50.719 1.00 26.94 685 GLN A O 1
ATOM 5477 N N . LEU A 1 686 ? 25.633 -13.846 -49.442 1.00 23.97 686 LEU A N 1
ATOM 5478 C CA . LEU A 1 686 ? 26.070 -12.512 -49.894 1.00 23.97 686 LEU A CA 1
ATOM 5479 C C . LEU A 1 686 ? 26.048 -11.496 -48.706 1.00 23.97 686 LEU A C 1
ATOM 5481 O O . LEU A 1 686 ? 25.379 -11.790 -47.701 1.00 23.97 686 LEU A O 1
ATOM 5485 N N . PRO A 1 687 ? 26.722 -10.323 -48.803 1.00 28.80 687 PRO A N 1
ATOM 5486 C CA . PRO A 1 687 ? 26.891 -9.337 -47.714 1.00 28.80 687 PRO A CA 1
ATOM 5487 C C . PRO A 1 687 ? 25.656 -8.456 -47.437 1.00 28.80 687 PRO A C 1
ATOM 5489 O O . PRO A 1 687 ? 24.562 -8.737 -47.934 1.00 28.80 687 PRO A O 1
ATOM 5492 N N . ARG A 1 688 ? 25.788 -7.459 -46.539 1.00 31.30 688 ARG A N 1
ATOM 5493 C CA . ARG A 1 688 ? 24.647 -6.839 -45.839 1.00 31.30 688 ARG A CA 1
ATOM 5494 C C . ARG A 1 688 ? 24.853 -5.369 -45.461 1.00 31.30 688 ARG A C 1
ATOM 5496 O O . ARG A 1 688 ? 25.838 -5.036 -44.822 1.00 31.30 688 ARG A O 1
ATOM 5503 N N . THR A 1 689 ? 23.828 -4.565 -45.717 1.00 33.25 689 THR A N 1
ATOM 5504 C CA . THR A 1 689 ? 23.627 -3.194 -45.231 1.00 33.25 689 THR A CA 1
ATOM 5505 C C . THR A 1 689 ? 22.135 -3.029 -44.896 1.00 33.25 689 THR A C 1
ATOM 5507 O O . THR A 1 689 ? 21.292 -3.110 -45.787 1.00 33.25 689 THR A O 1
ATOM 5510 N N . SER A 1 690 ? 21.754 -2.889 -43.620 1.00 39.22 690 SER A N 1
ATOM 5511 C CA . SER A 1 690 ? 20.358 -2.574 -43.251 1.00 39.22 690 SER A CA 1
ATOM 5512 C C . SER A 1 690 ? 20.127 -1.065 -43.299 1.00 39.22 690 SER A C 1
ATOM 5514 O O . SER A 1 690 ? 21.000 -0.302 -42.903 1.00 39.22 690 SER A O 1
ATOM 5516 N N . LYS A 1 691 ? 18.949 -0.630 -43.766 1.00 48.03 691 LYS A N 1
ATOM 5517 C CA . LYS A 1 691 ? 18.576 0.798 -43.842 1.00 48.03 691 LYS A CA 1
ATOM 5518 C C . LYS A 1 691 ? 18.157 1.417 -42.498 1.00 48.03 691 LYS A C 1
ATOM 5520 O O . LYS A 1 691 ? 17.857 2.602 -42.438 1.00 48.03 691 LYS A O 1
ATOM 5525 N N . GLU A 1 692 ? 18.128 0.615 -41.441 1.00 55.50 692 GLU A N 1
ATOM 5526 C CA . GLU A 1 692 ? 17.745 1.001 -40.084 1.00 55.50 692 GLU A CA 1
ATOM 5527 C C . GLU A 1 692 ? 18.929 0.713 -39.151 1.00 55.50 692 GLU A C 1
ATOM 5529 O O . GLU A 1 692 ? 19.572 -0.341 -39.263 1.00 55.50 692 GLU A O 1
ATOM 5534 N N . GLY A 1 693 ? 19.244 1.671 -38.274 1.00 58.25 693 GLY A N 1
ATOM 5535 C CA . GLY A 1 693 ? 20.366 1.586 -37.336 1.00 58.25 693 GLY A CA 1
ATOM 5536 C C . GLY A 1 693 ? 20.119 0.574 -36.213 1.00 58.25 693 GLY A C 1
ATOM 5537 O O . GLY A 1 693 ? 18.986 0.330 -35.797 1.00 58.25 693 GLY A O 1
ATOM 5538 N N . ARG A 1 694 ? 21.190 -0.012 -35.679 1.00 80.75 694 ARG A N 1
ATOM 5539 C CA . ARG A 1 694 ? 21.130 -0.993 -34.590 1.00 80.75 694 ARG A CA 1
ATOM 5540 C C . ARG A 1 694 ? 20.832 -0.297 -33.259 1.00 80.75 694 ARG A C 1
ATOM 5542 O O . ARG A 1 694 ? 21.693 0.370 -32.698 1.00 80.75 694 ARG A O 1
ATOM 5549 N N . ARG A 1 695 ? 19.648 -0.507 -32.689 1.00 82.31 695 ARG A N 1
ATOM 5550 C CA . ARG A 1 695 ? 19.318 -0.047 -31.328 1.00 82.31 695 ARG A CA 1
ATOM 5551 C C . ARG A 1 695 ? 20.286 -0.636 -30.285 1.00 82.31 695 ARG A C 1
ATOM 5553 O O . ARG A 1 695 ? 20.458 -1.853 -30.230 1.00 82.31 695 ARG A O 1
ATOM 5560 N N . ILE A 1 696 ? 20.900 0.220 -29.464 1.00 75.94 696 ILE A N 1
ATOM 5561 C CA . ILE A 1 696 ? 21.669 -0.163 -28.264 1.00 75.94 696 ILE A CA 1
ATOM 5562 C C . ILE A 1 696 ? 20.731 -0.182 -27.051 1.00 75.94 696 ILE A C 1
ATOM 5564 O O . ILE A 1 696 ? 20.701 -1.155 -26.303 1.00 75.94 696 ILE A O 1
ATOM 5568 N N . CYS A 1 697 ? 19.946 0.880 -26.883 1.00 78.56 697 CYS A N 1
ATOM 5569 C CA . CYS A 1 697 ? 18.861 0.999 -25.910 1.00 78.56 697 CYS A CA 1
ATOM 5570 C C . CYS A 1 697 ? 17.800 1.973 -26.451 1.00 78.56 697 CYS A C 1
ATOM 5572 O O . CYS A 1 697 ? 17.930 2.481 -27.562 1.00 78.56 697 CYS A O 1
ATOM 5574 N N . ASP A 1 698 ? 16.733 2.212 -25.697 1.00 78.81 698 ASP A N 1
ATOM 5575 C CA . ASP A 1 698 ? 15.594 3.057 -26.081 1.00 78.81 698 ASP A CA 1
ATOM 5576 C C . ASP A 1 698 ? 16.018 4.461 -26.537 1.00 78.81 698 ASP A C 1
ATOM 5578 O O . ASP A 1 698 ? 15.482 4.973 -27.520 1.00 78.81 698 ASP A O 1
ATOM 5582 N N . GLU A 1 699 ? 17.029 5.040 -25.885 1.00 84.31 699 GLU A N 1
ATOM 5583 C CA . GLU A 1 699 ? 17.531 6.384 -26.172 1.00 84.31 699 GLU A CA 1
ATOM 5584 C C . GLU A 1 699 ? 18.763 6.429 -27.091 1.00 84.31 699 GLU A C 1
ATOM 5586 O O . GLU A 1 699 ? 19.263 7.519 -27.368 1.00 84.31 699 GLU A O 1
ATOM 5591 N N . LEU A 1 700 ? 19.301 5.290 -27.549 1.00 88.69 700 LEU A N 1
ATOM 5592 C CA . LEU A 1 700 ? 20.577 5.253 -28.275 1.00 88.69 700 LEU A CA 1
ATOM 5593 C C . LEU A 1 700 ? 20.614 4.190 -29.378 1.00 88.69 700 LEU A C 1
ATOM 5595 O O . LEU A 1 700 ? 20.491 2.990 -29.123 1.00 88.69 700 LEU A O 1
ATOM 5599 N N . TYR A 1 701 ? 20.891 4.636 -30.600 1.00 89.25 701 TYR A N 1
ATOM 5600 C CA . TYR A 1 701 ? 20.943 3.820 -31.809 1.00 89.25 701 TYR A CA 1
ATOM 5601 C C . TYR A 1 701 ? 22.320 3.938 -32.463 1.00 89.25 701 TYR A C 1
ATOM 5603 O O . TYR A 1 701 ? 22.809 5.032 -32.720 1.00 89.25 701 TYR A O 1
ATOM 5611 N N . GLU A 1 702 ? 22.948 2.806 -32.748 1.00 90.69 702 GLU A N 1
ATOM 5612 C CA . GLU A 1 702 ? 24.194 2.665 -33.495 1.00 90.69 702 GLU A CA 1
ATOM 5613 C C . GLU A 1 702 ? 23.877 2.653 -34.997 1.00 90.69 702 GLU A C 1
ATOM 5615 O O . GLU A 1 702 ? 23.416 1.662 -35.562 1.00 90.69 702 GLU A O 1
ATOM 5620 N N . VAL A 1 703 ? 24.065 3.806 -35.633 1.00 86.50 703 VAL A N 1
ATOM 5621 C CA . VAL A 1 703 ? 23.681 4.093 -37.023 1.00 86.50 703 VAL A CA 1
ATOM 5622 C C . VAL A 1 703 ? 24.698 3.525 -38.018 1.00 86.50 703 VAL A C 1
ATOM 5624 O O . VAL A 1 703 ? 24.308 3.075 -39.092 1.00 86.50 703 VAL A O 1
ATOM 5627 N N . TYR A 1 704 ? 25.986 3.513 -37.659 1.00 88.50 704 TYR A N 1
ATOM 5628 C CA . TYR A 1 704 ? 27.065 2.938 -38.468 1.00 88.50 704 TYR A CA 1
ATOM 5629 C C . TYR A 1 704 ? 28.234 2.466 -37.587 1.00 88.50 704 TYR A C 1
ATOM 5631 O O . TYR A 1 704 ? 28.566 3.094 -36.578 1.00 88.50 704 TYR A O 1
ATOM 5639 N N . VAL A 1 705 ? 28.876 1.372 -38.001 1.00 86.06 705 VAL A N 1
ATOM 5640 C CA . VAL A 1 705 ? 30.093 0.785 -37.416 1.00 86.06 705 VAL A CA 1
ATOM 5641 C C . VAL A 1 705 ? 31.006 0.404 -38.584 1.00 86.06 705 VAL A C 1
ATOM 5643 O O . VAL A 1 705 ? 30.489 -0.134 -39.565 1.00 86.06 705 VAL A O 1
ATOM 5646 N N . PRO A 1 706 ? 32.328 0.640 -38.518 1.00 82.50 706 PRO A N 1
ATOM 5647 C CA . PRO A 1 706 ? 33.219 0.289 -39.613 1.00 82.50 706 PRO A CA 1
ATOM 5648 C C . PRO A 1 706 ? 33.401 -1.231 -39.701 1.00 82.50 706 PRO A C 1
ATOM 5650 O O . PRO A 1 706 ? 33.592 -1.894 -38.679 1.00 82.50 706 PRO A O 1
ATOM 5653 N N . ASP A 1 707 ? 33.428 -1.778 -40.921 1.00 74.75 707 ASP A N 1
ATOM 5654 C CA . ASP A 1 707 ? 33.616 -3.221 -41.177 1.00 74.75 707 ASP A CA 1
ATOM 5655 C C . ASP A 1 707 ? 34.919 -3.788 -40.574 1.00 74.75 707 ASP A C 1
ATOM 5657 O O . ASP A 1 707 ? 35.029 -4.987 -40.317 1.00 74.75 707 ASP A O 1
ATOM 5661 N N . SER A 1 708 ? 35.915 -2.929 -40.327 1.00 74.06 708 SER A N 1
ATOM 5662 C CA . SER A 1 708 ? 37.181 -3.278 -39.671 1.00 74.06 708 SER A CA 1
ATOM 5663 C C . SER A 1 708 ? 37.040 -3.593 -38.175 1.00 74.06 708 SER A C 1
ATOM 5665 O O . SER A 1 708 ? 37.928 -4.224 -37.602 1.00 74.06 708 SER A O 1
ATOM 5667 N N . GLY A 1 709 ? 35.977 -3.108 -37.522 1.00 72.44 709 GLY A N 1
ATOM 5668 C CA . GLY A 1 709 ? 35.820 -3.101 -36.064 1.00 72.44 709 GLY A CA 1
ATOM 5669 C C . GLY A 1 709 ? 36.768 -2.151 -35.308 1.00 72.44 709 GLY A C 1
ATOM 5670 O O . GLY A 1 709 ? 36.626 -2.003 -34.094 1.00 72.44 709 GLY A O 1
ATOM 5671 N N . ASP A 1 710 ? 37.710 -1.490 -35.992 1.00 79.19 710 ASP A N 1
ATOM 5672 C CA . ASP A 1 710 ? 38.695 -0.571 -35.404 1.00 79.19 710 ASP A CA 1
ATOM 5673 C C . ASP A 1 710 ? 38.136 0.859 -35.354 1.00 79.19 710 ASP A C 1
ATOM 5675 O O . ASP A 1 710 ? 38.325 1.667 -36.264 1.00 79.19 710 ASP A O 1
ATOM 5679 N N . VAL A 1 711 ? 37.387 1.161 -34.291 1.00 87.06 711 VAL A N 1
ATOM 5680 C CA . VAL A 1 711 ? 36.733 2.464 -34.099 1.00 87.06 711 VAL A CA 1
ATOM 5681 C C . VAL A 1 711 ? 37.736 3.505 -33.596 1.00 87.06 711 VAL A C 1
ATOM 5683 O O . VAL A 1 711 ? 38.174 3.464 -32.444 1.00 87.06 711 VAL A O 1
ATOM 5686 N N . LYS A 1 712 ? 38.050 4.494 -34.441 1.00 86.81 712 LYS A N 1
ATOM 5687 C CA . LYS A 1 712 ? 38.990 5.585 -34.121 1.00 86.81 712 LYS A CA 1
ATOM 5688 C C . LYS A 1 712 ? 38.314 6.863 -33.638 1.00 86.81 712 LYS A C 1
ATOM 5690 O O . LYS A 1 712 ? 38.995 7.705 -33.057 1.00 86.81 712 LYS A O 1
ATOM 5695 N N . ILE A 1 713 ? 37.011 7.021 -33.866 1.00 91.06 713 ILE A N 1
ATOM 5696 C CA . ILE A 1 713 ? 36.221 8.161 -33.387 1.00 91.06 713 ILE A CA 1
ATOM 5697 C C . ILE A 1 713 ? 34.740 7.788 -33.237 1.00 91.06 713 ILE A C 1
ATOM 5699 O O . ILE A 1 713 ? 34.191 7.051 -34.056 1.00 91.06 713 ILE A O 1
ATOM 5703 N N . GLU A 1 714 ? 34.090 8.327 -32.209 1.00 94.81 714 GLU A N 1
ATOM 5704 C CA . GLU A 1 714 ? 32.652 8.204 -31.956 1.00 94.81 714 GLU A CA 1
ATOM 5705 C C . GLU A 1 714 ? 31.934 9.525 -32.250 1.00 94.81 714 GLU A C 1
ATOM 5707 O O . GLU A 1 714 ? 32.303 10.583 -31.736 1.00 94.81 714 GLU A O 1
ATOM 5712 N N . LEU A 1 715 ? 30.892 9.464 -33.076 1.00 95.81 715 LEU A N 1
ATOM 5713 C CA . LEU A 1 715 ? 30.096 10.612 -33.507 1.00 95.81 715 LEU A CA 1
ATOM 5714 C C . LEU A 1 715 ? 28.663 10.422 -33.001 1.00 95.81 715 LEU A C 1
ATOM 5716 O O . LEU A 1 715 ? 28.013 9.450 -33.377 1.00 95.81 715 LEU A O 1
ATOM 5720 N N . VAL A 1 716 ? 28.173 11.314 -32.136 1.00 97.06 716 VAL A N 1
ATOM 5721 C CA . VAL A 1 716 ? 26.873 11.162 -31.456 1.00 97.06 716 VAL A CA 1
ATOM 5722 C C . VAL A 1 716 ? 25.926 12.291 -31.846 1.00 97.06 716 VAL A C 1
ATOM 5724 O O . VAL A 1 716 ? 26.155 13.446 -31.494 1.00 97.06 716 VAL A O 1
ATOM 5727 N N . PHE A 1 717 ? 24.842 11.951 -32.533 1.00 97.25 717 PHE A N 1
ATOM 5728 C CA . PHE A 1 717 ? 23.866 12.887 -33.086 1.00 97.25 717 PHE A CA 1
ATOM 5729 C C . PHE A 1 717 ? 22.614 12.990 -32.205 1.00 97.25 717 PHE A C 1
ATOM 5731 O O . PHE A 1 717 ? 21.978 11.977 -31.925 1.00 97.25 717 PHE A O 1
ATOM 5738 N N . ILE A 1 718 ? 22.230 14.199 -31.795 1.00 96.81 718 ILE A N 1
ATOM 5739 C CA . ILE A 1 718 ? 21.114 14.486 -30.877 1.00 96.81 718 ILE A CA 1
ATOM 5740 C C . ILE A 1 718 ? 20.091 15.382 -31.590 1.00 96.81 718 ILE A C 1
ATOM 5742 O O . ILE A 1 718 ? 20.405 16.518 -31.961 1.00 96.81 718 ILE A O 1
ATOM 5746 N N . HIS A 1 719 ? 18.892 14.846 -31.839 1.00 92.81 719 HIS A N 1
ATOM 5747 C CA . HIS A 1 719 ? 17.861 15.502 -32.650 1.00 92.81 719 HIS A CA 1
ATOM 5748 C C . HIS A 1 719 ? 17.199 16.707 -31.958 1.00 92.81 719 HIS A C 1
ATOM 5750 O O . HIS A 1 719 ? 17.356 16.913 -30.758 1.00 92.81 719 HIS A O 1
ATOM 5756 N N . GLY A 1 720 ? 16.457 17.506 -32.730 1.00 87.50 720 GLY A N 1
ATOM 5757 C CA . GLY A 1 720 ? 15.645 18.621 -32.233 1.00 87.50 720 GLY A CA 1
ATOM 5758 C C . GLY A 1 720 ? 14.245 18.208 -31.756 1.00 87.50 720 GLY A C 1
ATOM 5759 O O . GLY A 1 720 ? 13.989 17.039 -31.475 1.00 87.50 720 GLY A O 1
ATOM 5760 N N . LEU A 1 721 ? 13.339 19.188 -31.673 1.00 80.94 721 LEU A N 1
ATOM 5761 C CA . LEU A 1 721 ? 11.916 18.976 -31.366 1.00 80.94 721 LEU A CA 1
ATOM 5762 C C . LEU A 1 721 ? 11.170 18.214 -32.474 1.00 80.94 721 LEU A C 1
ATOM 5764 O O . LEU A 1 721 ? 11.522 18.303 -33.651 1.00 80.94 721 LEU A O 1
ATOM 5768 N N . GLN A 1 722 ? 10.090 17.537 -32.082 1.00 72.06 722 GLN A N 1
ATOM 5769 C CA . GLN A 1 722 ? 9.161 16.821 -32.954 1.00 72.06 722 GLN A CA 1
ATOM 5770 C C . GLN A 1 722 ? 7.809 17.548 -33.003 1.00 72.06 722 GLN A C 1
ATOM 5772 O O . GLN A 1 722 ? 7.139 17.691 -31.984 1.00 72.06 722 GLN A O 1
ATOM 5777 N N . ASN A 1 723 ? 7.394 17.990 -34.194 1.00 57.06 723 ASN A N 1
ATOM 5778 C CA . ASN A 1 723 ? 6.309 18.972 -34.336 1.00 57.06 723 ASN A CA 1
ATOM 5779 C C . ASN A 1 723 ? 4.879 18.433 -34.136 1.00 57.06 723 ASN A C 1
ATOM 5781 O O . ASN A 1 723 ? 3.991 19.241 -33.879 1.00 57.06 723 ASN A O 1
ATOM 5785 N N . ASP A 1 724 ? 4.633 17.130 -34.321 1.00 52.72 724 ASP A N 1
ATOM 5786 C CA . ASP A 1 724 ? 3.270 16.603 -34.532 1.00 52.72 724 ASP A CA 1
ATOM 5787 C C . ASP A 1 724 ? 2.937 15.259 -33.847 1.00 52.72 724 ASP A C 1
ATOM 5789 O O . ASP A 1 724 ? 1.806 14.790 -33.967 1.00 52.72 724 ASP A O 1
ATOM 5793 N N . GLY A 1 725 ? 3.881 14.617 -33.145 1.00 48.88 725 GLY A N 1
ATOM 5794 C CA . GLY A 1 725 ? 3.676 13.294 -32.522 1.00 48.88 725 GLY A CA 1
ATOM 5795 C C . GLY A 1 725 ? 3.435 12.129 -33.506 1.00 48.88 725 GLY A C 1
ATOM 5796 O O . GLY A 1 725 ? 3.169 11.007 -33.088 1.00 48.88 725 GLY A O 1
ATOM 5797 N N . THR A 1 726 ? 3.520 12.359 -34.821 1.00 44.78 726 THR A N 1
ATOM 5798 C CA . THR A 1 726 ? 3.305 11.336 -35.866 1.00 44.78 726 THR A CA 1
ATOM 5799 C C . THR A 1 726 ? 4.592 10.902 -36.566 1.00 44.78 726 THR A C 1
ATOM 5801 O O . THR A 1 726 ? 4.653 9.800 -37.114 1.00 44.78 726 THR A O 1
ATOM 5804 N N . GLN A 1 727 ? 5.639 11.733 -36.528 1.00 53.34 727 GLN A N 1
ATOM 5805 C CA . GLN A 1 727 ? 6.960 11.393 -37.067 1.00 53.34 727 GLN A CA 1
ATOM 5806 C C . GLN A 1 727 ? 7.621 10.253 -36.278 1.00 53.34 727 GLN A C 1
ATOM 5808 O O . GLN A 1 727 ? 8.182 10.467 -35.206 1.00 53.34 727 GLN A O 1
ATOM 5813 N N . LYS A 1 728 ? 7.592 9.039 -36.837 1.00 54.88 728 LYS A N 1
ATOM 5814 C CA . LYS A 1 728 ? 8.421 7.926 -36.359 1.00 54.88 728 LYS A CA 1
ATOM 5815 C C . LYS A 1 728 ? 9.910 8.214 -36.601 1.00 54.88 728 LYS A C 1
ATOM 5817 O O . LYS A 1 728 ? 10.272 8.987 -37.489 1.00 54.88 728 LYS A O 1
ATOM 5822 N N . ASP A 1 729 ? 10.760 7.568 -35.804 1.00 71.50 729 ASP A N 1
ATOM 5823 C CA . ASP A 1 729 ? 12.213 7.493 -36.003 1.00 71.50 729 ASP A CA 1
ATOM 5824 C C . ASP A 1 729 ? 12.911 8.861 -36.151 1.00 71.50 729 ASP A C 1
ATOM 5826 O O . ASP A 1 729 ? 13.745 9.071 -37.033 1.00 71.50 729 ASP A O 1
ATOM 5830 N N . VAL A 1 730 ? 12.583 9.809 -35.261 1.00 76.75 730 VAL A N 1
ATOM 5831 C CA . VAL A 1 730 ? 13.157 11.176 -35.221 1.00 76.75 730 VAL A CA 1
ATOM 5832 C C . VAL A 1 730 ? 14.695 11.159 -35.197 1.00 76.75 730 VAL A C 1
ATOM 5834 O O . VAL A 1 730 ? 15.339 11.959 -35.874 1.00 76.75 730 VAL A O 1
ATOM 5837 N N . TYR A 1 731 ? 15.292 10.170 -34.522 1.00 84.12 731 TYR A N 1
ATOM 5838 C CA . TYR A 1 731 ? 16.740 9.926 -34.488 1.00 84.12 731 TYR A CA 1
ATOM 5839 C C . TYR A 1 731 ? 17.381 9.612 -35.861 1.00 84.12 731 TYR A C 1
ATOM 5841 O O . TYR A 1 731 ? 18.601 9.666 -35.981 1.00 84.12 731 TYR A O 1
ATOM 5849 N N . LEU A 1 732 ? 16.602 9.328 -36.913 1.00 83.19 732 LEU A N 1
ATOM 5850 C CA . LEU A 1 732 ? 17.078 9.238 -38.304 1.00 83.19 732 LEU A CA 1
ATOM 5851 C C . LEU A 1 732 ? 16.458 10.313 -39.197 1.00 83.19 732 LEU A C 1
ATOM 5853 O O . LEU A 1 732 ? 17.161 10.926 -40.005 1.00 83.19 732 LEU A O 1
ATOM 5857 N N . SER A 1 733 ? 15.156 10.577 -39.057 1.00 82.44 733 SER A N 1
ATOM 5858 C CA . SER A 1 733 ? 14.440 11.499 -39.942 1.00 82.44 733 SER A CA 1
ATOM 5859 C C . SER A 1 733 ? 14.920 12.948 -39.795 1.00 82.44 733 SER A C 1
ATOM 5861 O O . SER A 1 733 ? 14.915 13.690 -40.777 1.00 82.44 733 SER A O 1
ATOM 5863 N N . THR A 1 734 ? 15.441 13.366 -38.633 1.00 85.81 734 THR A N 1
ATOM 5864 C CA . THR A 1 734 ? 16.156 14.650 -38.480 1.00 85.81 734 THR A CA 1
ATOM 5865 C C . THR A 1 734 ? 17.361 14.763 -39.418 1.00 85.81 734 THR A C 1
ATOM 5867 O O . THR A 1 734 ? 17.573 15.834 -39.975 1.00 85.81 734 THR A O 1
ATOM 5870 N N . TRP A 1 735 ? 18.080 13.668 -39.673 1.00 89.44 735 TRP A N 1
ATOM 5871 C CA . TRP A 1 735 ? 19.338 13.613 -40.437 1.00 89.44 735 TRP A CA 1
ATOM 5872 C C . TRP A 1 735 ? 19.165 12.982 -41.827 1.00 89.44 735 TRP A C 1
ATOM 5874 O O . TRP A 1 735 ? 20.033 12.270 -42.336 1.00 89.44 735 TRP A O 1
ATOM 5884 N N . THR A 1 736 ? 18.002 13.198 -42.430 1.00 85.81 736 THR A N 1
ATOM 5885 C CA . THR A 1 736 ? 17.625 12.645 -43.735 1.00 85.81 736 THR A CA 1
ATOM 5886 C C . THR A 1 736 ? 17.542 13.763 -44.771 1.00 85.81 736 THR A C 1
ATOM 5888 O O . THR A 1 736 ? 17.108 14.870 -44.455 1.00 85.81 736 THR A O 1
ATOM 5891 N N . VAL A 1 737 ? 18.003 13.512 -46.000 1.00 81.38 737 VAL A N 1
ATOM 5892 C CA . VAL A 1 737 ? 18.063 14.521 -47.075 1.00 81.38 737 VAL A CA 1
ATOM 5893 C C . VAL A 1 737 ? 16.676 15.129 -47.318 1.00 81.38 737 VAL A C 1
ATOM 5895 O O . VAL A 1 737 ? 15.688 14.407 -47.430 1.00 81.38 737 VAL A O 1
ATOM 5898 N N . ARG A 1 738 ? 16.586 16.469 -47.420 1.00 67.88 738 ARG A N 1
ATOM 5899 C CA . ARG A 1 738 ? 15.304 17.217 -47.392 1.00 67.88 738 ARG A CA 1
ATOM 5900 C C . ARG A 1 738 ? 14.240 16.682 -48.365 1.00 67.88 738 ARG A C 1
ATOM 5902 O O . ARG A 1 738 ? 13.058 16.713 -48.035 1.00 67.88 738 ARG A O 1
ATOM 5909 N N . ASN A 1 739 ? 14.671 16.204 -49.533 1.00 70.00 739 ASN A N 1
ATOM 5910 C CA . ASN A 1 739 ? 13.806 15.738 -50.620 1.00 70.00 739 ASN A CA 1
ATOM 5911 C C . ASN A 1 739 ? 13.894 14.216 -50.871 1.00 70.00 739 ASN A C 1
ATOM 5913 O O . ASN A 1 739 ? 13.294 13.732 -51.826 1.00 70.00 739 ASN A O 1
ATOM 5917 N N . ASP A 1 740 ? 14.630 13.465 -50.045 1.00 72.19 740 ASP A N 1
ATOM 5918 C CA . ASP A 1 740 ? 14.784 12.011 -50.163 1.00 72.19 740 ASP A CA 1
ATOM 5919 C C . ASP A 1 740 ? 14.715 11.366 -48.775 1.00 72.19 740 ASP A C 1
ATOM 5921 O O . ASP A 1 740 ? 15.718 11.192 -48.081 1.00 72.19 740 ASP A O 1
ATOM 5925 N N . GLN A 1 741 ? 13.496 10.981 -48.386 1.00 65.44 741 GLN A N 1
ATOM 5926 C CA . GLN A 1 741 ? 13.218 10.319 -47.108 1.00 65.44 741 GLN A CA 1
ATOM 5927 C C . GLN A 1 741 ? 13.874 8.931 -46.974 1.00 65.44 741 GLN A C 1
ATOM 5929 O O . GLN A 1 741 ? 13.851 8.352 -45.893 1.00 65.44 741 GLN A O 1
ATOM 5934 N N . SER A 1 742 ? 14.459 8.384 -48.046 1.00 65.31 742 SER A N 1
ATOM 5935 C CA . SER A 1 742 ? 15.138 7.086 -48.033 1.00 65.31 742 SER A CA 1
ATOM 5936 C C . SER A 1 742 ? 16.652 7.176 -47.798 1.00 65.31 742 SER A C 1
ATOM 5938 O O . SER A 1 742 ? 17.311 6.134 -47.704 1.00 65.31 742 SER A O 1
ATOM 5940 N N . ASN A 1 743 ? 17.193 8.396 -47.695 1.00 75.94 743 ASN A N 1
ATOM 5941 C CA . ASN A 1 743 ? 18.623 8.683 -47.642 1.00 75.94 743 ASN A CA 1
ATOM 5942 C C . ASN A 1 743 ? 19.006 9.457 -46.366 1.00 75.94 743 ASN A C 1
ATOM 5944 O O . ASN A 1 743 ? 19.027 10.691 -46.327 1.00 75.94 743 ASN A O 1
ATOM 5948 N N . CYS A 1 744 ? 19.330 8.708 -45.308 1.00 85.38 744 CYS A N 1
ATOM 5949 C CA . CYS A 1 744 ? 19.950 9.253 -44.103 1.00 85.38 744 CYS A CA 1
ATOM 5950 C C . CYS A 1 744 ? 21.451 9.473 -44.347 1.00 85.38 744 CYS A C 1
ATOM 5952 O O . CYS A 1 744 ? 22.220 8.514 -44.454 1.00 85.38 744 CYS A O 1
ATOM 5954 N N . TRP A 1 745 ? 21.878 10.738 -44.409 1.00 88.88 745 TRP A N 1
ATOM 5955 C CA . TRP A 1 745 ? 23.250 11.111 -44.784 1.00 88.88 745 TRP A CA 1
ATOM 5956 C C . TRP A 1 745 ? 24.309 10.672 -43.756 1.00 88.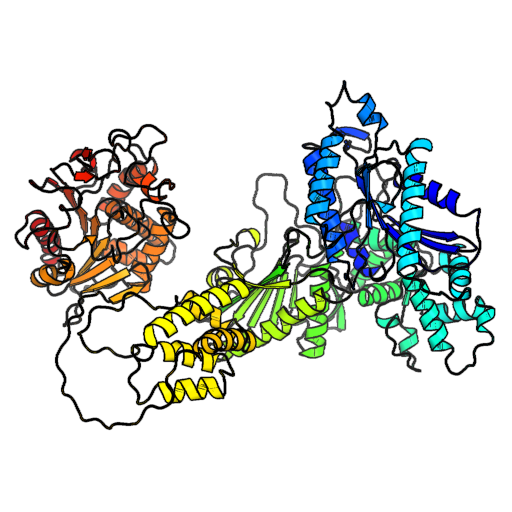88 745 TRP A C 1
ATOM 5958 O O . TRP A 1 745 ? 25.490 10.547 -44.091 1.00 88.88 745 TRP A O 1
ATOM 5968 N N . LEU A 1 746 ? 23.883 10.354 -42.525 1.00 88.94 746 LEU A N 1
ATOM 5969 C CA . LEU A 1 746 ? 24.718 9.702 -41.511 1.00 88.94 746 LEU A CA 1
ATOM 5970 C C . LEU A 1 746 ? 25.227 8.327 -41.959 1.00 88.94 746 LEU A C 1
ATOM 5972 O O . LEU A 1 746 ? 26.330 7.947 -41.591 1.00 88.94 746 LEU A O 1
ATOM 5976 N N . MET A 1 747 ? 24.432 7.578 -42.727 1.00 84.62 747 MET A N 1
ATOM 5977 C CA . MET A 1 747 ? 24.794 6.239 -43.203 1.00 84.62 747 MET A CA 1
ATOM 5978 C C . MET A 1 747 ? 25.469 6.277 -44.578 1.00 84.62 747 MET A C 1
ATOM 5980 O O . MET A 1 747 ? 26.327 5.447 -44.860 1.00 84.62 747 MET A O 1
ATOM 5984 N N . SER A 1 748 ? 25.051 7.198 -45.452 1.00 82.38 748 SER A N 1
ATOM 5985 C CA . SER A 1 748 ? 25.406 7.177 -46.878 1.00 82.38 748 SER A CA 1
ATOM 5986 C C . SER A 1 748 ? 26.590 8.066 -47.263 1.00 82.38 748 SER A C 1
ATOM 5988 O O . SER A 1 748 ? 27.271 7.744 -48.237 1.00 82.38 748 SER A O 1
ATOM 5990 N N . TRP A 1 749 ? 26.839 9.161 -46.535 1.00 91.12 749 TRP A N 1
ATOM 5991 C CA . TRP A 1 749 ? 27.868 10.160 -46.874 1.00 91.12 749 TRP A CA 1
ATOM 5992 C C . TRP A 1 749 ? 28.981 10.223 -45.826 1.00 91.12 749 TRP A C 1
ATOM 5994 O O . TRP A 1 749 ? 30.167 10.153 -46.150 1.00 91.12 749 TRP A O 1
ATOM 6004 N N . LEU A 1 750 ? 28.621 10.316 -44.541 1.00 88.94 750 LEU A N 1
ATOM 6005 C CA . LEU A 1 750 ? 29.599 10.549 -43.474 1.00 88.94 750 LEU A CA 1
ATOM 6006 C C . LEU A 1 750 ? 30.703 9.464 -43.373 1.00 88.94 750 LEU A C 1
ATOM 6008 O O . LEU A 1 750 ? 31.866 9.845 -43.203 1.00 88.94 750 LEU A O 1
ATOM 6012 N N . PRO A 1 751 ? 30.420 8.157 -43.573 1.00 89.06 751 PRO A N 1
ATOM 6013 C CA . PRO A 1 751 ? 31.456 7.120 -43.613 1.00 89.06 751 PRO A CA 1
ATOM 6014 C C . PRO A 1 751 ? 32.465 7.265 -44.762 1.00 89.06 751 PRO A C 1
ATOM 6016 O O . PRO A 1 751 ? 33.622 6.890 -44.596 1.00 89.06 751 PRO A O 1
ATOM 6019 N N . ASN A 1 752 ? 32.083 7.854 -45.903 1.00 87.12 752 ASN A N 1
ATOM 6020 C CA . ASN A 1 752 ? 33.001 8.062 -47.035 1.00 87.12 752 ASN A CA 1
ATOM 6021 C C . ASN A 1 752 ? 34.105 9.070 -46.680 1.00 87.12 752 ASN A C 1
ATOM 6023 O O . ASN A 1 752 ? 35.246 8.950 -47.125 1.00 87.12 752 ASN A O 1
ATOM 6027 N N . HIS A 1 753 ? 33.759 10.063 -45.858 1.00 87.44 753 HIS A N 1
ATOM 6028 C CA . HIS A 1 753 ? 34.675 11.098 -45.386 1.00 87.44 753 HIS A CA 1
ATOM 6029 C C . HIS A 1 753 ? 35.440 10.705 -44.113 1.00 87.44 753 HIS A C 1
ATOM 6031 O O . HIS A 1 753 ? 36.504 11.273 -43.848 1.00 87.44 753 HIS A O 1
ATOM 6037 N N . ILE A 1 754 ? 34.901 9.771 -43.318 1.00 87.69 754 ILE A N 1
ATOM 6038 C CA . ILE A 1 754 ? 35.484 9.293 -42.059 1.00 87.69 754 ILE A CA 1
ATOM 6039 C C . ILE A 1 754 ? 35.286 7.764 -41.947 1.00 87.69 754 ILE A C 1
ATOM 6041 O O . ILE A 1 754 ? 34.377 7.307 -41.253 1.00 87.69 754 ILE A O 1
ATOM 6045 N N . PRO A 1 755 ? 36.129 6.943 -42.599 1.00 81.00 755 PRO A N 1
ATOM 6046 C CA . PRO A 1 755 ? 35.876 5.504 -42.728 1.00 81.00 755 PRO A CA 1
ATOM 6047 C C . PRO A 1 755 ? 35.913 4.733 -41.401 1.00 81.00 755 PRO A C 1
ATOM 6049 O O . PRO A 1 755 ? 35.143 3.793 -41.231 1.00 81.00 755 PRO A O 1
ATOM 6052 N N . ASP A 1 756 ? 36.750 5.154 -40.446 1.00 85.75 756 ASP A N 1
ATOM 6053 C CA . ASP A 1 756 ? 36.950 4.488 -39.146 1.00 85.75 756 ASP A CA 1
ATOM 6054 C C . ASP A 1 756 ? 36.068 5.066 -38.008 1.00 85.75 756 ASP A C 1
ATOM 6056 O O . ASP A 1 756 ? 36.433 4.987 -36.827 1.00 85.75 756 ASP A O 1
ATOM 6060 N N . CYS A 1 757 ? 34.935 5.712 -38.327 1.00 88.62 757 CYS A N 1
ATOM 6061 C CA . CYS A 1 757 ? 34.015 6.244 -37.312 1.00 88.62 757 CYS A CA 1
ATOM 6062 C C . CYS A 1 757 ? 32.914 5.261 -36.908 1.00 88.62 757 CYS A C 1
ATOM 6064 O O . CYS A 1 757 ? 32.384 4.514 -37.725 1.00 88.62 757 CYS A O 1
ATOM 6066 N N . ARG A 1 758 ? 32.508 5.329 -35.639 1.00 92.94 758 ARG A N 1
ATOM 6067 C CA . ARG A 1 758 ? 31.254 4.764 -35.133 1.00 92.94 758 ARG A CA 1
ATOM 6068 C C . ARG A 1 758 ? 30.248 5.899 -34.992 1.00 92.94 758 ARG A C 1
ATOM 6070 O O . ARG A 1 758 ? 30.517 6.872 -34.287 1.00 92.94 758 ARG A O 1
ATOM 6077 N N . ILE A 1 759 ? 29.105 5.782 -35.656 1.00 93.88 759 ILE A N 1
ATOM 6078 C CA . ILE A 1 759 ? 28.061 6.810 -35.655 1.00 93.88 759 ILE A CA 1
ATOM 6079 C C . ILE A 1 759 ? 26.904 6.317 -34.804 1.00 93.88 759 ILE A C 1
ATOM 6081 O O . ILE A 1 759 ? 26.379 5.226 -35.026 1.00 93.88 759 ILE A O 1
ATOM 6085 N N . LEU A 1 760 ? 26.489 7.135 -33.846 1.00 94.88 760 LEU A N 1
ATOM 6086 C CA . LEU A 1 760 ? 25.328 6.899 -33.006 1.00 94.88 760 LEU A CA 1
ATOM 6087 C C . LEU A 1 760 ? 24.356 8.071 -33.130 1.00 94.88 760 LEU A C 1
ATOM 6089 O O . LEU A 1 760 ? 24.780 9.218 -33.262 1.00 94.88 760 LEU A O 1
ATOM 6093 N N . SER A 1 761 ? 23.058 7.806 -33.032 1.00 94.12 761 SER A N 1
ATOM 6094 C CA . SER A 1 761 ? 22.055 8.845 -32.840 1.00 94.12 761 SER A CA 1
ATOM 6095 C C . SER A 1 761 ? 21.172 8.546 -31.637 1.00 94.12 761 SER A C 1
ATOM 6097 O O . SER A 1 761 ? 20.846 7.401 -31.328 1.00 94.12 761 SER A O 1
ATOM 6099 N N . VAL A 1 762 ? 20.860 9.613 -30.918 1.00 93.44 762 VAL A N 1
ATOM 6100 C CA . VAL A 1 762 ? 20.093 9.632 -29.685 1.00 93.44 762 VAL A CA 1
ATOM 6101 C C . VAL A 1 762 ? 18.615 9.819 -30.006 1.00 93.44 762 VAL A C 1
ATOM 6103 O O . VAL A 1 762 ? 18.283 10.634 -30.863 1.00 93.44 762 VAL A O 1
ATOM 6106 N N . SER A 1 763 ? 17.748 9.122 -29.273 1.00 89.56 763 SER A N 1
ATOM 6107 C CA . SER A 1 763 ? 16.298 9.329 -29.274 1.00 89.56 763 SER A CA 1
ATOM 6108 C C . SER A 1 763 ? 15.837 9.778 -27.888 1.00 89.56 763 SER A C 1
ATOM 6110 O O . SER A 1 763 ? 16.291 9.234 -26.886 1.00 89.56 763 SER A O 1
ATOM 6112 N N . TYR A 1 764 ? 14.936 10.752 -27.800 1.00 90.12 764 TYR A N 1
ATOM 6113 C CA . TYR A 1 764 ? 14.310 11.153 -26.534 1.00 90.12 764 TYR A CA 1
ATOM 6114 C C . TYR A 1 764 ? 12.926 11.769 -26.772 1.00 90.12 764 TYR A C 1
ATOM 6116 O O . TYR A 1 764 ? 12.604 12.144 -27.898 1.00 90.12 764 TYR A O 1
ATOM 6124 N N . ASP A 1 765 ? 12.109 11.875 -25.717 1.00 87.06 765 ASP A N 1
ATOM 6125 C CA . ASP A 1 765 ? 10.797 12.536 -25.767 1.00 87.06 765 ASP A CA 1
ATOM 6126 C C . ASP A 1 765 ? 10.967 14.041 -26.028 1.00 87.06 765 ASP A C 1
ATOM 6128 O O . ASP A 1 765 ? 11.118 14.847 -25.112 1.00 87.06 765 ASP A O 1
ATOM 6132 N N . ALA A 1 766 ? 10.999 14.402 -27.310 1.00 82.31 766 ALA A N 1
ATOM 6133 C CA . ALA A 1 766 ? 11.119 15.766 -27.809 1.00 82.31 766 ALA A CA 1
ATOM 6134 C C . ALA A 1 766 ? 9.787 16.290 -28.375 1.00 82.31 766 ALA A C 1
ATOM 6136 O O . ALA A 1 766 ? 9.789 17.185 -29.226 1.00 82.31 766 ALA A O 1
ATOM 6137 N N . SER A 1 767 ? 8.656 15.719 -27.944 1.00 82.69 767 SER A N 1
ATOM 6138 C CA . SER A 1 767 ? 7.329 16.148 -28.384 1.00 82.69 767 SER A CA 1
ATOM 6139 C C . SER A 1 767 ? 7.050 17.592 -27.963 1.00 82.69 767 SER A C 1
ATOM 6141 O O . SER A 1 767 ? 7.224 17.972 -26.802 1.00 82.69 767 SER A O 1
ATOM 6143 N N . THR A 1 768 ? 6.548 18.399 -28.899 1.00 72.81 768 THR A N 1
ATOM 6144 C CA . THR A 1 768 ? 6.022 19.745 -28.618 1.00 72.81 768 THR A CA 1
ATOM 6145 C C . THR A 1 768 ? 4.719 19.720 -27.807 1.00 72.81 768 THR A C 1
ATOM 6147 O O . THR A 1 768 ? 4.303 20.764 -27.301 1.00 72.81 768 THR A O 1
ATOM 6150 N N . VAL A 1 769 ? 4.080 18.550 -27.648 1.00 69.88 769 VAL A N 1
ATOM 6151 C CA . VAL A 1 769 ? 2.733 18.373 -27.075 1.00 69.88 769 VAL A CA 1
ATOM 6152 C C . VAL A 1 769 ? 2.732 17.364 -25.933 1.00 69.88 769 VAL A C 1
ATOM 6154 O O . VAL A 1 769 ? 3.195 16.234 -26.102 1.00 69.88 769 VAL A O 1
ATOM 6157 N N . LYS A 1 770 ? 2.107 17.720 -24.810 1.00 75.88 770 LYS A N 1
ATOM 6158 C CA . LYS A 1 770 ? 1.754 16.770 -23.750 1.00 75.88 770 LYS A CA 1
ATOM 6159 C C . LYS A 1 770 ? 0.582 15.902 -24.184 1.00 75.88 770 LYS A C 1
ATOM 6161 O O . LYS A 1 770 ? -0.521 16.392 -24.429 1.00 75.88 770 LYS A O 1
ATOM 6166 N N . THR A 1 771 ? 0.806 14.596 -24.208 1.00 73.19 771 THR A N 1
ATOM 6167 C CA . THR A 1 771 ? -0.231 13.577 -24.405 1.00 73.19 771 THR A CA 1
ATOM 6168 C C . THR A 1 771 ? -0.355 12.713 -23.144 1.00 73.19 771 THR A C 1
ATOM 6170 O O . THR A 1 771 ? 0.100 13.093 -22.061 1.00 73.19 771 THR A O 1
ATOM 6173 N N . SER A 1 772 ? -0.989 11.541 -23.235 1.00 70.69 772 SER A N 1
ATOM 6174 C CA . SER A 1 772 ? -0.940 10.521 -22.179 1.00 70.69 772 SER A CA 1
ATOM 6175 C C . SER A 1 772 ? 0.443 9.876 -22.013 1.00 70.69 772 SER A C 1
ATOM 6177 O O . SER A 1 772 ? 0.704 9.296 -20.962 1.00 70.69 772 SER A O 1
ATOM 6179 N N . THR A 1 773 ? 1.301 9.952 -23.035 1.00 68.44 773 THR A N 1
ATOM 6180 C CA . THR A 1 773 ? 2.514 9.124 -23.181 1.00 68.44 773 THR A CA 1
ATOM 6181 C C . THR A 1 773 ? 3.766 9.891 -23.617 1.00 68.44 773 THR A C 1
ATOM 6183 O O . THR A 1 773 ? 4.856 9.352 -23.479 1.00 68.44 773 THR A O 1
ATOM 6186 N N . GLU A 1 774 ? 3.626 11.118 -24.121 1.00 76.25 774 GLU A N 1
ATOM 6187 C CA . GLU A 1 774 ? 4.697 11.934 -24.721 1.00 76.25 774 GLU A CA 1
ATOM 6188 C C . GLU A 1 774 ? 4.583 13.399 -24.252 1.00 76.25 774 GLU A C 1
ATOM 6190 O O . GLU A 1 774 ? 3.532 13.816 -23.751 1.00 76.25 774 GLU A O 1
ATOM 6195 N N . GLY A 1 775 ? 5.655 14.177 -24.406 1.00 74.00 775 GLY A N 1
ATOM 6196 C CA . GLY A 1 775 ? 5.780 15.585 -24.012 1.00 74.00 775 GLY A CA 1
ATOM 6197 C C . GLY A 1 775 ? 5.925 15.825 -22.507 1.00 74.00 775 GLY A C 1
ATOM 6198 O O . GLY A 1 775 ? 5.736 16.955 -22.058 1.00 74.00 775 GLY A O 1
ATOM 6199 N N . ARG A 1 776 ? 6.214 14.782 -21.720 1.00 82.19 776 ARG A N 1
ATOM 6200 C CA . ARG A 1 776 ? 6.199 14.804 -20.239 1.00 82.19 776 ARG A CA 1
ATOM 6201 C C . ARG A 1 776 ? 7.583 14.715 -19.601 1.00 82.19 776 ARG A C 1
ATOM 6203 O O . ARG A 1 776 ? 7.706 14.806 -18.381 1.00 82.19 776 ARG A O 1
ATOM 6210 N N . MET A 1 777 ? 8.617 14.460 -20.397 1.00 81.19 777 MET A N 1
ATOM 6211 C CA . MET A 1 777 ? 9.985 14.396 -19.899 1.00 81.19 777 MET A CA 1
ATOM 6212 C C . MET A 1 777 ? 10.556 15.805 -19.759 1.00 81.19 777 MET A C 1
ATOM 6214 O O . MET A 1 777 ? 10.633 16.552 -20.730 1.00 81.19 777 MET A O 1
ATOM 6218 N N . ASP A 1 778 ? 11.004 16.167 -18.558 1.00 86.38 778 ASP A N 1
ATOM 6219 C CA . ASP A 1 778 ? 11.755 17.405 -18.360 1.00 86.38 778 ASP A CA 1
ATOM 6220 C C . ASP A 1 778 ? 13.227 17.244 -18.795 1.00 86.38 778 ASP A C 1
ATOM 6222 O O . ASP A 1 778 ? 13.712 16.147 -19.107 1.00 86.38 778 ASP A O 1
ATOM 6226 N N . MET A 1 779 ? 13.977 18.351 -18.829 1.00 86.75 779 MET A N 1
ATOM 6227 C CA . MET A 1 779 ? 15.380 18.305 -19.258 1.00 86.75 779 MET A CA 1
ATOM 6228 C C . MET A 1 779 ? 16.282 17.560 -18.258 1.00 86.75 779 MET A C 1
ATOM 6230 O O . MET A 1 779 ? 17.340 17.072 -18.653 1.00 86.75 779 MET A O 1
ATOM 6234 N N . TYR A 1 780 ? 15.895 17.453 -16.984 1.00 85.69 780 TYR A N 1
ATOM 6235 C CA . TYR A 1 780 ? 16.680 16.746 -15.974 1.00 85.69 780 TYR A CA 1
ATOM 6236 C C . TYR A 1 780 ? 16.603 15.232 -16.188 1.00 85.69 780 TYR A C 1
ATOM 6238 O O . TYR A 1 780 ? 17.640 14.592 -16.361 1.00 85.69 780 TYR A O 1
ATOM 6246 N N . LEU A 1 781 ? 15.387 14.685 -16.258 1.00 83.75 781 LEU A N 1
ATOM 6247 C CA . LEU A 1 781 ? 15.116 13.267 -16.495 1.00 83.75 781 LEU A CA 1
ATOM 6248 C C . LEU A 1 781 ? 15.623 12.825 -17.872 1.00 83.75 781 LEU A C 1
ATOM 6250 O O . LEU A 1 781 ? 16.263 11.781 -17.986 1.00 83.75 781 LEU A O 1
ATOM 6254 N N . THR A 1 782 ? 15.422 13.658 -18.900 1.00 88.62 782 THR A N 1
ATOM 6255 C CA . THR A 1 782 ? 15.979 13.425 -20.243 1.00 88.62 782 THR A CA 1
ATOM 6256 C C . THR A 1 782 ? 17.498 13.256 -20.181 1.00 88.62 782 THR A C 1
ATOM 6258 O O . THR A 1 782 ? 18.040 12.270 -20.672 1.00 88.62 782 THR A O 1
ATOM 6261 N N . VAL A 1 783 ? 18.209 14.184 -19.534 1.00 91.19 783 VAL A N 1
ATOM 6262 C CA . VAL A 1 783 ? 19.677 14.135 -19.442 1.00 91.19 783 VAL A CA 1
ATOM 6263 C C . VAL A 1 783 ? 20.164 12.998 -18.543 1.00 91.19 783 VAL A C 1
ATOM 6265 O O . VAL A 1 783 ? 21.216 12.428 -18.819 1.00 91.19 783 VAL A O 1
ATOM 6268 N N . GLU A 1 784 ? 19.431 12.643 -17.489 1.00 85.69 784 GLU A N 1
ATOM 6269 C CA . GLU A 1 784 ? 19.796 11.544 -16.593 1.00 85.69 784 GLU A CA 1
ATOM 6270 C C . GLU A 1 784 ? 19.728 10.180 -17.295 1.00 85.69 784 GLU A C 1
ATOM 6272 O O . GLU A 1 784 ? 20.702 9.423 -17.233 1.00 85.69 784 GLU A O 1
ATOM 6277 N N . ASN A 1 785 ? 18.661 9.924 -18.061 1.00 85.62 785 ASN A N 1
ATOM 6278 C CA . ASN A 1 785 ? 18.563 8.744 -18.924 1.00 85.62 785 ASN A CA 1
ATOM 6279 C C . ASN A 1 785 ? 19.691 8.738 -19.968 1.00 85.62 785 ASN A C 1
ATOM 6281 O O . ASN A 1 785 ? 20.438 7.767 -20.067 1.00 85.62 785 ASN A O 1
ATOM 6285 N N . LEU A 1 786 ? 19.891 9.848 -20.690 1.00 90.81 786 LEU A N 1
ATOM 6286 C CA . LEU A 1 786 ? 20.919 9.938 -21.733 1.00 90.81 786 LEU A CA 1
ATOM 6287 C C . LEU A 1 786 ? 22.342 9.744 -21.205 1.00 90.81 786 LEU A C 1
ATOM 6289 O O . LEU A 1 786 ? 23.146 9.074 -21.846 1.00 90.81 786 LEU A O 1
ATOM 6293 N N . VAL A 1 787 ? 22.677 10.284 -20.035 1.00 91.38 787 VAL A N 1
ATOM 6294 C CA . VAL A 1 787 ? 24.004 10.103 -19.429 1.00 91.38 787 VAL A CA 1
ATOM 6295 C C . VAL A 1 787 ? 24.281 8.632 -19.121 1.00 91.38 787 VAL A C 1
ATOM 6297 O O . VAL A 1 787 ? 25.379 8.144 -19.407 1.00 91.38 787 VAL A O 1
ATOM 6300 N N . MET A 1 788 ? 23.283 7.913 -18.604 1.00 82.50 788 MET A N 1
ATOM 6301 C CA . MET A 1 788 ? 23.377 6.470 -18.391 1.00 82.50 788 MET A CA 1
ATOM 6302 C C . MET A 1 788 ? 23.494 5.722 -19.722 1.00 82.50 788 MET A C 1
ATOM 6304 O O . MET A 1 788 ? 24.394 4.896 -19.873 1.00 82.50 788 MET A O 1
ATOM 6308 N N . SER A 1 789 ? 22.657 6.046 -20.706 1.00 87.69 789 SER A N 1
ATOM 6309 C CA . SER A 1 789 ? 22.630 5.353 -21.995 1.00 87.69 789 SER A CA 1
ATOM 6310 C C . SER A 1 789 ? 23.911 5.545 -22.809 1.00 87.69 789 SER A C 1
ATOM 6312 O O . SER A 1 789 ? 24.458 4.569 -23.324 1.00 87.69 789 SER A O 1
ATOM 6314 N N . LEU A 1 790 ? 24.482 6.753 -22.836 1.00 90.25 790 LEU A N 1
ATOM 6315 C CA . LEU A 1 790 ? 25.736 7.040 -23.540 1.00 90.25 790 LEU A CA 1
ATOM 6316 C C . LEU A 1 790 ? 26.942 6.302 -22.925 1.00 90.25 790 LEU A C 1
ATOM 6318 O O . LEU A 1 790 ? 27.741 5.718 -23.656 1.00 90.25 790 LEU A O 1
ATOM 6322 N N . VAL A 1 791 ? 27.088 6.309 -21.594 1.00 87.88 791 VAL A N 1
ATOM 6323 C CA . VAL A 1 791 ? 28.290 5.773 -20.922 1.00 87.88 791 VAL A CA 1
ATOM 6324 C C . VAL A 1 791 ? 28.170 4.294 -20.550 1.00 87.88 791 VAL A C 1
ATOM 6326 O O . VAL A 1 791 ? 29.139 3.560 -20.733 1.00 87.88 791 VAL A O 1
ATOM 6329 N N . LYS A 1 792 ? 27.017 3.836 -20.043 1.00 81.19 792 LYS A N 1
ATOM 6330 C CA . LYS A 1 792 ? 26.836 2.454 -19.559 1.00 81.19 792 LYS A CA 1
ATOM 6331 C C . LYS A 1 792 ? 26.480 1.474 -20.676 1.00 81.19 792 LYS A C 1
ATOM 6333 O O . LYS A 1 792 ? 26.989 0.360 -20.661 1.00 81.19 792 LYS A O 1
ATOM 6338 N N . PHE A 1 793 ? 25.605 1.862 -21.606 1.00 80.94 793 PHE A N 1
ATOM 6339 C CA . PHE A 1 793 ? 25.164 0.982 -22.698 1.00 80.94 793 PHE A CA 1
ATOM 6340 C C . PHE A 1 793 ? 25.935 1.247 -23.996 1.00 80.94 793 PHE A C 1
ATOM 6342 O O . PHE A 1 793 ? 26.337 0.309 -24.678 1.00 80.94 793 PHE A O 1
ATOM 6349 N N . GLY A 1 794 ? 26.196 2.517 -24.315 1.00 81.81 794 GLY A N 1
ATOM 6350 C CA . GLY A 1 794 ? 26.978 2.903 -25.487 1.00 81.81 794 GLY A CA 1
ATOM 6351 C C . GLY A 1 794 ? 28.488 2.676 -25.359 1.00 81.81 794 GLY A C 1
ATOM 6352 O O . GLY A 1 794 ? 29.153 2.581 -26.386 1.00 81.81 794 GLY A O 1
ATOM 6353 N N . GLU A 1 795 ? 29.038 2.604 -24.139 1.00 90.19 795 GLU A N 1
ATOM 6354 C CA . GLU A 1 795 ? 30.486 2.690 -23.850 1.00 90.19 795 GLU A CA 1
ATOM 6355 C C . GLU A 1 795 ? 31.182 3.916 -24.487 1.00 90.19 795 GLU A C 1
ATOM 6357 O O . GLU A 1 795 ? 32.388 3.905 -24.764 1.00 90.19 795 GLU A O 1
ATOM 6362 N N . ILE A 1 796 ? 30.436 5.002 -24.708 1.00 92.62 796 ILE A N 1
ATOM 6363 C CA . ILE A 1 796 ? 30.924 6.153 -25.468 1.00 92.62 796 ILE A CA 1
ATOM 6364 C C . ILE A 1 796 ? 32.019 6.880 -24.687 1.00 92.62 796 ILE A C 1
ATOM 6366 O O . ILE A 1 796 ? 31.955 7.061 -23.463 1.00 92.62 796 ILE A O 1
ATOM 6370 N N . GLY A 1 797 ? 33.059 7.293 -25.408 1.00 89.56 797 GLY A N 1
ATOM 6371 C CA . GLY A 1 797 ? 34.200 8.012 -24.858 1.00 89.56 797 GLY A CA 1
ATOM 6372 C C . GLY A 1 797 ? 35.052 7.184 -23.905 1.00 89.56 797 GLY A C 1
ATOM 6373 O O . GLY A 1 797 ? 35.876 7.757 -23.195 1.00 89.56 797 GLY A O 1
ATOM 6374 N N . GLN A 1 798 ? 34.902 5.856 -23.882 1.00 91.56 798 GLN A N 1
ATOM 6375 C CA . GLN A 1 798 ? 35.782 4.981 -23.104 1.00 91.56 798 GLN A CA 1
ATOM 6376 C C . GLN A 1 798 ? 37.066 4.628 -23.861 1.00 91.56 798 GLN A C 1
ATOM 6378 O O . GLN A 1 798 ? 38.139 4.592 -23.259 1.00 91.56 798 GLN A O 1
ATOM 6383 N N . LYS A 1 799 ? 36.966 4.402 -25.178 1.00 86.69 799 LYS A N 1
ATOM 6384 C CA . LYS A 1 799 ? 38.049 3.832 -26.002 1.00 86.69 799 LYS A CA 1
ATOM 6385 C C . LYS A 1 799 ? 38.665 4.824 -26.993 1.00 86.69 799 LYS A C 1
ATOM 6387 O O . LYS A 1 799 ? 39.871 4.773 -27.213 1.00 86.69 799 LYS A O 1
ATOM 6392 N N . CYS A 1 800 ? 37.875 5.745 -27.546 1.00 87.75 800 CYS A N 1
ATOM 6393 C CA . CYS A 1 800 ? 38.315 6.686 -28.578 1.00 87.75 800 CYS A CA 1
ATOM 6394 C C . CYS A 1 800 ? 37.748 8.111 -28.353 1.00 87.75 800 CYS A C 1
ATOM 6396 O O . CYS A 1 800 ? 36.935 8.308 -27.443 1.00 87.75 800 CYS A O 1
ATOM 6398 N N . PRO A 1 801 ? 38.209 9.128 -29.110 1.00 93.06 801 PRO A N 1
ATOM 6399 C CA . PRO A 1 801 ? 37.643 10.477 -29.108 1.00 93.06 801 PRO A CA 1
ATOM 6400 C C . PRO A 1 801 ? 36.149 10.531 -29.459 1.00 93.06 801 PRO A C 1
ATOM 6402 O O . PRO A 1 801 ? 35.682 9.757 -30.287 1.00 93.06 801 PRO A O 1
ATOM 6405 N N . VAL A 1 802 ? 35.428 11.501 -28.890 1.00 95.38 802 VAL A N 1
ATOM 6406 C CA . VAL A 1 802 ? 33.988 11.718 -29.129 1.00 95.38 802 VAL A CA 1
ATOM 6407 C C . VAL A 1 802 ? 33.736 13.110 -29.709 1.00 95.38 802 VAL A C 1
ATOM 6409 O O . VAL A 1 802 ? 34.339 14.091 -29.258 1.00 95.38 802 VAL A O 1
ATOM 6412 N N . ILE A 1 803 ? 32.802 13.209 -30.654 1.00 96.31 803 ILE A N 1
ATOM 6413 C CA . ILE A 1 803 ? 32.174 14.463 -31.087 1.00 96.31 803 ILE A CA 1
ATOM 6414 C C . ILE A 1 803 ? 30.659 14.349 -30.887 1.00 96.31 803 ILE A C 1
ATOM 6416 O O . ILE A 1 803 ? 30.046 13.376 -31.323 1.00 96.31 803 ILE A O 1
ATOM 6420 N N . LEU A 1 804 ? 30.054 15.347 -30.237 1.00 97.69 804 LEU A N 1
ATOM 6421 C CA . LEU A 1 804 ? 28.594 15.475 -30.154 1.00 97.69 804 LEU A CA 1
ATOM 6422 C C . LEU A 1 804 ? 28.095 16.405 -31.267 1.00 97.69 804 LEU A C 1
ATOM 6424 O O . LEU A 1 804 ? 28.718 17.430 -31.534 1.00 97.69 804 LEU A O 1
ATOM 6428 N N . VAL A 1 805 ? 26.961 16.087 -31.882 1.00 97.50 805 VAL A N 1
ATOM 6429 C CA . VAL A 1 805 ? 26.303 16.920 -32.894 1.00 97.50 805 VAL A CA 1
ATOM 6430 C C . VAL A 1 805 ? 24.851 17.134 -32.476 1.00 97.50 805 VAL A C 1
ATOM 6432 O O . VAL A 1 805 ? 24.105 16.169 -32.356 1.00 97.50 805 VAL A O 1
ATOM 6435 N N . GLY A 1 806 ? 24.441 18.375 -32.220 1.00 96.12 806 GLY A N 1
ATOM 6436 C CA . GLY A 1 806 ? 23.086 18.703 -31.759 1.00 96.12 806 GLY A CA 1
ATOM 6437 C C . GLY A 1 806 ? 22.317 19.566 -32.757 1.00 96.12 806 GLY A C 1
ATOM 6438 O O . GLY A 1 806 ? 22.868 20.530 -33.283 1.00 96.12 806 GLY A O 1
ATOM 6439 N N . HIS A 1 807 ? 21.039 19.266 -32.996 1.00 93.50 807 HIS A N 1
ATOM 6440 C CA . HIS A 1 807 ? 20.127 20.146 -33.742 1.00 93.50 807 HIS A CA 1
ATOM 6441 C C . HIS A 1 807 ? 19.104 20.787 -32.804 1.00 93.50 807 HIS A C 1
ATOM 6443 O O . HIS A 1 807 ? 18.480 20.091 -32.008 1.00 93.50 807 HIS A O 1
ATOM 6449 N N . SER A 1 808 ? 18.900 22.104 -32.911 1.00 90.75 808 SER A N 1
ATOM 6450 C CA . SER A 1 808 ? 17.897 22.842 -32.132 1.00 90.75 808 SER A CA 1
ATOM 6451 C C . SER A 1 808 ? 17.979 22.526 -30.625 1.00 90.75 808 SER A C 1
ATOM 6453 O O . SER A 1 808 ? 19.049 22.653 -30.029 1.00 90.75 808 SER A O 1
ATOM 6455 N N . LEU A 1 809 ? 16.884 22.088 -29.996 1.00 91.19 809 LEU A N 1
ATOM 6456 C CA . LEU A 1 809 ? 16.847 21.637 -28.600 1.00 91.19 809 LEU A CA 1
ATOM 6457 C C . LEU A 1 809 ? 17.928 20.587 -28.262 1.00 91.19 809 LEU A C 1
ATOM 6459 O O . LEU A 1 809 ? 18.481 20.623 -27.162 1.00 91.19 809 LEU A O 1
ATOM 6463 N N . GLY A 1 810 ? 18.287 19.704 -29.197 1.00 93.25 810 GLY A N 1
ATOM 6464 C CA . GLY A 1 810 ? 19.322 18.684 -29.015 1.00 93.25 810 GLY A CA 1
ATOM 6465 C C . GLY A 1 810 ? 20.705 19.260 -28.701 1.00 93.25 810 GLY A C 1
ATOM 6466 O O . GLY A 1 810 ? 21.482 18.643 -27.974 1.00 93.25 810 GLY A O 1
ATOM 6467 N N . GLY A 1 811 ? 21.003 20.484 -29.153 1.00 93.50 811 GLY A N 1
ATOM 6468 C CA . GLY A 1 811 ? 22.217 21.201 -28.756 1.00 93.50 811 GLY A CA 1
ATOM 6469 C C . GLY A 1 811 ? 22.198 21.665 -27.292 1.00 93.50 811 GLY A C 1
ATOM 6470 O O . GLY A 1 811 ? 23.220 21.589 -26.608 1.00 93.50 811 GLY A O 1
ATOM 6471 N N . LEU A 1 812 ? 21.029 22.060 -26.770 1.00 92.75 812 LEU A N 1
ATOM 6472 C CA . LEU A 1 812 ? 20.845 22.372 -25.345 1.00 92.75 812 LEU A CA 1
ATOM 6473 C C . LEU A 1 812 ? 20.909 21.104 -24.476 1.00 92.75 812 LEU A C 1
ATOM 6475 O O . LEU A 1 812 ? 21.470 21.129 -23.377 1.00 92.75 812 LEU A O 1
ATOM 6479 N N . VAL A 1 813 ? 20.400 19.977 -24.981 1.00 94.75 813 VAL A N 1
ATOM 6480 C CA . VAL A 1 813 ? 20.566 18.659 -24.348 1.00 94.75 813 VAL A CA 1
ATOM 6481 C C . VAL A 1 813 ? 22.049 18.272 -24.303 1.00 94.75 813 VAL A C 1
ATOM 6483 O O . VAL A 1 813 ? 22.542 17.936 -23.227 1.00 94.75 813 VAL A O 1
ATOM 6486 N N . ALA A 1 814 ? 22.794 18.417 -25.406 1.00 95.56 814 ALA A N 1
ATOM 6487 C CA . ALA A 1 814 ? 24.223 18.091 -25.484 1.00 95.56 814 ALA A CA 1
ATOM 6488 C C . ALA A 1 814 ? 25.069 18.817 -24.419 1.00 95.56 814 ALA A C 1
ATOM 6490 O O . ALA A 1 814 ? 25.814 18.175 -23.676 1.00 95.56 814 ALA A O 1
ATOM 6491 N N . ILE A 1 815 ? 24.920 20.142 -24.277 1.00 93.56 815 ILE A N 1
ATOM 6492 C CA . ILE A 1 815 ? 25.663 20.904 -23.252 1.00 93.56 815 ILE A CA 1
ATOM 6493 C C . ILE A 1 815 ? 25.246 20.519 -21.822 1.00 93.56 815 ILE A C 1
ATOM 6495 O O . ILE A 1 815 ? 26.070 20.538 -20.906 1.00 93.56 815 ILE A O 1
ATOM 6499 N N . THR A 1 816 ? 23.988 20.116 -21.618 1.00 93.69 816 THR A N 1
ATOM 6500 C CA . THR A 1 816 ? 23.482 19.707 -20.297 1.00 93.69 816 THR A CA 1
ATOM 6501 C C . THR A 1 816 ? 23.980 18.312 -19.911 1.00 93.69 816 THR A C 1
ATOM 6503 O O . THR A 1 816 ? 24.385 18.110 -18.763 1.00 93.69 816 THR A O 1
ATOM 6506 N N . VAL A 1 817 ? 24.073 17.389 -20.877 1.00 95.31 817 VAL A N 1
ATOM 6507 C CA . VAL A 1 817 ? 24.783 16.106 -20.735 1.00 95.31 817 VAL A CA 1
ATOM 6508 C C . VAL A 1 817 ? 26.227 16.354 -20.302 1.00 95.31 817 VAL A C 1
ATOM 6510 O O . VAL A 1 817 ? 26.649 15.805 -19.289 1.00 95.31 817 VAL A O 1
ATOM 6513 N N . CYS A 1 818 ? 26.972 17.240 -20.971 1.00 94.88 818 CYS A N 1
ATOM 6514 C CA . CYS A 1 818 ? 28.347 17.574 -20.578 1.00 94.88 818 CYS A CA 1
ATOM 6515 C C . CYS A 1 818 ? 28.465 18.096 -19.133 1.00 94.88 818 CYS A C 1
ATOM 6517 O O . CYS A 1 818 ? 29.387 17.702 -18.415 1.00 94.88 818 CYS A O 1
ATOM 6519 N N . ASN A 1 819 ? 27.523 18.930 -18.680 1.00 92.38 819 ASN A N 1
ATOM 6520 C CA . ASN A 1 819 ? 27.491 19.423 -17.299 1.00 92.38 819 ASN A CA 1
ATOM 6521 C C . ASN A 1 819 ? 27.249 18.282 -16.286 1.00 92.38 819 ASN A C 1
ATOM 6523 O O . ASN A 1 819 ? 27.988 18.168 -15.304 1.00 92.38 819 ASN A O 1
ATOM 6527 N N . LYS A 1 820 ? 26.268 17.399 -16.532 1.00 92.69 820 LYS A N 1
ATOM 6528 C CA . LYS A 1 820 ? 25.967 16.237 -15.666 1.00 92.69 820 LYS A CA 1
ATOM 6529 C C . LYS A 1 820 ? 27.116 15.218 -15.665 1.00 92.69 820 LYS A C 1
ATOM 6531 O O . LYS A 1 820 ? 27.498 14.751 -14.594 1.00 92.69 820 LYS A O 1
ATOM 6536 N N . MET A 1 821 ? 27.724 14.943 -16.824 1.00 92.56 821 MET A N 1
ATOM 6537 C CA . MET A 1 821 ? 28.931 14.112 -16.955 1.00 92.56 821 MET A CA 1
ATOM 6538 C C . MET A 1 821 ? 30.092 14.676 -16.130 1.00 92.56 821 MET A C 1
ATOM 6540 O O . MET A 1 821 ? 30.769 13.923 -15.430 1.00 92.56 821 MET A O 1
ATOM 6544 N N . HIS A 1 822 ? 30.313 15.999 -16.156 1.00 92.31 822 HIS A N 1
ATOM 6545 C CA . HIS A 1 822 ? 31.349 16.619 -15.332 1.00 92.31 822 HIS A CA 1
ATOM 6546 C C . HIS A 1 822 ? 31.061 16.487 -13.831 1.00 92.31 822 HIS A C 1
ATOM 6548 O O . HIS A 1 822 ? 31.962 16.145 -13.063 1.00 92.31 822 HIS A O 1
ATOM 6554 N N . TRP A 1 823 ? 29.814 16.726 -13.419 1.00 89.88 823 TRP A N 1
ATOM 6555 C CA . TRP A 1 823 ? 29.402 16.592 -12.024 1.00 89.88 823 TRP A CA 1
ATOM 6556 C C . TRP A 1 823 ? 29.592 15.156 -11.510 1.00 89.88 823 TRP A C 1
ATOM 6558 O O . TRP A 1 823 ? 30.260 14.963 -10.494 1.00 89.88 823 TRP A O 1
ATOM 6568 N N . LEU A 1 824 ? 29.138 14.141 -12.255 1.00 88.75 824 LEU A N 1
ATOM 6569 C CA . LEU A 1 824 ? 29.382 12.729 -11.925 1.00 88.75 824 LEU A CA 1
ATOM 6570 C C . LEU A 1 824 ? 30.879 12.405 -11.867 1.00 88.75 824 LEU A C 1
ATOM 6572 O O . LEU A 1 824 ? 31.334 11.753 -10.931 1.00 88.75 824 LEU A O 1
ATOM 6576 N N . ALA A 1 825 ? 31.670 12.931 -12.807 1.00 87.69 825 ALA A N 1
ATOM 6577 C CA . ALA A 1 825 ? 33.124 12.779 -12.828 1.00 87.69 825 ALA A CA 1
ATOM 6578 C C . ALA A 1 825 ? 33.852 13.415 -11.621 1.00 87.69 825 ALA A C 1
ATOM 6580 O O . ALA A 1 825 ? 35.053 13.177 -11.462 1.00 87.69 825 ALA A O 1
ATOM 6581 N N . SER A 1 826 ? 33.171 14.203 -10.778 1.00 83.94 826 SER A N 1
ATOM 6582 C CA . SER A 1 826 ? 33.745 14.794 -9.557 1.00 83.94 826 SER A CA 1
ATOM 6583 C C . SER A 1 826 ? 33.575 13.940 -8.290 1.00 83.94 826 SER A C 1
ATOM 6585 O O . SER A 1 826 ? 34.220 14.227 -7.284 1.00 83.94 826 SER A O 1
ATOM 6587 N N . LEU A 1 827 ? 32.759 12.881 -8.345 1.00 83.50 827 LEU A N 1
ATOM 6588 C CA . LEU A 1 827 ? 32.493 11.971 -7.224 1.00 83.50 827 LEU A CA 1
ATOM 6589 C C . LEU A 1 827 ? 33.634 10.947 -7.011 1.00 83.50 827 LEU A C 1
ATOM 6591 O O . LEU A 1 827 ? 34.603 10.898 -7.775 1.00 83.50 827 LEU A O 1
ATOM 6595 N N . SER A 1 828 ? 33.559 10.147 -5.940 1.00 46.31 828 SER A N 1
ATOM 6596 C CA . SER A 1 828 ? 34.719 9.393 -5.428 1.00 46.31 828 SER A CA 1
ATOM 6597 C C . SER A 1 828 ? 35.171 8.181 -6.257 1.00 46.31 828 SER A C 1
ATOM 6599 O O . SER A 1 828 ? 36.356 7.866 -6.194 1.00 46.31 828 SER A O 1
ATOM 6601 N N . ASP A 1 829 ? 34.314 7.557 -7.079 1.00 58.19 829 ASP A N 1
ATOM 6602 C CA . ASP A 1 829 ? 34.766 6.602 -8.114 1.00 58.19 829 ASP A CA 1
ATOM 6603 C C . ASP A 1 829 ? 33.910 6.638 -9.406 1.00 58.19 829 ASP A C 1
ATOM 6605 O O . ASP A 1 829 ? 32.920 5.918 -9.528 1.00 58.19 829 ASP A O 1
ATOM 6609 N N . PRO A 1 830 ? 34.242 7.514 -10.380 1.00 66.12 830 PRO A N 1
ATOM 6610 C CA . PRO A 1 830 ? 33.435 7.739 -11.576 1.00 66.12 830 PRO A CA 1
ATOM 6611 C C . PRO A 1 830 ? 34.274 7.625 -12.864 1.00 66.12 830 PRO A C 1
ATOM 6613 O O . PRO A 1 830 ? 34.180 8.476 -13.757 1.00 66.12 830 PRO A O 1
ATOM 6616 N N . MET A 1 831 ? 35.174 6.637 -12.946 1.00 78.75 831 MET A N 1
ATOM 6617 C CA . MET A 1 831 ? 36.161 6.548 -14.035 1.00 78.75 831 MET A CA 1
ATOM 6618 C C . MET A 1 831 ? 35.555 6.621 -15.458 1.00 78.75 831 MET A C 1
ATOM 6620 O O . MET A 1 831 ? 36.115 7.353 -16.279 1.00 78.75 831 MET A O 1
ATOM 6624 N N . PRO A 1 832 ? 34.392 6.003 -15.762 1.00 86.62 832 PRO A N 1
ATOM 6625 C CA . PRO A 1 832 ? 33.777 6.121 -17.085 1.00 86.62 832 PRO A CA 1
ATOM 6626 C C . PRO A 1 832 ? 33.356 7.551 -17.460 1.00 86.62 832 PRO A C 1
ATOM 6628 O O . PRO A 1 832 ? 33.567 7.991 -18.591 1.00 86.62 832 PRO A O 1
ATOM 6631 N N . TYR A 1 833 ? 32.841 8.323 -16.500 1.00 91.44 833 TYR A N 1
ATOM 6632 C CA . TYR A 1 833 ? 32.455 9.724 -16.707 1.00 91.44 833 TYR A CA 1
ATOM 6633 C C . TYR A 1 833 ? 33.685 10.635 -16.870 1.00 91.44 833 TYR A C 1
ATOM 6635 O O . TYR A 1 833 ? 33.695 11.543 -17.703 1.00 91.44 833 TYR A O 1
ATOM 6643 N N . LYS A 1 834 ? 34.773 10.354 -16.131 1.00 90.31 834 LYS A N 1
ATOM 6644 C CA . LYS A 1 834 ? 36.080 11.018 -16.314 1.00 90.31 834 LYS A CA 1
ATOM 6645 C C . LYS A 1 834 ? 36.652 10.753 -17.713 1.00 90.31 834 LYS A C 1
ATOM 6647 O O . LYS A 1 834 ? 37.146 11.689 -18.346 1.00 90.31 834 LYS A O 1
ATOM 6652 N N . ASN A 1 835 ? 36.562 9.513 -18.199 1.00 92.38 835 ASN A N 1
ATOM 6653 C CA . ASN A 1 835 ? 36.981 9.134 -19.549 1.00 92.38 835 ASN A CA 1
ATOM 6654 C C . ASN A 1 835 ? 36.179 9.887 -20.615 1.00 92.38 835 ASN A C 1
ATOM 6656 O O . ASN A 1 835 ? 36.796 10.548 -21.449 1.00 92.38 835 ASN A O 1
ATOM 6660 N N . PHE A 1 836 ? 34.842 9.880 -20.529 1.00 94.56 836 PHE A N 1
ATOM 6661 C CA . PHE A 1 836 ? 33.970 10.602 -21.461 1.00 94.56 836 PHE A CA 1
ATOM 6662 C C . PHE A 1 836 ? 34.346 12.088 -21.556 1.00 94.56 836 PHE A C 1
ATOM 6664 O O . PHE A 1 836 ? 34.642 12.576 -22.644 1.00 94.56 836 PHE A O 1
ATOM 6671 N N . CYS A 1 837 ? 34.446 12.799 -20.426 1.00 93.44 837 CYS A N 1
ATOM 6672 C CA . CYS A 1 837 ? 34.801 14.224 -20.418 1.00 93.44 837 CYS A CA 1
ATOM 6673 C C . CYS A 1 837 ? 36.187 14.516 -21.026 1.00 93.44 837 CYS A C 1
ATOM 6675 O O . CYS A 1 837 ? 36.379 15.560 -21.649 1.00 93.44 837 CYS A O 1
ATOM 6677 N N . ARG A 1 838 ? 37.158 13.605 -20.861 1.00 91.69 838 ARG A N 1
ATOM 6678 C CA . ARG A 1 838 ? 38.509 13.721 -21.441 1.00 91.69 838 ARG A CA 1
ATOM 6679 C C . ARG A 1 838 ? 38.541 13.381 -22.934 1.00 91.69 838 ARG A C 1
ATOM 6681 O O . ARG A 1 838 ? 39.366 13.929 -23.670 1.00 91.69 838 ARG A O 1
ATOM 6688 N N . ASN A 1 839 ? 37.703 12.447 -23.372 1.00 93.31 839 ASN A N 1
ATOM 6689 C CA . ASN A 1 839 ? 37.690 11.936 -24.739 1.00 93.31 839 ASN A CA 1
ATOM 6690 C C . ASN A 1 839 ? 36.749 12.717 -25.662 1.00 93.31 839 ASN A C 1
ATOM 6692 O O . ASN A 1 839 ? 37.035 12.787 -26.853 1.00 93.31 839 ASN A O 1
ATOM 6696 N N . LEU A 1 840 ? 35.733 13.400 -25.135 1.00 95.25 840 LEU A N 1
ATOM 6697 C CA . LEU A 1 840 ? 35.012 14.453 -25.849 1.00 95.25 840 LEU A CA 1
ATOM 6698 C C . LEU A 1 840 ? 35.993 15.528 -26.343 1.00 95.25 840 LEU A C 1
ATOM 6700 O O . LEU A 1 840 ? 36.774 16.065 -25.557 1.00 95.25 840 LEU A O 1
ATOM 6704 N N . LYS A 1 841 ? 35.986 15.808 -27.653 1.00 93.69 841 LYS A N 1
ATOM 6705 C CA . LYS A 1 841 ? 36.864 16.801 -28.307 1.00 93.69 841 LYS A CA 1
ATOM 6706 C C . LYS A 1 841 ? 36.101 17.989 -28.867 1.00 93.69 841 LYS A C 1
ATOM 6708 O O . LYS A 1 841 ? 36.583 19.114 -28.763 1.00 93.69 841 LYS A O 1
ATOM 6713 N N . GLY A 1 842 ? 34.920 17.748 -29.428 1.00 93.56 842 GLY A N 1
ATOM 6714 C CA . GLY A 1 842 ? 34.140 18.774 -30.105 1.00 93.56 842 GLY A CA 1
ATOM 6715 C C . GLY A 1 842 ? 32.641 18.621 -29.892 1.00 93.56 842 GLY A C 1
ATOM 6716 O O . GLY A 1 842 ? 32.140 17.513 -29.698 1.00 93.56 842 GLY A O 1
ATOM 6717 N N . LEU A 1 843 ? 31.933 19.744 -29.948 1.00 96.44 843 LEU A N 1
ATOM 6718 C CA . LEU A 1 843 ? 30.489 19.796 -30.108 1.00 96.44 843 LEU A CA 1
ATOM 6719 C C . LEU A 1 843 ? 30.169 20.644 -31.342 1.00 96.44 843 LEU A C 1
ATOM 6721 O O . LEU A 1 843 ? 30.661 21.765 -31.468 1.00 96.44 843 LEU A O 1
ATOM 6725 N N . PHE A 1 844 ? 29.350 20.111 -32.238 1.00 96.38 844 PHE A N 1
ATOM 6726 C CA . PHE A 1 844 ? 28.865 20.811 -33.420 1.00 96.38 844 PHE A CA 1
ATOM 6727 C C . PHE A 1 844 ? 27.362 21.050 -33.293 1.00 96.38 844 PHE A C 1
ATOM 6729 O O . PHE A 1 844 ? 26.631 20.187 -32.803 1.00 96.38 844 PHE A O 1
ATOM 6736 N N . PHE A 1 845 ? 26.887 22.209 -33.730 1.00 96.50 845 PHE A N 1
ATOM 6737 C CA . PHE A 1 845 ? 25.501 22.617 -33.532 1.00 96.50 845 PHE A CA 1
ATOM 6738 C C . PHE A 1 845 ? 24.847 23.055 -34.840 1.00 96.50 845 PHE A C 1
ATOM 6740 O O . PHE A 1 845 ? 25.422 23.826 -35.599 1.00 96.50 845 PHE A O 1
ATOM 6747 N N . TYR A 1 846 ? 23.618 22.605 -35.066 1.00 94.19 846 TYR A N 1
ATOM 6748 C CA . TYR A 1 846 ? 22.737 23.071 -36.134 1.00 94.19 846 TYR A CA 1
ATOM 6749 C C . TYR A 1 846 ? 21.593 23.879 -35.512 1.00 94.19 846 TYR A C 1
ATOM 6751 O O . TYR A 1 846 ? 20.824 23.329 -34.720 1.00 94.19 846 TYR A O 1
ATOM 6759 N N . SER A 1 847 ? 21.505 25.175 -35.830 1.00 90.62 847 SER A N 1
ATOM 6760 C CA . SER A 1 847 ? 20.486 26.137 -35.367 1.00 90.62 847 SER A CA 1
ATOM 6761 C C . SER A 1 847 ? 20.032 25.912 -33.919 1.00 90.62 847 SER A C 1
ATOM 6763 O O . SER A 1 847 ? 18.857 25.685 -33.637 1.00 90.62 847 SER A O 1
ATOM 6765 N N . THR A 1 848 ? 20.982 25.898 -32.980 1.00 92.94 848 THR A N 1
ATOM 6766 C CA . THR A 1 848 ? 20.693 25.743 -31.544 1.00 92.94 848 THR A CA 1
ATOM 6767 C C . THR A 1 848 ? 20.495 27.123 -30.904 1.00 92.94 848 THR A C 1
ATOM 6769 O O . THR A 1 848 ? 21.431 27.922 -30.936 1.00 92.94 848 THR A O 1
ATOM 6772 N N . PRO A 1 849 ? 19.325 27.429 -30.308 1.00 90.00 849 PRO A N 1
ATOM 6773 C CA . PRO A 1 849 ? 19.039 28.747 -29.744 1.00 90.00 849 PRO A CA 1
ATOM 6774 C C . PRO A 1 849 ? 19.620 28.887 -28.333 1.00 90.00 849 PRO A C 1
ATOM 6776 O O . PRO A 1 849 ? 18.926 28.748 -27.326 1.00 90.00 849 PRO A O 1
ATOM 6779 N N . PHE A 1 850 ? 20.918 29.165 -28.240 1.00 87.94 850 PHE A N 1
ATOM 6780 C CA . PHE A 1 850 ? 21.602 29.325 -26.957 1.00 87.94 850 PHE A CA 1
ATOM 6781 C C . PHE A 1 850 ? 21.137 30.547 -26.167 1.00 87.94 850 PHE A C 1
ATOM 6783 O O . PHE A 1 850 ? 21.192 30.511 -24.941 1.00 87.94 850 PHE A O 1
ATOM 6790 N N . SER A 1 851 ? 20.660 31.605 -26.823 1.00 81.88 851 SER A N 1
ATOM 6791 C CA . SER A 1 851 ? 20.057 32.757 -26.133 1.00 81.88 851 SER A CA 1
ATOM 6792 C C . SER A 1 851 ? 18.549 32.590 -25.866 1.00 81.88 851 SER A C 1
ATOM 6794 O O . SER A 1 851 ? 17.948 33.464 -25.245 1.00 81.88 851 SER A O 1
ATOM 6796 N N . GLY A 1 852 ? 17.946 31.469 -26.284 1.00 83.50 852 GLY A N 1
ATOM 6797 C CA . GLY A 1 852 ? 16.493 31.290 -26.376 1.00 83.50 852 GLY A CA 1
ATOM 6798 C C . GLY A 1 852 ? 15.898 31.963 -27.620 1.00 83.50 852 GLY A C 1
ATOM 6799 O O . GLY A 1 852 ? 16.604 32.638 -28.365 1.00 83.50 852 GLY A O 1
ATOM 6800 N N . VAL A 1 853 ? 14.596 31.780 -27.843 1.00 79.38 853 VAL A N 1
ATOM 6801 C CA . VAL A 1 853 ? 13.819 32.381 -28.941 1.00 79.38 853 VAL A CA 1
ATOM 6802 C C . VAL A 1 853 ? 12.613 33.146 -28.394 1.00 79.38 853 VAL A C 1
ATOM 6804 O O . VAL A 1 853 ? 12.125 32.879 -27.291 1.00 79.38 853 VAL A O 1
ATOM 6807 N N . LYS A 1 854 ? 12.098 34.115 -29.159 1.00 70.25 854 LYS A N 1
ATOM 6808 C CA . LYS A 1 854 ? 10.894 34.862 -28.772 1.00 70.25 854 LYS A CA 1
ATOM 6809 C C . LYS A 1 854 ? 9.629 34.097 -29.155 1.00 70.25 854 LYS A C 1
ATOM 6811 O O . LYS A 1 854 ? 9.013 34.384 -30.178 1.00 70.25 854 LYS A O 1
ATOM 6816 N N . LEU A 1 855 ? 9.181 33.193 -28.285 1.00 63.47 855 LEU A N 1
ATOM 6817 C CA . LEU A 1 855 ? 7.878 32.527 -28.444 1.00 63.47 855 LEU A CA 1
ATOM 6818 C C . LEU A 1 855 ? 6.686 33.512 -28.513 1.00 63.47 855 LEU A C 1
ATOM 6820 O O . LEU A 1 855 ? 5.630 33.145 -29.013 1.00 63.47 855 LEU A O 1
ATOM 6824 N N . SER A 1 856 ? 6.852 34.761 -28.055 1.00 53.81 856 SER A N 1
ATOM 6825 C CA . SER A 1 856 ? 5.858 35.837 -28.192 1.00 53.81 856 SER A CA 1
ATOM 6826 C C . SER A 1 856 ? 5.759 36.439 -29.593 1.00 53.81 856 SER A C 1
ATOM 6828 O O . SER A 1 856 ? 4.679 36.873 -29.986 1.00 53.81 856 SER A O 1
ATOM 6830 N N . ASP A 1 857 ? 6.879 36.515 -30.316 1.00 47.09 857 ASP A N 1
ATOM 6831 C CA . ASP A 1 857 ? 6.932 37.159 -31.633 1.00 47.09 857 ASP A CA 1
ATOM 6832 C C . ASP A 1 857 ? 6.443 36.172 -32.716 1.00 47.09 857 ASP A C 1
ATOM 6834 O O . ASP A 1 857 ? 5.851 36.614 -33.698 1.00 47.09 857 ASP A O 1
ATOM 6838 N N . LEU A 1 858 ? 6.498 34.862 -32.412 1.00 50.84 858 LEU A N 1
ATOM 6839 C CA . LEU A 1 858 ? 5.834 33.726 -33.084 1.00 50.84 858 LEU A CA 1
ATOM 6840 C C . LEU A 1 858 ? 4.286 33.732 -32.981 1.00 50.84 858 LEU A C 1
ATOM 6842 O O . LEU A 1 858 ? 3.634 32.689 -32.972 1.00 50.84 858 LEU A O 1
ATOM 6846 N N . GLY A 1 859 ? 3.671 34.916 -32.900 1.00 39.09 859 GLY A N 1
ATOM 6847 C CA . GLY A 1 859 ? 2.273 35.138 -33.288 1.00 39.09 859 GLY A CA 1
ATOM 6848 C C . GLY A 1 859 ? 1.155 34.673 -32.343 1.00 39.09 859 GLY A C 1
ATOM 6849 O O . GLY A 1 859 ? 0.001 34.654 -32.776 1.00 39.09 859 GLY A O 1
ATOM 6850 N N . ALA A 1 860 ? 1.425 34.324 -31.079 1.00 35.78 860 ALA A N 1
ATOM 6851 C CA . ALA A 1 860 ? 0.407 33.787 -30.163 1.00 35.78 860 ALA A CA 1
ATOM 6852 C C . ALA A 1 860 ? -0.048 34.777 -29.060 1.00 35.78 860 ALA A C 1
ATOM 6854 O O . ALA A 1 860 ? 0.699 35.050 -28.114 1.00 35.78 860 ALA A O 1
ATOM 6855 N N . PRO A 1 861 ? -1.311 35.256 -29.074 1.00 32.72 861 PRO A N 1
ATOM 6856 C CA . PRO A 1 861 ? -1.957 35.779 -27.874 1.00 32.72 861 PRO A CA 1
ATOM 6857 C C . PRO A 1 861 ? -2.097 34.659 -26.834 1.00 32.72 861 PRO A C 1
ATOM 6859 O O . PRO A 1 861 ? -2.402 33.518 -27.185 1.00 32.72 861 PRO A O 1
ATOM 6862 N N . ARG A 1 862 ? -1.938 34.988 -25.544 1.00 32.69 862 ARG A N 1
ATOM 6863 C CA . ARG A 1 862 ? -2.146 34.046 -24.427 1.00 32.69 862 ARG A CA 1
ATOM 6864 C C . ARG A 1 862 ? -3.504 33.338 -24.557 1.00 32.69 862 ARG A C 1
ATOM 6866 O O . ARG A 1 862 ? -4.532 33.955 -24.291 1.00 32.69 862 ARG A O 1
ATOM 6873 N N . GLY A 1 863 ? -3.489 32.055 -24.927 1.00 37.44 863 GLY A N 1
ATOM 6874 C CA . GLY A 1 863 ? -4.683 31.206 -25.016 1.00 37.44 863 GLY A CA 1
ATOM 6875 C C . GLY A 1 863 ? -5.036 30.638 -26.398 1.00 37.44 863 GLY A C 1
ATOM 6876 O O . GLY A 1 863 ? -6.057 29.964 -26.491 1.00 37.44 863 GLY A O 1
ATOM 6877 N N . VAL A 1 864 ? -4.239 30.857 -27.456 1.00 34.97 864 VAL A N 1
ATOM 6878 C CA . VAL A 1 864 ? -4.459 30.206 -28.769 1.00 34.97 864 VAL A CA 1
ATOM 6879 C C . VAL A 1 864 ? -3.231 29.406 -29.214 1.00 34.97 864 VAL A C 1
ATOM 6881 O O . VAL A 1 864 ? -2.096 29.866 -29.124 1.00 34.97 864 VAL A O 1
ATOM 6884 N N . THR A 1 865 ? -3.479 28.185 -29.683 1.00 42.59 865 THR A N 1
ATOM 6885 C CA . THR A 1 865 ? -2.494 27.161 -30.054 1.00 42.59 865 THR A CA 1
ATOM 6886 C C . THR A 1 865 ? -1.735 27.475 -31.346 1.00 42.59 865 THR A C 1
ATOM 6888 O O . THR A 1 865 ? -2.312 27.433 -32.434 1.00 42.59 865 THR A O 1
ATOM 6891 N N . PHE A 1 866 ? -0.423 27.691 -31.234 1.00 40.50 866 PHE A N 1
ATOM 6892 C CA . PHE A 1 866 ? 0.530 27.638 -32.353 1.00 40.50 866 PHE A CA 1
ATOM 6893 C C . PHE A 1 866 ? 1.089 26.208 -32.517 1.00 40.50 866 PHE A C 1
ATOM 6895 O O . PHE A 1 866 ? 0.963 25.423 -31.585 1.00 40.50 866 PHE A O 1
ATOM 6902 N N . TRP A 1 867 ? 1.697 25.866 -33.666 1.00 44.97 867 TRP A N 1
ATOM 6903 C CA . TRP A 1 867 ? 2.172 24.506 -34.049 1.00 44.97 867 TRP A CA 1
ATOM 6904 C C . TRP A 1 867 ? 1.098 23.462 -34.418 1.00 44.97 867 TRP A C 1
ATOM 6906 O O . TRP A 1 867 ? 1.304 22.265 -34.255 1.00 44.97 867 TRP A O 1
ATOM 6916 N N . GLY A 1 868 ? -0.072 23.877 -34.917 1.00 42.03 868 GLY A N 1
ATOM 6917 C CA . GLY A 1 868 ? -1.113 22.929 -35.366 1.00 42.03 868 GLY A CA 1
ATOM 6918 C C . GLY A 1 868 ? -1.757 22.101 -34.240 1.00 42.03 868 GLY A C 1
ATOM 6919 O O . GLY A 1 868 ? -2.532 21.180 -34.507 1.00 42.03 868 GLY A O 1
ATOM 6920 N N . LEU A 1 869 ? -1.464 22.443 -32.981 1.00 45.66 869 LEU A N 1
ATOM 6921 C CA . LEU A 1 869 ? -1.906 21.719 -31.796 1.00 45.66 869 LEU A CA 1
ATOM 6922 C C . LEU A 1 869 ? -3.433 21.743 -31.677 1.00 45.66 869 LEU A C 1
ATOM 6924 O O . LEU A 1 869 ? -4.043 22.790 -31.456 1.00 45.66 869 LEU A O 1
ATOM 6928 N N . LYS A 1 870 ? -4.062 20.567 -31.746 1.00 42.25 870 LYS A N 1
ATOM 6929 C CA . LYS A 1 870 ? -5.479 20.387 -31.404 1.00 42.25 870 LYS A CA 1
ATOM 6930 C C . LYS A 1 870 ? -5.673 20.428 -29.883 1.00 42.25 870 LYS A C 1
ATOM 6932 O O . LYS A 1 870 ? -5.894 19.395 -29.263 1.00 42.25 870 LYS A O 1
ATOM 6937 N N . GLY A 1 871 ? -5.592 21.621 -29.292 1.00 47.62 871 GLY A N 1
ATOM 6938 C CA . GLY A 1 871 ? -6.026 21.887 -27.912 1.00 47.62 871 GLY A CA 1
ATOM 6939 C C . GLY A 1 871 ? -5.272 21.143 -26.799 1.00 47.62 871 GLY A C 1
ATOM 6940 O O . GLY A 1 871 ? -5.857 20.916 -25.744 1.00 47.62 871 GLY A O 1
ATOM 6941 N N . GLY A 1 872 ? -4.018 20.740 -27.028 1.00 56.06 872 GLY A N 1
ATOM 6942 C CA . GLY A 1 872 ? -3.159 20.102 -26.021 1.00 56.06 872 GLY A CA 1
ATOM 6943 C C . GLY A 1 872 ? -2.269 21.095 -25.266 1.00 56.06 872 GLY A C 1
ATOM 6944 O O . GLY A 1 872 ? -1.984 22.185 -25.763 1.00 56.06 872 GLY A O 1
ATOM 6945 N N . GLU A 1 873 ? -1.804 20.704 -24.077 1.00 65.38 873 GLU A N 1
ATOM 6946 C CA . GLU A 1 873 ? -0.766 21.434 -23.336 1.00 65.38 873 GLU A CA 1
ATOM 6947 C C . GLU A 1 873 ? 0.610 21.291 -24.018 1.00 65.38 873 GLU A C 1
ATOM 6949 O O . GLU A 1 873 ? 0.884 20.294 -24.690 1.00 65.38 873 GLU A O 1
ATOM 6954 N N . ALA A 1 874 ? 1.496 22.274 -23.837 1.00 69.88 874 ALA A N 1
ATOM 6955 C CA . ALA A 1 874 ? 2.845 22.248 -24.407 1.00 69.88 874 ALA A CA 1
ATOM 6956 C C . ALA A 1 874 ? 3.774 21.262 -23.672 1.00 69.88 874 ALA A C 1
ATOM 6958 O O . ALA A 1 874 ? 3.704 21.133 -22.447 1.00 69.88 874 ALA A O 1
ATOM 6959 N N . GLY A 1 875 ? 4.661 20.600 -24.422 1.00 74.19 875 GLY A N 1
ATOM 6960 C CA . GLY A 1 875 ? 5.666 19.667 -23.900 1.00 74.19 875 GLY A CA 1
ATOM 6961 C C . GLY A 1 875 ? 6.659 20.317 -22.928 1.00 74.19 875 GLY A C 1
ATOM 6962 O O . GLY A 1 875 ? 7.108 21.437 -23.167 1.00 74.19 875 GLY A O 1
ATOM 6963 N N . ASP A 1 876 ? 7.050 19.619 -21.856 1.00 82.00 876 ASP A N 1
ATOM 6964 C CA . ASP A 1 876 ? 7.893 20.182 -20.777 1.00 82.00 876 ASP A CA 1
ATOM 6965 C C . ASP A 1 876 ? 9.277 20.673 -21.245 1.00 82.00 876 ASP A C 1
ATOM 6967 O O . ASP A 1 876 ? 9.860 21.589 -20.659 1.00 82.00 876 ASP A O 1
ATOM 6971 N N . LEU A 1 877 ? 9.814 20.127 -22.342 1.00 84.94 877 LEU A N 1
ATOM 6972 C CA . LEU A 1 877 ? 11.081 20.610 -22.899 1.00 84.94 877 LEU A CA 1
ATOM 6973 C C . LEU A 1 877 ? 10.976 21.984 -23.578 1.00 84.94 877 LEU A C 1
ATOM 6975 O O . LEU A 1 877 ? 11.999 22.672 -23.656 1.00 84.94 877 LEU A O 1
ATOM 6979 N N . MET A 1 878 ? 9.779 22.413 -24.003 1.00 78.81 878 MET A N 1
ATOM 6980 C CA . MET A 1 878 ? 9.552 23.694 -24.693 1.00 78.81 878 MET A CA 1
ATOM 6981 C C . MET A 1 878 ? 10.000 24.897 -23.851 1.00 78.81 878 MET A C 1
ATOM 6983 O O . MET A 1 878 ? 10.565 25.841 -24.400 1.00 78.81 878 MET A O 1
ATOM 6987 N N . GLU A 1 879 ? 9.851 24.829 -22.520 1.00 77.62 879 GLU A N 1
ATOM 6988 C CA . GLU A 1 879 ? 10.285 25.879 -21.581 1.00 77.62 879 GLU A CA 1
ATOM 6989 C C . GLU A 1 879 ? 11.777 26.242 -21.720 1.00 77.62 879 GLU A C 1
ATOM 6991 O O . GLU A 1 879 ? 12.190 27.356 -21.412 1.00 77.62 879 GLU A O 1
ATOM 6996 N N . ASN A 1 880 ? 12.620 25.306 -22.174 1.00 81.69 880 ASN A N 1
ATOM 6997 C CA . ASN A 1 880 ? 14.068 25.522 -22.281 1.00 81.69 880 ASN A CA 1
ATOM 6998 C C . ASN A 1 880 ? 14.466 26.357 -23.508 1.00 81.69 880 ASN A C 1
ATOM 7000 O O . ASN A 1 880 ? 15.632 26.741 -23.621 1.00 81.69 880 ASN A O 1
ATOM 7004 N N . LEU A 1 881 ? 13.522 26.617 -24.419 1.00 80.94 881 LEU A N 1
ATOM 7005 C CA . LEU A 1 881 ? 13.718 27.459 -25.597 1.00 80.94 881 LEU A CA 1
ATOM 7006 C C . LEU A 1 881 ? 13.293 28.914 -25.359 1.00 80.94 881 LEU A C 1
ATOM 7008 O O . LEU A 1 881 ? 13.551 29.753 -26.217 1.00 80.94 881 LEU A O 1
ATOM 7012 N N . GLU A 1 882 ? 12.669 29.241 -24.224 1.00 78.81 882 GLU A N 1
ATOM 7013 C CA . GLU A 1 882 ? 12.237 30.610 -23.942 1.00 78.81 882 GLU A CA 1
ATOM 7014 C C . GLU A 1 882 ? 13.418 31.571 -23.754 1.00 78.81 882 GLU A C 1
ATOM 7016 O O . GLU A 1 882 ? 14.399 31.289 -23.056 1.00 78.81 882 GLU A O 1
ATOM 7021 N N . LEU A 1 883 ? 13.298 32.762 -24.342 1.00 74.38 883 LEU A N 1
ATOM 7022 C CA . LEU A 1 883 ? 14.189 33.875 -24.033 1.00 74.38 883 LEU A CA 1
ATOM 7023 C C . LEU A 1 883 ? 14.146 34.222 -22.541 1.00 74.38 883 LEU A C 1
ATOM 7025 O O . LEU A 1 883 ? 13.086 34.301 -21.924 1.00 74.38 883 LEU A O 1
ATOM 7029 N N . PHE A 1 884 ? 15.328 34.482 -21.982 1.00 69.94 884 PHE A N 1
ATOM 7030 C CA . PHE A 1 884 ? 15.550 34.734 -20.554 1.00 69.94 884 PHE A CA 1
ATOM 7031 C C . PHE A 1 884 ? 15.271 33.543 -19.615 1.00 69.94 884 PHE A C 1
ATOM 7033 O O . PHE A 1 884 ? 15.232 33.742 -18.396 1.00 69.94 884 PHE A O 1
ATOM 7040 N N . ASP A 1 885 ? 15.171 32.305 -20.125 1.00 77.44 885 ASP A N 1
ATOM 7041 C CA . ASP A 1 885 ? 15.165 31.117 -19.264 1.00 77.44 885 ASP A CA 1
ATOM 7042 C C . ASP A 1 885 ? 16.404 31.099 -18.344 1.00 77.44 885 ASP A C 1
ATOM 7044 O O . ASP A 1 885 ? 17.570 31.108 -18.765 1.00 77.44 885 ASP A O 1
ATOM 7048 N N . LYS A 1 886 ? 16.133 31.031 -17.038 1.00 78.75 886 LYS A N 1
ATOM 7049 C CA . LYS A 1 886 ? 17.143 30.974 -15.977 1.00 78.75 886 LYS A CA 1
ATOM 7050 C C . LYS A 1 886 ? 17.999 29.708 -16.077 1.00 78.75 886 LYS A C 1
ATOM 7052 O O . LYS A 1 886 ? 19.152 29.737 -15.642 1.00 78.75 886 LYS A O 1
ATOM 7057 N N . ARG A 1 887 ? 17.470 28.603 -16.620 1.00 76.88 887 ARG A N 1
ATOM 7058 C CA . ARG A 1 887 ? 18.213 27.346 -16.803 1.00 76.88 887 ARG A CA 1
ATOM 7059 C C . ARG A 1 887 ? 19.206 27.497 -17.969 1.00 76.88 887 ARG A C 1
ATOM 7061 O O . ARG A 1 887 ? 20.392 27.237 -17.771 1.00 76.88 887 ARG A O 1
ATOM 7068 N N . THR A 1 888 ? 18.781 28.028 -19.119 1.00 74.88 888 THR A N 1
ATOM 7069 C CA . THR A 1 888 ? 19.643 28.390 -20.266 1.00 74.88 888 THR A CA 1
ATOM 7070 C C . THR A 1 888 ? 20.732 29.391 -19.879 1.00 74.88 888 THR A C 1
ATOM 7072 O O . THR A 1 888 ? 21.905 29.156 -20.167 1.00 74.88 888 THR A O 1
ATOM 7075 N N . SER A 1 889 ? 20.397 30.443 -19.126 1.00 77.81 889 SER A N 1
ATOM 7076 C CA . SER A 1 889 ? 21.386 31.416 -18.635 1.00 77.81 889 SER A CA 1
ATOM 7077 C C . SER A 1 889 ? 22.494 30.766 -17.786 1.00 77.81 889 SER A C 1
ATOM 7079 O O . SER A 1 889 ? 23.676 31.026 -18.016 1.00 77.81 889 SER A O 1
ATOM 7081 N N . ARG A 1 890 ? 22.142 29.851 -16.868 1.00 82.19 890 ARG A N 1
ATOM 7082 C CA . ARG A 1 890 ? 23.120 29.082 -16.070 1.00 82.19 890 ARG A CA 1
ATOM 7083 C C . ARG A 1 890 ? 23.987 28.167 -16.938 1.00 82.19 890 ARG A C 1
ATOM 7085 O O . ARG A 1 890 ? 25.207 28.183 -16.803 1.00 82.19 890 ARG A O 1
ATOM 7092 N N . ARG A 1 891 ? 23.389 27.435 -17.889 1.00 84.38 891 ARG A N 1
ATOM 7093 C CA . ARG A 1 891 ? 24.135 26.586 -18.840 1.00 84.38 891 ARG A CA 1
ATOM 7094 C C . ARG A 1 891 ? 25.194 27.389 -19.602 1.00 84.38 891 ARG A C 1
ATOM 7096 O O . ARG A 1 891 ? 26.340 26.951 -19.682 1.00 84.38 891 ARG A O 1
ATOM 7103 N N . ASN A 1 892 ? 24.843 28.587 -20.070 1.00 82.75 892 ASN A N 1
ATOM 7104 C CA . ASN A 1 892 ? 25.753 29.479 -20.794 1.00 82.75 892 ASN A CA 1
ATOM 7105 C C . ASN A 1 892 ? 26.855 30.103 -19.919 1.00 82.75 892 ASN A C 1
ATOM 7107 O O . ASN A 1 892 ? 27.875 30.528 -20.458 1.00 82.75 892 ASN A O 1
ATOM 7111 N N . HIS A 1 893 ? 26.676 30.147 -18.597 1.00 84.69 893 HIS A N 1
ATOM 7112 C CA . HIS A 1 893 ? 27.690 30.586 -17.633 1.00 84.69 893 HIS A CA 1
ATOM 7113 C C . HIS A 1 893 ? 28.674 29.462 -17.253 1.00 84.69 893 HIS A C 1
ATOM 7115 O O . HIS A 1 893 ? 29.881 29.694 -17.121 1.00 84.69 893 HIS A O 1
ATOM 7121 N N . ASP A 1 894 ? 28.177 28.233 -17.105 1.00 86.81 894 ASP A N 1
ATOM 7122 C CA . ASP A 1 894 ? 28.964 27.107 -16.590 1.00 86.81 894 ASP A CA 1
ATOM 7123 C C . ASP A 1 894 ? 29.730 26.370 -17.703 1.00 86.81 894 ASP A C 1
ATOM 7125 O O . ASP A 1 894 ? 30.914 26.048 -17.556 1.00 86.81 894 ASP A O 1
ATOM 7129 N N . PHE A 1 895 ? 29.100 26.167 -18.866 1.00 91.69 895 PHE A N 1
ATOM 7130 C CA . PHE A 1 895 ? 29.698 25.438 -19.987 1.00 91.69 895 PHE A CA 1
ATOM 7131 C C . PHE A 1 895 ? 31.012 26.047 -20.541 1.00 91.69 895 PHE A C 1
ATOM 7133 O O . PHE A 1 895 ? 31.930 25.269 -20.817 1.00 91.69 895 PHE A O 1
ATOM 7140 N N . PRO A 1 896 ? 31.209 27.386 -20.642 1.00 91.75 896 PRO A N 1
ATOM 7141 C CA . PRO A 1 896 ? 32.504 27.969 -21.020 1.00 91.75 896 PRO A CA 1
ATOM 7142 C C . PRO A 1 896 ? 33.664 27.520 -20.118 1.00 91.75 896 PRO A C 1
ATOM 7144 O O . PRO A 1 896 ? 34.792 27.343 -20.587 1.00 91.75 896 PRO A O 1
ATOM 7147 N N . GLN A 1 897 ? 33.397 27.310 -18.825 1.00 91.69 897 GLN A N 1
ATOM 7148 C CA . GLN A 1 897 ? 34.403 26.883 -17.853 1.00 91.69 897 GLN A CA 1
ATOM 7149 C C . GLN A 1 897 ? 34.801 25.424 -18.094 1.00 91.69 897 GLN A C 1
ATOM 7151 O O . GLN A 1 897 ? 35.990 25.100 -18.074 1.00 91.69 897 GLN A O 1
ATOM 7156 N N . LEU A 1 898 ? 33.829 24.555 -18.397 1.00 92.06 898 LEU A N 1
ATOM 7157 C CA . LEU A 1 898 ? 34.084 23.157 -18.757 1.00 92.06 898 LEU A CA 1
ATOM 7158 C C . LEU A 1 898 ? 34.813 23.042 -20.096 1.00 92.06 898 LEU A C 1
ATOM 7160 O O . LEU A 1 898 ? 35.827 22.348 -20.176 1.00 92.06 898 LEU A O 1
ATOM 7164 N N . LYS A 1 899 ? 34.370 23.798 -21.109 1.00 93.00 899 LYS A N 1
ATOM 7165 C CA . LYS A 1 899 ? 35.041 23.902 -22.410 1.00 93.00 899 LYS A CA 1
ATOM 7166 C C . LYS A 1 899 ? 36.519 24.262 -22.231 1.00 93.00 899 LYS A C 1
ATOM 7168 O O . LYS A 1 899 ? 37.386 23.562 -22.749 1.00 93.00 899 LYS A O 1
ATOM 7173 N N . LYS A 1 900 ? 36.822 25.298 -21.437 1.00 92.62 900 LYS A N 1
ATOM 7174 C CA . LYS A 1 900 ? 38.202 25.710 -21.126 1.00 92.62 900 LYS A CA 1
ATOM 7175 C C . LYS A 1 900 ? 38.982 24.642 -20.348 1.00 92.62 900 LYS A C 1
ATOM 7177 O O . LYS A 1 900 ? 40.158 24.436 -20.627 1.00 92.62 900 LYS A O 1
ATOM 7182 N N . LYS A 1 901 ? 38.344 23.969 -19.384 1.00 93.12 901 LYS A N 1
ATOM 7183 C CA . LYS A 1 901 ? 38.949 22.933 -18.525 1.00 93.12 901 LYS A CA 1
ATOM 7184 C C . LYS A 1 901 ? 39.355 21.675 -19.292 1.00 93.12 901 LYS A C 1
ATOM 7186 O O . LYS A 1 901 ? 40.403 21.108 -18.999 1.00 93.12 901 LYS A O 1
ATOM 7191 N N . TYR A 1 902 ? 38.532 21.242 -20.244 1.00 91.81 902 TYR A N 1
ATOM 7192 C CA . TYR A 1 902 ? 38.750 20.016 -21.018 1.00 91.81 902 TYR A CA 1
ATOM 7193 C C . TYR A 1 902 ? 39.309 20.257 -22.430 1.00 91.81 902 TYR A C 1
ATOM 7195 O O . TYR A 1 902 ? 39.685 19.303 -23.106 1.00 91.81 902 TYR A O 1
ATOM 7203 N N . GLY A 1 903 ? 39.402 21.516 -22.868 1.00 91.19 903 GLY A N 1
ATOM 7204 C CA . GLY A 1 903 ? 39.900 21.883 -24.196 1.00 91.19 903 GLY A CA 1
ATOM 7205 C C . GLY A 1 903 ? 38.918 21.581 -25.331 1.00 91.19 903 GLY A C 1
ATOM 7206 O O . GLY A 1 903 ? 39.352 21.435 -26.472 1.00 91.19 903 GLY A O 1
ATOM 7207 N N . TRP A 1 904 ? 37.619 21.467 -25.032 1.00 93.94 904 TRP A N 1
ATOM 7208 C CA . TRP A 1 904 ? 36.591 21.181 -26.034 1.00 93.94 904 TRP A CA 1
ATOM 7209 C C . TRP A 1 904 ? 36.476 22.310 -27.063 1.00 93.94 904 TRP A C 1
ATOM 7211 O O . TRP A 1 904 ? 36.699 23.485 -26.755 1.00 93.94 904 TRP A O 1
ATOM 7221 N N . LYS A 1 905 ? 36.081 21.950 -28.281 1.00 93.50 905 LYS A N 1
ATOM 7222 C CA . LYS A 1 905 ? 35.851 22.872 -29.396 1.00 93.50 905 LYS A CA 1
ATOM 7223 C C . LYS A 1 905 ? 34.386 22.929 -29.796 1.00 93.50 905 LYS A C 1
ATOM 7225 O O . LYS A 1 905 ? 33.657 21.961 -29.600 1.00 93.50 905 LYS A O 1
ATOM 7230 N N . THR A 1 906 ? 33.945 24.073 -30.301 1.00 94.69 906 THR A N 1
ATOM 7231 C CA . THR A 1 906 ? 32.523 24.352 -30.527 1.00 94.69 906 THR A CA 1
ATOM 7232 C C . THR A 1 906 ? 32.296 25.154 -31.802 1.00 94.69 906 THR A C 1
ATOM 7234 O O . THR A 1 906 ? 32.789 26.272 -31.927 1.00 94.69 906 THR A O 1
ATOM 7237 N N . GLN A 1 907 ? 31.511 24.609 -32.728 1.00 94.56 907 GLN A N 1
ATOM 7238 C CA . GLN A 1 907 ? 31.117 25.294 -33.962 1.00 94.56 907 GLN A CA 1
ATOM 7239 C C . GLN A 1 907 ? 29.601 25.210 -34.145 1.00 94.56 907 GLN A C 1
ATOM 7241 O O . GLN A 1 907 ? 28.994 24.185 -33.833 1.00 94.56 907 GLN A O 1
ATOM 7246 N N . CYS A 1 908 ? 28.988 26.288 -34.632 1.00 93.38 908 CYS A N 1
ATOM 7247 C CA . CYS A 1 908 ? 27.556 26.350 -34.907 1.00 93.38 908 CYS A CA 1
ATOM 7248 C C . CYS A 1 908 ? 27.294 26.743 -36.362 1.00 93.38 908 CYS A C 1
ATOM 7250 O O . CYS A 1 908 ? 27.946 27.628 -36.915 1.00 93.38 908 CYS A O 1
ATOM 7252 N N . VAL A 1 909 ? 26.300 26.101 -36.956 1.00 92.31 909 VAL A N 1
ATOM 7253 C CA . VAL A 1 909 ? 25.762 26.396 -38.277 1.00 92.31 909 VAL A CA 1
ATOM 7254 C C . VAL A 1 909 ? 24.344 26.918 -38.082 1.00 92.31 909 VAL A C 1
ATOM 7256 O O . VAL A 1 909 ? 23.501 26.208 -37.535 1.00 92.31 909 VAL A O 1
ATOM 7259 N N . ALA A 1 910 ? 24.094 28.159 -38.494 1.00 88.00 910 ALA A N 1
ATOM 7260 C CA . ALA A 1 910 ? 22.818 28.848 -38.308 1.00 88.00 910 ALA A CA 1
ATOM 7261 C C . ALA A 1 910 ? 22.036 28.971 -39.626 1.00 88.00 910 ALA A C 1
ATOM 7263 O O . ALA A 1 910 ? 22.627 29.061 -40.706 1.00 88.00 910 ALA A O 1
ATOM 7264 N N . GLU A 1 911 ? 20.707 28.988 -39.523 1.00 88.62 911 GLU A N 1
ATOM 7265 C CA . GLU A 1 911 ? 19.800 29.224 -40.651 1.00 88.62 911 GLU A CA 1
ATOM 7266 C C . GLU A 1 911 ? 19.802 30.696 -41.102 1.00 88.62 911 GLU A C 1
ATOM 7268 O O . GLU A 1 911 ? 20.206 31.594 -40.361 1.00 88.62 911 GLU A O 1
ATOM 7273 N N . SER A 1 912 ? 19.332 30.952 -42.327 1.00 85.62 912 SER A N 1
ATOM 7274 C CA . SER A 1 912 ? 19.208 32.309 -42.885 1.00 85.62 912 SER A CA 1
ATOM 7275 C C . SER A 1 912 ? 17.836 32.611 -43.493 1.00 85.62 912 SER A C 1
ATOM 7277 O O . SER A 1 912 ? 17.619 33.719 -43.983 1.00 85.62 912 SER A O 1
ATOM 7279 N N . CYS A 1 913 ? 16.936 31.629 -43.557 1.00 84.19 913 CYS A N 1
ATOM 7280 C CA . CYS A 1 913 ? 15.648 31.739 -44.231 1.00 84.19 913 CYS A CA 1
ATOM 7281 C C . CYS A 1 913 ? 14.500 31.438 -43.275 1.00 84.19 913 CYS A C 1
ATOM 7283 O O . CYS A 1 913 ? 14.565 30.509 -42.478 1.00 84.19 913 CYS A O 1
ATOM 7285 N N . ASN A 1 914 ? 13.409 32.189 -43.413 1.00 82.00 914 ASN A N 1
ATOM 7286 C CA . ASN A 1 914 ? 12.212 31.983 -42.611 1.00 82.00 914 ASN A CA 1
ATOM 7287 C C . ASN A 1 914 ? 11.641 30.572 -42.818 1.00 82.00 914 ASN A C 1
ATOM 7289 O O . ASN A 1 914 ? 11.319 30.176 -43.941 1.00 82.00 914 ASN A O 1
ATOM 7293 N N . THR A 1 915 ? 11.440 29.859 -41.715 1.00 78.00 915 THR A N 1
ATOM 7294 C CA . THR A 1 915 ? 10.735 28.581 -41.676 1.00 78.00 915 THR A CA 1
ATOM 7295 C C . THR A 1 915 ? 9.235 28.818 -41.856 1.00 78.00 915 THR A C 1
ATOM 7297 O O . THR A 1 915 ? 8.671 29.766 -41.304 1.00 78.00 915 THR A O 1
ATOM 7300 N N . VAL A 1 916 ? 8.581 27.976 -42.662 1.00 69.25 916 VAL A N 1
ATOM 7301 C CA . VAL A 1 916 ? 7.127 28.023 -42.879 1.00 69.25 916 VAL A CA 1
ATOM 7302 C C . VAL A 1 916 ? 6.441 27.109 -41.867 1.00 69.25 916 VAL A C 1
ATOM 7304 O O . VAL A 1 916 ? 6.752 25.919 -41.815 1.00 69.25 916 VAL A O 1
ATOM 7307 N N . PHE A 1 917 ? 5.481 27.644 -41.114 1.00 64.00 917 PHE A N 1
ATOM 7308 C CA . PHE A 1 917 ? 4.630 26.863 -40.216 1.00 64.00 917 PHE A CA 1
ATOM 7309 C C . PHE A 1 917 ? 3.187 26.894 -40.723 1.00 64.00 917 PHE A C 1
ATOM 7311 O O . PHE A 1 917 ? 2.599 27.965 -40.890 1.00 64.00 917 PHE A O 1
ATOM 7318 N N . GLU A 1 918 ? 2.615 25.721 -40.995 1.00 50.47 918 GLU A N 1
ATOM 7319 C CA . GLU A 1 918 ? 1.239 25.585 -41.478 1.00 50.47 918 GLU A CA 1
ATOM 7320 C C . GLU A 1 918 ? 0.265 25.420 -40.303 1.00 50.47 918 GLU A C 1
ATOM 7322 O O . GLU A 1 918 ? 0.455 24.581 -39.423 1.00 50.47 918 GLU A O 1
ATOM 7327 N N . GLY A 1 919 ? -0.792 26.235 -40.281 1.00 48.12 919 GLY A N 1
ATOM 7328 C CA . GLY A 1 919 ? -1.811 26.234 -39.233 1.00 48.12 919 GLY A CA 1
ATOM 7329 C C . GLY A 1 919 ? -3.214 26.469 -39.791 1.00 48.12 919 GLY A C 1
ATOM 7330 O O . GLY A 1 919 ? -3.379 26.975 -40.898 1.00 48.12 919 GLY A O 1
ATOM 7331 N N . LEU A 1 920 ? -4.234 26.133 -38.995 1.00 35.91 920 LEU A N 1
ATOM 7332 C CA . LEU A 1 920 ? -5.661 26.077 -39.372 1.00 35.91 920 LEU A CA 1
ATOM 7333 C C . LEU A 1 920 ? -6.296 27.383 -39.906 1.00 35.91 920 LEU A C 1
ATOM 7335 O O . LEU A 1 920 ? -7.452 27.347 -40.320 1.00 35.91 920 LEU A O 1
ATOM 7339 N N . ALA A 1 921 ? -5.584 28.515 -39.895 1.00 39.38 921 ALA A N 1
ATOM 7340 C CA . ALA A 1 921 ? -6.093 29.816 -40.349 1.00 39.38 921 ALA A CA 1
ATOM 7341 C C . ALA A 1 921 ? -5.130 30.611 -41.259 1.00 39.38 921 ALA A C 1
ATOM 7343 O O . ALA A 1 921 ? -5.592 31.405 -42.075 1.00 39.38 921 ALA A O 1
ATOM 7344 N N . SER A 1 922 ? -3.810 30.415 -41.147 1.00 43.41 922 SER A N 1
ATOM 7345 C CA . SER A 1 922 ? -2.797 31.074 -41.988 1.00 43.41 922 SER A CA 1
ATOM 7346 C C . SER A 1 922 ? -1.424 30.421 -41.815 1.00 43.41 922 SER A C 1
ATOM 7348 O O . SER A 1 922 ? -1.093 29.996 -40.710 1.00 43.41 922 SER A O 1
ATOM 7350 N N . SER A 1 923 ? -0.592 30.417 -42.860 1.00 52.62 923 SER A N 1
ATOM 7351 C CA . SER A 1 923 ? 0.828 30.056 -42.752 1.00 52.62 923 SER A CA 1
ATOM 7352 C C . SER A 1 923 ? 1.660 31.233 -42.227 1.00 52.62 923 SER A C 1
ATOM 7354 O O . SER A 1 923 ? 1.673 32.284 -42.878 1.00 52.62 923 SER A O 1
ATOM 7356 N N . SER A 1 924 ? 2.394 31.070 -41.123 1.00 57.66 924 SER A N 1
ATOM 7357 C CA . SER A 1 924 ? 3.420 32.045 -40.719 1.00 57.66 924 SER A CA 1
ATOM 7358 C C . SER A 1 924 ? 4.772 31.717 -41.363 1.00 57.66 924 SER A C 1
ATOM 7360 O O . SER A 1 924 ? 5.021 30.590 -41.802 1.00 57.66 924 SER A O 1
ATOM 7362 N N . ARG A 1 925 ? 5.633 32.733 -41.490 1.00 67.06 925 ARG A N 1
ATOM 7363 C CA . ARG A 1 925 ? 6.984 32.616 -42.054 1.00 67.06 925 ARG A CA 1
ATOM 7364 C C . ARG A 1 925 ? 7.960 33.378 -41.180 1.00 67.06 925 ARG A C 1
ATOM 7366 O O . ARG A 1 925 ? 8.062 34.596 -41.318 1.00 67.06 925 ARG A O 1
ATOM 7373 N N . GLU A 1 926 ? 8.708 32.680 -40.340 1.00 69.25 926 GLU A N 1
ATOM 7374 C CA . GLU A 1 926 ? 9.573 33.308 -39.338 1.00 69.25 926 GLU A CA 1
ATOM 7375 C C . GLU A 1 926 ? 10.948 32.643 -39.275 1.00 69.25 926 GLU A C 1
ATOM 7377 O O . GLU A 1 926 ? 11.071 31.432 -39.446 1.00 69.25 926 GLU A O 1
ATOM 7382 N N . LEU A 1 927 ? 11.992 33.446 -39.066 1.00 78.00 927 LEU A N 1
ATOM 7383 C CA . LEU A 1 927 ? 13.331 32.945 -38.758 1.00 78.00 927 LEU A CA 1
ATOM 7384 C C . LEU A 1 927 ? 13.311 32.481 -37.297 1.00 78.00 927 LEU A C 1
ATOM 7386 O O . LEU A 1 927 ? 12.999 33.276 -36.412 1.00 78.00 927 LEU A O 1
ATOM 7390 N N . PHE A 1 928 ? 13.564 31.198 -37.051 1.00 75.12 928 PHE A N 1
ATOM 7391 C CA . PHE A 1 928 ? 13.324 30.575 -35.751 1.00 75.12 928 PHE A CA 1
ATOM 7392 C C . PHE A 1 928 ? 14.525 30.741 -34.813 1.00 75.12 928 PHE A C 1
ATOM 7394 O O . PHE A 1 928 ? 14.350 31.039 -33.634 1.00 75.12 928 PHE A O 1
ATOM 7401 N N . VAL A 1 929 ? 15.743 30.608 -35.341 1.00 81.44 929 VAL A N 1
ATOM 7402 C CA . VAL A 1 929 ? 17.010 30.864 -34.650 1.00 81.44 929 VAL A CA 1
ATOM 7403 C C . VAL A 1 929 ? 17.860 31.807 -35.497 1.00 81.44 929 VAL A C 1
ATOM 7405 O O . VAL A 1 929 ? 18.594 31.384 -36.388 1.00 81.44 929 VAL A O 1
ATOM 7408 N N . ASP A 1 930 ? 17.784 33.101 -35.192 1.00 82.56 930 ASP A N 1
ATOM 7409 C CA . ASP A 1 930 ? 18.665 34.102 -35.788 1.00 82.56 930 ASP A CA 1
ATOM 7410 C C . ASP A 1 930 ? 20.130 33.931 -35.338 1.00 82.56 930 ASP A C 1
ATOM 7412 O O . ASP A 1 930 ? 20.437 33.244 -34.359 1.00 82.56 930 ASP A O 1
ATOM 7416 N N . GLU A 1 931 ? 21.056 34.599 -36.030 1.00 83.31 931 GLU A N 1
ATOM 7417 C CA . GLU A 1 931 ? 22.492 34.529 -35.733 1.00 83.31 931 GLU A CA 1
ATOM 7418 C C . GLU A 1 931 ? 22.831 34.933 -34.282 1.00 83.31 931 GLU A C 1
ATOM 7420 O O . GLU A 1 931 ? 23.704 34.326 -33.659 1.00 83.31 931 GLU A O 1
ATOM 7425 N N . GLY A 1 932 ? 22.135 35.919 -33.709 1.00 81.44 932 GLY A N 1
ATOM 7426 C CA . GLY A 1 932 ? 22.305 36.335 -32.316 1.00 81.44 932 GLY A CA 1
ATOM 7427 C C . GLY A 1 932 ? 21.815 35.282 -31.320 1.00 81.44 932 GLY A C 1
ATOM 7428 O O . GLY A 1 932 ? 22.442 35.083 -30.277 1.00 81.44 932 GLY A O 1
ATOM 7429 N N . SER A 1 933 ? 20.753 34.551 -31.663 1.00 84.12 933 SER A N 1
ATOM 7430 C CA . SER A 1 933 ? 20.258 33.413 -30.879 1.00 84.12 933 SER A CA 1
ATOM 7431 C C . SER A 1 933 ? 21.149 32.169 -30.993 1.00 84.12 933 SER A C 1
ATOM 7433 O O . SER A 1 933 ? 21.304 31.439 -30.011 1.00 84.12 933 SER A O 1
ATOM 7435 N N . ALA A 1 934 ? 21.784 31.955 -32.151 1.00 85.62 934 ALA A N 1
ATOM 7436 C CA . ALA A 1 934 ? 22.756 30.884 -32.399 1.00 85.62 934 ALA A CA 1
ATOM 7437 C C . ALA A 1 934 ? 24.161 31.162 -31.823 1.00 85.62 934 ALA A C 1
ATOM 7439 O O . ALA A 1 934 ? 24.956 30.233 -31.639 1.00 85.62 934 ALA A O 1
ATOM 7440 N N . ARG A 1 935 ? 24.496 32.428 -31.537 1.00 85.62 935 ARG A N 1
ATOM 7441 C CA . ARG A 1 935 ? 25.763 32.833 -30.912 1.00 85.62 935 ARG A CA 1
ATOM 7442 C C . ARG A 1 935 ? 25.721 32.636 -29.395 1.00 85.62 935 ARG A C 1
ATOM 7444 O O . ARG A 1 935 ? 24.803 33.072 -28.711 1.00 85.62 935 ARG A O 1
ATOM 7451 N N . ALA A 1 936 ? 26.782 32.033 -28.857 1.00 85.19 936 ALA A N 1
ATOM 7452 C CA . ALA A 1 936 ? 26.980 31.834 -27.422 1.00 85.19 936 ALA A CA 1
ATOM 7453 C C . ALA A 1 936 ? 28.406 32.237 -26.999 1.00 85.19 936 ALA A C 1
ATOM 7455 O O . ALA A 1 936 ? 29.331 32.063 -27.797 1.00 85.19 936 ALA A O 1
ATOM 7456 N N . PRO A 1 937 ? 28.643 32.678 -25.743 1.00 80.62 937 PRO A N 1
ATOM 7457 C CA . PRO A 1 937 ? 29.973 33.092 -25.266 1.00 80.62 937 PRO A CA 1
ATOM 7458 C C . PRO A 1 937 ? 31.061 32.009 -25.331 1.00 80.62 937 PRO A C 1
ATOM 7460 O O . PRO A 1 937 ? 32.245 32.305 -25.194 1.00 80.62 937 PRO A O 1
ATOM 7463 N N . PHE A 1 938 ? 30.667 30.746 -25.497 1.00 86.81 938 PHE A N 1
ATOM 7464 C CA . PHE A 1 938 ? 31.565 29.601 -25.608 1.00 86.81 938 PHE A CA 1
ATOM 7465 C C . PHE A 1 938 ? 31.786 29.118 -27.045 1.00 86.81 938 PHE A C 1
ATOM 7467 O O . PHE A 1 938 ? 32.475 28.114 -27.205 1.00 86.81 938 PHE A O 1
ATOM 7474 N N . MET A 1 939 ? 31.215 29.737 -28.079 1.00 90.19 939 MET A N 1
ATOM 7475 C CA . MET A 1 939 ? 31.362 29.268 -29.466 1.00 90.19 939 MET A CA 1
ATOM 7476 C C . MET A 1 939 ? 32.726 29.674 -30.058 1.00 90.19 939 MET A C 1
ATOM 7478 O O . MET A 1 939 ? 33.147 30.808 -29.852 1.00 90.19 939 MET A O 1
ATOM 7482 N N . ASP A 1 940 ? 33.435 28.771 -30.754 1.00 89.06 940 ASP A N 1
ATOM 7483 C CA . ASP A 1 940 ? 34.665 29.131 -31.490 1.00 89.06 940 ASP A CA 1
ATOM 7484 C C . ASP A 1 940 ? 34.345 29.763 -32.857 1.00 89.06 940 ASP A C 1
ATOM 7486 O O . ASP A 1 940 ? 34.995 30.736 -33.228 1.00 89.06 940 ASP A O 1
ATOM 7490 N N . ASP A 1 941 ? 33.346 29.242 -33.585 1.00 85.88 941 ASP A N 1
ATOM 7491 C CA . ASP A 1 941 ? 32.889 29.791 -34.873 1.00 85.88 941 ASP A CA 1
ATOM 7492 C C . ASP A 1 941 ? 31.364 29.636 -35.066 1.00 85.88 941 ASP A C 1
ATOM 7494 O O . ASP A 1 941 ? 30.751 28.691 -34.558 1.00 85.88 941 ASP A O 1
ATOM 7498 N N . VAL A 1 942 ? 30.751 30.577 -35.793 1.00 86.75 942 VAL A N 1
ATOM 7499 C CA . VAL A 1 942 ? 29.336 30.559 -36.197 1.00 86.75 942 VAL A CA 1
ATOM 7500 C C . VAL A 1 942 ? 29.235 30.917 -37.673 1.00 86.75 942 VAL A C 1
ATOM 7502 O O . VAL A 1 942 ? 29.511 32.055 -38.056 1.00 86.75 942 VAL A O 1
ATOM 7505 N N . ASN A 1 943 ? 28.780 29.967 -38.488 1.00 88.50 943 ASN A N 1
ATOM 7506 C CA . ASN A 1 943 ? 28.607 30.146 -39.926 1.00 88.50 943 ASN A CA 1
ATOM 7507 C C . ASN A 1 943 ? 27.109 30.160 -40.266 1.00 88.50 943 ASN A C 1
ATOM 7509 O O . ASN A 1 943 ? 26.402 29.178 -40.042 1.00 88.50 943 ASN A O 1
ATOM 7513 N N . VAL A 1 944 ? 26.619 31.273 -40.811 1.00 85.31 944 VAL A N 1
ATOM 7514 C CA . VAL A 1 944 ? 25.239 31.394 -41.311 1.00 85.31 944 VAL A CA 1
ATOM 7515 C C . VAL A 1 944 ? 25.179 30.824 -42.729 1.00 85.31 944 VAL A C 1
ATOM 7517 O O . VAL A 1 944 ? 25.989 31.205 -43.575 1.00 85.31 944 VAL A O 1
ATOM 7520 N N . ILE A 1 945 ? 24.242 29.912 -43.003 1.00 84.88 945 ILE A N 1
ATOM 7521 C CA . ILE A 1 945 ? 24.135 29.235 -44.305 1.00 84.88 945 ILE A CA 1
ATOM 7522 C C . ILE A 1 945 ? 22.978 29.805 -45.112 1.00 84.88 945 ILE A C 1
ATOM 7524 O O . ILE A 1 945 ? 21.809 29.556 -44.810 1.00 84.88 945 ILE A O 1
ATOM 7528 N N . SER A 1 946 ? 23.339 30.508 -46.186 1.00 69.00 946 SER A N 1
ATOM 7529 C CA . SER A 1 946 ? 22.416 30.971 -47.221 1.00 69.00 946 SER A CA 1
ATOM 7530 C C . SER A 1 946 ? 21.514 29.841 -47.727 1.00 69.00 946 SER A C 1
ATOM 7532 O O . SER A 1 946 ? 21.977 28.723 -47.960 1.00 69.00 946 SER A O 1
ATOM 7534 N N . ASP A 1 947 ? 20.242 30.161 -47.954 1.00 77.94 947 ASP A N 1
ATOM 7535 C CA . ASP A 1 947 ? 19.225 29.274 -48.533 1.00 77.94 947 ASP A CA 1
ATOM 7536 C C . ASP A 1 947 ? 18.859 28.042 -47.675 1.00 77.94 947 ASP A C 1
ATOM 7538 O O . ASP A 1 947 ? 18.407 27.018 -48.209 1.00 77.94 947 ASP A O 1
ATOM 7542 N N . THR A 1 948 ? 19.019 28.146 -46.346 1.00 83.69 948 THR A N 1
ATOM 7543 C CA . THR A 1 948 ? 18.536 27.146 -45.374 1.00 83.69 948 THR A CA 1
ATOM 7544 C C . THR A 1 948 ? 17.592 27.732 -44.324 1.00 83.69 948 THR A C 1
ATOM 7546 O O . THR A 1 948 ? 17.807 28.825 -43.801 1.00 83.69 948 THR A O 1
ATOM 7549 N N . ASP A 1 949 ? 16.548 26.958 -44.032 1.00 85.69 949 ASP A N 1
ATOM 7550 C CA . ASP A 1 949 ? 15.594 27.124 -42.929 1.00 85.69 949 ASP A CA 1
ATOM 7551 C C . ASP A 1 949 ? 15.877 26.099 -41.809 1.00 85.69 949 ASP A C 1
ATOM 7553 O O . ASP A 1 949 ? 16.706 25.194 -41.966 1.00 85.69 949 ASP A O 1
ATOM 7557 N N . HIS A 1 950 ? 15.166 26.205 -40.687 1.00 85.81 950 HIS A N 1
ATOM 7558 C CA . HIS A 1 950 ? 15.464 25.509 -39.431 1.00 85.81 950 HIS A CA 1
ATOM 7559 C C . HIS A 1 950 ? 15.462 23.982 -39.537 1.00 85.81 950 HIS A C 1
ATOM 7561 O O . HIS A 1 950 ? 16.167 23.302 -38.789 1.00 85.81 950 HIS A O 1
ATOM 7567 N N . PHE A 1 951 ? 14.697 23.429 -40.480 1.00 83.81 951 PHE A N 1
ATOM 7568 C CA . PHE A 1 951 ? 14.662 21.991 -40.751 1.00 83.81 951 PHE A CA 1
ATOM 7569 C C . PHE A 1 951 ? 15.671 21.564 -41.822 1.00 83.81 951 PHE A C 1
ATOM 7571 O O . PHE A 1 951 ? 16.129 20.426 -41.802 1.00 83.81 951 PHE A O 1
ATOM 7578 N N . SER A 1 952 ? 16.033 22.439 -42.764 1.00 84.94 952 SER A N 1
ATOM 7579 C CA . SER A 1 952 ? 16.998 22.115 -43.824 1.00 84.94 952 SER A CA 1
ATOM 7580 C C . SER A 1 952 ? 18.457 22.366 -43.465 1.00 84.94 952 SER A C 1
ATOM 7582 O O . SER A 1 952 ? 19.341 21.753 -44.060 1.00 84.94 952 SER A O 1
ATOM 7584 N N . VAL A 1 953 ? 18.724 23.170 -42.437 1.00 88.00 953 VAL A N 1
ATOM 7585 C CA . VAL A 1 953 ? 20.076 23.419 -41.917 1.00 88.00 953 VAL A CA 1
ATOM 7586 C C . VAL A 1 953 ? 20.799 22.128 -41.479 1.00 88.00 953 VAL A C 1
ATOM 7588 O O . VAL A 1 953 ? 22.003 22.018 -41.689 1.00 88.00 953 VAL A O 1
ATOM 7591 N N . CYS A 1 954 ? 20.078 21.114 -40.978 1.00 88.62 954 CYS A N 1
ATOM 7592 C CA . CYS A 1 954 ? 20.590 19.767 -40.657 1.00 88.62 954 CYS A CA 1
ATOM 7593 C C . CYS A 1 954 ? 20.234 18.688 -41.709 1.00 88.62 954 CYS A C 1
ATOM 7595 O O . CYS A 1 954 ? 20.631 17.527 -41.577 1.00 88.62 954 CYS A O 1
ATOM 7597 N N . ARG A 1 955 ? 19.514 19.068 -42.775 1.00 89.69 955 ARG A N 1
ATOM 7598 C CA . ARG A 1 955 ? 19.094 18.205 -43.895 1.00 89.69 955 ARG A CA 1
ATOM 7599 C C . ARG A 1 955 ? 19.673 18.739 -45.218 1.00 89.69 955 ARG A C 1
ATOM 7601 O O . ARG A 1 955 ? 18.919 19.287 -46.030 1.00 89.69 955 ARG A O 1
ATOM 7608 N N . PRO A 1 956 ? 21.004 18.628 -45.430 1.00 87.38 956 PRO A N 1
ATOM 7609 C CA . PRO A 1 956 ? 21.675 19.026 -46.670 1.00 87.38 956 PRO A CA 1
ATOM 7610 C C . PRO A 1 956 ? 20.989 18.434 -47.908 1.00 87.38 956 PRO A C 1
ATOM 7612 O O . PRO A 1 956 ? 20.412 17.347 -47.860 1.00 87.38 956 PRO A O 1
ATOM 7615 N N . LYS A 1 957 ? 21.049 19.171 -49.023 1.00 85.69 957 LYS A N 1
ATOM 7616 C CA . LYS A 1 957 ? 20.464 18.751 -50.309 1.00 85.69 957 LYS A CA 1
ATOM 7617 C C . LYS A 1 957 ? 21.362 17.725 -51.010 1.00 85.69 957 LYS A C 1
ATOM 7619 O O . LYS A 1 957 ? 20.868 16.746 -51.553 1.00 85.69 957 LYS A O 1
ATOM 7624 N N . GLU A 1 958 ? 22.670 17.961 -50.955 1.00 86.88 958 GLU A N 1
ATOM 7625 C CA . GLU A 1 958 ? 23.732 17.200 -51.629 1.00 86.88 958 GLU A CA 1
ATOM 7626 C C . GLU A 1 958 ? 24.970 17.086 -50.719 1.00 86.88 958 GLU A C 1
ATOM 7628 O O . GLU A 1 958 ? 25.170 17.932 -49.844 1.00 86.88 958 GLU A O 1
ATOM 7633 N N . GLU A 1 959 ? 25.837 16.095 -50.942 1.00 86.56 959 GLU A N 1
ATOM 7634 C CA . GLU A 1 959 ? 27.068 15.872 -50.154 1.00 86.56 959 GLU A CA 1
ATOM 7635 C C . GLU A 1 959 ? 28.045 17.066 -50.231 1.00 86.56 959 GLU A C 1
ATOM 7637 O O . GLU A 1 959 ? 28.817 17.320 -49.313 1.00 86.56 959 GLU A O 1
ATOM 7642 N N . THR A 1 960 ? 27.964 17.885 -51.280 1.00 86.69 960 THR A N 1
ATOM 7643 C CA . THR A 1 960 ? 28.732 19.131 -51.459 1.00 86.69 960 THR A CA 1
ATOM 7644 C C . THR A 1 960 ? 28.176 20.337 -50.685 1.00 86.69 960 THR A C 1
ATOM 7646 O O . THR A 1 960 ? 28.791 21.402 -50.704 1.00 86.69 960 THR A O 1
ATOM 7649 N N . SER A 1 961 ? 27.031 20.213 -50.000 1.00 88.62 961 SER A N 1
ATOM 7650 C CA . SER A 1 961 ? 26.373 21.346 -49.325 1.00 88.62 961 SER A CA 1
ATOM 7651 C C . SER A 1 961 ? 27.230 21.909 -48.182 1.00 88.62 961 SER A C 1
ATOM 7653 O O . SER A 1 961 ? 27.710 21.161 -47.329 1.00 88.62 961 SER A O 1
ATOM 7655 N N . ASN A 1 962 ? 27.357 23.240 -48.101 1.00 89.06 962 ASN A N 1
ATOM 7656 C CA . ASN A 1 962 ? 28.202 23.923 -47.107 1.00 89.06 962 ASN A CA 1
ATOM 7657 C C . ASN A 1 962 ? 27.906 23.510 -45.651 1.00 89.06 962 ASN A C 1
ATOM 7659 O O . ASN A 1 962 ? 28.829 23.321 -44.863 1.00 89.06 962 ASN A O 1
ATOM 7663 N N . ASN A 1 963 ? 26.632 23.314 -45.293 1.00 88.56 963 ASN A N 1
ATOM 7664 C CA . ASN A 1 963 ? 26.209 22.885 -43.955 1.00 88.56 963 ASN A CA 1
ATOM 7665 C C . ASN A 1 963 ? 26.669 21.460 -43.579 1.00 88.56 963 ASN A C 1
ATOM 7667 O O . ASN A 1 963 ? 26.786 21.157 -42.392 1.00 88.56 963 ASN A O 1
ATOM 7671 N N . PHE A 1 964 ? 26.950 20.597 -44.559 1.00 92.19 964 PHE A N 1
ATOM 7672 C CA . PHE A 1 964 ? 27.558 19.280 -44.346 1.00 92.19 964 PHE A CA 1
ATOM 7673 C C . PHE A 1 964 ? 29.090 19.347 -44.427 1.00 92.19 964 PHE A C 1
ATOM 7675 O O . PHE A 1 964 ? 29.779 18.824 -43.553 1.00 92.19 964 PHE A O 1
ATOM 7682 N N . GLN A 1 965 ? 29.642 20.061 -45.411 1.00 92.75 965 GLN A N 1
ATOM 7683 C CA . GLN A 1 965 ? 31.094 20.197 -45.579 1.00 92.75 965 GLN A CA 1
ATOM 7684 C C . GLN A 1 965 ? 31.775 20.882 -44.378 1.00 92.75 965 GLN A C 1
ATOM 7686 O O . GLN A 1 965 ? 32.875 20.488 -43.996 1.00 92.75 965 GLN A O 1
ATOM 7691 N N . LEU A 1 966 ? 31.109 21.831 -43.707 1.00 92.06 966 LEU A N 1
ATOM 7692 C CA . LEU A 1 966 ? 31.600 22.415 -42.449 1.00 92.06 966 LEU A CA 1
ATOM 7693 C C . LEU A 1 966 ? 31.662 21.394 -41.301 1.00 92.06 966 LEU A C 1
ATOM 7695 O O . LEU A 1 966 ? 32.622 21.412 -40.532 1.00 92.06 966 LEU A O 1
ATOM 7699 N N . LEU A 1 967 ? 30.693 20.476 -41.205 1.00 93.38 967 LEU A N 1
ATOM 7700 C CA . LEU A 1 967 ? 30.710 19.389 -40.218 1.00 93.38 967 LEU A CA 1
ATOM 7701 C C . LEU A 1 967 ? 31.859 18.413 -40.495 1.00 93.38 967 LEU A C 1
ATOM 7703 O O . LEU A 1 967 ? 32.606 18.065 -39.580 1.00 93.38 967 LEU A O 1
ATOM 7707 N N . VAL A 1 968 ? 32.038 18.014 -41.758 1.00 92.44 968 VAL A N 1
ATOM 7708 C CA . VAL A 1 968 ? 33.151 17.151 -42.183 1.00 92.44 968 VAL A CA 1
ATOM 7709 C C . VAL A 1 968 ? 34.496 17.816 -41.884 1.00 92.44 968 VAL A C 1
ATOM 7711 O O . VAL A 1 968 ? 35.362 17.184 -41.279 1.00 92.44 968 VAL A O 1
ATOM 7714 N N . HIS A 1 969 ? 34.660 19.098 -42.220 1.00 90.31 969 HIS A N 1
ATOM 7715 C CA . HIS A 1 969 ? 35.880 19.852 -41.930 1.00 90.31 969 HIS A CA 1
ATOM 7716 C C . HIS A 1 969 ? 36.156 19.949 -40.421 1.00 90.31 969 HIS A C 1
ATOM 7718 O O . HIS A 1 969 ? 37.277 19.683 -39.980 1.00 90.31 969 HIS A O 1
ATOM 7724 N N . PHE A 1 970 ? 35.133 20.250 -39.612 1.00 91.31 970 PHE A N 1
ATOM 7725 C CA . PHE A 1 970 ? 35.231 20.249 -38.151 1.00 91.31 970 PHE A CA 1
ATOM 7726 C C . PHE A 1 970 ? 35.716 18.892 -37.626 1.00 91.31 970 PHE A C 1
ATOM 7728 O O . PHE A 1 970 ? 36.692 18.838 -36.884 1.00 91.31 970 PHE A O 1
ATOM 7735 N N . MET A 1 971 ? 35.100 17.786 -38.052 1.00 89.69 971 MET A N 1
ATOM 7736 C CA . MET A 1 971 ? 35.491 16.439 -37.624 1.00 89.69 971 MET A CA 1
ATOM 7737 C C . MET A 1 971 ? 36.920 16.073 -38.059 1.00 89.69 971 MET A C 1
ATOM 7739 O O . MET A 1 971 ? 37.712 15.597 -37.240 1.00 89.69 971 MET A O 1
ATOM 7743 N N . GLN A 1 972 ? 37.285 16.334 -39.318 1.00 84.50 972 GLN A N 1
ATOM 7744 C CA . GLN A 1 972 ? 38.613 16.031 -39.864 1.00 84.50 972 GLN A CA 1
ATOM 7745 C C . GLN A 1 972 ? 39.735 16.771 -39.125 1.00 84.50 972 GLN A C 1
ATOM 7747 O O . GLN A 1 972 ? 40.774 16.169 -38.839 1.00 84.50 972 GLN A O 1
ATOM 7752 N N . ASN A 1 973 ? 39.504 18.022 -38.713 1.00 79.94 973 ASN A N 1
ATOM 7753 C CA . ASN A 1 973 ? 40.457 18.796 -37.912 1.00 79.94 973 ASN A CA 1
ATOM 7754 C C . ASN A 1 973 ? 40.804 18.134 -36.559 1.00 79.94 973 ASN A C 1
ATOM 7756 O O . ASN A 1 973 ? 41.891 18.378 -36.035 1.00 79.94 973 ASN A O 1
ATOM 7760 N N . TYR A 1 974 ? 39.948 17.265 -36.004 1.00 70.12 974 TYR A N 1
ATOM 7761 C CA . TYR A 1 974 ? 40.239 16.516 -34.766 1.00 70.12 974 TYR A CA 1
ATOM 7762 C C . TYR A 1 974 ? 40.772 15.099 -34.999 1.00 70.12 974 TYR A C 1
ATOM 7764 O O . TYR A 1 974 ? 41.437 14.553 -34.120 1.00 70.12 974 TYR A O 1
ATOM 7772 N N . ILE A 1 975 ? 40.539 14.522 -36.179 1.00 61.88 975 ILE A N 1
ATOM 7773 C CA . ILE A 1 975 ? 41.066 13.204 -36.566 1.00 61.88 975 ILE A CA 1
ATOM 7774 C C . ILE A 1 975 ? 42.533 13.316 -37.011 1.00 61.88 975 ILE A C 1
ATOM 7776 O O . ILE A 1 975 ? 43.372 12.510 -36.612 1.00 61.88 975 ILE A O 1
ATOM 7780 N N . ILE A 1 976 ? 42.874 14.346 -37.793 1.00 49.81 976 ILE A N 1
ATOM 7781 C CA . ILE A 1 976 ? 44.208 14.504 -38.403 1.00 49.81 976 ILE A CA 1
ATOM 7782 C C . ILE A 1 976 ? 45.295 14.836 -37.360 1.00 49.81 976 ILE A C 1
ATOM 7784 O O . ILE A 1 976 ? 46.453 14.460 -37.536 1.00 49.81 976 ILE A O 1
ATOM 7788 N N . PHE A 1 977 ? 44.930 15.456 -36.232 1.00 43.50 977 PHE A N 1
ATOM 7789 C CA . PHE A 1 977 ? 45.843 15.747 -35.115 1.00 43.50 977 PHE A CA 1
ATOM 7790 C C . PHE A 1 977 ? 45.927 14.632 -34.049 1.00 43.50 977 PHE A C 1
ATOM 7792 O O . PHE A 1 977 ? 46.537 14.830 -32.998 1.00 43.50 977 PHE A O 1
ATOM 7799 N N . ALA A 1 978 ? 45.375 13.441 -34.315 1.00 39.75 978 ALA A N 1
ATOM 7800 C CA . ALA A 1 978 ? 45.440 12.291 -33.409 1.00 39.75 978 ALA A CA 1
ATOM 7801 C C . ALA A 1 978 ? 46.706 11.378 -33.454 1.00 39.75 978 ALA A C 1
ATOM 7803 O O . ALA A 1 978 ? 46.760 10.457 -32.632 1.00 39.75 978 ALA A O 1
ATOM 7804 N N . PRO A 1 979 ? 47.741 11.540 -34.317 1.00 36.91 979 PRO A N 1
ATOM 7805 C CA . PRO A 1 979 ? 48.940 10.707 -34.220 1.00 36.91 979 PRO A CA 1
ATOM 7806 C C . PRO A 1 979 ? 49.922 11.231 -33.154 1.00 36.91 979 PRO A C 1
ATOM 7808 O O . PRO A 1 979 ? 50.194 12.423 -33.079 1.00 36.91 979 PRO A O 1
ATOM 7811 N N . LEU A 1 980 ? 50.546 10.297 -32.417 1.00 35.25 980 LEU A N 1
ATOM 7812 C CA . LEU A 1 980 ? 51.596 10.492 -31.391 1.00 35.25 980 LEU A CA 1
ATOM 7813 C C . LEU A 1 980 ? 51.148 10.809 -29.947 1.00 35.25 980 LEU A C 1
ATOM 7815 O O . LEU A 1 980 ? 51.589 11.783 -29.345 1.00 35.25 980 LEU A O 1
ATOM 7819 N N . TRP A 1 981 ? 50.484 9.846 -29.298 1.00 33.03 981 TRP A N 1
ATOM 7820 C CA . TRP A 1 981 ? 50.743 9.591 -27.868 1.00 33.03 981 TRP A CA 1
ATOM 7821 C C . TRP A 1 981 ? 51.131 8.130 -27.613 1.00 33.03 981 TRP A C 1
ATOM 7823 O O . TRP A 1 981 ? 50.434 7.359 -26.956 1.00 33.03 981 TRP A O 1
ATOM 7833 N N . LYS A 1 982 ? 52.291 7.728 -28.154 1.00 32.03 982 LYS A N 1
ATOM 7834 C CA . LYS A 1 982 ? 52.930 6.469 -27.747 1.00 32.03 982 LYS A CA 1
ATOM 7835 C C . LYS A 1 982 ? 53.266 6.532 -26.257 1.00 32.03 982 LYS A C 1
ATOM 7837 O O . LYS A 1 982 ? 53.866 7.501 -25.802 1.00 32.03 982 LYS A O 1
ATOM 7842 N N . SER A 1 983 ? 52.911 5.455 -25.557 1.00 35.47 983 SER A N 1
ATOM 7843 C CA . SER A 1 983 ? 53.450 5.000 -24.270 1.00 35.47 983 SER A CA 1
ATOM 7844 C C . SER A 1 983 ? 54.665 5.789 -23.750 1.00 35.47 983 SER A C 1
ATOM 7846 O O . SER A 1 983 ? 55.773 5.679 -24.281 1.00 35.47 983 SER A O 1
ATOM 7848 N N . LYS A 1 984 ? 54.473 6.483 -22.626 1.00 29.75 984 LYS A N 1
ATOM 7849 C CA . LYS A 1 984 ? 55.482 6.494 -21.566 1.00 29.75 984 LYS A CA 1
ATOM 7850 C C . LYS A 1 984 ? 54.935 5.679 -20.398 1.00 29.75 984 LYS A C 1
ATOM 7852 O O . LYS A 1 984 ? 53.755 5.801 -20.074 1.00 29.75 984 LYS A O 1
ATOM 7857 N N . LYS A 1 985 ? 55.796 4.794 -19.897 1.00 32.81 985 LYS A N 1
ATOM 7858 C CA . LYS A 1 985 ? 55.598 3.979 -18.693 1.00 32.81 985 LYS A CA 1
ATOM 7859 C C . LYS A 1 985 ? 55.456 4.861 -17.456 1.00 32.81 985 LYS A C 1
ATOM 7861 O O . LYS A 1 985 ? 56.080 5.946 -17.476 1.00 32.81 985 LYS A O 1
#

Foldseek 3Di:
DKFKDAFFDDDDDPQLVVVLVVVLVCLDLPDQDLWKDWDWTADPGTIIMIDIDGSLDLLSLLCCLLLAPAQVGLDEAEAEDEQFDDAPSDGPAGPDVSLVVLLVSVLVVLQSQLLLHQPDPDDAHEYAAEYEDLVCQVVCVPPHHHDDPVSNVVSQVVVCVVCVVHYNQQPPQLDDDPDSYQYDYSVDSVSSVSVSSSVVSSSVVSCVVVNDHDDVLLSQLLVVLSVVPVCCVQPQKAQVVVQLVSSVVRRPVLVPPDPVCSVVVSLVSVVVCSNSSQKPWFPVSNDPPPDPDPVSRLTMMGRDVCCCTNLNVSLLLCLQEVDPSPVPDVPPPDDRQDADPLQKDWPVSLLVSVCVSCVVRPDPVVSVSVVVVCCRSLQKDWAADPPPRTIMMHGLSNNHDQDPPPDPDDRPDPADDDDPPQDPAKFKWKKKKWFPCPSSYFWRLNAVSSVVSVLVVCCCVPVVQHPVQWRHDNFWIWGHDPQKTWIWGDDSPHRTIIMIMIIHHDPVCLLVVLVCCCVSPVVVSQVSSCDSSTRVSTDIFMWIFARVCSVVVPPPVRRDPVRIGTLVNLLVVLLVQVLVLCVVCVVPDDDAPLVVVVVVCVVVPQQFLVVLVVVLVSSVPDPDDDDDDDDDPDDPGDDDDVSSVVVSSSDGSVSSRVSVCVSVVVCPVPDDPDDDDDDDDDDDDDDYDDLAFDDLDPFKTFRDAAPVNQAAEEEEEFAAADQDVPDPPRQQQLQAAPPDSSRRCQNVPLCVLPVRHTYMYTDDQRYQFDDPPGLEDALVNRLVVVLCCCCVRVVHLVPHAYEYEYAALRLVSVLVNLVVLVVQVVDDDRVSSVSNLQRYAEYEYELYQLQAFDPPVVDDDPPDDDSQDPPGDTRNSNLCRHHPRPVSVVSLVVSLVSCVVNVHAYEYEAEDFFDWGDYPPDIDTHQGRDQVRRDGPNHPYYHYAPPDGSSCLSNDNDCPGPSNVVVSVVVVVVSVPPPDPPDDD

Secondary structure (DSSP, 8-state):
-EEEE---SS--SSHHHHHHHHHHHHHSTT---SS-EEEEEE-TTS-EEEEEE-TT-GGGHHHHHHHS--TTS--EEEEEE--EEEETTEEEEEPTTHHHHHHHHHHHHHHHHHHH----SS-PPEEEEEE--HHHHHHGGGTT----HHHHHHHHHHHHHHTTTT-EES-GGG-SS--SSEE--TT-HHHHHHHHHHHHHHHHHHHHHH-----HHHHHHHHHHHT--HHHHH--EEEHHHHHHHHHHH-GGGTTS-TTTHHHHHHHHHHHHHHTTS-EE-HHHHSS---SSGGGGG-EEES-HHIIIIIIIIHHHHHH---GGGBTB----PPPP---TTSEEEHHHHHHHHHHHTTT-S-TTHHHHHHHHHHHTTS-EEEE-TTTT-EEEE-GGGS------SSSS----------TTPPTT-EEEEEEEEES-TTT----TTHHHHHHHHHHHHHHHHH---GGGEEE-SSEEEEEETTEEEEEE--SS-SSEEEEEEEES-GGGHHHHHHHHIIIIIHHHHHHHHSTTS-TTPPEEEEEEPHHHHHTT--GGG--TTTEEEHHHHHHHHHHHHHHHHHHHTTS--TTSHHHHHHHHHHS---SHHHHHHHHHHHTTT-SSS------S--------HHHHHHHTTS-HHHHHHHHHHHHHHHTTS--S-----------------SS-EEEETTEEEEE--TT----EEEEEE---BSSS----HHHHTTB-TT-TT-BHHHHTHHHH-TTEEEEEE----BSB--SSSS---HHHHHHHHHHIIIIIS-TTSSS-EEEEEETHHHHHHHHHHHHHHHHTTSSS-HHHHHHHHHEEEEEEES--TT-B-TTTSS--TTS--TT-SSPPBPGGGGGGBTT-HHHHHHHHHHHHHHHHHT-EEEEEE--SPEEE--SS--EEE-SS-HHHH--TT-SEEEE-TT--TTTTTS-SSTT-HHHHHHHHHHHHHHTT--------

InterPro domains:
  IPR027417 P-loop containing nucleoside triphosphate hydrolase [G3DSA:3.40.50.300] (3-190)
  IPR027417 P-loop containing nucleoside triphosphate hydrolase [SSF52540] (5-203)
  IPR029058 Alpha/Beta hydrolase fold [G3DSA:3.40.50.1820] (712-914)
  IPR029058 Alpha/Beta hydrolase fold [SSF53474] (715-974)

Organism: NCBI:txid122646

pLDDT: mean 71.23, std 18.67, range [20.41, 97.69]

Radius of gyration: 37.32 Å; chains: 1; bounding box: 100×75×96 Å

Sequence (985 aa):
MMDCLGKTSRSESLTWSKIKETVVRWVTPLRRTEGIEVELFYDQEAMTISIWDFAGQQIFRPLQNILFPKISQACVFLFVFNPFSKVDGKITGLKENVHDAFADELRSWLRFIVSNTQITGRIRPQVIVVITHKDVLEKGKNAFGQVSVSEFENTVKDLQREFQEVVELCPESSGQEGKLVYHINATLKQDLEPITKLVISSMKDVLSRKSPKVPRVCSDLVSFLLKRPPEVQTKPLWPCKQLYEFCSTNGESLSHIKVRGRKKVLHAIASYMHDAGAVCMTPTALTQHVGNSDADCKKLAVVDLNWLTQNVLGQLITLGHPTESMEGAPVRRFRQVEVDADGLLNTQQLDDILHRVLSEQKDKEVIPMLKELLLELDLCYSLESGVGRTRYFFMPMLLGGERPCTTSEQVIYRPLSWDVKAPQGSSYFGYQIQCRDPKRTSLSPAFYPRYQIHLRKRMGATLGVKDENFTFRRSHVEIRVDGYCIFVESDVSSENHIDVLVQFCKPDSRDRIVDFTRHQIVQDLFEFCASEKGCPGVELVVAVIRTKCVEDLTPKQLRSASQVVLVEDLKDIIKKKLKTCVESKVGLVTPAFSVRKLNDLYEHGCQDNLQMREFLDALEFSCFHPWPRIGTPDASQFSLAPEVVCAVDLLSSEEVREIVQTVWGDQKKFWPQGVVEVKGGPYQQLPRTSKEGRRICDELYEVYVPDSGDVKIELVFIHGLQNDGTQKDVYLSTWTVRNDQSNCWLMSWLPNHIPDCRILSVSYDASTVKTSTEGRMDMYLTVENLVMSLVKFGEIGQKCPVILVGHSLGGLVAITVCNKMHWLASLSDPMPYKNFCRNLKGLFFYSTPFSGVKLSDLGAPRGVTFWGLKGGEAGDLMENLELFDKRTSRRNHDFPQLKKKYGWKTQCVAESCNTVFEGLASSSRELFVDEGSARAPFMDDVNVISDTDHFSVCRPKEETSNNFQLLVHFMQNYIIFAPLWKSKK